Protein AF-0000000087409708 (afdb_homodimer)

pLDDT: mean 91.58, std 18.71, range [18.81, 98.94]

Foldseek 3Di:
DDDDDDDDPPDDPPPPPPPPPPPPPPPPPPPPDPPVRVLQVLLLLLLLLLQPFFQQVLLVQLLVLLVVLLVLLVVCLVPQAPVSLVSNVVSLVRNLLSVLLNQLPCPDPVVVQVLCLQAFNDDQPVVVVVVQLVDPVSLVQCQDPLNQLSCVPPDDSSLAHSNLLLQQQFAQQHGDHGPPRDSSSSSSNSSRSSVNSLSSLLSNCQRVHLVVSCVVPVPSSCCSCPVSNGQRYDVSDDHRPNRQLSQACHPPHPHVGSLSSVLSSLVSLLVLLLCLQCPQLNCLQVVVHVRNHGSRRSLCSLVSSLSNLLSVVQSQQSHHPPRGDCSGVLNVCCVVPVPLSVQLVVLSVQLNVLSVPQDPSCNVCSNPPSSNSNSVSSVSNSVSSVVSSVVSVD/DDDDPDDDPDDPVPPPPPPPPPPPPPPPPPPPDDPVRVLQVLLLLLLLLLQPFFQQVLLVQLLVLLVVLLVLLVVCLVPQAPVSLVSNVVSLVRNLLSVLLNQLPCPDPVVVQVLCLQAFNDDQPVVVVVVQLVDPVSLVQCQDPLNQLSCVPPDDSSLAHSNLLLQQQFAQQHGDHGPPRDSSSSSSNSSRSSVNSLSSLLSNCQRVHLVVSCVVPVPSSCCSCPVSNGQRYDVSDDHRPNRQLSQACHPPHPHVGSLSSVLSSLVSLLVLLLCLQCPQLNCLQVVVHVRNHGSRRSLCSLVSSLSNLLSVVQSQQSHHPPRGDCSGVLNVCCVVPVPLSVQLVVLSVQLNVLSVPADPSCNVCSNPCSSVSNSVSSVSNSVSSVVSSVVSVD

Radius of gyration: 33.14 Å; Cα contacts (8 Å, |Δi|>4): 1296; chains: 2; bounding box: 126×77×104 Å

Structure (mmCIF, N/CA/C/O backbone):
data_AF-0000000087409708-model_v1
#
loop_
_entity.id
_entity.type
_entity.pdbx_description
1 polymer 'Peptidase M75'
#
loop_
_atom_site.group_PDB
_atom_site.id
_atom_site.type_symbol
_atom_site.label_atom_id
_atom_site.label_alt_id
_atom_site.label_comp_id
_atom_site.label_asym_id
_atom_site.label_entity_id
_atom_site.label_seq_id
_atom_site.pdbx_PDB_ins_code
_atom_site.Cartn_x
_atom_site.Cartn_y
_atom_site.Cartn_z
_atom_site.occupancy
_atom_site.B_iso_or_equiv
_atom_site.auth_seq_id
_atom_site.auth_comp_id
_atom_site.auth_asym_id
_atom_site.auth_atom_id
_atom_site.pdbx_PDB_model_num
ATOM 1 N N . MET A 1 1 ? 97.812 -28.469 43.344 1 21.62 1 MET A N 1
ATOM 2 C CA . MET A 1 1 ? 96.75 -29.266 42.719 1 21.62 1 MET A CA 1
ATOM 3 C C . MET A 1 1 ? 95.438 -28.469 42.656 1 21.62 1 MET A C 1
ATOM 5 O O . MET A 1 1 ? 94.375 -29.047 42.562 1 21.62 1 MET A O 1
ATOM 9 N N . LYS A 1 2 ? 95.625 -27.141 42.969 1 21.52 2 LYS A N 1
ATOM 10 C CA . LYS A 1 2 ? 94.938 -25.875 43.25 1 21.52 2 LYS A CA 1
ATOM 11 C C . LYS A 1 2 ? 94 -25.469 42.125 1 21.52 2 LYS A C 1
ATOM 13 O O . LYS A 1 2 ? 92.875 -25.141 42.375 1 21.52 2 LYS A O 1
ATOM 18 N N . LYS A 1 3 ? 94.312 -24.484 41.438 1 23.23 3 LYS A N 1
ATOM 19 C CA . LYS A 1 3 ? 93.625 -23.203 41.188 1 23.23 3 LYS A CA 1
ATOM 20 C C . LYS A 1 3 ? 92.812 -23.266 39.875 1 23.23 3 LYS A C 1
ATOM 22 O O . LYS A 1 3 ? 93.188 -22.641 38.906 1 23.23 3 LYS A O 1
ATOM 27 N N . VAL A 1 4 ? 92.188 -24.359 39.562 1 20.84 4 VAL A N 1
ATOM 28 C CA . VAL A 1 4 ? 91.688 -24.719 38.219 1 20.84 4 VAL A CA 1
ATOM 29 C C . VAL A 1 4 ? 90.562 -23.797 37.844 1 20.84 4 VAL A C 1
ATOM 31 O O . VAL A 1 4 ? 90.5 -23.281 36.719 1 20.84 4 VAL A O 1
ATOM 34 N N . PHE A 1 5 ? 89.438 -23.922 38.625 1 20.48 5 PHE A N 1
ATOM 35 C CA . PHE A 1 5 ? 88.312 -24.375 37.844 1 20.48 5 PHE A CA 1
ATOM 36 C C . PHE A 1 5 ? 87.688 -23.203 37.125 1 20.48 5 PHE A C 1
ATOM 38 O O . PHE A 1 5 ? 87.312 -23.312 35.938 1 20.48 5 PHE A O 1
ATOM 45 N N . ASN A 1 6 ? 87.125 -22.188 37.938 1 22.05 6 ASN A N 1
ATOM 46 C CA . ASN A 1 6 ? 85.688 -21.922 37.844 1 22.05 6 ASN A CA 1
ATOM 47 C C . ASN A 1 6 ? 85.375 -21 36.656 1 22.05 6 ASN A C 1
ATOM 49 O O . ASN A 1 6 ? 85.812 -19.875 36.625 1 22.05 6 ASN A O 1
ATOM 53 N N . TYR A 1 7 ? 85.188 -21.484 35.406 1 21.25 7 TYR A N 1
ATOM 54 C CA . TYR A 1 7 ? 85 -21.031 34.031 1 21.25 7 TYR A CA 1
ATOM 55 C C . TYR A 1 7 ? 83.938 -20 33.906 1 21.25 7 TYR A C 1
ATOM 57 O O . TYR A 1 7 ? 84.062 -18.984 33.25 1 21.25 7 TYR A O 1
ATOM 65 N N . ALA A 1 8 ? 82.562 -20.266 34.188 1 22.33 8 ALA A N 1
ATOM 66 C CA . ALA A 1 8 ? 81.562 -20.25 33.125 1 22.33 8 ALA A CA 1
ATOM 67 C C . ALA A 1 8 ? 80.938 -18.875 33 1 22.33 8 ALA A C 1
ATOM 69 O O . ALA A 1 8 ? 79.875 -18.719 32.344 1 22.33 8 ALA A O 1
ATOM 70 N N . PHE A 1 9 ? 81.312 -17.844 33.656 1 21.89 9 PHE A N 1
ATOM 71 C CA . PHE A 1 9 ? 80.312 -16.797 33.938 1 21.89 9 PHE A CA 1
ATOM 72 C C . PHE A 1 9 ? 79.938 -16.094 32.656 1 21.89 9 PHE A C 1
ATOM 74 O O . PHE A 1 9 ? 80.562 -15.078 32.25 1 21.89 9 PHE A O 1
ATOM 81 N N . LEU A 1 10 ? 79.688 -16.797 31.469 1 22.64 10 LEU A N 1
ATOM 82 C CA . LEU A 1 10 ? 79.562 -16.094 30.188 1 22.64 10 LEU A CA 1
ATOM 83 C C . LEU A 1 10 ? 78.312 -15.25 30.141 1 22.64 10 LEU A C 1
ATOM 85 O O . LEU A 1 10 ? 77.188 -15.789 29.969 1 22.64 10 LEU A O 1
ATOM 89 N N . ALA A 1 11 ? 77.938 -14.586 31.25 1 22.12 11 ALA A N 1
ATOM 90 C CA . ALA A 1 11 ? 76.625 -13.938 31.25 1 22.12 11 ALA A CA 1
ATOM 91 C C . ALA A 1 11 ? 76.438 -13.094 29.984 1 22.12 11 ALA A C 1
ATOM 93 O O . ALA A 1 11 ? 77.375 -12.492 29.484 1 22.12 11 ALA A O 1
ATOM 94 N N . PHE A 1 12 ? 75.188 -13.289 29.312 1 23.3 12 PHE A N 1
ATOM 95 C CA . PHE A 1 12 ? 74.312 -12.992 28.188 1 23.3 12 PHE A CA 1
ATOM 96 C C . PHE A 1 12 ? 74 -11.5 28.141 1 23.3 12 PHE A C 1
ATOM 98 O O . PHE A 1 12 ? 73.375 -10.969 29.078 1 23.3 12 PHE A O 1
ATOM 105 N N . LEU A 1 13 ? 74.938 -10.602 27.812 1 22.52 13 LEU A N 1
ATOM 106 C CA . LEU A 1 13 ? 74.688 -9.172 27.641 1 22.52 13 LEU A CA 1
ATOM 107 C C . LEU A 1 13 ? 73.562 -8.93 26.688 1 22.52 13 LEU A C 1
ATOM 109 O O . LEU A 1 13 ? 73.625 -9.266 25.5 1 22.52 13 LEU A O 1
ATOM 113 N N . ALA A 1 14 ? 72.25 -9.211 27.109 1 24.12 14 ALA A N 1
ATOM 114 C CA . ALA A 1 14 ? 71.062 -8.992 26.312 1 24.12 14 ALA A CA 1
ATOM 115 C C . ALA A 1 14 ? 71 -7.551 25.812 1 24.12 14 ALA A C 1
ATOM 117 O O . ALA A 1 14 ? 71 -6.605 26.609 1 24.12 14 ALA A O 1
ATOM 118 N N . LEU A 1 15 ? 71.688 -7.285 24.688 1 23.84 15 LEU A N 1
ATOM 119 C CA . LEU A 1 15 ? 71.625 -6.02 23.953 1 23.84 15 LEU A CA 1
ATOM 120 C C . LEU A 1 15 ? 70.188 -5.566 23.766 1 23.84 15 LEU A C 1
ATOM 122 O O . LEU A 1 15 ? 69.375 -6.312 23.25 1 23.84 15 LEU A O 1
ATOM 126 N N . SER A 1 16 ? 69.625 -4.809 24.75 1 25.98 16 SER A N 1
ATOM 127 C CA . SER A 1 16 ? 68.375 -4.086 24.734 1 25.98 16 SER A CA 1
ATOM 128 C C . SER A 1 16 ? 68.25 -3.201 23.5 1 25.98 16 SER A C 1
ATOM 130 O O . SER A 1 16 ? 69 -2.215 23.359 1 25.98 16 SER A O 1
ATOM 132 N N . LEU A 1 17 ? 68.375 -3.799 22.281 1 28.41 17 LEU A N 1
ATOM 133 C CA . LEU A 1 17 ? 68.062 -2.932 21.141 1 28.41 17 LEU A CA 1
ATOM 134 C C . LEU A 1 17 ? 66.75 -2.162 21.344 1 28.41 17 LEU A C 1
ATOM 136 O O . LEU A 1 17 ? 65.688 -2.766 21.562 1 28.41 17 LEU A O 1
ATOM 140 N N . SER A 1 18 ? 66.812 -1.066 22.062 1 28.16 18 SER A N 1
ATOM 141 C CA . SER A 1 18 ? 65.75 -0.078 22.141 1 28.16 18 SER A CA 1
ATOM 142 C C . SER A 1 18 ? 65.188 0.273 20.75 1 28.16 18 SER A C 1
ATOM 144 O O . SER A 1 18 ? 65.938 0.851 19.938 1 28.16 18 SER A O 1
ATOM 146 N N . THR A 1 19 ? 64.562 -0.687 20.109 1 31 19 THR A N 1
ATOM 147 C CA . THR A 1 19 ? 63.906 -0.258 18.906 1 31 19 THR A CA 1
ATOM 148 C C . THR A 1 19 ? 63.031 0.967 19.172 1 31 19 THR A C 1
ATOM 150 O O . THR A 1 19 ? 62.219 0.962 20.094 1 31 19 THR A O 1
ATOM 153 N N . THR A 1 20 ? 63.594 2.143 19.094 1 31.06 20 THR A N 1
ATOM 154 C CA . THR A 1 20 ? 62.812 3.359 19 1 31.06 20 THR A CA 1
ATOM 155 C C . THR A 1 20 ? 61.656 3.18 18.016 1 31.06 20 THR A C 1
ATOM 157 O O . THR A 1 20 ? 61.875 2.9 16.844 1 31.06 20 THR A O 1
ATOM 160 N N . PHE A 1 21 ? 60.562 2.578 18.516 1 32.62 21 PHE A N 1
ATOM 161 C CA . PHE A 1 21 ? 59.312 2.701 17.75 1 32.62 21 PHE A CA 1
ATOM 162 C C . PHE A 1 21 ? 59.094 4.145 17.328 1 32.62 21 PHE A C 1
ATOM 164 O O . PHE A 1 21 ? 58.969 5.035 18.172 1 32.62 21 PHE A O 1
ATOM 171 N N . VAL A 1 22 ? 59.781 4.617 16.297 1 34.78 22 VAL A N 1
ATOM 172 C CA . VAL A 1 22 ? 59.188 5.777 15.633 1 34.78 22 VAL A CA 1
ATOM 173 C C . VAL A 1 22 ? 57.656 5.594 15.508 1 34.78 22 VAL A C 1
ATOM 175 O O . VAL A 1 22 ? 57.188 4.672 14.828 1 34.78 22 VAL A O 1
ATOM 178 N N . SER A 1 23 ? 57.031 5.785 16.656 1 34.22 23 SER A N 1
ATOM 179 C CA . SER A 1 23 ? 55.594 5.992 16.531 1 34.22 23 SER A CA 1
ATOM 180 C C . SER A 1 23 ? 55.281 6.918 15.359 1 34.22 23 SER A C 1
ATOM 182 O O . SER A 1 23 ? 55.719 8.07 15.336 1 34.22 23 SER A O 1
ATOM 184 N N . CYS A 1 24 ? 55.375 6.48 14.148 1 36.88 24 CYS A N 1
ATOM 185 C CA . CYS A 1 24 ? 54.594 7.258 13.188 1 36.88 24 CYS A CA 1
ATOM 186 C C . CYS A 1 24 ? 53.281 7.711 13.789 1 36.88 24 CYS A C 1
ATOM 188 O O . CYS A 1 24 ? 52.406 6.895 14.031 1 36.88 24 CYS A O 1
ATOM 190 N N . SER A 1 25 ? 53.375 8.57 14.781 1 34.72 25 SER A N 1
ATOM 191 C CA . SER A 1 25 ? 52.125 9.336 14.977 1 34.72 25 SER A CA 1
ATOM 192 C C . SER A 1 25 ? 51.469 9.656 13.641 1 34.72 25 SER A C 1
ATOM 194 O O . SER A 1 25 ? 51.969 10.469 12.867 1 34.72 25 SER A O 1
ATOM 196 N N . ASP A 1 26 ? 51.125 8.672 12.906 1 36.31 26 ASP A N 1
ATOM 197 C CA . ASP A 1 26 ? 50.094 9.109 11.984 1 36.31 26 ASP A CA 1
ATOM 198 C C . ASP A 1 26 ? 49.125 10.109 12.648 1 36.31 26 ASP A C 1
ATOM 200 O O . ASP A 1 26 ? 48.312 9.734 13.5 1 36.31 26 ASP A O 1
ATOM 204 N N . GLU A 1 27 ? 49.625 11.203 13.164 1 37.53 27 GLU A N 1
ATOM 205 C CA . GLU A 1 27 ? 48.656 12.281 13.336 1 37.53 27 GLU A CA 1
ATOM 206 C C . GLU A 1 27 ? 47.594 12.258 12.234 1 37.53 27 GLU A C 1
ATOM 208 O O . GLU A 1 27 ? 47.906 12.516 11.062 1 37.53 27 GLU A O 1
ATOM 213 N N . ASN A 1 28 ? 46.781 11.297 12.172 1 40.53 28 ASN A N 1
ATOM 214 C CA . ASN A 1 28 ? 45.531 11.617 11.5 1 40.53 28 ASN A CA 1
ATOM 215 C C . ASN A 1 28 ? 45.188 13.094 11.656 1 40.53 28 ASN A C 1
ATOM 217 O O . ASN A 1 28 ? 44.625 13.5 12.68 1 40.53 28 ASN A O 1
ATOM 221 N N . GLU A 1 29 ? 46.031 13.992 11.484 1 42.06 29 GLU A N 1
ATOM 222 C CA . GLU A 1 29 ? 45.625 15.391 11.359 1 42.06 29 GLU A CA 1
ATOM 223 C C . GLU A 1 29 ? 44.219 15.516 10.766 1 42.06 29 GLU A C 1
ATOM 225 O O . GLU A 1 29 ? 43.906 14.844 9.789 1 42.06 29 GLU A O 1
ATOM 230 N N . ASP A 1 30 ? 43.219 15.891 11.578 1 47.09 30 ASP A N 1
ATOM 231 C CA . ASP A 1 30 ? 41.906 16.328 11.141 1 47.09 30 ASP A CA 1
ATOM 232 C C . ASP A 1 30 ? 42 17.125 9.836 1 47.09 30 ASP A C 1
ATOM 234 O O . ASP A 1 30 ? 42.281 18.328 9.852 1 47.09 30 ASP A O 1
ATOM 238 N N . LYS A 1 31 ? 42.594 16.578 8.891 1 59.16 31 LYS A N 1
ATOM 239 C CA . LYS A 1 31 ? 42.469 17.312 7.633 1 59.16 31 LYS A CA 1
ATOM 240 C C . LYS A 1 31 ? 41.125 18.016 7.52 1 59.16 31 LYS A C 1
ATOM 242 O O . LYS A 1 31 ? 40.094 17.406 7.797 1 59.16 31 LYS A O 1
ATOM 247 N N . PRO A 1 32 ? 41.219 19.359 7.434 1 66.38 32 PRO A N 1
ATOM 248 C CA . PRO A 1 32 ? 39.969 20.062 7.242 1 66.38 32 PRO A CA 1
ATOM 249 C C . PRO A 1 32 ? 39.062 19.391 6.199 1 66.38 32 PRO A C 1
ATOM 251 O O . PRO A 1 32 ? 39.562 18.828 5.219 1 66.38 32 PRO A O 1
ATOM 254 N N . LEU A 1 33 ? 37.781 19.172 6.578 1 72.75 33 LEU A N 1
ATOM 255 C CA . LEU A 1 33 ? 36.812 18.578 5.648 1 72.75 33 LEU A CA 1
ATOM 256 C C . LEU A 1 33 ? 36.75 19.391 4.355 1 72.75 33 LEU A C 1
ATOM 258 O O . LEU A 1 33 ? 36.875 20.609 4.375 1 72.75 33 LEU A O 1
ATOM 262 N N . SER A 1 34 ? 36.812 18.672 3.168 1 8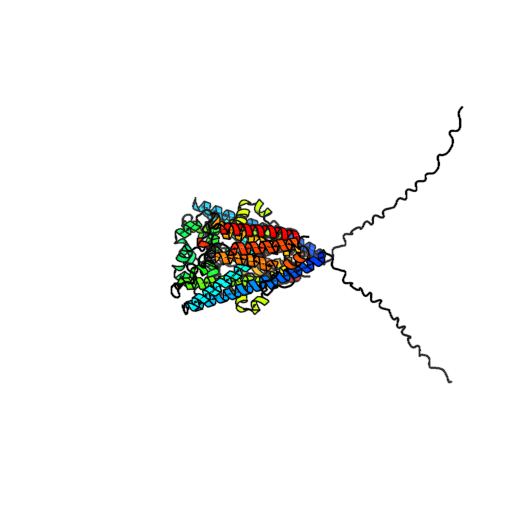3.94 34 SER A N 1
ATOM 263 C CA . SER A 1 34 ? 36.5 19.344 1.904 1 83.94 34 SER A CA 1
ATOM 264 C C . SER A 1 34 ? 35.125 20.016 1.951 1 83.94 34 SER A C 1
ATOM 266 O O . SER A 1 34 ? 34.344 19.781 2.871 1 83.94 34 SER A O 1
ATOM 268 N N . GLN A 1 35 ? 35 20.938 1.134 1 81.69 35 GLN A N 1
ATOM 269 C CA . GLN A 1 35 ? 33.719 21.625 1.049 1 81.69 35 GLN A CA 1
ATOM 270 C C . GLN A 1 35 ? 32.562 20.641 0.932 1 81.69 35 GLN A C 1
ATOM 272 O O . GLN A 1 35 ? 31.5 20.828 1.549 1 81.69 35 GLN A O 1
ATOM 277 N N . SER A 1 36 ? 32.781 19.641 0.156 1 85.12 36 SER A N 1
ATOM 278 C CA . SER A 1 36 ? 31.75 18.625 -0.021 1 85.12 36 SER A CA 1
ATOM 279 C C . SER A 1 36 ? 31.547 17.828 1.259 1 85.12 36 SER A C 1
ATOM 281 O O . SER A 1 36 ? 30.406 17.484 1.597 1 85.12 36 SER A O 1
ATOM 283 N N . GLU A 1 37 ? 32.531 17.609 1.937 1 87.88 37 GLU A N 1
ATOM 284 C CA . GLU A 1 37 ? 32.406 16.875 3.188 1 87.88 37 GLU A CA 1
ATOM 285 C C . GLU A 1 37 ? 31.719 17.688 4.266 1 87.88 37 GLU A C 1
ATOM 287 O O . GLU A 1 37 ? 30.938 17.156 5.059 1 87.88 37 GLU A O 1
ATOM 292 N N . GLU A 1 38 ? 32.031 18.953 4.316 1 90.75 38 GLU A N 1
ATOM 293 C CA . GLU A 1 38 ? 31.375 19.844 5.262 1 90.75 38 GLU A CA 1
ATOM 294 C C . GLU A 1 38 ? 29.891 19.938 4.969 1 90.75 38 GLU A C 1
ATOM 296 O O . GLU A 1 38 ? 29.062 19.938 5.887 1 90.75 38 GLU A O 1
ATOM 301 N N . ARG A 1 39 ? 29.531 20.031 3.756 1 94.25 39 ARG A N 1
ATOM 302 C CA . ARG A 1 39 ? 28.141 20.062 3.336 1 94.25 39 ARG A CA 1
ATOM 303 C C . ARG A 1 39 ? 27.406 18.781 3.746 1 94.25 39 ARG A C 1
ATOM 305 O O . ARG A 1 39 ? 26.312 18.844 4.297 1 94.25 39 ARG A O 1
ATOM 312 N N . ASP A 1 40 ? 28.094 17.688 3.51 1 95.06 40 ASP A N 1
ATOM 313 C CA . ASP A 1 40 ? 27.469 16.406 3.822 1 95.06 40 ASP A CA 1
ATOM 314 C C . ASP A 1 40 ? 27.25 16.25 5.324 1 95.06 40 ASP A C 1
ATOM 316 O O . ASP A 1 40 ? 26.234 15.703 5.75 1 95.06 40 ASP A O 1
ATOM 320 N N . LYS A 1 41 ? 28.188 16.734 6.035 1 95.81 41 LYS A N 1
ATOM 321 C CA . LYS A 1 41 ? 28.016 16.719 7.484 1 95.81 41 LYS A CA 1
ATOM 322 C C . LYS A 1 41 ? 26.812 17.562 7.91 1 95.81 41 LYS A C 1
ATOM 324 O O . LYS A 1 41 ? 26 17.125 8.719 1 95.81 41 LYS A O 1
ATOM 329 N N . ALA A 1 42 ? 26.719 18.719 7.359 1 97.19 42 ALA A N 1
ATOM 330 C CA . ALA A 1 42 ? 25.594 19.609 7.656 1 97.19 42 ALA A CA 1
ATOM 331 C C . ALA A 1 42 ? 24.266 18.984 7.207 1 97.19 42 ALA A C 1
ATOM 333 O O . ALA A 1 42 ? 23.281 19.016 7.938 1 97.19 42 ALA A O 1
ATOM 334 N N . TYR A 1 43 ? 24.281 18.391 6.008 1 98.12 43 TYR A N 1
ATOM 335 C CA . TYR A 1 43 ? 23.078 17.797 5.457 1 98.12 43 TYR A CA 1
ATOM 336 C C . TYR A 1 43 ? 22.641 16.594 6.289 1 98.12 43 TYR A C 1
ATOM 338 O O . TYR A 1 43 ? 21.453 16.359 6.484 1 98.12 43 TYR A O 1
ATOM 346 N N . ASN A 1 44 ? 23.578 15.852 6.797 1 98.25 44 ASN A N 1
ATOM 347 C CA . ASN A 1 44 ? 23.266 14.758 7.711 1 98.25 44 ASN A CA 1
ATOM 348 C C . ASN A 1 44 ? 22.578 15.266 8.977 1 98.25 44 ASN A C 1
ATOM 350 O O . ASN A 1 44 ? 21.594 14.68 9.43 1 98.25 44 ASN A O 1
ATOM 354 N N . GLU A 1 45 ? 23.094 16.312 9.516 1 98.62 45 GLU A N 1
ATOM 355 C CA . GLU A 1 45 ? 22.516 16.891 10.719 1 98.62 45 GLU A CA 1
ATOM 356 C C . GLU A 1 45 ? 21.109 17.438 10.453 1 98.62 45 GLU A C 1
ATOM 358 O O . GLU A 1 45 ? 20.219 17.312 11.305 1 98.62 45 GLU A O 1
ATOM 363 N N . ILE A 1 46 ? 20.891 18.016 9.312 1 98.81 46 ILE A N 1
ATOM 364 C CA . ILE A 1 46 ? 19.594 18.531 8.914 1 98.81 46 ILE A CA 1
ATOM 365 C C . ILE A 1 46 ? 18.609 17.375 8.75 1 98.81 46 ILE A C 1
ATOM 367 O O . ILE A 1 46 ? 17.469 17.453 9.211 1 98.81 46 ILE A O 1
ATOM 371 N N . ALA A 1 47 ? 19.078 16.281 8.109 1 98.81 47 ALA A N 1
ATOM 372 C CA . ALA A 1 47 ? 18.234 15.094 7.957 1 98.81 47 ALA A CA 1
ATOM 373 C C . ALA A 1 47 ? 17.859 14.5 9.312 1 98.81 47 ALA A C 1
ATOM 375 O O . ALA A 1 47 ? 16.734 14.047 9.516 1 98.81 47 ALA A O 1
ATOM 376 N N . ASP A 1 48 ? 18.828 14.484 10.188 1 98.81 48 ASP A N 1
ATOM 377 C CA . ASP A 1 48 ? 18.578 13.992 11.531 1 98.81 48 ASP A CA 1
ATOM 378 C C . ASP A 1 48 ? 17.5 14.82 12.227 1 98.81 48 ASP A C 1
ATOM 380 O O . ASP A 1 48 ? 16.578 14.273 12.836 1 98.81 48 ASP A O 1
ATOM 384 N N . ALA A 1 49 ? 17.562 16.125 12.141 1 98.81 49 ALA A N 1
ATOM 385 C CA . ALA A 1 49 ? 16.547 17.016 12.711 1 98.81 49 ALA A CA 1
ATOM 386 C C . ALA A 1 49 ? 15.195 16.812 12.039 1 98.81 49 ALA A C 1
ATOM 388 O O . ALA A 1 49 ? 14.156 16.828 12.711 1 98.81 49 ALA A O 1
ATOM 389 N N . PHE A 1 50 ? 15.25 16.641 10.695 1 98.88 50 PHE A N 1
ATOM 390 C CA . PHE A 1 50 ? 14.031 16.359 9.945 1 98.88 50 PHE A CA 1
ATOM 391 C C . PHE A 1 50 ? 13.328 15.125 10.508 1 98.88 50 PHE A C 1
ATOM 393 O O . PHE A 1 50 ? 12.125 15.156 10.766 1 98.88 50 PHE A O 1
ATOM 400 N N . VAL A 1 51 ? 14.062 14.055 10.719 1 98.88 51 VAL A N 1
ATOM 401 C CA . VAL A 1 51 ? 13.469 12.805 11.172 1 98.88 51 VAL A CA 1
ATOM 402 C C . VAL A 1 51 ? 13.031 12.938 12.633 1 98.88 51 VAL A C 1
ATOM 404 O O . VAL A 1 51 ? 11.859 12.727 12.961 1 98.88 51 VAL A O 1
ATOM 407 N N . ASN A 1 52 ? 13.891 13.414 13.523 1 98.75 52 ASN A N 1
ATOM 408 C CA . ASN A 1 52 ? 13.719 13.25 14.961 1 98.75 52 ASN A CA 1
ATOM 409 C C . ASN A 1 52 ? 12.977 14.445 15.57 1 98.75 52 ASN A C 1
ATOM 411 O O . ASN A 1 52 ? 12.414 14.336 16.656 1 98.75 52 ASN A O 1
ATOM 415 N N . ASN A 1 53 ? 12.969 15.562 14.883 1 98.88 53 ASN A N 1
ATOM 416 C CA . ASN A 1 53 ? 12.336 16.75 15.453 1 98.88 53 ASN A CA 1
ATOM 417 C C . ASN A 1 53 ? 11.102 17.172 14.664 1 98.88 53 ASN A C 1
ATOM 419 O O . ASN A 1 53 ? 10.305 17.984 15.133 1 98.88 53 ASN A O 1
ATOM 423 N N . THR A 1 54 ? 10.898 16.641 13.453 1 98.88 54 THR A N 1
ATOM 424 C CA . THR A 1 54 ? 9.758 17.031 12.633 1 98.88 54 THR A CA 1
ATOM 425 C C . THR A 1 54 ? 8.844 15.82 12.391 1 98.88 54 THR A C 1
ATOM 427 O O . THR A 1 54 ? 7.719 15.781 12.883 1 98.88 54 THR A O 1
ATOM 430 N N . VAL A 1 55 ? 9.383 14.758 11.734 1 98.94 55 VAL A N 1
ATOM 431 C CA . VAL A 1 55 ? 8.57 13.641 11.258 1 98.94 55 VAL A CA 1
ATOM 432 C C . VAL A 1 55 ? 8.062 12.828 12.445 1 98.94 55 VAL A C 1
ATOM 434 O O . VAL A 1 55 ? 6.852 12.648 12.617 1 98.94 55 VAL A O 1
ATOM 437 N N . VAL A 1 56 ? 8.984 12.383 13.336 1 98.88 56 VAL A N 1
ATOM 438 C CA . VAL A 1 56 ? 8.633 11.461 14.406 1 98.88 56 VAL A CA 1
ATOM 439 C C . VAL A 1 56 ? 7.699 12.148 15.398 1 98.88 56 VAL A C 1
ATOM 441 O O . VAL A 1 56 ? 6.641 11.609 15.734 1 98.88 56 VAL A O 1
ATOM 444 N N . PRO A 1 57 ? 7.973 13.383 15.836 1 98.94 57 PRO A N 1
ATOM 445 C CA . PRO A 1 57 ? 7.027 14 16.766 1 98.94 57 PRO A CA 1
ATOM 446 C C . PRO A 1 57 ? 5.66 14.25 16.141 1 98.94 57 PRO A C 1
ATOM 448 O O . PRO A 1 57 ? 4.637 14.188 16.828 1 98.94 57 PRO A O 1
ATOM 451 N N . THR A 1 58 ? 5.602 14.578 14.867 1 98.94 58 THR A N 1
ATOM 452 C CA . THR A 1 58 ? 4.336 14.789 14.172 1 98.94 58 THR A CA 1
ATOM 453 C C . THR A 1 58 ? 3.516 13.5 14.148 1 98.94 58 THR A C 1
ATOM 455 O O . THR A 1 58 ? 2.354 13.492 14.555 1 98.94 58 THR A O 1
ATOM 458 N N . TYR A 1 59 ? 4.148 12.391 13.695 1 98.88 59 TYR A N 1
ATOM 459 C CA . TYR A 1 59 ? 3.428 11.125 13.594 1 98.88 59 TYR A CA 1
ATOM 460 C C . TYR A 1 59 ? 3.088 10.578 14.977 1 98.88 59 TYR A C 1
ATOM 462 O O . TYR A 1 59 ? 2.064 9.914 15.148 1 98.88 59 TYR A O 1
ATOM 470 N N . GLU A 1 60 ? 3.963 10.875 15.977 1 98.88 60 GLU A N 1
ATOM 471 C CA . GLU A 1 60 ? 3.65 10.453 17.344 1 98.88 60 GLU A CA 1
ATOM 472 C C . GLU A 1 60 ? 2.359 11.094 17.828 1 98.88 60 GLU A C 1
ATOM 474 O O . GLU A 1 60 ? 1.463 10.398 18.328 1 98.88 60 GLU A O 1
ATOM 479 N N . GLN A 1 61 ? 2.275 12.398 17.672 1 98.88 61 GLN A N 1
ATOM 480 C CA . GLN A 1 61 ? 1.071 13.086 18.109 1 98.88 61 GLN A CA 1
ATOM 481 C C . GLN A 1 61 ? -0.151 12.625 17.328 1 98.88 61 GLN A C 1
ATOM 483 O O . GLN A 1 61 ? -1.222 12.414 17.891 1 98.88 61 GLN A O 1
ATOM 488 N N . MET A 1 62 ? 0.005 12.461 16.047 1 98.88 62 MET A N 1
ATOM 489 C CA . MET A 1 62 ? -1.077 11.984 15.195 1 98.88 62 MET A CA 1
ATOM 490 C C . MET A 1 62 ? -1.593 10.633 15.672 1 98.88 62 MET A C 1
ATOM 492 O O . MET A 1 62 ? -2.799 10.445 15.836 1 98.88 62 MET A O 1
ATOM 496 N N . ALA A 1 63 ? -0.67 9.688 15.898 1 98.88 63 ALA A N 1
ATOM 497 C CA . ALA A 1 63 ? -0.999 8.32 16.297 1 98.88 63 ALA A CA 1
ATOM 498 C C . ALA A 1 63 ? -1.688 8.297 17.656 1 98.88 63 ALA A C 1
ATOM 500 O O . ALA A 1 63 ? -2.707 7.629 17.828 1 98.88 63 ALA A O 1
ATOM 501 N N . LEU A 1 64 ? -1.177 9.055 18.594 1 98.94 64 LEU A N 1
ATOM 502 C CA . LEU A 1 64 ? -1.743 9.086 19.938 1 98.94 64 LEU A CA 1
ATOM 503 C C . LEU A 1 64 ? -3.15 9.672 19.922 1 98.94 64 LEU A C 1
ATOM 505 O O . LEU A 1 64 ? -4.047 9.164 20.594 1 98.94 64 LEU A O 1
ATOM 509 N N . LYS A 1 65 ? -3.346 10.672 19.141 1 98.94 65 LYS A N 1
ATOM 510 C CA . LYS A 1 65 ? -4.668 11.289 19.078 1 98.94 65 LYS A CA 1
ATOM 511 C C . LYS A 1 65 ? -5.66 10.398 18.344 1 98.94 65 LYS A C 1
ATOM 513 O O . LYS A 1 65 ? -6.848 10.367 18.672 1 98.94 65 LYS A O 1
ATOM 518 N N . ALA A 1 66 ? -5.191 9.656 17.344 1 98.94 66 ALA A N 1
ATOM 519 C CA . ALA A 1 66 ? -6.062 8.688 16.688 1 98.94 66 ALA A CA 1
ATOM 520 C C . ALA A 1 66 ? -6.504 7.598 17.656 1 98.94 66 ALA A C 1
ATOM 522 O O . ALA A 1 66 ? -7.664 7.176 17.641 1 98.94 66 ALA A O 1
ATOM 523 N N . SER A 1 67 ? -5.574 7.141 18.5 1 98.94 67 SER A N 1
ATOM 524 C CA . SER A 1 67 ? -5.926 6.172 19.531 1 98.94 67 SER A CA 1
ATOM 525 C C . SER A 1 67 ? -6.941 6.754 20.516 1 98.94 67 SER A C 1
ATOM 527 O O . SER A 1 67 ? -7.914 6.09 20.875 1 98.94 67 SER A O 1
ATOM 529 N N . ALA A 1 68 ? -6.707 7.996 20.922 1 98.94 68 ALA A N 1
ATOM 530 C CA . ALA A 1 68 ? -7.633 8.664 21.828 1 98.94 68 ALA A CA 1
ATOM 531 C C . ALA A 1 68 ? -9.023 8.789 21.219 1 98.94 68 ALA A C 1
ATOM 533 O O . ALA A 1 68 ? -10.031 8.609 21.906 1 98.94 68 ALA A O 1
ATOM 534 N N . LEU A 1 69 ? -9.086 9.078 19.922 1 98.94 69 LEU A N 1
ATOM 535 C CA . LEU A 1 69 ? -10.352 9.227 19.219 1 98.94 69 LEU A CA 1
ATOM 536 C C . LEU A 1 69 ? -11.18 7.945 19.312 1 98.94 69 LEU A C 1
ATOM 538 O O . LEU A 1 69 ? -12.383 8 19.547 1 98.94 69 LEU A O 1
ATOM 542 N N . VAL A 1 70 ? -10.516 6.793 19.078 1 98.94 70 VAL A N 1
ATOM 543 C CA . VAL A 1 70 ? -11.219 5.516 19.172 1 98.94 70 VAL A CA 1
ATOM 544 C C . VAL A 1 70 ? -11.844 5.352 20.547 1 98.94 70 VAL A C 1
ATOM 546 O O . VAL A 1 70 ? -13.023 5.023 20.672 1 98.94 70 VAL A O 1
ATOM 549 N N . GLU A 1 71 ? -11.094 5.637 21.594 1 98.88 71 GLU A N 1
ATOM 550 C CA . GLU A 1 71 ? -11.57 5.473 22.969 1 98.88 71 GLU A CA 1
ATOM 551 C C . GLU A 1 71 ? -12.664 6.492 23.297 1 98.88 71 GLU A C 1
ATOM 553 O O . GLU A 1 71 ? -13.625 6.172 24 1 98.88 71 GLU A O 1
ATOM 558 N N . ASP A 1 72 ? -12.484 7.723 22.797 1 98.94 72 ASP A N 1
ATOM 559 C CA . ASP A 1 72 ? -13.484 8.758 23.016 1 98.94 72 ASP A CA 1
ATOM 560 C C . ASP A 1 72 ? -14.828 8.367 22.391 1 98.94 72 ASP A C 1
ATOM 562 O O . ASP A 1 72 ? -15.883 8.562 23 1 98.94 72 ASP A O 1
ATOM 566 N N . LEU A 1 73 ? -14.781 7.809 21.172 1 98.94 73 LEU A N 1
ATOM 567 C CA . LEU A 1 73 ? -16 7.387 20.5 1 98.94 73 LEU A CA 1
ATOM 568 C C . LEU A 1 73 ? -16.688 6.25 21.25 1 98.94 73 LEU A C 1
ATOM 570 O O . LEU A 1 73 ? -17.906 6.242 21.406 1 98.94 73 LEU A O 1
ATOM 574 N N . LYS A 1 74 ? -15.898 5.332 21.75 1 98.88 74 LYS A N 1
ATOM 575 C CA . LYS A 1 74 ? -16.438 4.25 22.562 1 98.88 74 LYS A CA 1
ATOM 576 C C . LYS A 1 74 ? -17.094 4.789 23.844 1 98.88 74 LYS A C 1
ATOM 578 O O . LYS A 1 74 ? -18.188 4.359 24.219 1 98.88 74 LYS A O 1
ATOM 583 N N . THR A 1 75 ? -16.406 5.707 24.469 1 98.88 75 THR A N 1
ATOM 584 C CA . THR A 1 75 ? -16.922 6.324 25.688 1 98.88 75 THR A CA 1
ATOM 585 C C . THR A 1 75 ? -18.234 7.066 25.406 1 98.88 75 THR A C 1
ATOM 587 O O . THR A 1 75 ? -19.203 6.941 26.156 1 98.88 75 THR A O 1
ATOM 590 N N . TYR A 1 76 ? -18.281 7.809 24.328 1 98.81 76 TYR A N 1
ATOM 591 C CA . TYR A 1 76 ? -19.5 8.539 23.969 1 98.81 76 TYR A CA 1
ATOM 592 C C . TYR A 1 76 ? -20.656 7.586 23.703 1 98.81 76 TYR A C 1
ATOM 594 O O . TYR A 1 76 ? -21.781 7.828 24.141 1 98.81 76 TYR A O 1
ATOM 602 N N . ARG A 1 77 ? -20.344 6.531 22.953 1 98.75 77 ARG A N 1
ATOM 603 C CA . ARG A 1 77 ? -21.406 5.57 22.656 1 98.75 77 ARG A CA 1
ATOM 604 C C . ARG A 1 77 ? -21.984 4.992 23.938 1 98.75 77 ARG A C 1
ATOM 606 O O . ARG A 1 77 ? -23.203 4.816 24.047 1 98.75 77 ARG A O 1
ATOM 613 N N . LYS A 1 78 ? -21.156 4.746 24.969 1 98.44 78 LYS A N 1
ATOM 614 C CA . LYS A 1 78 ? -21.578 4.188 26.25 1 98.44 78 LYS A CA 1
ATOM 615 C C . LYS A 1 78 ? -22.312 5.234 27.078 1 98.44 78 LYS A C 1
ATOM 617 O O . LYS A 1 78 ? -23.25 4.906 27.812 1 98.44 78 LYS A O 1
ATOM 622 N N . ASN A 1 79 ? -21.859 6.48 27.031 1 98.44 79 ASN A N 1
ATOM 623 C CA . ASN A 1 79 ? -22.406 7.613 27.766 1 98.44 79 ASN A CA 1
ATOM 624 C C . ASN A 1 79 ? -22.531 8.852 26.891 1 98.44 79 ASN A C 1
ATOM 626 O O . ASN A 1 79 ? -21.703 9.766 26.969 1 98.44 79 ASN A O 1
ATOM 630 N N . PRO A 1 80 ? -23.656 9.023 26.234 1 98.31 80 PRO A N 1
ATOM 631 C CA . PRO A 1 80 ? -23.797 10.039 25.188 1 98.31 80 PRO A CA 1
ATOM 632 C C . PRO A 1 80 ? -24.078 11.43 25.75 1 98.31 80 PRO A C 1
ATOM 634 O O . PRO A 1 80 ? -25.141 12.008 25.484 1 98.31 80 PRO A O 1
ATOM 637 N N . THR A 1 81 ? -23.078 12 26.406 1 98.69 81 THR A N 1
ATOM 638 C CA . THR A 1 81 ? -23.156 13.375 26.875 1 98.69 81 THR A CA 1
ATOM 639 C C . THR A 1 81 ? -22.469 14.32 25.906 1 98.69 81 THR A C 1
ATOM 641 O O . THR A 1 81 ? -21.641 13.898 25.109 1 98.69 81 THR A O 1
ATOM 644 N N . GLN A 1 82 ? -22.891 15.531 26 1 98.69 82 GLN A N 1
ATOM 645 C CA . GLN A 1 82 ? -22.266 16.516 25.125 1 98.69 82 GLN A CA 1
ATOM 646 C C . GLN A 1 82 ? -20.766 16.641 25.406 1 98.69 82 GLN A C 1
ATOM 648 O O . GLN A 1 82 ? -19.984 16.859 24.484 1 98.69 82 GLN A O 1
ATOM 653 N N . ASP A 1 83 ? -20.406 16.531 26.688 1 98.81 83 ASP A N 1
ATOM 654 C CA . ASP A 1 83 ? -19 16.609 27.047 1 98.81 83 ASP A CA 1
ATOM 655 C C . ASP A 1 83 ? -18.203 15.492 26.375 1 98.81 83 ASP A C 1
ATOM 657 O O . ASP A 1 83 ? -17.109 15.742 25.844 1 98.81 83 ASP A O 1
ATOM 661 N N . ASN A 1 84 ? -18.75 14.25 26.375 1 98.88 84 ASN A N 1
ATOM 662 C CA . ASN A 1 84 ? -18.062 13.125 25.734 1 98.88 84 ASN A CA 1
ATOM 663 C C . ASN A 1 84 ? -17.984 13.297 24.234 1 98.88 84 ASN A C 1
ATOM 665 O O . ASN A 1 84 ? -16.969 12.953 23.609 1 98.88 84 ASN A O 1
ATOM 669 N N . LEU A 1 85 ? -19 13.836 23.609 1 98.88 85 LEU A N 1
ATOM 670 C CA . LEU A 1 85 ? -18.984 14.109 22.172 1 98.88 85 LEU A CA 1
ATOM 671 C C . LEU A 1 85 ? -17.953 15.188 21.828 1 98.88 85 LEU A C 1
ATOM 673 O O . LEU A 1 85 ? -17.219 15.062 20.859 1 98.88 85 LEU A O 1
ATOM 677 N N . ASN A 1 86 ? -17.938 16.25 22.641 1 98.88 86 ASN A N 1
ATOM 678 C CA . ASN A 1 86 ? -16.969 17.328 22.438 1 98.88 86 ASN A CA 1
ATOM 679 C C . ASN A 1 86 ? -15.539 16.797 22.5 1 98.88 86 ASN A C 1
ATOM 681 O O . ASN A 1 86 ? -14.68 17.234 21.719 1 98.88 86 ASN A O 1
ATOM 685 N N . LYS A 1 87 ? -15.312 15.875 23.406 1 98.88 87 LYS A N 1
ATOM 686 C CA . LYS A 1 87 ? -13.977 15.305 23.562 1 98.88 87 LYS A CA 1
ATOM 687 C C . LYS A 1 87 ? -13.578 14.508 22.328 1 98.88 87 LYS A C 1
ATOM 689 O O . LYS A 1 87 ? -12.438 14.594 21.859 1 98.88 87 LYS A O 1
ATOM 694 N N . ALA A 1 88 ? -14.5 13.711 21.797 1 98.94 88 ALA A N 1
ATOM 695 C CA . ALA A 1 88 ? -14.25 12.984 20.547 1 98.94 88 ALA A CA 1
ATOM 696 C C . ALA A 1 88 ? -13.953 13.945 19.406 1 98.94 88 ALA A C 1
ATOM 698 O O . ALA A 1 88 ? -13.016 13.727 18.625 1 98.94 88 ALA A O 1
ATOM 699 N N . CYS A 1 89 ? -14.75 15.008 19.312 1 98.94 89 CYS A N 1
ATOM 700 C CA . CYS A 1 89 ? -14.547 16.016 18.281 1 98.94 89 CYS A CA 1
ATOM 701 C C . CYS A 1 89 ? -13.18 16.672 18.422 1 98.94 89 CYS A C 1
ATOM 703 O O . CYS A 1 89 ? -12.484 16.906 17.422 1 98.94 89 CYS A O 1
ATOM 705 N N . GLU A 1 90 ? -12.789 16.953 19.625 1 98.88 90 GLU A N 1
ATOM 706 C CA . GLU A 1 90 ? -11.5 17.578 19.906 1 98.88 90 GLU A CA 1
ATOM 707 C C . GLU A 1 90 ? -10.352 16.688 19.438 1 98.88 90 GLU A C 1
ATOM 709 O O . GLU A 1 90 ? -9.445 17.156 18.734 1 98.88 90 GLU A O 1
ATOM 714 N N . ASP A 1 91 ? -10.398 15.398 19.797 1 98.88 91 ASP A N 1
ATOM 715 C CA . ASP A 1 91 ? -9.297 14.5 19.453 1 98.88 91 ASP A CA 1
ATOM 716 C C . ASP A 1 91 ? -9.312 14.172 17.953 1 98.88 91 ASP A C 1
ATOM 718 O O . ASP A 1 91 ? -8.258 13.984 17.344 1 98.88 91 ASP A O 1
ATOM 722 N N . PHE A 1 92 ? -10.531 14.164 17.344 1 98.88 92 PHE A N 1
ATOM 723 C CA . PHE A 1 92 ? -10.609 14.07 15.898 1 98.88 92 PHE A CA 1
ATOM 724 C C . PHE A 1 92 ? -9.875 15.227 15.234 1 98.88 92 PHE A C 1
ATOM 726 O O . PHE A 1 92 ? -9.031 15.008 14.359 1 98.88 92 PHE A O 1
ATOM 733 N N . LEU A 1 93 ? -10.141 16.438 15.68 1 98.88 93 LEU A N 1
ATOM 734 C CA . LEU A 1 93 ? -9.555 17.625 15.07 1 98.88 93 LEU A CA 1
ATOM 735 C C . LEU A 1 93 ? -8.047 17.656 15.281 1 98.88 93 LEU A C 1
ATOM 737 O O . LEU A 1 93 ? -7.297 18.047 14.383 1 98.88 93 LEU A O 1
ATOM 741 N N . LEU A 1 94 ? -7.609 17.219 16.406 1 98.88 94 LEU A N 1
ATOM 742 C CA . LEU A 1 94 ? -6.176 17.219 16.672 1 98.88 94 LEU A CA 1
ATOM 743 C C . LEU A 1 94 ? -5.461 16.156 15.859 1 98.88 94 LEU A C 1
ATOM 745 O O . LEU A 1 94 ? -4.363 16.391 15.344 1 98.88 94 LEU A O 1
ATOM 749 N N . SER A 1 95 ? -6.082 14.977 15.781 1 98.75 95 SER A N 1
ATOM 750 C CA . SER A 1 95 ? -5.5 13.945 14.922 1 98.75 95 SER A CA 1
ATOM 751 C C . SER A 1 95 ? -5.391 14.422 13.477 1 98.75 95 SER A C 1
ATOM 753 O O . SER A 1 95 ? -4.352 14.25 12.844 1 98.75 95 SER A O 1
ATOM 755 N N . ARG A 1 96 ? -6.449 15.023 12.961 1 98.69 96 ARG A N 1
ATOM 756 C CA . ARG A 1 96 ? -6.453 15.531 11.594 1 98.69 96 ARG A CA 1
ATOM 757 C C . ARG A 1 96 ? -5.449 16.672 11.43 1 98.69 96 ARG A C 1
ATOM 759 O O . ARG A 1 96 ? -4.785 16.766 10.391 1 98.69 96 ARG A O 1
ATOM 766 N N . GLN A 1 97 ? -5.352 17.547 12.438 1 98.81 97 GLN A N 1
ATOM 767 C CA . GLN A 1 97 ? -4.355 18.609 12.398 1 98.81 97 GLN A CA 1
ATOM 768 C C . GLN A 1 97 ? -2.953 18.047 12.188 1 98.81 97 GLN A C 1
ATOM 770 O O . GLN A 1 97 ? -2.193 18.547 11.359 1 98.81 97 GLN A O 1
ATOM 775 N N . TRP A 1 98 ? -2.617 17.031 12.875 1 98.88 98 TRP A N 1
ATOM 776 C CA . TRP A 1 98 ? -1.279 16.453 12.773 1 98.88 98 TRP A CA 1
ATOM 777 C C . TRP A 1 98 ? -1.104 15.719 11.445 1 98.88 98 TRP A C 1
ATOM 779 O O . TRP A 1 98 ? -0.009 15.703 10.883 1 98.88 98 TRP A O 1
ATOM 789 N N . TRP A 1 99 ? -2.195 15.078 10.914 1 98.81 99 TRP A N 1
ATOM 790 C CA . TRP A 1 99 ? -2.139 14.539 9.562 1 98.81 99 TRP A CA 1
ATOM 791 C C . TRP A 1 99 ? -1.804 15.633 8.555 1 98.81 99 TRP A C 1
ATOM 793 O O . TRP A 1 99 ? -0.895 15.477 7.734 1 98.81 99 TRP A O 1
ATOM 803 N N . GLU A 1 100 ? -2.49 16.781 8.688 1 98.81 100 GLU A N 1
ATOM 804 C CA . GLU A 1 100 ? -2.252 17.891 7.77 1 98.81 100 GLU A CA 1
ATOM 805 C C . GLU A 1 100 ? -0.838 18.438 7.93 1 98.81 100 GLU A C 1
ATOM 807 O O . GLU A 1 100 ? -0.221 18.875 6.949 1 98.81 100 GLU A O 1
ATOM 812 N N . ARG A 1 101 ? -0.29 18.359 9.086 1 98.88 101 ARG A N 1
ATOM 813 C CA . ARG A 1 101 ? 1.061 18.844 9.359 1 98.88 101 ARG A CA 1
ATOM 814 C C . ARG A 1 101 ? 2.102 17.797 8.977 1 98.88 101 ARG A C 1
ATOM 816 O O . ARG A 1 101 ? 3.303 18.016 9.133 1 98.88 101 ARG A O 1
ATOM 823 N N . SER A 1 102 ? 1.635 16.703 8.461 1 98.88 102 SER A N 1
ATOM 824 C CA . SER A 1 102 ? 2.566 15.672 7.992 1 98.88 102 SER A CA 1
ATOM 825 C C . SER A 1 102 ? 2.68 15.688 6.473 1 98.88 102 SER A C 1
ATOM 827 O O . SER A 1 102 ? 3.57 15.047 5.906 1 98.88 102 SER A O 1
ATOM 829 N N . GLU A 1 103 ? 1.897 16.422 5.75 1 98.38 103 GLU A N 1
ATOM 830 C CA . GLU A 1 103 ? 1.691 16.172 4.328 1 98.38 103 GLU A CA 1
ATOM 831 C C . GLU A 1 103 ? 2.836 16.75 3.496 1 98.38 103 GLU A C 1
ATOM 833 O O . GLU A 1 103 ? 2.939 16.469 2.299 1 98.38 103 GLU A O 1
ATOM 838 N N . ALA A 1 104 ? 3.826 17.484 4.129 1 98.81 104 ALA A N 1
ATOM 839 C CA . ALA A 1 104 ? 5.035 17.891 3.418 1 98.81 104 ALA A CA 1
ATOM 840 C C . ALA A 1 104 ? 6.008 16.719 3.277 1 98.81 104 ALA A C 1
ATOM 842 O O . ALA A 1 104 ? 7.004 16.812 2.559 1 98.81 104 ALA A O 1
ATOM 843 N N . PHE A 1 105 ? 5.715 15.625 3.955 1 98.31 105 PHE A N 1
ATOM 844 C CA . PHE A 1 105 ? 6.633 14.492 3.867 1 98.31 105 PHE A CA 1
ATOM 845 C C . PHE A 1 105 ? 5.863 13.18 3.729 1 98.31 105 PHE A C 1
ATOM 847 O O . PHE A 1 105 ? 6.125 12.219 4.457 1 98.31 105 PHE A O 1
ATOM 854 N N . LEU A 1 106 ? 4.98 13.141 2.766 1 96.69 106 LEU A N 1
ATOM 855 C CA . LEU A 1 106 ? 4.219 11.938 2.459 1 96.69 106 LEU A CA 1
ATOM 856 C C . LEU A 1 106 ? 5.043 10.977 1.611 1 96.69 106 LEU A C 1
ATOM 858 O O . LEU A 1 106 ? 4.637 9.828 1.392 1 96.69 106 LEU A O 1
ATOM 862 N N . PHE A 1 107 ? 6.238 11.43 1.131 1 94.69 107 PHE A N 1
ATOM 863 C CA . PHE A 1 107 ? 7.137 10.469 0.495 1 94.69 107 PHE A CA 1
ATOM 864 C C . PHE A 1 107 ? 7.535 9.375 1.473 1 94.69 107 PHE A C 1
ATOM 866 O O . PHE A 1 107 ? 7.441 9.555 2.689 1 94.69 107 PHE A O 1
ATOM 873 N N . GLY A 1 108 ? 7.973 8.289 1.006 1 93 108 GLY A N 1
ATOM 874 C CA . GLY A 1 108 ? 8.273 7.156 1.867 1 93 108 GLY A CA 1
ATOM 875 C C . GLY A 1 108 ? 7.043 6.359 2.26 1 93 108 GLY A C 1
ATOM 876 O O . GLY A 1 108 ? 6.246 5.977 1.401 1 93 108 GLY A O 1
ATOM 877 N N . ALA A 1 109 ? 6.836 6.148 3.516 1 95.62 109 ALA A N 1
ATOM 878 C CA . ALA A 1 109 ? 5.879 5.172 4.035 1 95.62 109 ALA A CA 1
ATOM 879 C C . ALA A 1 109 ? 4.465 5.484 3.557 1 95.62 109 ALA A C 1
ATOM 881 O O . ALA A 1 109 ? 3.738 4.586 3.123 1 95.62 109 ALA A O 1
ATOM 882 N N . ALA A 1 110 ? 4.039 6.766 3.654 1 96.44 110 ALA A N 1
ATOM 883 C CA . ALA A 1 110 ? 2.674 7.117 3.271 1 96.44 110 ALA A CA 1
ATOM 884 C C . ALA A 1 110 ? 2.402 6.762 1.812 1 96.44 110 ALA A C 1
ATOM 886 O O . ALA A 1 110 ? 1.354 6.195 1.489 1 96.44 110 ALA A O 1
ATOM 887 N N . SER A 1 111 ? 3.355 7.094 0.98 1 92.44 111 SER A N 1
ATOM 888 C CA . SER A 1 111 ? 3.227 6.82 -0.447 1 92.44 111 SER A CA 1
ATOM 889 C C . SER A 1 111 ? 3.367 5.328 -0.739 1 92.44 111 SER A C 1
ATOM 891 O O . SER A 1 111 ? 2.551 4.75 -1.459 1 92.44 111 SER A O 1
ATOM 893 N N . ASP A 1 112 ? 4.391 4.715 -0.144 1 91 112 ASP A N 1
ATOM 894 C CA . ASP A 1 112 ? 4.703 3.318 -0.433 1 91 112 ASP A CA 1
ATOM 895 C C . ASP A 1 112 ? 3.549 2.402 -0.033 1 91 112 ASP A C 1
ATOM 897 O O . ASP A 1 112 ? 3.232 1.447 -0.744 1 91 112 ASP A O 1
ATOM 901 N N . PHE A 1 113 ? 2.9 2.742 1.086 1 93.25 113 PHE A N 1
ATOM 902 C CA . PHE A 1 113 ? 1.894 1.833 1.62 1 93.25 113 PHE A CA 1
ATOM 903 C C . PHE A 1 113 ? 0.49 2.32 1.282 1 93.25 113 PHE A C 1
ATOM 905 O O . PHE A 1 113 ? -0.499 1.767 1.767 1 93.25 113 PHE A O 1
ATOM 912 N N . GLY A 1 114 ? 0.345 3.398 0.441 1 92 114 GLY A N 1
ATOM 913 C CA . GLY A 1 114 ? -0.956 3.895 0.022 1 92 114 GLY A CA 1
ATOM 914 C C . GLY A 1 114 ? -1.791 4.422 1.173 1 92 114 GLY A C 1
ATOM 915 O O . GLY A 1 114 ? -3.012 4.25 1.191 1 92 114 GLY A O 1
ATOM 916 N N . ILE A 1 115 ? -1.174 5.062 2.145 1 96.19 115 ILE A N 1
ATOM 917 C CA . ILE A 1 115 ? -1.88 5.445 3.361 1 96.19 115 ILE A CA 1
ATOM 918 C C . ILE A 1 115 ? -2.723 6.691 3.098 1 96.19 115 ILE A C 1
ATOM 920 O O . ILE A 1 115 ? -3.844 6.809 3.6 1 96.19 115 ILE A O 1
ATOM 924 N N . ASP A 1 116 ? -2.236 7.578 2.295 1 94.62 116 ASP A N 1
ATOM 925 C CA . ASP A 1 116 ? -2.936 8.828 2.021 1 94.62 116 ASP A CA 1
ATOM 926 C C . ASP A 1 116 ? -4.309 8.57 1.41 1 94.62 116 ASP A C 1
ATOM 928 O O . ASP A 1 116 ? -5.336 8.93 1.993 1 94.62 116 ASP A O 1
ATOM 932 N N . PRO A 1 117 ? -4.441 7.809 0.3 1 92.5 117 PRO A N 1
ATOM 933 C CA . PRO A 1 117 ? -5.785 7.559 -0.224 1 92.5 117 PRO A CA 1
ATOM 934 C C . PRO A 1 117 ? -6.633 6.703 0.714 1 92.5 117 PRO A C 1
ATOM 936 O O . PRO A 1 117 ? -7.863 6.781 0.687 1 92.5 117 PRO A O 1
ATOM 939 N N . HIS A 1 118 ? -5.957 5.984 1.571 1 95.62 118 HIS A N 1
ATOM 940 C CA . HIS A 1 118 ? -6.684 5.094 2.473 1 95.62 118 HIS A CA 1
ATOM 941 C C . HIS A 1 118 ? -7.352 5.879 3.6 1 95.62 118 HIS A C 1
ATOM 943 O O . HIS A 1 118 ? -8.461 5.547 4.016 1 95.62 118 HIS A O 1
ATOM 949 N N . ILE A 1 119 ? -6.723 6.961 4.074 1 97.94 119 ILE A N 1
ATOM 950 C CA . ILE A 1 119 ? -7.254 7.578 5.285 1 97.94 119 ILE A CA 1
ATOM 951 C C . ILE A 1 119 ? -7.809 8.961 4.953 1 97.94 119 ILE A C 1
ATOM 953 O O . ILE A 1 119 ? -8.469 9.586 5.789 1 97.94 119 ILE A O 1
ATOM 957 N N . ASP A 1 120 ? -7.582 9.406 3.719 1 95.5 120 ASP A N 1
ATOM 958 C CA . ASP A 1 120 ? -7.891 10.805 3.461 1 95.5 120 ASP A CA 1
ATOM 959 C C . ASP A 1 120 ? -8.508 10.984 2.078 1 95.5 120 ASP A C 1
ATOM 961 O O . ASP A 1 120 ? -8.438 12.07 1.494 1 95.5 120 ASP A O 1
ATOM 965 N N . SER A 1 121 ? -9.141 9.969 1.544 1 88.94 121 SER A N 1
ATOM 966 C CA . SER A 1 121 ? -9.797 10.078 0.242 1 88.94 121 SER A CA 1
ATOM 967 C C . SER A 1 121 ? -11.078 10.891 0.331 1 88.94 121 SER A C 1
ATOM 969 O O . SER A 1 121 ? -11.875 10.703 1.254 1 88.94 121 SER A O 1
ATOM 971 N N . TRP A 1 122 ? -11.211 11.828 -0.568 1 90.56 122 TRP A N 1
ATOM 972 C CA . TRP A 1 122 ? -12.43 12.617 -0.743 1 90.56 122 TRP A CA 1
ATOM 973 C C . TRP A 1 122 ? -13.086 12.32 -2.084 1 90.56 122 TRP A C 1
ATOM 975 O O . TRP A 1 122 ? -12.398 12.125 -3.092 1 90.56 122 TRP A O 1
ATOM 985 N N . PRO A 1 123 ? -14.453 12.305 -2.189 1 91.94 123 PRO A N 1
ATOM 986 C CA . PRO A 1 123 ? -15.438 12.555 -1.138 1 91.94 123 PRO A CA 1
ATOM 987 C C . PRO A 1 123 ? -15.836 11.281 -0.388 1 91.94 123 PRO A C 1
ATOM 989 O O . PRO A 1 123 ? -15.586 10.172 -0.869 1 91.94 123 PRO A O 1
ATOM 992 N N . LEU A 1 124 ? -16.406 11.5 0.773 1 95.31 124 LEU A N 1
ATOM 993 C CA . LEU A 1 124 ? -17.203 10.43 1.371 1 95.31 124 LEU A CA 1
ATOM 994 C C . LEU A 1 124 ? -18.359 10.031 0.461 1 95.31 124 LEU A C 1
ATOM 996 O O . LEU A 1 124 ? -19.094 10.891 -0.017 1 95.31 124 LEU A O 1
ATOM 1000 N N . ASP A 1 125 ? -18.516 8.781 0.215 1 94.69 125 ASP A N 1
ATOM 1001 C CA . ASP A 1 125 ? -19.688 8.281 -0.499 1 94.69 125 ASP A CA 1
ATOM 1002 C C . ASP A 1 125 ? -20.875 8.102 0.447 1 94.69 125 ASP A C 1
ATOM 1004 O O . ASP A 1 125 ? -21.172 6.988 0.886 1 94.69 125 ASP A O 1
ATOM 1008 N N . LEU A 1 126 ? -21.625 9.188 0.645 1 94.81 126 LEU A N 1
ATOM 1009 C CA . LEU A 1 126 ? -22.672 9.219 1.653 1 94.81 126 LEU A CA 1
ATOM 1010 C C . LEU A 1 126 ? -23.812 8.273 1.28 1 94.81 126 LEU A C 1
ATOM 1012 O O . LEU A 1 126 ? -24.297 7.523 2.129 1 94.81 126 LEU A O 1
ATOM 1016 N N . PRO A 1 127 ? -24.25 8.219 0.001 1 92.81 127 PRO A N 1
ATOM 1017 C CA . PRO A 1 127 ? -25.281 7.254 -0.352 1 92.81 127 PRO A CA 1
ATOM 1018 C C . PRO A 1 127 ? -24.859 5.809 -0.081 1 92.81 127 PRO A C 1
ATOM 1020 O O . PRO A 1 127 ? -25.656 5.016 0.434 1 92.81 127 PRO A O 1
ATOM 1023 N N . ALA A 1 128 ? -23.625 5.527 -0.37 1 93 128 ALA A N 1
ATOM 1024 C CA . ALA A 1 128 ? -23.125 4.176 -0.121 1 93 128 ALA A CA 1
ATOM 1025 C C . ALA A 1 128 ? -23.078 3.879 1.375 1 93 128 ALA A C 1
ATOM 1027 O O . ALA A 1 128 ? -23.359 2.76 1.801 1 93 128 ALA A O 1
ATOM 1028 N N . LEU A 1 129 ? -22.672 4.844 2.145 1 95.94 129 LEU A N 1
ATOM 1029 C CA . LEU A 1 129 ? -22.625 4.672 3.592 1 95.94 129 LEU A CA 1
ATOM 1030 C C . LEU A 1 129 ? -24.016 4.383 4.148 1 95.94 129 LEU A C 1
ATOM 1032 O O . LEU A 1 129 ? -24.188 3.453 4.938 1 95.94 129 LEU A O 1
ATOM 1036 N N . GLN A 1 130 ? -24.984 5.141 3.732 1 94.94 130 GLN A N 1
ATOM 1037 C CA . GLN A 1 130 ? -26.359 4.973 4.203 1 94.94 130 GLN A CA 1
ATOM 1038 C C . GLN A 1 130 ? -26.906 3.598 3.826 1 94.94 130 GLN A C 1
ATOM 1040 O O . GLN A 1 130 ? -27.547 2.932 4.645 1 94.94 130 GLN A O 1
ATOM 1045 N N . LYS A 1 131 ? -26.594 3.193 2.615 1 92.06 131 LYS A N 1
ATOM 1046 C CA . LYS A 1 131 ? -27.016 1.868 2.17 1 92.06 131 LYS A CA 1
ATOM 1047 C C . LYS A 1 131 ? -26.328 0.773 2.988 1 92.06 131 LYS A C 1
ATOM 1049 O O . LYS A 1 131 ? -26.969 -0.207 3.375 1 92.06 131 LYS A O 1
ATOM 1054 N N . TYR A 1 132 ? -25.078 0.965 3.242 1 94 132 TYR A N 1
ATOM 1055 C CA . TYR A 1 132 ? -24.312 -0.014 4.008 1 94 132 TYR A CA 1
ATOM 1056 C C . TYR A 1 132 ? -24.859 -0.164 5.418 1 94 132 TYR A C 1
ATOM 1058 O O . TYR A 1 132 ? -25.062 -1.283 5.898 1 94 132 TYR A O 1
ATOM 1066 N N . LEU A 1 133 ? -25.266 0.883 6.027 1 95.69 133 LEU A N 1
ATOM 1067 C CA . LEU A 1 133 ? -25.688 0.893 7.422 1 95.69 133 LEU A CA 1
ATOM 1068 C C . LEU A 1 133 ? -27.172 0.555 7.547 1 95.69 133 LEU A C 1
ATOM 1070 O O . LEU A 1 133 ? -27.688 0.411 8.656 1 95.69 133 LEU A O 1
ATOM 1074 N N . ALA A 1 134 ? -27.844 0.425 6.449 1 93.38 134 ALA A N 1
ATOM 1075 C CA . ALA A 1 134 ? -29.234 -0.02 6.473 1 93.38 134 ALA A CA 1
ATOM 1076 C C . ALA A 1 134 ? -29.312 -1.532 6.66 1 93.38 134 ALA A C 1
ATOM 1078 O O . ALA A 1 134 ? -30.391 -2.066 6.945 1 93.38 134 ALA A O 1
ATOM 1079 N N . THR A 1 135 ? -28.203 -2.209 6.566 1 91.12 135 THR A N 1
ATOM 1080 C CA . THR A 1 135 ? -28.156 -3.662 6.672 1 91.12 135 THR A CA 1
ATOM 1081 C C . THR A 1 135 ? -27.656 -4.09 8.047 1 91.12 135 THR A C 1
ATOM 1083 O O . THR A 1 135 ? -26.484 -3.873 8.383 1 91.12 135 THR A O 1
ATOM 1086 N N . ALA A 1 136 ? -28.438 -4.875 8.734 1 92.19 136 ALA A N 1
ATOM 1087 C CA . ALA A 1 136 ? -28.156 -5.227 10.125 1 92.19 136 ALA A CA 1
ATOM 1088 C C . ALA A 1 136 ? -26.891 -6.055 10.242 1 92.19 136 ALA A C 1
ATOM 1090 O O . ALA A 1 136 ? -26.094 -5.855 11.164 1 92.19 136 ALA A O 1
ATOM 1091 N N . THR A 1 137 ? -26.625 -6.902 9.344 1 92.62 137 THR A N 1
ATOM 1092 C CA . THR A 1 137 ? -25.453 -7.781 9.43 1 92.62 137 THR A CA 1
ATOM 1093 C C . THR A 1 137 ? -24.172 -6.992 9.227 1 92.62 137 THR A C 1
ATOM 1095 O O . THR A 1 137 ? -23.125 -7.344 9.789 1 92.62 137 THR A O 1
ATOM 1098 N N . ASN A 1 138 ? -24.25 -5.926 8.391 1 93.94 138 ASN A N 1
ATOM 1099 C CA . ASN A 1 138 ? -23.078 -5.059 8.227 1 93.94 138 ASN A CA 1
ATOM 1100 C C . ASN A 1 138 ? -22.719 -4.348 9.531 1 93.94 138 ASN A C 1
ATOM 1102 O O . ASN A 1 138 ? -21.547 -4.227 9.875 1 93.94 138 ASN A O 1
ATOM 1106 N N . ILE A 1 139 ? -23.75 -3.951 10.242 1 95.94 139 ILE A N 1
ATOM 1107 C CA . ILE A 1 139 ? -23.531 -3.289 11.523 1 95.94 139 ILE A CA 1
ATOM 1108 C C . ILE A 1 139 ? -22.906 -4.27 12.508 1 95.94 139 ILE A C 1
ATOM 1110 O O . ILE A 1 139 ? -21.984 -3.918 13.234 1 95.94 139 ILE A O 1
ATOM 1114 N N . GLU A 1 140 ? -23.406 -5.469 12.539 1 96.19 140 GLU A N 1
ATOM 1115 C CA . GLU A 1 140 ? -22.891 -6.504 13.422 1 96.19 140 GLU A CA 1
ATOM 1116 C C . GLU A 1 140 ? -21.422 -6.789 13.133 1 96.19 140 GLU A C 1
ATOM 1118 O O . GLU A 1 140 ? -20.625 -6.98 14.055 1 96.19 140 GLU A O 1
ATOM 1123 N N . ASP A 1 141 ? -21.078 -6.793 11.867 1 94.25 141 ASP A N 1
ATOM 1124 C CA . ASP A 1 141 ? -19.703 -7.035 11.445 1 94.25 141 ASP A CA 1
ATOM 1125 C C . ASP A 1 141 ? -18.766 -5.965 12 1 94.25 141 ASP A C 1
ATOM 1127 O O . ASP A 1 141 ? -17.656 -6.273 12.445 1 94.25 141 ASP A O 1
ATOM 1131 N N . LEU A 1 142 ? -19.172 -4.742 11.992 1 97.69 142 LEU A N 1
ATOM 1132 C CA . LEU A 1 142 ? -18.359 -3.613 12.398 1 97.69 142 LEU A CA 1
ATOM 1133 C C . LEU A 1 142 ? -18.328 -3.482 13.922 1 97.69 142 LEU A C 1
ATOM 1135 O O . LEU A 1 142 ? -17.5 -2.764 14.477 1 97.69 142 LEU A O 1
ATOM 1139 N N . ASN A 1 143 ? -19.234 -4.148 14.609 1 97.62 143 ASN A N 1
ATOM 1140 C CA . ASN A 1 143 ? -19.422 -3.959 16.047 1 97.62 143 ASN A CA 1
ATOM 1141 C C . ASN A 1 143 ? -18.719 -5.051 16.844 1 97.62 143 ASN A C 1
ATOM 1143 O O . ASN A 1 143 ? -18.953 -5.191 18.047 1 97.62 143 ASN A O 1
ATOM 1147 N N . GLY A 1 144 ? -17.891 -5.793 16.281 1 96.12 144 GLY A N 1
ATOM 1148 C CA . GLY A 1 144 ? -17.203 -6.879 16.953 1 96.12 144 GLY A CA 1
ATOM 1149 C C . GLY A 1 144 ? -15.875 -6.457 17.562 1 96.12 144 GLY A C 1
ATOM 1150 O O . GLY A 1 144 ? -15.523 -5.277 17.531 1 96.12 144 GLY A O 1
ATOM 1151 N N . GLU A 1 145 ? -15.109 -7.457 18.062 1 95.06 145 GLU A N 1
ATOM 1152 C CA . GLU A 1 145 ? -13.812 -7.223 18.703 1 95.06 145 GLU A CA 1
ATOM 1153 C C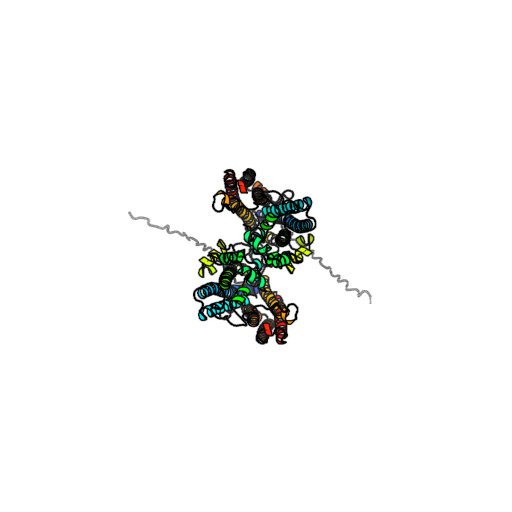 . GLU A 1 145 ? -12.773 -6.793 17.672 1 95.06 145 GLU A C 1
ATOM 1155 O O . GLU A 1 145 ? -11.859 -6.027 17.984 1 95.06 145 GLU A O 1
ATOM 1160 N N . ASP A 1 146 ? -12.953 -7.219 16.453 1 97.06 146 ASP A N 1
ATOM 1161 C CA . ASP A 1 146 ? -12.023 -6.898 15.367 1 97.06 146 ASP A CA 1
ATOM 1162 C C . ASP A 1 146 ? -12.578 -5.789 14.484 1 97.06 146 ASP A C 1
ATOM 1164 O O . ASP A 1 146 ? -12.461 -5.852 13.258 1 97.06 146 ASP A O 1
ATOM 1168 N N . PHE A 1 147 ? -13.172 -4.797 15.141 1 98.38 147 PHE A N 1
ATOM 1169 C CA . PHE A 1 147 ? -13.875 -3.717 14.461 1 98.38 147 PHE A CA 1
ATOM 1170 C C . PHE A 1 147 ? -12.945 -2.986 13.5 1 98.38 147 PHE A C 1
ATOM 1172 O O . PHE A 1 147 ? -13.359 -2.592 12.406 1 98.38 147 PHE A O 1
ATOM 1179 N N . ASP A 1 148 ? -11.695 -2.838 13.883 1 98.5 148 ASP A N 1
ATOM 1180 C CA . ASP A 1 148 ? -10.734 -2.096 13.07 1 98.5 148 ASP A CA 1
ATOM 1181 C C . ASP A 1 148 ? -10.336 -2.885 11.828 1 98.5 148 ASP A C 1
ATOM 1183 O O . ASP A 1 148 ? -10.234 -2.32 10.734 1 98.5 148 ASP A O 1
ATOM 1187 N N . ILE A 1 149 ? -10.211 -4.199 11.914 1 97.44 149 ILE A N 1
ATOM 1188 C CA . ILE A 1 149 ? -9.906 -5.078 10.789 1 97.44 149 ILE A CA 1
ATOM 1189 C C . ILE A 1 149 ? -11.133 -5.215 9.891 1 97.44 149 ILE A C 1
ATOM 1191 O O . ILE A 1 149 ? -11.016 -5.203 8.664 1 97.44 149 ILE A O 1
ATOM 1195 N N . ALA A 1 150 ? -12.312 -5.285 10.531 1 97.19 150 ALA A N 1
ATOM 1196 C CA . ALA A 1 150 ? -13.555 -5.379 9.766 1 97.19 150 ALA A CA 1
ATOM 1197 C C . ALA A 1 150 ? -13.734 -4.156 8.867 1 97.19 150 ALA A C 1
ATOM 1199 O O . ALA A 1 150 ? -14.094 -4.289 7.695 1 97.19 150 ALA A O 1
ATOM 1200 N N . ALA A 1 151 ? -13.477 -2.982 9.453 1 98.06 151 ALA A N 1
ATOM 1201 C CA . ALA A 1 151 ? -13.586 -1.778 8.633 1 98.06 151 ALA A CA 1
ATOM 1202 C C . ALA A 1 151 ? -12.641 -1.841 7.438 1 98.06 151 ALA A C 1
ATOM 1204 O O . ALA A 1 151 ? -13.039 -1.585 6.301 1 98.06 151 ALA A O 1
ATOM 1205 N N . ARG A 1 152 ? -11.43 -2.248 7.66 1 95.94 152 ARG A N 1
ATOM 1206 C CA . ARG A 1 152 ? -10.375 -2.248 6.656 1 95.94 152 ARG A CA 1
ATOM 1207 C C . ARG A 1 152 ? -10.695 -3.219 5.523 1 95.94 152 ARG A C 1
ATOM 1209 O O . ARG A 1 152 ? -10.414 -2.936 4.355 1 95.94 152 ARG A O 1
ATOM 1216 N N . THR A 1 153 ? -11.25 -4.332 5.832 1 93.75 153 THR A N 1
ATOM 1217 C CA . THR A 1 153 ? -11.359 -5.402 4.844 1 93.75 153 THR A CA 1
ATOM 1218 C C . THR A 1 153 ? -12.734 -5.379 4.176 1 93.75 153 THR A C 1
ATOM 1220 O O . THR A 1 153 ? -12.883 -5.832 3.039 1 93.75 153 THR A O 1
ATOM 1223 N N . LYS A 1 154 ? -13.75 -4.77 4.832 1 94.56 154 LYS A N 1
ATOM 1224 C CA . LYS A 1 154 ? -15.117 -4.887 4.324 1 94.56 154 LYS A CA 1
ATOM 1225 C C . LYS A 1 154 ? -15.57 -3.588 3.668 1 94.56 154 LYS A C 1
ATOM 1227 O O . LYS A 1 154 ? -16.469 -3.592 2.826 1 94.56 154 LYS A O 1
ATOM 1232 N N . LEU A 1 155 ? -14.953 -2.465 4.074 1 95.88 155 LEU A N 1
ATOM 1233 C CA . LEU A 1 155 ? -15.375 -1.181 3.527 1 95.88 155 LEU A CA 1
ATOM 1234 C C . LEU A 1 155 ? -14.477 -0.761 2.371 1 95.88 155 LEU A C 1
ATOM 1236 O O . LEU A 1 155 ? -13.266 -0.974 2.414 1 95.88 155 LEU A O 1
ATOM 1240 N N . GLY A 1 156 ? -15.109 -0.165 1.295 1 93.44 156 GLY A N 1
ATOM 1241 C CA . GLY A 1 156 ? -14.328 0.482 0.252 1 93.44 156 GLY A CA 1
ATOM 1242 C C . GLY A 1 156 ? -13.641 1.747 0.723 1 93.44 156 GLY A C 1
ATOM 1243 O O . GLY A 1 156 ? -14.031 2.336 1.732 1 93.44 156 GLY A O 1
ATOM 1244 N N . GLN A 1 157 ? -12.734 2.205 -0.006 1 93 157 GLN A N 1
ATOM 1245 C CA . GLN A 1 157 ? -11.883 3.334 0.348 1 93 157 GLN A CA 1
ATOM 1246 C C . GLN A 1 157 ? -12.711 4.594 0.583 1 93 157 GLN A C 1
ATOM 1248 O O . GLN A 1 157 ? -12.367 5.414 1.438 1 93 157 GLN A O 1
ATOM 1253 N N . GLU A 1 158 ? -13.805 4.738 -0.128 1 94.12 158 GLU A N 1
ATOM 1254 C CA . GLU A 1 158 ? -14.609 5.953 -0.058 1 94.12 158 GLU A CA 1
ATOM 1255 C C . GLU A 1 158 ? -15.438 5.996 1.225 1 94.12 158 GLU A C 1
ATOM 1257 O O . GLU A 1 158 ? -16.094 7 1.515 1 94.12 158 GLU A O 1
ATOM 1262 N N . LEU A 1 159 ? -15.336 4.902 2.025 1 97.38 159 LEU A N 1
ATOM 1263 C CA . LEU A 1 159 ? -16.047 4.844 3.295 1 97.38 159 LEU A CA 1
ATOM 1264 C C . LEU A 1 159 ? -15.078 4.84 4.469 1 97.38 159 LEU A C 1
ATOM 1266 O O . LEU A 1 159 ? -15.492 4.734 5.625 1 97.38 159 LEU A O 1
ATOM 1270 N N . LEU A 1 160 ? -13.781 4.98 4.172 1 98 160 LEU A N 1
ATOM 1271 C CA . LEU A 1 160 ? -12.758 4.906 5.207 1 98 160 LEU A CA 1
ATOM 1272 C C . LEU A 1 160 ? -12.148 6.277 5.469 1 98 160 LEU A C 1
ATOM 1274 O O . LEU A 1 160 ? -12.375 7.219 4.703 1 98 160 LEU A O 1
ATOM 1278 N N . GLY A 1 161 ? -11.484 6.375 6.652 1 98.25 161 GLY A N 1
ATOM 1279 C CA . GLY A 1 161 ? -10.617 7.52 6.906 1 98.25 161 GLY A CA 1
ATOM 1280 C C . GLY A 1 161 ? -11.32 8.648 7.633 1 98.25 161 GLY A C 1
ATOM 1281 O O . GLY A 1 161 ? -12.305 8.422 8.344 1 98.25 161 GLY A O 1
ATOM 1282 N N . TYR A 1 162 ? -10.773 9.797 7.516 1 98.69 162 TYR A N 1
ATOM 1283 C CA . TYR A 1 162 ? -11.148 10.961 8.32 1 98.69 162 TYR A CA 1
ATOM 1284 C C . TYR A 1 162 ? -12.539 11.453 7.945 1 98.69 162 TYR A C 1
ATOM 1286 O O . TYR A 1 162 ? -13.328 11.82 8.82 1 98.69 162 TYR A O 1
ATOM 1294 N N . HIS A 1 163 ? -12.906 11.438 6.742 1 97.69 163 HIS A N 1
ATOM 1295 C CA . HIS A 1 163 ? -14.07 12.188 6.293 1 97.69 163 HIS A CA 1
ATOM 1296 C C . HIS A 1 163 ? -15.359 11.539 6.77 1 97.69 163 HIS A C 1
ATOM 1298 O O . HIS A 1 163 ? -16.328 12.234 7.102 1 97.69 163 HIS A O 1
ATOM 1304 N N . GLY A 1 164 ? -15.398 10.234 6.781 1 98 164 GLY A N 1
ATOM 1305 C CA . GLY A 1 164 ? -16.578 9.578 7.328 1 98 164 GLY A CA 1
ATOM 1306 C C . GLY A 1 164 ? -16.781 9.859 8.805 1 98 164 GLY A C 1
ATOM 1307 O O . GLY A 1 164 ? -17.922 10.117 9.234 1 98 164 GLY A O 1
ATOM 1308 N N . VAL A 1 165 ? -15.703 9.844 9.562 1 98.88 165 VAL A N 1
ATOM 1309 C CA . VAL A 1 165 ? -15.781 10.133 10.992 1 98.88 165 VAL A CA 1
ATOM 1310 C C . VAL A 1 165 ? -16.172 11.594 11.203 1 98.88 165 VAL A C 1
ATOM 1312 O O . VAL A 1 165 ? -16.984 11.906 12.07 1 98.88 165 VAL A O 1
ATOM 1315 N N . GLU A 1 166 ? -15.625 12.477 10.414 1 98.81 166 GLU A N 1
ATOM 1316 C CA . GLU A 1 166 ? -15.977 13.891 10.453 1 98.81 166 GLU A CA 1
ATOM 1317 C C . GLU A 1 166 ? -17.469 14.094 10.258 1 98.81 166 GLU A C 1
ATOM 1319 O O . GLU A 1 166 ? -18.109 14.844 11 1 98.81 166 GLU A O 1
ATOM 1324 N N . TYR A 1 167 ? -18.016 13.391 9.266 1 98.5 167 TYR A N 1
ATOM 1325 C CA . TYR A 1 167 ? -19.438 13.484 8.945 1 98.5 167 TYR A CA 1
ATOM 1326 C C . TYR A 1 167 ? -20.297 13.109 10.148 1 98.5 167 TYR A C 1
ATOM 1328 O O . TYR A 1 167 ? -21.328 13.742 10.406 1 98.5 167 TYR A O 1
ATOM 1336 N N . ILE A 1 168 ? -19.875 12.141 10.859 1 98.69 168 ILE A N 1
ATOM 1337 C CA . ILE A 1 168 ? -20.656 11.641 11.977 1 98.69 168 ILE A CA 1
ATOM 1338 C C . ILE A 1 168 ? -20.578 12.617 13.148 1 98.69 168 ILE A C 1
ATOM 1340 O O . ILE A 1 168 ? -21.547 12.805 13.875 1 98.69 168 ILE A O 1
ATOM 1344 N N . LEU A 1 169 ? -19.438 13.289 13.305 1 98.81 169 LEU A N 1
ATOM 1345 C CA . LEU A 1 169 ? -19.172 14.055 14.516 1 98.81 169 LEU A CA 1
ATOM 1346 C C . LEU A 1 169 ? -19.656 15.492 14.375 1 98.81 169 LEU A C 1
ATOM 1348 O O . LEU A 1 169 ? -20.016 16.125 15.367 1 98.81 169 LEU A O 1
ATOM 1352 N N . PHE A 1 170 ? -19.672 15.969 13.195 1 98.75 170 PHE A N 1
ATOM 1353 C CA . PHE A 1 170 ? -19.859 17.406 13.031 1 98.75 170 PHE A CA 1
ATOM 1354 C C . PHE A 1 170 ? -21.047 17.703 12.125 1 98.75 170 PHE A C 1
ATOM 1356 O O . PHE A 1 170 ? -21.359 16.922 11.227 1 98.75 170 PHE A O 1
ATOM 1363 N N . ASP A 1 171 ? -21.703 18.828 12.375 1 97.44 171 ASP A N 1
ATOM 1364 C CA . ASP A 1 171 ? -22.734 19.422 11.523 1 97.44 171 ASP A CA 1
ATOM 1365 C C . ASP A 1 171 ? -22.562 20.938 11.438 1 97.44 171 ASP A C 1
ATOM 1367 O O . ASP A 1 171 ? -22.609 21.625 12.461 1 97.44 171 ASP A O 1
ATOM 1371 N N . GLU A 1 172 ? -22.297 21.438 10.266 1 96.56 172 GLU A N 1
ATOM 1372 C CA . GLU A 1 172 ? -22.156 22.859 9.984 1 96.56 172 GLU A CA 1
ATOM 1373 C C . GLU A 1 172 ? -21.109 23.5 10.891 1 96.56 172 GLU A C 1
ATOM 1375 O O . GLU A 1 172 ? -21.359 24.562 11.484 1 96.56 172 GLU A O 1
ATOM 1380 N N . GLY A 1 173 ? -20.047 22.781 11.117 1 98 173 GLY A N 1
ATOM 1381 C CA . GLY A 1 173 ? -18.891 23.359 11.773 1 98 173 GLY A CA 1
ATOM 1382 C C . GLY A 1 173 ? -18.906 23.188 13.281 1 98 173 GLY A C 1
ATOM 1383 O O . GLY A 1 173 ? -17.984 23.609 13.977 1 98 173 GLY A O 1
ATOM 1384 N N . LYS A 1 174 ? -19.953 22.531 13.75 1 98.19 174 LYS A N 1
ATOM 1385 C CA . LYS A 1 174 ? -20.078 22.328 15.188 1 98.19 174 LYS A CA 1
ATOM 1386 C C . LYS A 1 174 ? -20.266 20.844 15.523 1 98.19 174 LYS A C 1
ATOM 1388 O O . LYS A 1 174 ? -20.781 20.078 14.711 1 98.19 174 LYS A O 1
ATOM 1393 N N . PRO A 1 175 ? -19.734 20.469 16.719 1 98.69 175 PRO A N 1
ATOM 1394 C CA . PRO A 1 175 ? -20.125 19.125 17.141 1 98.69 175 PRO A CA 1
ATOM 1395 C C . PRO A 1 175 ? -21.641 18.906 17.109 1 98.69 175 PRO A C 1
ATOM 1397 O O . PRO A 1 175 ? -22.406 19.812 17.438 1 98.69 175 PRO A O 1
ATOM 1400 N N . ARG A 1 176 ? -22.031 17.766 16.672 1 98.69 176 ARG A N 1
ATOM 1401 C CA . ARG A 1 176 ? -23.453 17.438 16.719 1 98.69 176 ARG A CA 1
ATOM 1402 C C . ARG A 1 176 ? -23.984 17.453 18.141 1 98.69 176 ARG A C 1
ATOM 1404 O O . ARG A 1 176 ? -23.219 17.656 19.094 1 98.69 176 ARG A O 1
ATOM 1411 N N . ILE A 1 177 ? -25.344 17.328 18.281 1 98.25 177 ILE A N 1
ATOM 1412 C CA . ILE A 1 177 ? -25.969 17.312 19.594 1 98.25 177 ILE A CA 1
ATOM 1413 C C . ILE A 1 177 ? -25.938 15.898 20.156 1 98.25 177 ILE A C 1
ATOM 1415 O O . ILE A 1 177 ? -26.312 14.938 19.484 1 98.25 177 ILE A O 1
ATOM 1419 N N . ALA A 1 178 ? -25.422 15.875 21.422 1 97.81 178 ALA A N 1
ATOM 1420 C CA . ALA A 1 178 ? -25.375 14.555 22.047 1 97.81 178 ALA A CA 1
ATOM 1421 C C . ALA A 1 178 ? -26.734 13.867 22 1 97.81 178 ALA A C 1
ATOM 1423 O O . ALA A 1 178 ? -27.766 14.5 22.203 1 97.81 178 ALA A O 1
ATOM 1424 N N . GLY A 1 179 ? -26.703 12.617 21.688 1 96.81 179 GLY A N 1
ATOM 1425 C CA . GLY A 1 179 ? -27.922 11.828 21.625 1 96.81 179 GLY A CA 1
ATOM 1426 C C . GLY A 1 179 ? -28.594 11.852 20.266 1 96.81 179 GLY A C 1
ATOM 1427 O O . GLY A 1 179 ? -29.469 11.039 19.984 1 96.81 179 GLY A O 1
ATOM 1428 N N . SER A 1 180 ? -28.109 12.688 19.359 1 97.44 180 SER A N 1
ATOM 1429 C CA . SER A 1 180 ? -28.75 12.828 18.047 1 97.44 180 SER A CA 1
ATOM 1430 C C . SER A 1 180 ? -28.156 11.852 17.047 1 97.44 180 SER A C 1
ATOM 1432 O O . SER A 1 180 ? -28.703 11.664 15.953 1 97.44 180 SER A O 1
ATOM 1434 N N . ILE A 1 181 ? -27.047 11.203 17.312 1 98.25 181 ILE A N 1
ATOM 1435 C CA . ILE A 1 181 ? -26.375 10.273 16.406 1 98.25 181 ILE A CA 1
ATOM 1436 C C . ILE A 1 181 ? -26.891 8.859 16.625 1 98.25 181 ILE A C 1
ATOM 1438 O O . ILE A 1 181 ? -26.797 8.32 17.734 1 98.25 181 ILE A O 1
ATOM 1442 N N . GLU A 1 182 ? -27.453 8.297 15.586 1 97.69 182 GLU A N 1
ATOM 1443 C CA . GLU A 1 182 ? -27.969 6.934 15.695 1 97.69 182 GLU A CA 1
ATOM 1444 C C . GLU A 1 182 ? -26.844 5.949 16 1 97.69 182 GLU A C 1
ATOM 1446 O O . GLU A 1 182 ? -25.703 6.129 15.547 1 97.69 182 GLU A O 1
ATOM 1451 N N . ASP A 1 183 ? -27.125 4.879 16.688 1 98.12 183 ASP A N 1
ATOM 1452 C CA . ASP A 1 183 ? -26.141 3.914 17.172 1 98.12 183 ASP A CA 1
ATOM 1453 C C . ASP A 1 183 ? -25.344 3.314 16.016 1 98.12 183 ASP A C 1
ATOM 1455 O O . ASP A 1 183 ? -24.141 3.102 16.109 1 98.12 183 ASP A O 1
ATOM 1459 N N . LYS A 1 184 ? -25.984 3.027 14.852 1 98.06 184 LYS A N 1
ATOM 1460 C CA . LYS A 1 184 ? -25.312 2.4 13.719 1 98.06 184 LYS A CA 1
ATOM 1461 C C . LYS A 1 184 ? -24.203 3.293 13.18 1 98.06 184 LYS A C 1
ATOM 1463 O O . LYS A 1 184 ? -23.156 2.799 12.742 1 98.06 184 LYS A O 1
ATOM 1468 N N . TYR A 1 185 ? -24.391 4.598 13.273 1 98.5 185 TYR A N 1
ATOM 1469 C CA . TYR A 1 185 ? -23.359 5.535 12.828 1 98.5 185 TYR A CA 1
ATOM 1470 C C . TYR A 1 185 ? -22.203 5.578 13.805 1 98.5 185 TYR A C 1
ATOM 1472 O O . TYR A 1 185 ? -21.047 5.773 13.398 1 98.5 185 TYR A O 1
ATOM 1480 N N . LEU A 1 186 ? -22.5 5.387 15.094 1 98.81 186 LEU A N 1
ATOM 1481 C CA . LEU A 1 186 ? -21.438 5.332 16.078 1 98.81 186 LEU A CA 1
ATOM 1482 C C . LEU A 1 186 ? -20.609 4.055 15.93 1 98.81 186 LEU A C 1
ATOM 1484 O O . LEU A 1 186 ? -19.391 4.07 16.078 1 98.81 186 LEU A O 1
ATOM 1488 N N . VAL A 1 187 ? -21.266 2.922 15.656 1 98.81 187 VAL A N 1
ATOM 1489 C CA . VAL A 1 187 ? -20.578 1.667 15.375 1 98.81 187 VAL A CA 1
ATOM 1490 C C . VAL A 1 187 ? -19.625 1.851 14.195 1 98.81 187 VAL A C 1
ATOM 1492 O O . VAL A 1 187 ? -18.469 1.464 14.266 1 98.81 187 VAL A O 1
ATOM 1495 N N . TYR A 1 188 ? -20.125 2.465 13.117 1 98.69 188 TYR A N 1
ATOM 1496 C CA . TYR A 1 188 ? -19.312 2.775 11.945 1 98.69 188 TYR A CA 1
ATOM 1497 C C . TYR A 1 188 ? -18.141 3.672 12.312 1 98.69 188 TYR A C 1
ATOM 1499 O O . TYR A 1 188 ? -17 3.391 11.945 1 98.69 188 TYR A O 1
ATOM 1507 N N . ALA A 1 189 ? -18.359 4.727 13.031 1 98.94 189 ALA A N 1
ATOM 1508 C CA . ALA A 1 189 ? -17.328 5.691 13.375 1 98.94 189 ALA A CA 1
ATOM 1509 C C . ALA A 1 189 ? -16.219 5.039 14.203 1 98.94 189 ALA A C 1
ATOM 1511 O O . ALA A 1 189 ? -15.039 5.312 13.992 1 98.94 189 ALA A O 1
ATOM 1512 N N . ILE A 1 190 ? -16.625 4.18 15.148 1 98.94 190 ILE A N 1
ATOM 1513 C CA . ILE A 1 190 ? -15.656 3.49 15.984 1 98.94 190 ILE A CA 1
ATOM 1514 C C . ILE A 1 190 ? -14.797 2.562 15.125 1 98.94 190 ILE A C 1
ATOM 1516 O O . ILE A 1 190 ? -13.57 2.549 15.25 1 98.94 190 ILE A O 1
ATOM 1520 N N . ALA A 1 191 ? -15.414 1.817 14.211 1 98.88 191 ALA A N 1
ATOM 1521 C CA . ALA A 1 191 ? -14.695 0.877 13.352 1 98.88 191 ALA A CA 1
ATOM 1522 C C . ALA A 1 191 ? -13.727 1.609 12.43 1 98.88 191 ALA A C 1
ATOM 1524 O O . ALA A 1 191 ? -12.555 1.236 12.32 1 98.88 191 ALA A O 1
ATOM 1525 N N . VAL A 1 192 ? -14.188 2.66 11.789 1 98.88 192 VAL A N 1
ATOM 1526 C CA . VAL A 1 192 ? -13.391 3.412 10.828 1 98.88 192 VAL A CA 1
ATOM 1527 C C . VAL A 1 192 ? -12.289 4.184 11.555 1 98.88 192 VAL A C 1
ATOM 1529 O O . VAL A 1 192 ? -11.164 4.273 11.07 1 98.88 192 VAL A O 1
ATOM 1532 N N . ALA A 1 193 ? -12.609 4.695 12.727 1 98.94 193 ALA A N 1
ATOM 1533 C CA . ALA A 1 193 ? -11.562 5.32 13.539 1 98.94 193 ALA A CA 1
ATOM 1534 C C . ALA A 1 193 ? -10.5 4.305 13.945 1 98.94 193 ALA A C 1
ATOM 1536 O O . ALA A 1 193 ? -9.32 4.641 14.047 1 98.94 193 ALA A O 1
ATOM 1537 N N . GLY A 1 194 ? -10.906 3.098 14.281 1 98.94 194 GLY A N 1
ATOM 1538 C CA . GLY A 1 194 ? -9.953 2.041 14.562 1 98.94 194 GLY A CA 1
ATOM 1539 C C . GLY A 1 194 ? -9.008 1.761 13.414 1 98.94 194 GLY A C 1
ATOM 1540 O O . GLY A 1 194 ? -7.797 1.63 13.609 1 98.94 194 GLY A O 1
ATOM 1541 N N . ASP A 1 195 ? -9.562 1.625 12.211 1 98.81 195 ASP A N 1
ATOM 1542 C CA . ASP A 1 195 ? -8.734 1.449 11.023 1 98.81 195 ASP A CA 1
ATOM 1543 C C . ASP A 1 195 ? -7.824 2.656 10.805 1 98.81 195 ASP A C 1
ATOM 1545 O O . ASP A 1 195 ? -6.648 2.5 10.469 1 98.81 195 ASP A O 1
ATOM 1549 N N . LEU A 1 196 ? -8.344 3.871 10.961 1 98.88 196 LEU A N 1
ATOM 1550 C CA . LEU A 1 196 ? -7.574 5.105 10.875 1 98.88 196 LEU A CA 1
ATOM 1551 C C . LEU A 1 196 ? -6.406 5.082 11.859 1 98.88 196 LEU A C 1
ATOM 1553 O O . LEU A 1 196 ? -5.273 5.395 11.484 1 98.88 196 LEU A O 1
ATOM 1557 N N . ARG A 1 197 ? -6.676 4.672 13.062 1 98.94 197 ARG A N 1
ATOM 1558 C CA . ARG A 1 197 ? -5.645 4.52 14.086 1 98.94 197 ARG A CA 1
ATOM 1559 C C . ARG A 1 197 ? -4.531 3.596 13.602 1 98.94 197 ARG A C 1
ATOM 1561 O O . ARG A 1 197 ? -3.348 3.92 13.727 1 98.94 197 ARG A O 1
ATOM 1568 N N . ASN A 1 198 ? -4.906 2.508 13.094 1 98.88 198 ASN A N 1
ATOM 1569 C CA . ASN A 1 198 ? -3.914 1.546 12.633 1 98.88 198 ASN A CA 1
ATOM 1570 C C . ASN A 1 198 ? -2.979 2.162 11.594 1 98.88 198 ASN A C 1
ATOM 1572 O O . ASN A 1 198 ? -1.763 1.972 11.656 1 98.88 198 ASN A O 1
ATOM 1576 N N . SER A 1 199 ? -3.5 2.932 10.68 1 98.75 199 SER A N 1
ATOM 1577 C CA . SER A 1 199 ? -2.699 3.57 9.641 1 98.75 199 SER A CA 1
ATOM 1578 C C . SER A 1 199 ? -1.808 4.664 10.227 1 98.75 199 SER A C 1
ATOM 1580 O O . SER A 1 199 ? -0.67 4.844 9.789 1 98.75 199 SER A O 1
ATOM 1582 N N . CYS A 1 200 ? -2.307 5.398 11.188 1 98.88 200 CYS A N 1
ATOM 1583 C CA . CYS A 1 200 ? -1.505 6.422 11.852 1 98.88 200 CYS A CA 1
ATOM 1584 C C . CYS A 1 200 ? -0.33 5.797 12.594 1 98.88 200 CYS A C 1
ATOM 1586 O O . CYS A 1 200 ? 0.792 6.301 12.531 1 98.88 200 CYS A O 1
ATOM 1588 N N . TRP A 1 201 ? -0.583 4.711 13.242 1 98.94 201 TRP A N 1
ATOM 1589 C CA . TRP A 1 201 ? 0.473 4.012 13.969 1 98.94 201 TRP A CA 1
ATOM 1590 C C . TRP A 1 201 ? 1.444 3.342 13 1 98.94 201 TRP A C 1
ATOM 1592 O O . TRP A 1 201 ? 2.635 3.215 13.297 1 98.94 201 TRP A O 1
ATOM 1602 N N . GLN A 1 202 ? 0.92 2.891 11.852 1 98.69 202 GLN A N 1
ATOM 1603 C CA . GLN A 1 202 ? 1.803 2.4 10.797 1 98.69 202 GLN A CA 1
ATOM 1604 C C . GLN A 1 202 ? 2.822 3.463 10.391 1 98.69 202 GLN A C 1
ATOM 1606 O O . GLN A 1 202 ? 4.012 3.172 10.266 1 98.69 202 GLN A O 1
ATOM 1611 N N . LEU A 1 203 ? 2.4 4.711 10.25 1 98.88 203 LEU A N 1
ATOM 1612 C CA . LEU A 1 203 ? 3.285 5.809 9.875 1 98.88 203 LEU A CA 1
ATOM 1613 C C . LEU A 1 203 ? 4.328 6.062 10.961 1 98.88 203 LEU A C 1
ATOM 1615 O O . LEU A 1 203 ? 5.516 6.207 10.664 1 98.88 203 LEU A O 1
ATOM 1619 N N . LEU A 1 204 ? 3.881 6.102 12.211 1 98.94 204 LEU A N 1
ATOM 1620 C CA . LEU A 1 204 ? 4.816 6.289 13.312 1 98.94 204 LEU A CA 1
ATOM 1621 C C . LEU A 1 204 ? 5.859 5.176 13.344 1 98.94 204 LEU A C 1
ATOM 1623 O O . LEU A 1 204 ? 7.059 5.445 13.391 1 98.94 204 LEU A O 1
ATOM 1627 N N . THR A 1 205 ? 5.398 3.961 13.242 1 98.88 205 THR A N 1
ATOM 1628 C CA . THR A 1 205 ? 6.277 2.803 13.328 1 98.88 205 THR A CA 1
ATOM 1629 C C . THR A 1 205 ? 7.25 2.773 12.148 1 98.88 205 THR A C 1
ATOM 1631 O O . THR A 1 205 ? 8.422 2.441 12.312 1 98.88 205 THR A O 1
ATOM 1634 N N . SER A 1 206 ? 6.766 3.148 11 1 98.44 206 SER A N 1
ATOM 1635 C CA . SER A 1 206 ? 7.566 3.105 9.781 1 98.44 206 SER A CA 1
ATOM 1636 C C . SER A 1 206 ? 8.703 4.117 9.836 1 98.44 206 SER A C 1
ATOM 1638 O O . SER A 1 206 ? 9.789 3.861 9.312 1 98.44 206 SER A O 1
ATOM 1640 N N . TRP A 1 207 ? 8.461 5.254 10.469 1 98.81 207 TRP A N 1
ATOM 1641 C CA . TRP A 1 207 ? 9.477 6.305 10.453 1 98.81 207 TRP A CA 1
ATOM 1642 C C . TRP A 1 207 ? 10.344 6.246 11.703 1 98.81 207 TRP A C 1
ATOM 1644 O O . TRP A 1 207 ? 11.57 6.352 11.625 1 98.81 207 TRP A O 1
ATOM 1654 N N . ALA A 1 208 ? 9.758 6.02 12.828 1 98.81 208 ALA A N 1
ATOM 1655 C CA . ALA A 1 208 ? 10.469 6.082 14.102 1 98.81 208 ALA A CA 1
ATOM 1656 C C . ALA A 1 208 ? 11.117 4.738 14.438 1 98.81 208 ALA A C 1
ATOM 1658 O O . ALA A 1 208 ? 12.016 4.668 15.273 1 98.81 208 ALA A O 1
ATOM 1659 N N . GLY A 1 209 ? 10.562 3.682 13.867 1 98.5 209 GLY A N 1
ATOM 1660 C CA . GLY A 1 209 ? 11.016 2.334 14.18 1 98.5 209 GLY A CA 1
ATOM 1661 C C . GLY A 1 209 ? 10.125 1.625 15.18 1 98.5 209 GLY A C 1
ATOM 1662 O O . GLY A 1 209 ? 9.492 2.268 16.031 1 98.5 209 GLY A O 1
ATOM 1663 N N . LYS A 1 210 ? 10.133 0.354 15.07 1 97.94 210 LYS A N 1
ATOM 1664 C CA . LYS A 1 210 ? 9.281 -0.499 15.898 1 97.94 210 LYS A CA 1
ATOM 1665 C C . LYS A 1 210 ? 9.594 -0.313 17.375 1 97.94 210 LYS A C 1
ATOM 1667 O O . LYS A 1 210 ? 8.68 -0.283 18.203 1 97.94 210 LYS A O 1
ATOM 1672 N N . GLU A 1 211 ? 10.836 -0.207 17.719 1 98 211 GLU A N 1
ATOM 1673 C CA . GLU A 1 211 ? 11.227 -0.069 19.125 1 98 211 GLU A CA 1
ATOM 1674 C C . GLU A 1 211 ? 10.656 1.208 19.734 1 98 211 GLU A C 1
ATOM 1676 O O . GLU A 1 211 ? 10.078 1.178 20.812 1 98 211 GLU A O 1
ATOM 1681 N N . TYR A 1 212 ? 10.781 2.264 19 1 98.62 212 TYR A N 1
ATOM 1682 C CA . TYR A 1 212 ? 10.266 3.537 19.484 1 98.62 212 TYR A CA 1
ATOM 1683 C C . TYR A 1 212 ? 8.758 3.471 19.688 1 98.62 212 TYR A C 1
ATOM 1685 O O . TYR A 1 212 ? 8.242 3.82 20.75 1 98.62 212 TYR A O 1
ATOM 1693 N N . ALA A 1 213 ? 8.047 3.047 18.656 1 98.81 213 ALA A N 1
ATOM 1694 C CA . ALA A 1 213 ? 6.59 2.998 18.703 1 98.81 213 ALA A CA 1
ATOM 1695 C C . ALA A 1 213 ? 6.102 2.057 19.797 1 98.81 213 ALA A C 1
ATOM 1697 O O . ALA A 1 213 ? 5.105 2.336 20.469 1 98.81 213 ALA A O 1
ATOM 1698 N N . SER A 1 214 ? 6.859 0.979 20.016 1 98.69 214 SER A N 1
ATOM 1699 C CA . SER A 1 214 ? 6.461 -0.016 21 1 98.69 214 SER A CA 1
ATOM 1700 C C . SER A 1 214 ? 6.59 0.532 22.422 1 98.69 214 SER A C 1
ATOM 1702 O O . SER A 1 214 ? 5.879 0.096 23.328 1 98.69 214 SER A O 1
ATOM 1704 N N . LYS A 1 215 ? 7.488 1.447 22.656 1 98.69 215 LYS A N 1
ATOM 1705 C CA . LYS A 1 215 ? 7.598 2.086 23.969 1 98.69 215 LYS A CA 1
ATOM 1706 C C . LYS A 1 215 ? 6.324 2.85 24.312 1 98.69 215 LYS A C 1
ATOM 1708 O O . LYS A 1 215 ? 5.977 2.99 25.484 1 98.69 215 LYS A O 1
ATOM 1713 N N . LEU A 1 216 ? 5.66 3.256 23.297 1 98.75 216 LEU A N 1
ATOM 1714 C CA . LEU A 1 216 ? 4.426 4.008 23.516 1 98.75 216 LEU A CA 1
ATOM 1715 C C . LEU A 1 216 ? 3.236 3.068 23.672 1 98.75 216 LEU A C 1
ATOM 1717 O O . LEU A 1 216 ? 2.381 3.283 24.531 1 98.75 216 LEU A O 1
ATOM 1721 N N . ASP A 1 217 ? 3.17 2.051 22.875 1 98.75 217 ASP A N 1
ATOM 1722 C CA . ASP A 1 217 ? 2.1 1.061 22.922 1 98.75 217 ASP A CA 1
ATOM 1723 C C . ASP A 1 217 ? 2.508 -0.233 22.234 1 98.75 217 ASP A C 1
ATOM 1725 O O . ASP A 1 217 ? 2.291 -0.389 21.016 1 98.75 217 ASP A O 1
ATOM 1729 N N . ALA A 1 218 ? 3.057 -1.139 22.938 1 98.62 218 ALA A N 1
ATOM 1730 C CA . ALA A 1 218 ? 3.611 -2.373 22.391 1 98.62 218 ALA A CA 1
ATOM 1731 C C . ALA A 1 218 ? 2.512 -3.258 21.797 1 98.62 218 ALA A C 1
ATOM 1733 O O . ALA A 1 218 ? 2.699 -3.887 20.766 1 98.62 218 ALA A O 1
ATOM 1734 N N . ASP A 1 219 ? 1.412 -3.303 22.5 1 98.62 219 ASP A N 1
ATOM 1735 C CA . ASP A 1 219 ? 0.313 -4.16 22.062 1 98.6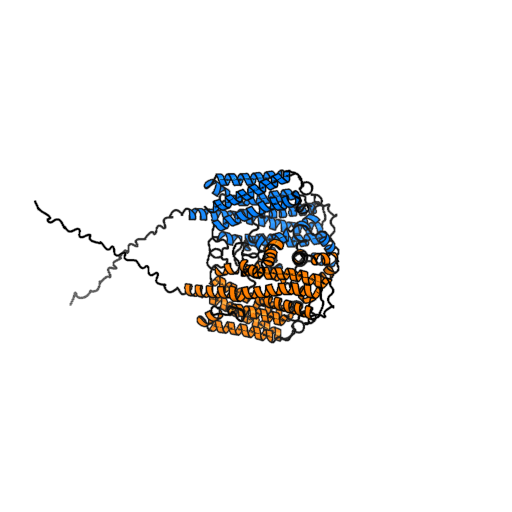2 219 ASP A CA 1
ATOM 1736 C C . ASP A 1 219 ? -0.255 -3.684 20.734 1 98.62 219 ASP A C 1
ATOM 1738 O O . ASP A 1 219 ? -0.545 -4.496 19.844 1 98.62 219 ASP A O 1
ATOM 1742 N N . LEU A 1 220 ? -0.387 -2.398 20.594 1 98.69 220 LEU A N 1
ATOM 1743 C CA . LEU A 1 220 ? -0.938 -1.862 19.359 1 98.69 220 LEU A CA 1
ATOM 1744 C C . LEU A 1 220 ? 0.037 -2.057 18.203 1 98.69 220 LEU A C 1
ATOM 1746 O O . LEU A 1 220 ? -0.375 -2.369 17.078 1 98.69 220 LEU A O 1
ATOM 1750 N N . VAL A 1 221 ? 1.322 -1.877 18.438 1 98.75 221 VAL A N 1
ATOM 1751 C CA . VAL A 1 221 ? 2.332 -2.098 17.406 1 98.75 221 VAL A CA 1
ATOM 1752 C C . VAL A 1 221 ? 2.311 -3.559 16.969 1 98.75 221 VAL A C 1
ATOM 1754 O O . VAL A 1 221 ? 2.359 -3.854 15.766 1 98.75 221 VAL A O 1
ATOM 1757 N N . ARG A 1 222 ? 2.211 -4.477 17.906 1 98.38 222 ARG A N 1
ATOM 1758 C CA . ARG A 1 222 ? 2.082 -5.891 17.578 1 98.38 222 ARG A CA 1
ATOM 1759 C C . ARG A 1 222 ? 0.825 -6.145 16.75 1 98.38 222 ARG A C 1
ATOM 1761 O O . ARG A 1 222 ? 0.862 -6.879 15.758 1 98.38 222 ARG A O 1
ATOM 1768 N N . HIS A 1 223 ? -0.288 -5.52 17.156 1 98.31 223 HIS A N 1
ATOM 1769 C CA . HIS A 1 223 ? -1.569 -5.699 16.484 1 98.31 223 HIS A CA 1
ATOM 1770 C C . HIS A 1 223 ? -1.495 -5.254 15.031 1 98.31 223 HIS A C 1
ATOM 1772 O O . HIS A 1 223 ? -1.913 -5.988 14.133 1 98.31 223 HIS A O 1
ATOM 1778 N N . ILE A 1 224 ? -0.872 -4.07 14.719 1 97.88 224 ILE A N 1
ATOM 1779 C CA . ILE A 1 224 ? -0.902 -3.568 13.352 1 97.88 224 ILE A CA 1
ATOM 1780 C C . ILE A 1 224 ? 0.031 -4.402 12.477 1 97.88 224 ILE A C 1
ATOM 1782 O O . ILE A 1 224 ? -0.214 -4.566 11.281 1 97.88 224 ILE A O 1
ATOM 1786 N N . ILE A 1 225 ? 1.041 -5.008 13.07 1 94.81 225 ILE A N 1
ATOM 1787 C CA . ILE A 1 225 ? 2.016 -5.762 12.297 1 94.81 225 ILE A CA 1
ATOM 1788 C C . ILE A 1 225 ? 1.551 -7.211 12.148 1 94.81 225 ILE A C 1
ATOM 1790 O O . ILE A 1 225 ? 1.59 -7.773 11.055 1 94.81 225 ILE A O 1
ATOM 1794 N N . GLU A 1 226 ? 1.051 -7.805 13.211 1 91.88 226 GLU A N 1
ATOM 1795 C CA . GLU A 1 226 ? 0.815 -9.242 13.227 1 91.88 226 GLU A CA 1
ATOM 1796 C C . GLU A 1 226 ? -0.632 -9.57 12.867 1 91.88 226 GLU A C 1
ATOM 1798 O O . GLU A 1 226 ? -0.897 -10.531 12.148 1 91.88 226 GLU A O 1
ATOM 1803 N N . ASP A 1 227 ? -1.56 -8.766 13.438 1 93.19 227 ASP A N 1
ATOM 1804 C CA . ASP A 1 227 ? -2.975 -9.07 13.234 1 93.19 227 ASP A CA 1
ATOM 1805 C C . ASP A 1 227 ? -3.492 -8.414 11.953 1 93.19 227 ASP A C 1
ATOM 1807 O O . ASP A 1 227 ? -4.129 -9.07 11.133 1 93.19 227 ASP A O 1
ATOM 1811 N N . VAL A 1 228 ? -3.172 -7.113 11.836 1 94.5 228 VAL A N 1
ATOM 1812 C CA . VAL A 1 228 ? -3.648 -6.383 10.664 1 94.5 228 VAL A CA 1
ATOM 1813 C C . VAL A 1 228 ? -2.734 -6.66 9.469 1 94.5 228 VAL A C 1
ATOM 1815 O O . VAL A 1 228 ? -3.141 -6.5 8.32 1 94.5 228 VAL A O 1
ATOM 1818 N N . GLU A 1 229 ? -1.405 -7.008 9.734 1 89.88 229 GLU A N 1
ATOM 1819 C CA . GLU A 1 229 ? -0.397 -7.426 8.766 1 89.88 229 GLU A CA 1
ATOM 1820 C C . GLU A 1 229 ? 0.025 -6.262 7.871 1 89.88 229 GLU A C 1
ATOM 1822 O O . GLU A 1 229 ? 0.091 -6.402 6.648 1 89.88 229 GLU A O 1
ATOM 1827 N N . LEU A 1 230 ? 0.313 -5.086 8.516 1 93.94 230 LEU A N 1
ATOM 1828 C CA . LEU A 1 230 ? 0.792 -3.906 7.805 1 93.94 230 LEU A CA 1
ATOM 1829 C C . LEU A 1 230 ? 2.314 -3.906 7.711 1 93.94 230 LEU A C 1
ATOM 1831 O O . LEU A 1 230 ? 2.998 -4.262 8.672 1 93.94 230 LEU A O 1
ATOM 1835 N N . SER A 1 231 ? 2.818 -3.535 6.535 1 92.38 231 SER A N 1
ATOM 1836 C CA . SER A 1 231 ? 4.254 -3.326 6.363 1 92.38 231 SER A CA 1
ATOM 1837 C C . SER A 1 231 ? 4.699 -2.006 6.984 1 92.38 231 SER A C 1
ATOM 1839 O O . SER A 1 231 ? 3.986 -1.003 6.895 1 92.38 231 SER A O 1
ATOM 1841 N N . VAL A 1 232 ? 5.93 -2.041 7.586 1 96 232 VAL A N 1
ATOM 1842 C CA . VAL A 1 232 ? 6.297 -0.835 8.32 1 96 232 VAL A CA 1
ATOM 1843 C C . VAL A 1 232 ? 7.742 -0.458 8 1 96 232 VAL A C 1
ATOM 1845 O O . VAL A 1 232 ? 8.266 0.523 8.539 1 96 232 VAL A O 1
ATOM 1848 N N . THR A 1 233 ? 8.477 -1.229 7.07 1 94.38 233 THR A N 1
ATOM 1849 C CA . THR A 1 233 ? 9.883 -0.945 6.793 1 94.38 233 THR A CA 1
ATOM 1850 C C . THR A 1 233 ? 10.102 -0.732 5.297 1 94.38 233 THR A C 1
ATOM 1852 O O . THR A 1 233 ? 9.242 -1.079 4.48 1 94.38 233 THR A O 1
ATOM 1855 N N . VAL A 1 234 ? 11.258 -0.171 4.973 1 91.38 234 VAL A N 1
ATOM 1856 C CA . VAL A 1 234 ? 11.625 0.084 3.582 1 91.38 234 VAL A CA 1
ATOM 1857 C C . VAL A 1 234 ? 11.82 -1.241 2.848 1 91.38 234 VAL A C 1
ATOM 1859 O O . VAL A 1 234 ? 12.727 -2.014 3.176 1 91.38 234 VAL A O 1
ATOM 1862 N N . GLY A 1 235 ? 10.984 -1.497 1.902 1 85.25 235 GLY A N 1
ATOM 1863 C CA . GLY A 1 235 ? 11.117 -2.689 1.081 1 85.25 235 GLY A CA 1
ATOM 1864 C C . GLY A 1 235 ? 10.961 -3.977 1.866 1 85.25 235 GLY A C 1
ATOM 1865 O O . GLY A 1 235 ? 11.516 -5.012 1.495 1 85.25 235 GLY A O 1
ATOM 1866 N N . GLY A 1 236 ? 10.297 -3.883 3.025 1 84.06 236 GLY A N 1
ATOM 1867 C CA . GLY A 1 236 ? 10.109 -5.062 3.852 1 84.06 236 GLY A CA 1
ATOM 1868 C C . GLY A 1 236 ? 11.391 -5.539 4.512 1 84.06 236 GLY A C 1
ATOM 1869 O O . GLY A 1 236 ? 11.484 -6.684 4.957 1 84.06 236 GLY A O 1
ATOM 1870 N N . LYS A 1 237 ? 12.352 -4.723 4.477 1 82.5 237 LYS A N 1
ATOM 1871 C CA . LYS A 1 237 ? 13.656 -5.09 5.02 1 82.5 237 LYS A CA 1
ATOM 1872 C C . LYS A 1 237 ? 13.805 -4.605 6.461 1 82.5 237 LYS A C 1
ATOM 1874 O O . LYS A 1 237 ? 12.836 -4.609 7.223 1 82.5 237 LYS A O 1
ATOM 1879 N N . ASP A 1 238 ? 15.078 -4.246 6.852 1 86.75 238 ASP A N 1
ATOM 1880 C CA . ASP A 1 238 ? 15.352 -4.105 8.281 1 86.75 238 ASP A CA 1
ATOM 1881 C C . ASP A 1 238 ? 15.336 -2.637 8.703 1 86.75 238 ASP A C 1
ATOM 1883 O O . ASP A 1 238 ? 15.422 -2.324 9.891 1 86.75 238 ASP A O 1
ATOM 1887 N N . LEU A 1 239 ? 15.211 -1.745 7.762 1 94.12 239 LEU A N 1
ATOM 1888 C CA . LEU A 1 239 ? 15.352 -0.342 8.141 1 94.12 239 LEU A CA 1
ATOM 1889 C C . LEU A 1 239 ? 14 0.363 8.117 1 94.12 239 LEU A C 1
ATOM 1891 O O . LEU A 1 239 ? 13.219 0.194 7.176 1 94.12 239 LEU A O 1
ATOM 1895 N N . SER A 1 240 ? 13.75 1.136 9.195 1 97.56 240 SER A N 1
ATOM 1896 C CA . SER A 1 240 ? 12.68 2.121 9.141 1 97.56 240 SER A CA 1
ATOM 1897 C C . SER A 1 240 ? 12.984 3.209 8.117 1 97.56 240 SER A C 1
ATOM 1899 O O . SER A 1 240 ? 14.102 3.297 7.605 1 97.56 240 SER A O 1
ATOM 1901 N N . TYR A 1 241 ? 12.008 3.975 7.777 1 97.62 241 TYR A N 1
ATOM 1902 C CA . TYR A 1 241 ? 12.219 5.07 6.84 1 97.62 241 TYR A CA 1
ATOM 1903 C C . TYR A 1 241 ? 13.133 6.133 7.438 1 97.62 241 TYR A C 1
ATOM 1905 O O . TYR A 1 241 ? 13.922 6.762 6.723 1 97.62 241 TYR A O 1
ATOM 1913 N N . GLY A 1 242 ? 13.039 6.367 8.773 1 98.62 242 GLY A N 1
ATOM 1914 C CA . GLY A 1 242 ? 13.961 7.27 9.445 1 98.62 242 GLY A CA 1
ATOM 1915 C C . GLY A 1 242 ? 15.406 6.789 9.398 1 98.62 242 GLY A C 1
ATOM 1916 O O . GLY A 1 242 ? 16.312 7.551 9.039 1 98.62 242 GLY A O 1
ATOM 1917 N N . GLU A 1 243 ? 15.609 5.492 9.711 1 98.19 243 GLU A N 1
ATOM 1918 C CA . GLU A 1 243 ? 16.953 4.918 9.648 1 98.19 243 GLU A CA 1
ATOM 1919 C C . GLU A 1 243 ? 17.5 4.969 8.227 1 98.19 243 GLU A C 1
ATOM 1921 O O . GLU A 1 243 ? 18.688 5.238 8.016 1 98.19 243 GLU A O 1
ATOM 1926 N N . ASN A 1 244 ? 16.656 4.723 7.281 1 97.38 244 ASN A N 1
ATOM 1927 C CA . ASN A 1 244 ? 17.078 4.633 5.887 1 97.38 244 ASN A CA 1
ATOM 1928 C C . ASN A 1 244 ? 17.578 5.973 5.363 1 97.38 244 ASN A C 1
ATOM 1930 O O . ASN A 1 244 ? 18.641 6.039 4.734 1 97.38 244 ASN A O 1
ATOM 1934 N N . ILE A 1 245 ? 16.875 7.066 5.637 1 97.88 245 ILE A N 1
ATOM 1935 C CA . ILE A 1 245 ? 17.281 8.367 5.113 1 97.88 245 ILE A CA 1
ATOM 1936 C C . ILE A 1 245 ? 18.562 8.828 5.82 1 97.88 245 ILE A C 1
ATOM 1938 O O . ILE A 1 245 ? 19.406 9.5 5.219 1 97.88 245 ILE A O 1
ATOM 1942 N N . LEU A 1 246 ? 18.812 8.398 7.047 1 98.44 246 LEU A N 1
ATOM 1943 C CA . LEU A 1 246 ? 19.984 8.805 7.809 1 98.44 246 LEU A CA 1
ATOM 1944 C C . LEU A 1 246 ? 21.203 7.996 7.383 1 98.44 246 LEU A C 1
ATOM 1946 O O . LEU A 1 246 ? 22.312 8.242 7.867 1 98.44 246 LEU A O 1
ATOM 1950 N N . MET A 1 247 ? 20.969 7.09 6.426 1 97.12 247 MET A N 1
ATOM 1951 C CA . MET A 1 247 ? 22.062 6.316 5.836 1 97.12 247 MET A CA 1
ATOM 1952 C C . MET A 1 247 ? 22.328 6.766 4.402 1 97.12 247 MET A C 1
ATOM 1954 O O . MET A 1 247 ? 22.984 6.055 3.639 1 97.12 247 MET A O 1
ATOM 1958 N N . ALA A 1 248 ? 21.891 7.957 4.062 1 97.12 248 ALA A N 1
ATOM 1959 C CA . ALA A 1 248 ? 22.078 8.445 2.695 1 97.12 248 ALA A CA 1
ATOM 1960 C C . ALA A 1 248 ? 23.531 8.32 2.252 1 97.12 248 ALA A C 1
ATOM 1962 O O . ALA A 1 248 ? 24.453 8.609 3.02 1 97.12 248 ALA A O 1
ATOM 1963 N N . GLY A 1 249 ? 23.688 7.895 0.998 1 96.56 249 GLY A N 1
ATOM 1964 C CA . GLY A 1 249 ? 25.031 7.766 0.423 1 96.56 249 GLY A CA 1
ATOM 1965 C C . GLY A 1 249 ? 25.688 6.434 0.734 1 96.56 249 GLY A C 1
ATOM 1966 O O . GLY A 1 249 ? 26.781 6.156 0.263 1 96.56 249 GLY A O 1
ATOM 1967 N N . LYS A 1 250 ? 25.031 5.609 1.542 1 96.06 250 LYS A N 1
ATOM 1968 C CA . LYS A 1 250 ? 25.547 4.293 1.886 1 96.06 250 LYS A CA 1
ATOM 1969 C C . LYS A 1 250 ? 24.672 3.186 1.3 1 96.06 250 LYS A C 1
ATOM 1971 O O . LYS A 1 250 ? 23.484 3.377 1.097 1 96.06 250 LYS A O 1
ATOM 1976 N N . PRO A 1 251 ? 25.281 2.021 1.011 1 94.44 251 PRO A N 1
ATOM 1977 C CA . PRO A 1 251 ? 24.453 0.889 0.583 1 94.44 251 PRO A CA 1
ATOM 1978 C C . PRO A 1 251 ? 23.344 0.564 1.575 1 94.44 251 PRO A C 1
ATOM 1980 O O . PRO A 1 251 ? 23.547 0.608 2.789 1 94.44 251 PRO A O 1
ATOM 1983 N N . GLY A 1 252 ? 22.156 0.249 1.043 1 93.5 252 GLY A N 1
ATOM 1984 C CA . GLY A 1 252 ? 21.016 -0.03 1.894 1 93.5 252 GLY A CA 1
ATOM 1985 C C . GLY A 1 252 ? 20.031 1.131 1.984 1 93.5 252 GLY A C 1
ATOM 1986 O O . GLY A 1 252 ? 18.875 0.948 2.355 1 93.5 252 GLY A O 1
ATOM 1987 N N . SER A 1 253 ? 20.578 2.322 1.642 1 95.19 253 SER A N 1
ATOM 1988 C CA . SER A 1 253 ? 19.719 3.502 1.613 1 95.19 253 SER A CA 1
ATOM 1989 C C . SER A 1 253 ? 19.188 3.771 0.207 1 95.19 253 SER A C 1
ATOM 1991 O O . SER A 1 253 ? 19.938 3.65 -0.771 1 95.19 253 SER A O 1
ATOM 1993 N N . ILE A 1 254 ? 17.969 4.195 0.143 1 94.31 254 ILE A N 1
ATOM 1994 C CA . ILE A 1 254 ? 17.391 4.488 -1.164 1 94.31 254 ILE A CA 1
ATOM 1995 C C . ILE A 1 254 ? 17.812 5.883 -1.615 1 94.31 254 ILE A C 1
ATOM 1997 O O . ILE A 1 254 ? 17.516 6.293 -2.742 1 94.31 254 ILE A O 1
ATOM 2001 N N . TYR A 1 255 ? 18.547 6.59 -0.773 1 96.25 255 TYR A N 1
ATOM 2002 C CA . TYR A 1 255 ? 19.062 7.914 -1.098 1 96.25 255 TYR A CA 1
ATOM 2003 C C . TYR A 1 255 ? 20.531 7.836 -1.504 1 96.25 255 TYR A C 1
ATOM 2005 O O . TYR A 1 255 ? 21.406 7.551 -0.673 1 96.25 255 TYR A O 1
ATOM 2013 N N . ARG A 1 256 ? 20.828 8.188 -2.74 1 94.62 256 ARG A N 1
ATOM 2014 C CA . ARG A 1 256 ? 22.141 7.98 -3.342 1 94.62 256 ARG A CA 1
ATOM 2015 C C . ARG A 1 256 ? 23.188 8.898 -2.713 1 94.62 256 ARG A C 1
ATOM 2017 O O . ARG A 1 256 ? 24.375 8.648 -2.824 1 94.62 256 ARG A O 1
ATOM 2024 N N . SER A 1 257 ? 22.766 10.07 -2.162 1 95.56 257 SER A N 1
ATOM 2025 C CA . SER A 1 257 ? 23.625 11.07 -1.536 1 95.56 257 SER A CA 1
ATOM 2026 C C . SER A 1 257 ? 22.844 11.938 -0.558 1 95.56 257 SER A C 1
ATOM 2028 O O . SER A 1 257 ? 21.609 11.883 -0.521 1 95.56 257 SER A O 1
ATOM 2030 N N . TRP A 1 258 ? 23.562 12.625 0.239 1 97.25 258 TRP A N 1
ATOM 2031 C CA . TRP A 1 258 ? 22.906 13.562 1.146 1 97.25 258 TRP A CA 1
ATOM 2032 C C . TRP A 1 258 ? 22.156 14.641 0.367 1 97.25 258 TRP A C 1
ATOM 2034 O O . TRP A 1 258 ? 21.094 15.094 0.788 1 97.25 258 TRP A O 1
ATOM 2044 N N . VAL A 1 259 ? 22.703 15.086 -0.817 1 96.88 259 VAL A N 1
ATOM 2045 C CA . VAL A 1 259 ? 22.016 16.047 -1.683 1 96.88 259 VAL A CA 1
ATOM 2046 C C . VAL A 1 259 ? 20.688 15.461 -2.139 1 96.88 259 VAL A C 1
ATOM 2048 O O . VAL A 1 259 ? 19.641 16.125 -2.059 1 96.88 259 VAL A O 1
ATOM 2051 N N . ASN A 1 260 ? 20.734 14.195 -2.553 1 95.94 260 ASN A N 1
ATOM 2052 C CA . ASN A 1 260 ? 19.531 13.516 -2.998 1 95.94 260 ASN A CA 1
ATOM 2053 C C . ASN A 1 260 ? 18.5 13.422 -1.879 1 95.94 260 ASN A C 1
ATOM 2055 O O . ASN A 1 260 ? 17.297 13.602 -2.115 1 95.94 260 ASN A O 1
ATOM 2059 N N . ALA A 1 261 ? 18.938 13.172 -0.688 1 97.25 261 ALA A N 1
ATOM 2060 C CA . ALA A 1 261 ? 18.047 13.078 0.47 1 97.25 261 ALA A CA 1
ATOM 2061 C C . ALA A 1 261 ? 17.359 14.414 0.739 1 97.25 261 ALA A C 1
ATOM 2063 O O . ALA A 1 261 ? 16.125 14.461 0.875 1 97.25 261 ALA A O 1
ATOM 2064 N N . LEU A 1 262 ? 18.094 15.492 0.78 1 98.31 262 LEU A N 1
ATOM 2065 C CA . LEU A 1 262 ? 17.516 16.797 1.081 1 98.31 262 LEU A CA 1
ATOM 2066 C C . LEU A 1 262 ? 16.609 17.266 -0.053 1 98.31 262 LEU A C 1
ATOM 2068 O O . LEU A 1 262 ? 15.57 17.891 0.189 1 98.31 262 LEU A O 1
ATOM 2072 N N . GLN A 1 263 ? 17.016 16.953 -1.273 1 96.81 263 GLN A N 1
ATOM 2073 C CA . GLN A 1 263 ? 16.141 17.312 -2.398 1 96.81 263 GLN A CA 1
ATOM 2074 C C . GLN A 1 263 ? 14.82 16.562 -2.324 1 96.81 263 GLN A C 1
ATOM 2076 O O . GLN A 1 263 ? 13.773 17.125 -2.674 1 96.81 263 GLN A O 1
ATOM 2081 N N . SER A 1 264 ? 14.836 15.32 -1.873 1 96.5 264 SER A N 1
ATOM 2082 C CA . SER A 1 264 ? 13.609 14.547 -1.693 1 96.5 264 SER A CA 1
ATOM 2083 C C . SER A 1 264 ? 12.711 15.18 -0.63 1 96.5 264 SER A C 1
ATOM 2085 O O . SER A 1 264 ? 11.492 15.234 -0.79 1 96.5 264 SER A O 1
ATOM 2087 N N . ILE A 1 265 ? 13.32 15.633 0.418 1 98.5 265 ILE A N 1
ATOM 2088 C CA . ILE A 1 265 ? 12.578 16.297 1.481 1 98.5 265 ILE A CA 1
ATOM 2089 C C . ILE A 1 265 ? 11.906 17.547 0.927 1 98.5 265 ILE A C 1
ATOM 2091 O O . ILE A 1 265 ? 10.711 17.766 1.143 1 98.5 265 ILE A O 1
ATOM 2095 N N . VAL A 1 266 ? 12.625 18.328 0.143 1 98.75 266 VAL A N 1
ATOM 2096 C CA . VAL A 1 266 ? 12.086 19.562 -0.416 1 98.75 266 VAL A CA 1
ATOM 2097 C C . VAL A 1 266 ? 11 19.234 -1.441 1 98.75 266 VAL A C 1
ATOM 2099 O O . VAL A 1 266 ? 10 19.953 -1.548 1 98.75 266 VAL A O 1
ATOM 2102 N N . SER A 1 267 ? 11.172 18.172 -2.182 1 97.5 267 SER A N 1
ATOM 2103 C CA . SER A 1 267 ? 10.156 17.75 -3.146 1 97.5 267 SER A CA 1
ATOM 2104 C C . SER A 1 267 ? 8.828 17.453 -2.461 1 97.5 267 SER A C 1
ATOM 2106 O O . SER A 1 267 ? 7.766 17.734 -3.014 1 97.5 267 SER A O 1
ATOM 2108 N N . GLY A 1 268 ? 8.891 16.828 -1.276 1 98 268 GLY A N 1
ATOM 2109 C CA . GLY A 1 268 ? 7.668 16.641 -0.504 1 98 268 GLY A CA 1
ATOM 2110 C C . GLY A 1 268 ? 6.957 17.938 -0.184 1 98 268 GLY A C 1
ATOM 2111 O O . GLY A 1 268 ? 5.73 18.016 -0.262 1 98 268 GLY A O 1
ATOM 2112 N N . CYS A 1 269 ? 7.742 18.938 0.149 1 98.88 269 CYS A N 1
ATOM 2113 C CA . CYS A 1 269 ? 7.195 20.266 0.401 1 98.88 269 CYS A CA 1
ATOM 2114 C C . CYS A 1 269 ? 6.582 20.859 -0.864 1 98.88 269 CYS A C 1
ATOM 2116 O O . CYS A 1 269 ? 5.496 21.453 -0.82 1 98.88 269 CYS A O 1
ATOM 2118 N N . ASN A 1 270 ? 7.301 20.688 -2.043 1 98.69 270 ASN A N 1
ATOM 2119 C CA . ASN A 1 270 ? 6.758 21.141 -3.324 1 98.69 270 ASN A CA 1
ATOM 2120 C C . ASN A 1 270 ? 5.387 20.531 -3.596 1 98.69 270 ASN A C 1
ATOM 2122 O O . ASN A 1 270 ? 4.449 21.234 -3.967 1 98.69 270 ASN A O 1
ATOM 2126 N N . ASP A 1 271 ? 5.293 19.266 -3.34 1 97.38 271 ASP A N 1
ATOM 2127 C CA . ASP A 1 271 ? 4.082 18.516 -3.666 1 97.38 271 ASP A CA 1
ATOM 2128 C C . ASP A 1 271 ? 2.873 19.078 -2.916 1 97.38 271 ASP A C 1
ATOM 2130 O O . ASP A 1 271 ? 1.813 19.297 -3.508 1 97.38 271 ASP A O 1
ATOM 2134 N N . ILE A 1 272 ? 3.037 19.344 -1.615 1 98.62 272 ILE A N 1
ATOM 2135 C CA . ILE A 1 272 ? 1.875 19.75 -0.833 1 98.62 272 ILE A CA 1
ATOM 2136 C C . ILE A 1 272 ? 1.527 21.203 -1.146 1 98.62 272 ILE A C 1
ATOM 2138 O O . ILE A 1 272 ? 0.352 21.594 -1.152 1 98.62 272 ILE A O 1
ATOM 2142 N N . CYS A 1 273 ? 2.539 22.047 -1.45 1 98.88 273 CYS A N 1
ATOM 2143 C CA . CYS A 1 273 ? 2.248 23.422 -1.854 1 98.88 273 CYS A CA 1
ATOM 2144 C C . CYS A 1 273 ? 1.424 23.453 -3.135 1 98.88 273 CYS A C 1
ATOM 2146 O O . CYS A 1 273 ? 0.441 24.188 -3.23 1 98.88 273 CYS A O 1
ATOM 2148 N N . ASP A 1 274 ? 1.86 22.688 -4.062 1 98.5 274 ASP A N 1
ATOM 2149 C CA . ASP A 1 274 ? 1.123 22.578 -5.316 1 98.5 274 ASP A CA 1
ATOM 2150 C C . ASP A 1 274 ? -0.291 22.047 -5.078 1 98.5 274 ASP A C 1
ATOM 2152 O O . ASP A 1 274 ? -1.259 22.594 -5.617 1 98.5 274 ASP A O 1
ATOM 2156 N N . GLU A 1 275 ? -0.429 21.047 -4.25 1 97.62 275 GLU A N 1
ATOM 2157 C CA . GLU A 1 275 ? -1.727 20.422 -3.998 1 97.62 275 GLU A CA 1
ATOM 2158 C C . GLU A 1 275 ? -2.682 21.391 -3.314 1 97.62 275 GLU A C 1
ATOM 2160 O O . GLU A 1 275 ? -3.854 21.484 -3.684 1 97.62 275 GLU A O 1
ATOM 2165 N N . VAL A 1 276 ? -2.184 22.109 -2.289 1 98.69 276 VAL A N 1
ATOM 2166 C CA . VAL A 1 276 ? -3.035 23.062 -1.594 1 98.69 276 VAL A CA 1
ATOM 2167 C C . VAL A 1 276 ? -3.549 24.109 -2.58 1 98.69 276 VAL A C 1
ATOM 2169 O O . VAL A 1 276 ? -4.75 24.391 -2.625 1 98.69 276 VAL A O 1
ATOM 2172 N N . GLY A 1 277 ? -2.701 24.625 -3.41 1 98.5 277 GLY A N 1
ATOM 2173 C CA . GLY A 1 277 ? -3.068 25.688 -4.344 1 98.5 277 GLY A CA 1
ATOM 2174 C C . GLY A 1 277 ? -3.975 25.203 -5.461 1 98.5 277 GLY A C 1
ATOM 2175 O O . GLY A 1 277 ? -5.039 25.781 -5.691 1 98.5 277 GLY A O 1
ATOM 2176 N N . THR A 1 278 ? -3.619 24.109 -6.109 1 97.56 278 THR A N 1
ATOM 2177 C CA . THR A 1 278 ? -4.25 23.75 -7.375 1 97.56 278 THR A CA 1
ATOM 2178 C C . THR A 1 278 ? -5.426 22.797 -7.145 1 97.56 278 THR A C 1
ATOM 2180 O O . THR A 1 278 ? -6.387 22.797 -7.91 1 97.56 278 THR A O 1
ATOM 2183 N N . SER A 1 279 ? -5.316 22.016 -6.07 1 96 279 SER A N 1
ATOM 2184 C CA . SER A 1 279 ? -6.34 21 -5.879 1 96 279 SER A CA 1
ATOM 2185 C C . SER A 1 279 ? -7.242 21.328 -4.695 1 96 279 SER A C 1
ATOM 2187 O O . SER A 1 279 ? -8.453 21.516 -4.859 1 96 279 SER A O 1
ATOM 2189 N N . LYS A 1 280 ? -6.68 21.516 -3.518 1 97.75 280 LYS A N 1
ATOM 2190 C CA . LYS A 1 280 ? -7.484 21.656 -2.307 1 97.75 280 LYS A CA 1
ATOM 2191 C C . LYS A 1 280 ? -8.281 22.969 -2.33 1 97.75 280 LYS A C 1
ATOM 2193 O O . LYS A 1 280 ? -9.461 22.984 -1.982 1 97.75 280 LYS A O 1
ATOM 2198 N N . ILE A 1 281 ? -7.648 24.047 -2.752 1 98.5 281 ILE A N 1
ATOM 2199 C CA . ILE A 1 281 ? -8.352 25.312 -2.916 1 98.5 281 ILE A CA 1
ATOM 2200 C C . ILE A 1 281 ? -8.859 25.438 -4.352 1 98.5 281 ILE A C 1
ATOM 2202 O O . ILE A 1 281 ? -10.031 25.766 -4.574 1 98.5 281 ILE A O 1
ATOM 2206 N N . GLY A 1 282 ? -8.031 25.125 -5.285 1 98.06 282 GLY A N 1
ATOM 2207 C CA . GLY A 1 282 ? -8.219 25.469 -6.688 1 98.06 282 GLY A CA 1
ATOM 2208 C C . GLY A 1 282 ? -9.367 24.734 -7.34 1 98.06 282 GLY A C 1
ATOM 2209 O O . GLY A 1 282 ? -10.109 25.312 -8.141 1 98.06 282 GLY A O 1
ATOM 2210 N N . SER A 1 283 ? -9.531 23.453 -7.008 1 96.69 283 SER A N 1
ATOM 2211 C CA . SER A 1 283 ? -10.562 22.672 -7.684 1 96.69 283 SER A CA 1
ATOM 2212 C C . SER A 1 283 ? -11.945 23.297 -7.477 1 96.69 283 SER A C 1
ATOM 2214 O O . SER A 1 283 ? -12.711 23.453 -8.43 1 96.69 283 SER A O 1
ATOM 2216 N N . ALA A 1 284 ? -12.234 23.688 -6.234 1 96.69 284 ALA A N 1
ATOM 2217 C CA . ALA A 1 284 ? -13.539 24.281 -5.945 1 96.69 284 ALA A CA 1
ATOM 2218 C C . ALA A 1 284 ? -13.594 25.734 -6.449 1 96.69 284 ALA A C 1
ATOM 2220 O O . ALA A 1 284 ? -14.578 26.141 -7.07 1 96.69 284 ALA A O 1
ATOM 2221 N N . HIS A 1 285 ? -12.578 26.422 -6.273 1 98.06 285 HIS A N 1
ATOM 2222 C CA . HIS A 1 285 ? -12.57 27.859 -6.57 1 98.06 285 HIS A CA 1
ATOM 2223 C C . HIS A 1 285 ? -12.688 28.109 -8.07 1 98.06 285 HIS A C 1
ATOM 2225 O O . HIS A 1 285 ? -13.391 29.031 -8.492 1 98.06 285 HIS A O 1
ATOM 2231 N N . THR A 1 286 ? -12 27.344 -8.898 1 97.19 286 THR A N 1
ATOM 2232 C CA . THR A 1 286 ? -11.984 27.562 -10.344 1 97.19 286 THR A CA 1
ATOM 2233 C C . THR A 1 286 ? -13.234 26.969 -10.992 1 97.19 286 THR A C 1
ATOM 2235 O O . THR A 1 286 ? -13.531 27.266 -12.148 1 97.19 286 THR A O 1
ATOM 2238 N N . GLY A 1 287 ? -13.898 26.125 -10.266 1 95.19 287 GLY A N 1
ATOM 2239 C CA . GLY A 1 287 ? -15.102 25.5 -10.797 1 95.19 287 GLY A CA 1
ATOM 2240 C C . GLY A 1 287 ? -14.836 24.156 -11.453 1 95.19 287 GLY A C 1
ATOM 2241 O O . GLY A 1 287 ? -15.758 23.516 -11.945 1 95.19 287 GLY A O 1
ATOM 2242 N N . GLN A 1 288 ? -13.609 23.75 -11.492 1 93.56 288 GLN A N 1
ATOM 2243 C CA . GLN A 1 288 ? -13.281 22.453 -12.055 1 93.56 288 GLN A CA 1
ATOM 2244 C C . GLN A 1 288 ? -14.055 21.344 -11.352 1 93.56 288 GLN A C 1
ATOM 2246 O O . GLN A 1 288 ? -14.586 20.438 -12.008 1 93.56 288 GLN A O 1
ATOM 2251 N N . ASP A 1 289 ? -14.078 21.344 -10.016 1 94.44 289 ASP A N 1
ATOM 2252 C CA . ASP A 1 289 ? -14.883 20.453 -9.18 1 94.44 289 ASP A CA 1
ATOM 2253 C C . ASP A 1 289 ? -15.32 21.156 -7.895 1 94.44 289 ASP A C 1
ATOM 2255 O O . ASP A 1 289 ? -14.625 21.109 -6.879 1 94.44 289 ASP A O 1
ATOM 2259 N N . ILE A 1 290 ? -16.438 21.688 -7.875 1 94.12 290 ILE A N 1
ATOM 2260 C CA . ILE A 1 290 ? -16.922 22.531 -6.785 1 94.12 290 ILE A CA 1
ATOM 2261 C C . ILE A 1 290 ? -17.219 21.672 -5.562 1 94.12 290 ILE A C 1
ATOM 2263 O O . ILE A 1 290 ? -17.406 22.188 -4.457 1 94.12 290 ILE A O 1
ATOM 2267 N N . SER A 1 291 ? -17.266 20.328 -5.781 1 92.12 291 SER A N 1
ATOM 2268 C CA . SER A 1 291 ? -17.547 19.422 -4.676 1 92.12 291 SER A CA 1
ATOM 2269 C C . SER A 1 291 ? -16.281 19.016 -3.945 1 92.12 291 SER A C 1
ATOM 2271 O O . SER A 1 291 ? -16.344 18.438 -2.854 1 92.12 291 SER A O 1
ATOM 2273 N N . TYR A 1 292 ? -15.141 19.297 -4.543 1 93.56 292 TYR A N 1
ATOM 2274 C CA . TYR A 1 292 ? -13.875 18.906 -3.932 1 93.56 292 TYR A CA 1
ATOM 2275 C C . TYR A 1 292 ? -13.516 19.844 -2.787 1 93.56 292 TYR A C 1
ATOM 2277 O O . TYR A 1 292 ? -12.641 20.703 -2.93 1 93.56 292 TYR A O 1
ATOM 2285 N N . ILE A 1 293 ? -14.156 19.672 -1.655 1 95.62 293 ILE A N 1
ATOM 2286 C CA . ILE A 1 293 ? -13.922 20.438 -0.438 1 95.62 293 ILE A CA 1
ATOM 2287 C C . ILE A 1 293 ? -13.68 19.5 0.734 1 95.62 293 ILE A C 1
ATOM 2289 O O . ILE A 1 293 ? -14.617 18.859 1.225 1 95.62 293 ILE A O 1
ATOM 2293 N N . GLU A 1 294 ? -12.453 19.422 1.128 1 93.12 294 GLU A N 1
ATOM 2294 C CA . GLU A 1 294 ? -12.117 18.578 2.271 1 93.12 294 GLU A CA 1
ATOM 2295 C C . GLU A 1 294 ? -12.477 19.266 3.586 1 93.12 294 GLU A C 1
ATOM 2297 O O . GLU A 1 294 ? -12.352 20.484 3.711 1 93.12 294 GLU A O 1
ATOM 2302 N N . SER A 1 295 ? -12.914 18.516 4.543 1 96.56 295 SER A N 1
ATOM 2303 C CA . SER A 1 295 ? -13.312 18.922 5.883 1 96.56 295 SER A CA 1
ATOM 2304 C C . SER A 1 295 ? -14.453 19.922 5.84 1 96.56 295 SER A C 1
ATOM 2306 O O . SER A 1 295 ? -14.406 20.953 6.512 1 96.56 295 SER A O 1
ATOM 2308 N N . PRO A 1 296 ? -15.477 19.641 5.07 1 96.25 296 PRO A N 1
ATOM 2309 C CA . PRO A 1 296 ? -16.609 20.578 5 1 96.25 296 PRO A CA 1
ATOM 2310 C C . PRO A 1 296 ? -17.516 20.5 6.223 1 96.25 296 PRO A C 1
ATOM 2312 O O . PRO A 1 296 ? -18.141 21.5 6.59 1 96.25 296 PRO A O 1
ATOM 2315 N N . TYR A 1 297 ? -17.578 19.344 6.859 1 97.38 297 TYR A N 1
ATOM 2316 C CA . TYR A 1 297 ? -18.531 19.141 7.938 1 97.38 297 TYR A CA 1
ATOM 2317 C C . TYR A 1 297 ? -18.094 19.859 9.211 1 97.38 297 TYR A C 1
ATOM 2319 O O . TYR A 1 297 ? -18.906 20.422 9.93 1 97.38 297 TYR A O 1
ATOM 2327 N N . SER A 1 298 ? -16.812 19.812 9.477 1 98.31 298 SER A N 1
ATOM 2328 C CA . SER A 1 298 ? -16.25 20.547 10.609 1 98.31 298 SER A CA 1
ATOM 2329 C C . SER A 1 298 ? -15.938 21.984 10.234 1 98.31 298 SER A C 1
ATOM 2331 O O . SER A 1 298 ? -15.672 22.812 11.109 1 98.31 298 SER A O 1
ATOM 2333 N N . ARG A 1 299 ? -15.969 22.281 8.914 1 98.12 299 ARG A N 1
ATOM 2334 C CA . ARG A 1 299 ? -15.648 23.578 8.344 1 98.12 299 ARG A CA 1
ATOM 2335 C C . ARG A 1 299 ? -14.227 24 8.68 1 98.12 299 ARG A C 1
ATOM 2337 O O . ARG A 1 299 ? -13.969 25.156 8.977 1 98.12 299 ARG A O 1
ATOM 2344 N N . MET A 1 300 ? -13.336 22.984 8.633 1 98.25 300 MET A N 1
ATOM 2345 C CA . MET A 1 300 ? -11.953 23.219 9.039 1 98.25 300 MET A CA 1
ATOM 2346 C C . MET A 1 300 ? -11.031 23.266 7.82 1 98.25 300 MET A C 1
ATOM 2348 O O . MET A 1 300 ? -9.812 23.172 7.957 1 98.25 300 MET A O 1
ATOM 2352 N N . SER A 1 301 ? -11.57 23.438 6.641 1 98.5 301 SER A N 1
ATOM 2353 C CA . SER A 1 301 ? -10.789 23.391 5.41 1 98.5 301 SER A CA 1
ATOM 2354 C C . SER A 1 301 ? -9.625 24.375 5.449 1 98.5 301 SER A C 1
ATOM 2356 O O . SER A 1 301 ? -8.477 24 5.164 1 98.5 301 SER A O 1
ATOM 2358 N N . ILE A 1 302 ? -9.875 25.609 5.82 1 98.75 302 ILE A N 1
ATOM 2359 C CA . ILE A 1 302 ? -8.852 26.641 5.805 1 98.75 302 ILE A CA 1
ATOM 2360 C C . ILE A 1 302 ? -7.773 26.312 6.84 1 98.75 302 ILE A C 1
ATOM 2362 O O . ILE A 1 302 ? -6.582 26.516 6.586 1 98.75 302 ILE A O 1
ATOM 2366 N N . GLU A 1 303 ? -8.195 25.797 8 1 98.56 303 GLU A N 1
ATOM 2367 C CA . GLU A 1 303 ? -7.227 25.344 8.992 1 98.56 303 GLU A CA 1
ATOM 2368 C C . GLU A 1 303 ? -6.363 24.219 8.453 1 98.56 303 GLU A C 1
ATOM 2370 O O . GLU A 1 303 ? -5.16 24.172 8.711 1 98.56 303 GLU A O 1
ATOM 2375 N N . ASP A 1 304 ? -6.98 23.25 7.711 1 98.69 304 ASP A N 1
ATOM 2376 C CA . ASP A 1 304 ? -6.23 22.172 7.082 1 98.69 304 ASP A CA 1
ATOM 2377 C C . ASP A 1 304 ? -5.172 22.719 6.125 1 98.69 304 ASP A C 1
ATOM 2379 O O . ASP A 1 304 ? -4.016 22.297 6.164 1 98.69 304 ASP A O 1
ATOM 2383 N N . PHE A 1 305 ? -5.594 23.75 5.273 1 98.88 305 PHE A N 1
ATOM 2384 C CA . PHE A 1 305 ? -4.66 24.359 4.336 1 98.88 305 PHE A CA 1
ATOM 2385 C C . PHE A 1 305 ? -3.498 25.016 5.074 1 98.88 305 PHE A C 1
ATOM 2387 O O . PHE A 1 305 ? -2.34 24.859 4.68 1 98.88 305 PHE A O 1
ATOM 2394 N N . HIS A 1 306 ? -3.852 25.734 6.094 1 98.88 306 HIS A N 1
ATOM 2395 C CA . HIS A 1 306 ? -2.838 26.422 6.891 1 98.88 306 HIS A CA 1
ATOM 2396 C C . HIS A 1 306 ? -1.865 25.422 7.516 1 98.88 306 HIS A C 1
ATOM 2398 O O . HIS A 1 306 ? -0.653 25.656 7.516 1 98.88 306 HIS A O 1
ATOM 2404 N N . ASN A 1 307 ? -2.375 24.312 8.055 1 98.88 307 ASN A N 1
ATOM 2405 C CA . ASN A 1 307 ? -1.543 23.297 8.664 1 98.88 307 ASN A CA 1
ATOM 2406 C C . ASN A 1 307 ? -0.633 22.625 7.641 1 98.88 307 ASN A C 1
ATOM 2408 O O . ASN A 1 307 ? 0.488 22.219 7.961 1 98.88 307 ASN A O 1
ATOM 2412 N N . ASN A 1 308 ? -1.085 22.516 6.363 1 98.88 308 ASN A N 1
ATOM 2413 C CA . ASN A 1 308 ? -0.209 22.016 5.305 1 98.88 308 ASN A CA 1
ATOM 2414 C C . ASN A 1 308 ? 1.032 22.891 5.152 1 98.88 308 ASN A C 1
ATOM 2416 O O . ASN A 1 308 ? 2.145 22.375 5.02 1 98.88 308 ASN A O 1
ATOM 2420 N N . ILE A 1 309 ? 0.847 24.203 5.23 1 98.94 309 ILE A N 1
ATOM 2421 C CA . ILE A 1 309 ? 1.981 25.109 5.082 1 98.94 309 ILE A CA 1
ATOM 2422 C C . ILE A 1 309 ? 2.816 25.109 6.359 1 98.94 309 ILE A C 1
ATOM 2424 O O . ILE A 1 309 ? 4.043 25.234 6.309 1 98.94 309 ILE A O 1
ATOM 2428 N N . ILE A 1 310 ? 2.207 24.891 7.52 1 98.94 310 ILE A N 1
ATOM 2429 C CA . ILE A 1 310 ? 2.963 24.719 8.758 1 98.94 310 ILE A CA 1
ATOM 2430 C C . ILE A 1 310 ? 3.867 23.484 8.633 1 98.94 310 ILE A C 1
ATOM 2432 O O . ILE A 1 310 ? 4.992 23.484 9.141 1 98.94 310 ILE A O 1
ATOM 2436 N N . SER A 1 311 ? 3.387 22.438 7.969 1 98.94 311 SER A N 1
ATOM 2437 C CA . SER A 1 311 ? 4.23 21.266 7.703 1 98.94 311 SER A CA 1
ATOM 2438 C C . SER A 1 311 ? 5.496 21.672 6.949 1 98.94 311 SER A C 1
ATOM 2440 O O . SER A 1 311 ? 6.598 21.234 7.305 1 98.94 311 SER A O 1
ATOM 2442 N N . VAL A 1 312 ? 5.355 22.5 5.918 1 98.94 312 VAL A N 1
ATOM 2443 C CA . VAL A 1 312 ? 6.477 23 5.129 1 98.94 312 VAL A CA 1
ATOM 2444 C C . VAL A 1 312 ? 7.41 23.812 6.016 1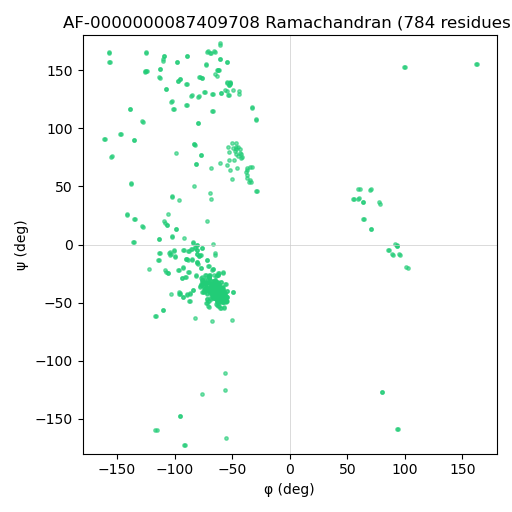 98.94 312 VAL A C 1
ATOM 2446 O O . VAL A 1 312 ? 8.633 23.641 5.961 1 98.94 312 VAL A O 1
ATOM 2449 N N . GLU A 1 313 ? 6.816 24.656 6.836 1 98.94 313 GLU A N 1
ATOM 2450 C CA . GLU A 1 313 ? 7.582 25.484 7.766 1 98.94 313 GLU A CA 1
ATOM 2451 C C . GLU A 1 313 ? 8.406 24.625 8.719 1 98.94 313 GLU A C 1
ATOM 2453 O O . GLU A 1 313 ? 9.594 24.875 8.93 1 98.94 313 GLU A O 1
ATOM 2458 N N . ASN A 1 314 ? 7.762 23.609 9.312 1 98.94 314 ASN A N 1
ATOM 2459 C CA . ASN A 1 314 ? 8.445 22.719 10.242 1 98.94 314 ASN A CA 1
ATOM 2460 C C . ASN A 1 314 ? 9.609 22 9.578 1 98.94 314 ASN A C 1
ATOM 2462 O O . ASN A 1 314 ? 10.664 21.828 10.188 1 98.9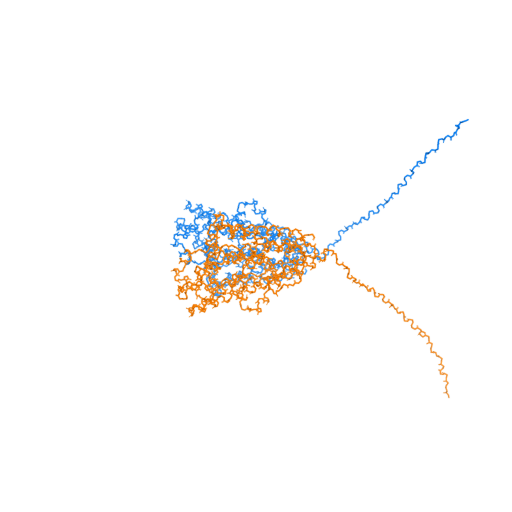4 314 ASN A O 1
ATOM 2466 N N . VAL A 1 315 ? 9.422 21.594 8.297 1 98.94 315 VAL A N 1
ATOM 2467 C CA . VAL A 1 315 ? 10.492 20.938 7.559 1 98.94 315 VAL A CA 1
ATOM 2468 C C . VAL A 1 315 ? 11.648 21.922 7.359 1 98.94 315 VAL A C 1
ATOM 2470 O O . VAL A 1 315 ? 12.805 21.578 7.621 1 98.94 315 VAL A O 1
ATOM 2473 N N . TYR A 1 316 ? 11.367 23.141 6.949 1 98.94 316 TYR A N 1
ATOM 2474 C CA . TYR A 1 316 ? 12.406 24.125 6.617 1 98.94 316 TYR A CA 1
ATOM 2475 C C . TYR A 1 316 ? 13.188 24.531 7.863 1 98.94 316 TYR A C 1
ATOM 2477 O O . TYR A 1 316 ? 14.406 24.688 7.809 1 98.94 316 TYR A O 1
ATOM 2485 N N . TYR A 1 317 ? 12.492 24.594 8.977 1 98.81 317 TYR A N 1
ATOM 2486 C CA . TYR A 1 317 ? 13.125 25.078 10.203 1 98.81 317 TYR A CA 1
ATOM 2487 C C . TYR A 1 317 ? 13.688 23.906 11.008 1 98.81 317 TYR A C 1
ATOM 2489 O O . TYR A 1 317 ? 14.312 24.109 12.047 1 98.81 317 TYR A O 1
ATOM 2497 N N . GLY A 1 318 ? 13.461 22.688 10.562 1 98.62 318 GLY A N 1
ATOM 2498 C CA . GLY A 1 318 ? 14.086 21.516 11.141 1 98.62 318 GLY A CA 1
ATOM 2499 C C . GLY A 1 318 ? 13.453 21.078 12.445 1 98.62 318 GLY A C 1
ATOM 2500 O O . GLY A 1 318 ? 14.148 20.672 13.383 1 98.62 318 GLY A O 1
ATOM 2501 N N . GLY A 1 319 ? 12.102 21.203 12.562 1 98.69 319 GLY A N 1
ATOM 2502 C CA . GLY A 1 319 ? 11.398 20.781 13.758 1 98.69 319 GLY A CA 1
ATOM 2503 C C . GLY A 1 319 ? 10.016 21.391 13.883 1 98.69 319 GLY A C 1
ATOM 2504 O O . GLY A 1 319 ? 9.75 22.469 13.328 1 98.69 319 GLY A O 1
ATOM 2505 N N . ILE A 1 320 ? 9.195 20.703 14.609 1 98.75 320 ILE A N 1
ATOM 2506 C CA . ILE A 1 320 ? 7.938 21.328 15 1 98.75 320 ILE A CA 1
ATOM 2507 C C . ILE A 1 320 ? 8.203 22.406 16.047 1 98.75 320 ILE A C 1
ATOM 2509 O O . ILE A 1 320 ? 9.312 22.516 16.578 1 98.75 320 ILE A O 1
ATOM 2513 N N . GLU A 1 321 ? 7.211 23.281 16.297 1 97 321 GLU A N 1
ATOM 2514 C CA . GLU A 1 321 ? 7.383 24.312 17.312 1 97 321 GLU A CA 1
ATOM 2515 C C . GLU A 1 321 ? 7.816 23.719 18.641 1 97 321 GLU A C 1
ATOM 2517 O O . GLU A 1 321 ? 7.258 22.719 19.094 1 97 321 GLU A O 1
ATOM 2522 N N . GLY A 1 322 ? 8.875 24.25 19.234 1 97.44 322 GLY A N 1
ATOM 2523 C CA . GLY A 1 322 ? 9.391 23.781 20.5 1 97.44 322 GLY A CA 1
ATOM 2524 C C . GLY A 1 322 ? 10.508 22.766 20.359 1 97.44 322 GLY A C 1
ATOM 2525 O O . GLY A 1 322 ? 11.203 22.453 21.344 1 97.44 322 GLY A O 1
ATOM 2526 N N . LYS A 1 323 ? 10.758 22.297 19.109 1 97.69 323 LYS A N 1
ATOM 2527 C CA . LYS A 1 323 ? 11.789 21.281 18.938 1 97.69 323 LYS A CA 1
ATOM 2528 C C . LYS A 1 323 ? 12.797 21.688 17.859 1 97.69 323 LYS A C 1
ATOM 2530 O O . LYS A 1 323 ? 13.555 20.859 17.359 1 97.69 323 LYS A O 1
ATOM 2535 N N . ARG A 1 324 ? 12.758 22.953 17.531 1 97.94 324 ARG A N 1
ATOM 2536 C CA . ARG A 1 324 ? 13.672 23.469 16.516 1 97.94 324 ARG A CA 1
ATOM 2537 C C . ARG A 1 324 ? 15.062 23.688 17.094 1 97.94 324 ARG A C 1
ATOM 2539 O O . ARG A 1 324 ? 15.211 24.219 18.188 1 97.94 324 ARG A O 1
ATOM 2546 N N . GLY A 1 325 ? 16.062 23.172 16.484 1 94.69 325 GLY A N 1
ATOM 2547 C CA . GLY A 1 325 ? 17.438 23.344 16.906 1 94.69 325 GLY A CA 1
ATOM 2548 C C . GLY A 1 325 ? 18.281 24.078 15.867 1 94.69 325 GLY A C 1
ATOM 2549 O O . GLY A 1 325 ? 17.75 24.797 15.023 1 94.69 325 GLY A O 1
ATOM 2550 N N . LYS A 1 326 ? 19.594 23.906 15.977 1 96.19 326 LYS A N 1
ATOM 2551 C CA . LYS A 1 326 ? 20.531 24.609 15.109 1 96.19 326 LYS A CA 1
ATOM 2552 C C . LYS A 1 326 ? 20.578 23.984 13.719 1 96.19 326 LYS A C 1
ATOM 2554 O O . LYS A 1 326 ? 20.766 24.672 12.719 1 96.19 326 LYS A O 1
ATOM 2559 N N . ALA A 1 327 ? 20.422 22.688 13.672 1 98.06 327 ALA A N 1
ATOM 2560 C CA . ALA A 1 327 ? 20.484 22 12.383 1 98.06 327 ALA A CA 1
ATOM 2561 C C . ALA A 1 327 ? 19.172 22.125 11.617 1 98.06 327 ALA A C 1
ATOM 2563 O O . ALA A 1 327 ? 18.188 21.484 11.961 1 98.06 327 ALA A O 1
ATOM 2564 N N . SER A 1 328 ? 19.188 22.984 10.594 1 98.62 328 SER A N 1
ATOM 2565 C CA . SER A 1 328 ? 18.031 23.203 9.75 1 98.62 328 SER A CA 1
ATOM 2566 C C . SER A 1 328 ? 18.422 23.75 8.383 1 98.62 328 SER A C 1
ATOM 2568 O O . SER A 1 328 ? 19.516 24.312 8.227 1 98.62 328 SER A O 1
ATOM 2570 N N . MET A 1 329 ? 17.516 23.531 7.383 1 98.69 329 MET A N 1
ATOM 2571 C CA . MET A 1 329 ? 17.766 24.141 6.082 1 98.69 329 MET A CA 1
ATOM 2572 C C . MET A 1 329 ? 17.766 25.672 6.191 1 98.69 329 MET A C 1
ATOM 2574 O O . MET A 1 329 ? 18.547 26.344 5.516 1 98.69 329 MET A O 1
ATOM 2578 N N . HIS A 1 330 ? 16.953 26.219 7.074 1 98.62 330 HIS A N 1
ATOM 2579 C CA . HIS A 1 330 ? 16.922 27.641 7.348 1 98.62 330 HIS A CA 1
ATOM 2580 C C . HIS A 1 330 ? 18.281 28.156 7.777 1 98.62 330 HIS A C 1
ATOM 2582 O O . HIS A 1 330 ? 18.828 29.078 7.16 1 98.62 330 HIS A O 1
ATOM 2588 N N . ASN A 1 331 ? 18.859 27.531 8.805 1 98.56 331 ASN A N 1
ATOM 2589 C CA . ASN A 1 331 ? 20.141 28 9.32 1 98.56 331 ASN A CA 1
ATOM 2590 C C . ASN A 1 331 ? 21.266 27.766 8.328 1 98.56 331 ASN A C 1
ATOM 2592 O O . ASN A 1 331 ? 22.188 28.562 8.219 1 98.56 331 ASN A O 1
ATOM 2596 N N . TYR A 1 332 ? 21.219 26.641 7.613 1 98.12 332 TYR A N 1
ATOM 2597 C CA . TYR A 1 332 ? 22.219 26.359 6.602 1 98.12 332 TYR A CA 1
ATOM 2598 C C . TYR A 1 332 ? 22.203 27.406 5.496 1 98.12 332 TYR A C 1
ATOM 2600 O O . TYR A 1 332 ? 23.25 27.906 5.098 1 98.12 332 TYR A O 1
ATOM 2608 N N . MET A 1 333 ? 21 27.75 4.992 1 98 333 MET A N 1
ATOM 2609 C CA . MET A 1 333 ? 20.891 28.734 3.924 1 98 333 MET A CA 1
ATOM 2610 C C . MET A 1 333 ? 21.188 30.141 4.441 1 98 333 MET A C 1
ATOM 2612 O O . MET A 1 333 ? 21.781 30.953 3.73 1 98 333 MET A O 1
ATOM 2616 N N . ALA A 1 334 ? 20.766 30.438 5.684 1 97.94 334 ALA A N 1
ATOM 2617 C CA . ALA A 1 334 ? 21.094 31.734 6.266 1 97.94 334 ALA A CA 1
ATOM 2618 C C . ALA A 1 334 ? 22.594 31.969 6.273 1 97.94 334 ALA A C 1
ATOM 2620 O O . ALA A 1 334 ? 23.062 33.094 6.086 1 97.94 334 ALA A O 1
ATOM 2621 N N . LYS A 1 335 ? 23.359 30.891 6.457 1 96.69 335 LYS A N 1
ATOM 2622 C CA . LYS A 1 335 ? 24.812 30.969 6.531 1 96.69 335 LYS A CA 1
ATOM 2623 C C . LYS A 1 335 ? 25.438 30.953 5.137 1 96.69 335 LYS A C 1
ATOM 2625 O O . LYS A 1 335 ? 26.406 31.656 4.871 1 96.69 335 LYS A O 1
ATOM 2630 N N . ASN A 1 336 ? 24.938 30.188 4.23 1 95.88 336 ASN A N 1
ATOM 2631 C CA . ASN A 1 336 ? 25.641 29.875 2.982 1 95.88 336 ASN A CA 1
ATOM 2632 C C . ASN A 1 336 ? 24.984 30.578 1.793 1 95.88 336 ASN A C 1
ATOM 2634 O O . ASN A 1 336 ? 25.609 30.734 0.743 1 95.88 336 ASN A O 1
ATOM 2638 N N . ASN A 1 337 ? 23.734 30.953 1.912 1 97.12 337 ASN A N 1
ATOM 2639 C CA . ASN A 1 337 ? 22.938 31.625 0.885 1 97.12 337 ASN A CA 1
ATOM 2640 C C . ASN A 1 337 ? 21.812 32.438 1.495 1 97.12 337 ASN A C 1
ATOM 2642 O O . ASN A 1 337 ? 20.641 32.125 1.316 1 97.12 337 ASN A O 1
ATOM 2646 N N . LYS A 1 338 ? 22.125 33.562 2.057 1 97.94 338 LYS A N 1
ATOM 2647 C CA . LYS A 1 338 ? 21.219 34.375 2.846 1 97.94 338 LYS A CA 1
ATOM 2648 C C . LYS A 1 338 ? 20.016 34.812 2.012 1 97.94 338 LYS A C 1
ATOM 2650 O O . LYS A 1 338 ? 18.891 34.875 2.512 1 97.94 338 LYS A O 1
ATOM 2655 N N . ALA A 1 339 ? 20.219 35.125 0.771 1 98.25 339 ALA A N 1
ATOM 2656 C CA . ALA A 1 339 ? 19.141 35.562 -0.106 1 98.25 339 ALA A CA 1
ATOM 2657 C C . ALA A 1 339 ? 18.094 34.469 -0.282 1 98.25 339 ALA A C 1
ATOM 2659 O O . ALA A 1 339 ? 16.891 34.719 -0.233 1 98.25 339 ALA A O 1
ATOM 2660 N N . MET A 1 340 ? 18.609 33.219 -0.492 1 98.31 340 MET A N 1
ATOM 2661 C CA . MET A 1 340 ? 17.719 32.062 -0.622 1 98.31 340 MET A CA 1
ATOM 2662 C C . MET A 1 340 ? 16.922 31.859 0.66 1 98.31 340 MET A C 1
ATOM 2664 O O . MET A 1 340 ? 15.711 31.594 0.609 1 98.31 340 MET A O 1
ATOM 2668 N N . ASP A 1 341 ? 17.547 31.984 1.796 1 98.56 341 ASP A N 1
ATOM 2669 C CA . ASP A 1 341 ? 16.875 31.828 3.078 1 98.56 341 ASP A CA 1
ATOM 2670 C C . ASP A 1 341 ? 15.734 32.844 3.213 1 98.56 341 ASP A C 1
ATOM 2672 O O . ASP A 1 341 ? 14.609 32.469 3.572 1 98.56 341 ASP A O 1
ATOM 2676 N N . MET A 1 342 ? 16.047 34.062 2.904 1 98.69 342 MET A N 1
ATOM 2677 C CA . MET A 1 342 ? 15.062 35.156 3.039 1 98.69 342 MET A CA 1
ATOM 2678 C C . MET A 1 342 ? 13.875 34.906 2.104 1 98.69 342 MET A C 1
ATOM 2680 O O . MET A 1 342 ? 12.727 35.125 2.486 1 98.69 342 MET A O 1
ATOM 2684 N N . GLU A 1 343 ? 14.188 34.469 0.913 1 98.81 343 GLU A N 1
ATOM 2685 C CA . GLU A 1 343 ? 13.125 34.188 -0.057 1 98.81 343 GLU A CA 1
ATOM 2686 C C . GLU A 1 343 ? 12.188 33.094 0.434 1 98.81 343 GLU A C 1
ATOM 2688 O O . GLU A 1 343 ? 10.969 33.219 0.337 1 98.81 343 GLU A O 1
ATOM 2693 N N . VAL A 1 344 ? 12.742 32.031 0.999 1 98.94 344 VAL A N 1
ATOM 2694 C CA . VAL A 1 344 ? 11.938 30.906 1.468 1 98.94 344 VAL A CA 1
ATOM 2695 C C . VAL A 1 344 ? 11.117 31.328 2.68 1 98.94 344 VAL A C 1
ATOM 2697 O O . VAL A 1 344 ? 9.914 31.062 2.742 1 98.94 344 VAL A O 1
ATOM 2700 N N . VAL A 1 345 ? 11.727 32 3.619 1 98.88 345 VAL A N 1
ATOM 2701 C CA . VAL A 1 345 ? 11.055 32.438 4.836 1 98.88 345 VAL A CA 1
ATOM 2702 C C . VAL A 1 345 ? 9.875 33.344 4.473 1 98.88 345 VAL A C 1
ATOM 2704 O O . VAL A 1 345 ? 8.773 33.188 5.004 1 98.88 345 VAL A O 1
ATOM 2707 N N . ASN A 1 346 ? 10.133 34.25 3.572 1 98.88 346 ASN A N 1
ATOM 2708 C CA . ASN A 1 346 ? 9.086 35.188 3.164 1 98.88 346 ASN A CA 1
ATOM 2709 C C . ASN A 1 346 ? 7.945 34.469 2.443 1 98.88 346 ASN A C 1
ATOM 2711 O O . ASN A 1 346 ? 6.773 34.75 2.672 1 98.88 346 ASN A O 1
ATOM 2715 N N . ALA A 1 347 ? 8.305 33.531 1.553 1 98.94 347 ALA A N 1
ATOM 2716 C CA . ALA A 1 347 ? 7.285 32.812 0.808 1 98.94 347 ALA A CA 1
ATOM 2717 C C . ALA A 1 347 ? 6.41 31.969 1.745 1 98.94 347 ALA A C 1
ATOM 2719 O O . ALA A 1 347 ? 5.191 31.891 1.559 1 98.94 347 ALA A O 1
ATOM 2720 N N . ILE A 1 348 ? 7.016 31.328 2.783 1 98.94 348 ILE A N 1
ATOM 2721 C CA . ILE A 1 348 ? 6.27 30.562 3.771 1 98.94 348 ILE A CA 1
ATOM 2722 C C . ILE A 1 348 ? 5.305 31.484 4.52 1 98.94 348 ILE A C 1
ATOM 2724 O O . ILE A 1 348 ? 4.117 31.172 4.656 1 98.94 348 ILE A O 1
ATOM 2728 N N . LYS A 1 349 ? 5.82 32.625 4.973 1 98.88 349 LYS A N 1
ATOM 2729 C CA . LYS A 1 349 ? 5.004 33.562 5.703 1 98.88 349 LYS A CA 1
ATOM 2730 C C . LYS A 1 349 ? 3.838 34.062 4.852 1 98.88 349 LYS A C 1
ATOM 2732 O O . LYS A 1 349 ? 2.705 34.156 5.328 1 98.88 349 LYS A O 1
ATOM 2737 N N . GLU A 1 350 ? 4.082 34.406 3.633 1 98.88 350 GLU A N 1
ATOM 2738 C CA . GLU A 1 350 ? 3.059 34.938 2.738 1 98.88 350 GLU A CA 1
ATOM 2739 C C . GLU A 1 350 ? 1.97 33.875 2.473 1 98.88 350 GLU A C 1
ATOM 2741 O O . GLU A 1 350 ? 0.784 34.219 2.428 1 98.88 350 GLU A O 1
ATOM 2746 N N . ALA A 1 351 ? 2.363 32.625 2.258 1 98.94 351 ALA A N 1
ATOM 2747 C CA . ALA A 1 351 ? 1.384 31.562 2.033 1 98.94 351 ALA A CA 1
ATOM 2748 C C . ALA A 1 351 ? 0.503 31.359 3.262 1 98.94 351 ALA A C 1
ATOM 2750 O O . ALA A 1 351 ? -0.722 31.281 3.15 1 98.94 351 ALA A O 1
ATOM 2751 N N . LYS A 1 352 ? 1.129 31.312 4.441 1 98.88 352 LYS A N 1
ATOM 2752 C CA . LYS A 1 352 ? 0.366 31.156 5.68 1 98.88 352 LYS A CA 1
ATOM 2753 C C . LYS A 1 352 ? -0.61 32.312 5.871 1 98.88 352 LYS A C 1
ATOM 2755 O O . LYS A 1 352 ? -1.777 32.094 6.203 1 98.88 352 LYS A O 1
ATOM 2760 N N . ASP A 1 353 ? -0.135 33.562 5.652 1 98.81 353 ASP A N 1
ATOM 2761 C CA . ASP A 1 353 ? -0.955 34.75 5.844 1 98.81 353 ASP A CA 1
ATOM 2762 C C . ASP A 1 353 ? -2.117 34.781 4.855 1 98.81 353 ASP A C 1
ATOM 2764 O O . ASP A 1 353 ? -3.244 35.125 5.223 1 98.81 353 ASP A O 1
ATOM 2768 N N . ALA A 1 354 ? -1.828 34.438 3.607 1 98.88 354 ALA A N 1
ATOM 2769 C CA . ALA A 1 354 ? -2.873 34.438 2.586 1 98.88 354 ALA A CA 1
ATOM 2770 C C . ALA A 1 354 ? -3.963 33.438 2.914 1 98.88 354 ALA A C 1
ATOM 2772 O O . ALA A 1 354 ? -5.152 33.719 2.775 1 98.88 354 ALA A O 1
ATOM 2773 N N . ILE A 1 355 ? -3.572 32.25 3.348 1 98.88 355 ILE A N 1
ATOM 2774 C CA . ILE A 1 355 ? -4.531 31.203 3.676 1 98.88 355 ILE A CA 1
ATOM 2775 C C . ILE A 1 355 ? -5.359 31.625 4.891 1 98.88 355 ILE A C 1
ATOM 2777 O O . ILE A 1 355 ? -6.586 31.5 4.887 1 98.88 355 ILE A O 1
ATOM 2781 N N . LYS A 1 356 ? -4.699 32.188 5.895 1 98.25 356 LYS A N 1
ATOM 2782 C CA . LYS A 1 356 ? -5.406 32.656 7.086 1 98.25 356 LYS A CA 1
ATOM 2783 C C . LYS A 1 356 ? -6.367 33.781 6.746 1 98.25 356 LYS A C 1
ATOM 2785 O O . LYS A 1 356 ? -7.371 33.969 7.434 1 98.25 356 LYS A O 1
ATOM 2790 N N . GLY A 1 357 ? -6.117 34.5 5.754 1 98.38 357 GLY A N 1
ATOM 2791 C CA . GLY A 1 357 ? -6.914 35.656 5.348 1 98.38 357 GLY A CA 1
ATOM 2792 C C . GLY A 1 357 ? -8.102 35.281 4.477 1 98.38 357 GLY A C 1
ATOM 2793 O O . GLY A 1 357 ? -8.914 36.125 4.133 1 98.38 357 GLY A O 1
ATOM 2794 N N . MET A 1 358 ? -8.242 34.031 4.133 1 98.75 358 MET A N 1
ATOM 2795 C CA . MET A 1 358 ? -9.367 33.562 3.316 1 98.75 358 MET A CA 1
ATOM 2796 C C . MET A 1 358 ? -10.688 33.781 4.051 1 98.75 358 MET A C 1
ATOM 2798 O O . MET A 1 358 ? -10.758 33.625 5.27 1 98.75 358 MET A O 1
ATOM 2802 N N . LYS A 1 359 ? -11.711 34.094 3.297 1 98.56 359 LYS A N 1
ATOM 2803 C CA . LYS A 1 359 ? -13.047 34.188 3.881 1 98.56 359 LYS A CA 1
ATOM 2804 C C . LYS A 1 359 ? -13.531 32.812 4.352 1 98.56 359 LYS A C 1
ATOM 2806 O O . LYS A 1 359 ? -13.484 31.828 3.602 1 98.56 359 LYS A O 1
ATOM 2811 N N . ALA A 1 360 ? -13.969 32.719 5.504 1 97.62 360 ALA A N 1
ATOM 2812 C CA . ALA A 1 360 ? -14.359 31.469 6.125 1 97.62 360 ALA A CA 1
ATOM 2813 C C . ALA A 1 360 ? -15.875 31.391 6.305 1 97.62 360 ALA A C 1
ATOM 2815 O O . ALA A 1 360 ? -16.547 32.406 6.418 1 97.62 360 ALA A O 1
ATOM 2816 N N . PRO A 1 361 ? -16.438 30.234 6.434 1 98.06 361 PRO A N 1
ATOM 2817 C CA . PRO A 1 361 ? -15.789 28.938 6.137 1 98.06 361 PRO A CA 1
ATOM 2818 C C . PRO A 1 361 ? -15.633 28.703 4.637 1 98.06 361 PRO A C 1
ATOM 2820 O O . PRO A 1 361 ? -16.438 29.203 3.838 1 98.06 361 PRO A O 1
ATOM 2823 N N . PHE A 1 362 ? -14.688 27.922 4.211 1 98.31 362 PHE A N 1
ATOM 2824 C CA . PHE A 1 362 ? -14.344 27.703 2.811 1 98.31 362 PHE A CA 1
ATOM 2825 C C . PHE A 1 362 ? -15.539 27.141 2.045 1 98.31 362 PHE A C 1
ATOM 2827 O O . PHE A 1 362 ? -15.812 27.562 0.92 1 98.31 362 PHE A O 1
ATOM 2834 N N . VAL A 1 363 ? -16.234 26.188 2.666 1 97.44 363 VAL A N 1
ATOM 2835 C CA . VAL A 1 363 ? -17.328 25.469 2.014 1 97.44 363 VAL A CA 1
ATOM 2836 C C . VAL A 1 363 ? -18.391 26.438 1.543 1 97.44 363 VAL A C 1
ATOM 2838 O O . VAL A 1 363 ? -19.078 26.203 0.548 1 97.44 363 VAL A O 1
ATOM 2841 N N . GLU A 1 364 ? -18.5 27.656 2.16 1 97.19 364 GLU A N 1
ATOM 2842 C CA . GLU A 1 364 ? -19.5 28.656 1.8 1 97.19 364 GLU A CA 1
ATOM 2843 C C . GLU A 1 364 ? -18.875 29.781 0.985 1 97.19 364 GLU A C 1
ATOM 2845 O O . GLU A 1 364 ? -19.594 30.641 0.45 1 97.19 364 GLU A O 1
ATOM 2850 N N . ASN A 1 365 ? -17.531 29.75 0.912 1 98.19 365 ASN A N 1
ATOM 2851 C CA . ASN A 1 365 ? -16.875 30.938 0.366 1 98.19 365 ASN A CA 1
ATOM 2852 C C . ASN A 1 365 ? -15.805 30.562 -0.654 1 98.19 365 ASN A C 1
ATOM 2854 O O . ASN A 1 365 ? -14.844 31.312 -0.86 1 98.19 365 ASN A O 1
ATOM 2858 N N . TYR A 1 366 ? -15.867 29.359 -1.264 1 98.06 366 TYR A N 1
ATOM 2859 C CA . TYR A 1 366 ? -14.836 28.844 -2.162 1 98.06 366 TYR A CA 1
ATOM 2860 C C . TYR A 1 366 ? -14.742 29.703 -3.42 1 98.06 366 TYR A C 1
ATOM 2862 O O . TYR A 1 366 ? -13.781 29.609 -4.18 1 98.06 366 TYR A O 1
ATOM 2870 N N . LYS A 1 367 ? -15.688 30.672 -3.648 1 97.38 367 LYS A N 1
ATOM 2871 C CA . LYS A 1 367 ? -15.664 31.531 -4.82 1 97.38 367 LYS A CA 1
ATOM 2872 C C . LYS A 1 367 ? -15.055 32.906 -4.488 1 97.38 367 LYS A C 1
ATOM 2874 O O . LYS A 1 367 ? -14.828 33.719 -5.383 1 97.38 367 LYS A O 1
ATOM 2879 N N . ASP A 1 368 ? -14.883 33.125 -3.229 1 98.19 368 ASP A N 1
ATOM 2880 C CA . ASP A 1 368 ? -14.391 34.438 -2.799 1 98.19 368 ASP A CA 1
ATOM 2881 C C . ASP A 1 368 ? -13.008 34.719 -3.375 1 98.19 368 ASP A C 1
ATOM 2883 O O . ASP A 1 368 ? -12.18 33.812 -3.506 1 98.19 368 ASP A O 1
ATOM 2887 N N . ALA A 1 369 ? -12.672 35.938 -3.613 1 97.56 369 ALA A N 1
ATOM 2888 C CA . ALA A 1 369 ? -11.438 36.375 -4.266 1 97.56 369 ALA A CA 1
ATOM 2889 C C . ALA A 1 369 ? -10.219 36.031 -3.396 1 97.56 369 ALA A C 1
ATOM 2891 O O . ALA A 1 369 ? -9.109 35.906 -3.904 1 97.56 369 ALA A O 1
ATOM 2892 N N . SER A 1 370 ? -10.438 35.938 -2.111 1 98.31 370 SER A N 1
ATOM 2893 C CA . SER A 1 370 ? -9.336 35.625 -1.209 1 98.31 370 SER A CA 1
ATOM 2894 C C . SER A 1 370 ? -8.734 34.25 -1.534 1 98.31 370 SER A C 1
ATOM 2896 O O . SER A 1 370 ? -7.578 33.969 -1.207 1 98.31 370 SER A O 1
ATOM 2898 N N . CYS A 1 371 ? -9.477 33.312 -2.16 1 98.62 371 CYS A N 1
ATOM 2899 C CA . CYS A 1 371 ? -8.977 32.031 -2.572 1 98.62 371 CYS A CA 1
ATOM 2900 C C . CYS A 1 371 ? -7.863 32.156 -3.604 1 98.62 371 CYS A C 1
ATOM 2902 O O . CYS A 1 371 ? -6.863 31.438 -3.549 1 98.62 371 CYS A O 1
ATOM 2904 N N . GLU A 1 372 ? -8.055 33.062 -4.512 1 98.31 372 GLU A N 1
ATOM 2905 C CA . GLU A 1 372 ? -7.051 33.281 -5.547 1 98.31 372 GLU A CA 1
ATOM 2906 C C . GLU A 1 372 ? -5.727 33.75 -4.945 1 98.31 372 GLU A C 1
ATOM 2908 O O . GLU A 1 372 ? -4.656 33.312 -5.387 1 98.31 372 GLU A O 1
ATOM 2913 N N . LYS A 1 373 ? -5.812 34.656 -4 1 98.56 373 LYS A N 1
ATOM 2914 C CA . LYS A 1 373 ? -4.609 35.125 -3.33 1 98.56 373 LYS A CA 1
ATOM 2915 C C . LYS A 1 373 ? -3.859 34 -2.646 1 98.56 373 LYS A C 1
ATOM 2917 O O . LYS A 1 373 ? -2.629 33.938 -2.697 1 98.56 373 LYS A O 1
ATOM 2922 N N . ALA A 1 374 ? -4.609 33.125 -1.987 1 98.88 374 ALA A N 1
ATOM 2923 C CA . ALA A 1 374 ? -4.012 31.984 -1.329 1 98.88 374 ALA A CA 1
ATOM 2924 C C . ALA A 1 374 ? -3.383 31.031 -2.348 1 98.88 374 ALA A C 1
ATOM 2926 O O . ALA A 1 374 ? -2.273 30.531 -2.141 1 98.88 374 ALA A O 1
ATOM 2927 N N . MET A 1 375 ? -4.094 30.781 -3.465 1 98.88 375 MET A N 1
ATOM 2928 C CA . MET A 1 375 ? -3.572 29.922 -4.531 1 98.88 375 MET A CA 1
ATOM 2929 C C . MET A 1 375 ? -2.262 30.484 -5.078 1 98.88 375 MET A C 1
ATOM 2931 O O . MET A 1 375 ? -1.292 29.734 -5.254 1 98.88 375 MET A O 1
ATOM 2935 N N . ASP A 1 376 ? -2.215 31.781 -5.32 1 98.81 376 ASP A N 1
ATOM 2936 C CA . ASP A 1 376 ? -1.028 32.438 -5.855 1 98.81 376 ASP A CA 1
ATOM 2937 C C . ASP A 1 376 ? 0.145 32.344 -4.887 1 98.81 376 ASP A C 1
ATOM 2939 O O . ASP A 1 376 ? 1.285 32.125 -5.301 1 98.81 376 ASP A O 1
ATOM 2943 N N . ALA A 1 377 ? -0.133 32.5 -3.615 1 98.88 377 ALA A N 1
ATOM 2944 C CA . ALA A 1 377 ? 0.917 32.438 -2.604 1 98.88 377 ALA A CA 1
ATOM 2945 C C . ALA A 1 377 ? 1.481 31.016 -2.516 1 98.88 377 ALA A C 1
ATOM 2947 O O . ALA A 1 377 ? 2.686 30.828 -2.326 1 98.88 377 ALA A O 1
ATOM 2948 N N . CYS A 1 378 ? 0.626 30 -2.615 1 98.94 378 CYS A N 1
ATOM 2949 C CA . CYS A 1 378 ? 1.076 28.609 -2.613 1 98.94 378 CYS A CA 1
ATOM 2950 C C . CYS A 1 378 ? 1.95 28.328 -3.828 1 98.94 378 CYS A C 1
ATOM 2952 O O . CYS A 1 378 ? 2.961 27.625 -3.719 1 98.94 378 CYS A O 1
ATOM 2954 N N . LYS A 1 379 ? 1.532 28.844 -4.977 1 98.88 379 LYS A N 1
ATOM 2955 C CA . LYS A 1 379 ? 2.324 28.688 -6.195 1 98.88 379 LYS A CA 1
ATOM 2956 C C . LYS A 1 379 ? 3.695 29.344 -6.047 1 98.88 379 LYS A C 1
ATOM 2958 O O . LYS A 1 379 ? 4.707 28.766 -6.445 1 98.88 379 LYS A O 1
ATOM 2963 N N . ALA A 1 380 ? 3.73 30.531 -5.516 1 98.88 380 ALA A N 1
ATOM 2964 C CA . ALA A 1 380 ? 4.992 31.234 -5.305 1 98.88 380 ALA A CA 1
ATOM 2965 C C . ALA A 1 380 ? 5.906 30.453 -4.363 1 98.88 380 ALA A C 1
ATOM 2967 O O . ALA A 1 380 ? 7.117 30.391 -4.586 1 98.88 380 ALA A O 1
ATOM 2968 N N . LEU A 1 381 ? 5.309 29.938 -3.291 1 98.94 381 LEU A N 1
ATOM 2969 C CA . LEU A 1 381 ? 6.086 29.109 -2.371 1 98.94 381 LEU A CA 1
ATOM 2970 C C . LEU A 1 381 ? 6.633 27.875 -3.074 1 98.94 381 LEU A C 1
ATOM 2972 O O . LEU A 1 381 ? 7.805 27.516 -2.9 1 98.94 381 LEU A O 1
ATOM 2976 N N . ASP A 1 382 ? 5.84 27.203 -3.889 1 98.88 382 ASP A N 1
ATOM 2977 C CA . ASP A 1 382 ? 6.258 26.047 -4.664 1 98.88 382 ASP A CA 1
ATOM 2978 C C . ASP A 1 382 ? 7.449 26.375 -5.559 1 98.88 382 ASP A C 1
ATOM 2980 O O . ASP A 1 382 ? 8.438 25.641 -5.578 1 98.88 382 ASP A O 1
ATOM 2984 N N . GLU A 1 383 ? 7.387 27.469 -6.258 1 98.81 383 GLU A N 1
ATOM 2985 C CA . GLU A 1 383 ? 8.461 27.906 -7.145 1 98.81 383 GLU A CA 1
ATOM 2986 C C . GLU A 1 383 ? 9.727 28.234 -6.363 1 98.81 383 GLU A C 1
ATOM 2988 O O . GLU A 1 383 ? 10.836 27.906 -6.797 1 98.81 383 GLU A O 1
ATOM 2993 N N . THR A 1 384 ? 9.555 28.906 -5.262 1 98.88 384 THR A N 1
ATOM 2994 C CA . THR A 1 384 ? 10.68 29.234 -4.402 1 98.88 384 THR A CA 1
ATOM 2995 C C . THR A 1 384 ? 11.375 27.984 -3.893 1 98.88 384 THR A C 1
ATOM 2997 O O . THR A 1 384 ? 12.609 27.922 -3.846 1 98.88 384 THR A O 1
ATOM 3000 N N . LEU A 1 385 ? 10.594 26.984 -3.492 1 98.88 385 LEU A N 1
ATOM 3001 C CA . LEU A 1 385 ? 11.148 25.719 -3.012 1 98.88 385 LEU A CA 1
ATOM 3002 C C . LEU A 1 385 ? 11.914 25 -4.121 1 98.88 385 LEU A C 1
ATOM 3004 O O . LEU A 1 385 ? 12.914 24.328 -3.859 1 98.88 385 LEU A O 1
ATOM 3008 N N . SER A 1 386 ? 11.43 25.156 -5.355 1 98.56 386 SER A N 1
ATOM 3009 C CA . SER A 1 386 ? 12.156 24.578 -6.484 1 98.56 386 SER A CA 1
ATOM 3010 C C . SER A 1 386 ? 13.523 25.234 -6.645 1 98.56 386 SER A C 1
ATOM 3012 O O . SER A 1 386 ? 14.508 24.562 -6.969 1 98.56 386 SER A O 1
ATOM 3014 N N . LYS A 1 387 ? 13.609 26.531 -6.43 1 98.44 387 LYS A N 1
ATOM 3015 C CA . LYS A 1 387 ? 14.898 27.219 -6.422 1 98.44 387 LYS A CA 1
ATOM 3016 C C . LYS A 1 387 ? 15.781 26.719 -5.285 1 98.44 387 LYS A C 1
ATOM 3018 O O . LYS A 1 387 ? 16.984 26.531 -5.465 1 98.44 387 LYS A O 1
ATOM 3023 N N . LEU A 1 388 ? 15.133 26.562 -4.117 1 98.69 388 LEU A N 1
ATOM 3024 C CA . LEU A 1 388 ? 15.867 26.031 -2.971 1 98.69 388 LEU A CA 1
ATOM 3025 C C . LEU A 1 388 ? 16.469 24.672 -3.295 1 98.69 388 LEU A C 1
ATOM 3027 O O . LEU A 1 388 ? 17.625 24.406 -2.955 1 98.69 388 LEU A O 1
ATOM 3031 N N . LYS A 1 389 ? 15.695 23.75 -3.885 1 97.19 389 LYS A N 1
ATOM 3032 C CA . LYS A 1 389 ? 16.141 22.406 -4.262 1 97.19 389 LYS A CA 1
ATOM 3033 C C . LYS A 1 389 ? 17.391 22.484 -5.148 1 97.19 389 LYS A C 1
ATOM 3035 O O . LYS A 1 389 ? 18.344 21.719 -4.953 1 97.19 389 LYS A O 1
ATOM 3040 N N . SER A 1 390 ? 17.422 23.438 -6.066 1 96.06 390 SER A N 1
ATOM 3041 C CA . SER A 1 390 ? 18.562 23.656 -6.938 1 96.06 390 SER A CA 1
ATOM 3042 C C . SER A 1 390 ? 19.766 24.188 -6.152 1 96.06 390 SER A C 1
ATOM 3044 O O . SER A 1 390 ? 20.906 23.812 -6.422 1 96.06 390 SER A O 1
ATOM 3046 N N . ALA A 1 391 ? 19.5 25.031 -5.211 1 95.56 391 ALA A N 1
ATOM 3047 C CA . ALA A 1 391 ? 20.562 25.625 -4.398 1 95.56 391 ALA A CA 1
ATOM 3048 C C . ALA A 1 391 ? 21.25 24.562 -3.527 1 95.56 391 ALA A C 1
ATOM 3050 O O . ALA A 1 391 ? 22.438 24.672 -3.223 1 95.56 391 ALA A O 1
ATOM 3051 N N . LEU A 1 392 ? 20.516 23.547 -3.113 1 94.06 392 LEU A N 1
ATOM 3052 C CA . LEU A 1 392 ? 21.047 22.5 -2.26 1 94.06 392 LEU A CA 1
ATOM 3053 C C . LEU A 1 392 ? 22.031 21.609 -3.027 1 94.06 392 LEU A C 1
ATOM 3055 O O . LEU A 1 392 ? 22.812 20.875 -2.422 1 94.06 392 LEU A O 1
ATOM 3059 N N . GLU A 1 393 ? 21.984 21.641 -4.32 1 89.38 393 GLU A N 1
ATOM 3060 C CA . GLU A 1 393 ? 22.891 20.844 -5.145 1 89.38 393 GLU A CA 1
ATOM 3061 C C . GLU A 1 393 ? 24.281 21.469 -5.199 1 89.38 393 GLU A C 1
ATOM 3063 O O . GLU A 1 393 ? 25.266 20.797 -5.516 1 89.38 393 GLU A O 1
ATOM 3068 N N . LYS A 1 394 ? 24.469 22.781 -4.898 1 81.56 394 LYS A N 1
ATOM 3069 C CA . LYS A 1 394 ? 25.719 23.516 -5.031 1 81.56 394 LYS A CA 1
ATOM 3070 C C . LYS A 1 394 ? 26.531 23.484 -3.73 1 81.56 394 LYS A C 1
ATOM 3072 O O . LYS A 1 394 ? 25.953 23.484 -2.641 1 81.56 394 LYS A O 1
ATOM 3077 N N . MET B 1 1 ? 84.688 38.125 -62.312 1 18.81 1 MET B N 1
ATOM 3078 C CA . MET B 1 1 ? 84.688 38.969 -61.125 1 18.81 1 MET B CA 1
ATOM 3079 C C . MET B 1 1 ? 83.75 38.344 -60.031 1 18.81 1 MET B C 1
ATOM 3081 O O . MET B 1 1 ? 82.562 38.469 -60.094 1 18.81 1 MET B O 1
ATOM 3085 N N . LYS B 1 2 ? 84.062 37.188 -59.656 1 21.91 2 LYS B N 1
ATOM 3086 C CA . LYS B 1 2 ? 83.938 35.719 -59.719 1 21.91 2 LYS B CA 1
ATOM 3087 C C . LYS B 1 2 ? 83.562 35.125 -58.375 1 21.91 2 LYS B C 1
ATOM 3089 O O . LYS B 1 2 ? 83.25 33.938 -58.281 1 21.91 2 LYS B O 1
ATOM 3094 N N . LYS B 1 3 ? 83.875 36 -57.25 1 20.05 3 LYS B N 1
ATOM 3095 C CA . LYS B 1 3 ? 84.75 35.281 -56.312 1 20.05 3 LYS B CA 1
ATOM 3096 C C . LYS B 1 3 ? 83.938 34.281 -55.5 1 20.05 3 LYS B C 1
ATOM 3098 O O . LYS B 1 3 ? 82.688 34.281 -55.531 1 20.05 3 LYS B O 1
ATOM 3103 N N . VAL B 1 4 ? 84.062 34.312 -54.062 1 20.75 4 VAL B N 1
ATOM 3104 C CA . VAL B 1 4 ? 84.5 33.469 -52.938 1 20.75 4 VAL B CA 1
ATOM 3105 C C . VAL B 1 4 ? 83.312 32.812 -52.281 1 20.75 4 VAL B C 1
ATOM 3107 O O . VAL B 1 4 ? 82.438 33.5 -51.719 1 20.75 4 VAL B O 1
ATOM 3110 N N . PHE B 1 5 ? 82.688 31.703 -52.812 1 22.19 5 PHE B N 1
ATOM 3111 C CA . PHE B 1 5 ? 81.438 30.938 -52.625 1 22.19 5 PHE B CA 1
ATOM 3112 C C . PHE B 1 5 ? 81.438 30.25 -51.25 1 22.19 5 PHE B C 1
ATOM 3114 O O . PHE B 1 5 ? 80.625 29.391 -51 1 22.19 5 PHE B O 1
ATOM 3121 N N . ASN B 1 6 ? 82.625 30.484 -50.406 1 19.48 6 ASN B N 1
ATOM 3122 C CA . ASN B 1 6 ? 83.062 29.312 -49.656 1 19.48 6 ASN B CA 1
ATOM 3123 C C . ASN B 1 6 ? 81.938 28.766 -48.781 1 19.48 6 ASN B C 1
ATOM 3125 O O . ASN B 1 6 ? 80.875 29.359 -48.688 1 19.48 6 ASN B O 1
ATOM 3129 N N . TYR B 1 7 ? 82.188 28.609 -47.344 1 19.47 7 TYR B N 1
ATOM 3130 C CA . TYR B 1 7 ? 82.438 27.547 -46.406 1 19.47 7 TYR B CA 1
ATOM 3131 C C . TYR B 1 7 ? 81.188 27.203 -45.562 1 19.47 7 TYR B C 1
ATOM 3133 O O . TYR B 1 7 ? 81 26.047 -45.219 1 19.47 7 TYR B O 1
ATOM 3141 N N . ALA B 1 8 ? 80.312 28.109 -45 1 20.66 8 ALA B N 1
ATOM 3142 C CA . ALA B 1 8 ? 80.062 28.031 -43.594 1 20.66 8 ALA B CA 1
ATOM 3143 C C . ALA B 1 8 ? 79 26.969 -43.312 1 20.66 8 ALA B C 1
ATOM 3145 O O . ALA B 1 8 ? 77.812 27.203 -43.469 1 20.66 8 ALA B O 1
ATOM 3146 N N . PHE B 1 9 ? 79 25.672 -43.781 1 22.59 9 PHE B N 1
ATOM 3147 C CA . PHE B 1 9 ? 77.938 24.703 -43.719 1 22.59 9 PHE B CA 1
ATOM 3148 C C . PHE B 1 9 ? 77.75 24.203 -42.312 1 22.59 9 PHE B C 1
ATOM 3150 O O . PHE B 1 9 ? 77.812 23 -42.062 1 22.59 9 PHE B O 1
ATOM 3157 N N . LEU B 1 10 ? 78.25 24.984 -41.219 1 21.14 10 LEU B N 1
ATOM 3158 C CA . LEU B 1 10 ? 78.5 24.188 -40.031 1 21.14 10 LEU B CA 1
ATOM 3159 C C . LEU B 1 10 ? 77.25 23.438 -39.625 1 21.14 10 LEU B C 1
ATOM 3161 O O . LEU B 1 10 ? 76.125 23.766 -40.062 1 21.14 10 LEU B O 1
ATOM 3165 N N . ALA B 1 11 ? 77.25 22.797 -38.219 1 20.8 11 ALA B N 1
ATOM 3166 C CA . ALA B 1 11 ? 77.188 21.656 -37.312 1 20.8 11 ALA B CA 1
ATOM 3167 C C . ALA B 1 11 ? 75.812 21.625 -36.625 1 20.8 11 ALA B C 1
ATOM 3169 O O . ALA B 1 11 ? 75.625 20.984 -35.594 1 20.8 11 ALA B O 1
ATOM 3170 N N . PHE B 1 12 ? 74.688 22.156 -37.156 1 21.58 12 PHE B N 1
ATOM 3171 C CA . PHE B 1 12 ? 73.688 22.297 -36.156 1 21.58 12 PHE B CA 1
ATOM 3172 C C . PHE B 1 12 ? 73.188 20.922 -35.688 1 21.58 12 PHE B C 1
ATOM 3174 O O . PHE B 1 12 ? 72.562 20.188 -36.469 1 21.58 12 PHE B O 1
ATOM 3181 N N . LEU B 1 13 ? 74.125 20.047 -34.969 1 22.02 13 LEU B N 1
ATOM 3182 C CA . LEU B 1 13 ? 73.75 18.734 -34.469 1 22.02 13 LEU B CA 1
ATOM 3183 C C . LEU B 1 13 ? 72.5 18.828 -33.562 1 22.02 13 LEU B C 1
ATOM 3185 O O . LEU B 1 13 ? 72.562 19.453 -32.5 1 22.02 13 LEU B O 1
ATOM 3189 N N . ALA B 1 14 ? 71.375 19.109 -34 1 23.08 14 ALA B N 1
ATOM 3190 C CA . ALA B 1 14 ? 70.125 19.156 -33.219 1 23.08 14 ALA B CA 1
ATOM 3191 C C . ALA B 1 14 ? 69.938 17.844 -32.469 1 23.08 14 ALA B C 1
ATOM 3193 O O . ALA B 1 14 ? 69.812 16.781 -33.062 1 23.08 14 ALA B O 1
ATOM 3194 N N . LEU B 1 15 ? 70.688 17.688 -31.281 1 23.97 15 LEU B N 1
ATOM 3195 C CA . LEU B 1 15 ? 70.5 16.562 -30.375 1 23.97 15 LEU B CA 1
ATOM 3196 C C . LEU B 1 15 ? 69 16.312 -30.078 1 23.97 15 LEU B C 1
ATOM 3198 O O . LEU B 1 15 ? 68.312 17.219 -29.609 1 23.97 15 LEU B O 1
ATOM 3202 N N . SER B 1 16 ? 68.312 15.578 -30.953 1 24.94 16 SER B N 1
ATOM 3203 C CA . SER B 1 16 ? 66.938 15.07 -30.75 1 24.94 16 SER B CA 1
ATOM 3204 C C . SER B 1 16 ? 66.812 14.312 -29.422 1 24.94 16 SER B C 1
ATOM 3206 O O . SER B 1 16 ? 67.5 13.273 -29.25 1 24.94 16 SER B O 1
ATOM 3208 N N . LEU B 1 17 ? 67 15.016 -28.266 1 28.42 17 LEU B N 1
ATOM 3209 C CA . LEU B 1 17 ? 66.688 14.336 -27.016 1 28.42 17 LEU B CA 1
ATOM 3210 C C . LEU B 1 17 ? 65.375 13.609 -27.094 1 28.42 17 LEU B C 1
ATOM 3212 O O . LEU B 1 17 ? 64.312 14.242 -27.297 1 28.42 17 LEU B O 1
ATOM 3216 N N . SER B 1 18 ? 65.312 12.461 -27.75 1 27.72 18 SER B N 1
ATOM 3217 C CA . SER B 1 18 ? 64.188 11.562 -27.688 1 27.72 18 SER B CA 1
ATOM 3218 C C . SER B 1 18 ? 63.75 11.297 -26.234 1 27.72 18 SER B C 1
ATOM 3220 O O . SER B 1 18 ? 64.5 10.742 -25.453 1 27.72 18 SER B O 1
ATOM 3222 N N . THR B 1 19 ? 63.125 12.258 -25.594 1 31.67 19 THR B N 1
ATOM 3223 C CA . THR B 1 19 ? 62.531 11.914 -24.312 1 31.67 19 THR B CA 1
ATOM 3224 C C . THR B 1 19 ? 61.688 10.648 -24.438 1 31.67 19 THR B C 1
ATOM 3226 O O . THR B 1 19 ? 60.781 10.57 -25.297 1 31.67 19 THR B O 1
ATOM 3229 N N . THR B 1 20 ? 62.312 9.492 -24.375 1 30.73 20 THR B N 1
ATOM 3230 C CA . THR B 1 20 ? 61.562 8.258 -24.188 1 30.73 20 THR B CA 1
ATOM 3231 C C . THR B 1 20 ? 60.5 8.43 -23.094 1 30.73 20 THR B C 1
ATOM 3233 O O . THR B 1 20 ? 60.844 8.742 -21.953 1 30.73 20 THR B O 1
ATOM 3236 N N . PHE B 1 21 ? 59.344 8.961 -23.453 1 33.03 21 PHE B N 1
ATOM 3237 C CA . PHE B 1 21 ? 58.219 8.773 -22.547 1 33.03 21 PHE B CA 1
ATOM 3238 C C . PHE B 1 21 ? 58.094 7.316 -22.109 1 33.03 21 PHE B C 1
ATOM 3240 O O . PHE B 1 21 ? 57.969 6.418 -22.938 1 33.03 21 PHE B O 1
ATOM 3247 N N . VAL B 1 22 ? 58.906 6.93 -21.125 1 35.31 22 VAL B N 1
ATOM 3248 C CA . VAL B 1 22 ? 58.469 5.715 -20.438 1 35.31 22 VAL B CA 1
ATOM 3249 C C . VAL B 1 22 ? 56.969 5.746 -20.203 1 35.31 22 VAL B C 1
ATOM 3251 O O . VAL B 1 22 ? 56.469 6.617 -19.484 1 35.31 22 VAL B O 1
ATOM 3254 N N . SER B 1 23 ? 56.25 5.461 -21.266 1 35.16 23 SER B N 1
ATOM 3255 C CA . SER B 1 23 ? 54.844 5.102 -21.016 1 35.16 23 SER B CA 1
ATOM 3256 C C . SER B 1 23 ? 54.719 4.156 -19.812 1 35.16 23 SER B C 1
ATOM 3258 O O . SER B 1 23 ? 55.312 3.072 -19.828 1 35.16 23 SER B O 1
ATOM 3260 N N . CYS B 1 24 ? 54.781 4.613 -18.609 1 37.09 24 CYS B N 1
ATOM 3261 C CA . CYS B 1 24 ? 54.188 3.77 -17.578 1 37.09 24 CYS B CA 1
ATOM 3262 C C . CYS B 1 24 ? 52.938 3.088 -18.109 1 37.09 24 CYS B C 1
ATOM 3264 O O . CYS B 1 24 ? 51.906 3.74 -18.328 1 37.09 24 CYS B O 1
ATOM 3266 N N . SER B 1 25 ? 53.094 2.244 -19.078 1 34.91 25 SER B N 1
ATOM 3267 C CA . SER B 1 25 ? 52 1.299 -19.188 1 34.91 25 SER B CA 1
ATOM 3268 C C . SER B 1 25 ? 51.469 0.868 -17.812 1 34.91 25 SER B C 1
ATOM 3270 O O . SER B 1 25 ? 52.188 0.167 -17.078 1 34.91 25 SER B O 1
ATOM 3272 N N . ASP B 1 26 ? 50.969 1.748 -17.047 1 36.31 26 ASP B N 1
ATOM 3273 C CA . ASP B 1 26 ? 50.062 1.15 -16.062 1 36.31 26 ASP B CA 1
ATOM 3274 C C . ASP B 1 26 ? 49.312 -0.034 -16.656 1 36.31 26 ASP B C 1
ATOM 3276 O O . ASP B 1 26 ? 48.406 0.149 -17.453 1 36.31 26 ASP B O 1
ATOM 3280 N N . GLU B 1 27 ? 49.938 -1.008 -17.172 1 37.91 27 GLU B N 1
ATOM 3281 C CA . GLU B 1 27 ? 49.188 -2.258 -17.266 1 37.91 27 GLU B CA 1
ATOM 3282 C C . GLU B 1 27 ? 48.25 -2.43 -16.078 1 37.91 27 GLU B C 1
ATOM 3284 O O . GLU B 1 27 ? 48.688 -2.605 -14.945 1 37.91 27 GLU B O 1
ATOM 3289 N N . ASN B 1 28 ? 47.281 -1.645 -15.938 1 40.41 28 ASN B N 1
ATOM 3290 C CA . ASN B 1 28 ? 46.188 -2.193 -15.172 1 40.41 28 ASN B CA 1
ATOM 3291 C C . ASN B 1 28 ? 46.094 -3.711 -15.312 1 40.41 28 ASN B C 1
ATOM 3293 O O . ASN B 1 28 ? 45.562 -4.215 -16.312 1 40.41 28 ASN B O 1
ATOM 3297 N N . GLU B 1 29 ? 47.094 -4.445 -15.219 1 42.16 29 GLU B N 1
ATOM 3298 C CA . GLU B 1 29 ? 46.969 -5.895 -15.07 1 42.16 29 GLU B CA 1
ATOM 3299 C C . GLU B 1 29 ? 45.688 -6.285 -14.367 1 42.16 29 GLU B C 1
ATOM 3301 O O . GLU B 1 29 ? 45.312 -5.672 -13.367 1 42.16 29 GLU B O 1
ATOM 3306 N N . ASP B 1 30 ? 44.719 -6.836 -15.094 1 47.59 30 ASP B N 1
ATOM 3307 C CA . ASP B 1 30 ? 43.562 -7.531 -14.555 1 47.59 30 ASP B CA 1
ATOM 3308 C C . ASP B 1 30 ? 43.906 -8.281 -13.273 1 47.59 30 ASP B C 1
ATOM 3310 O O . ASP B 1 30 ? 44.406 -9.398 -13.328 1 47.59 30 ASP B O 1
ATOM 3314 N N . LYS B 1 31 ? 44.438 -7.633 -12.359 1 59.56 31 LYS B N 1
ATOM 3315 C CA . LYS B 1 31 ? 44.562 -8.359 -11.102 1 59.56 31 LYS B CA 1
ATOM 3316 C C . LYS B 1 31 ? 43.406 -9.328 -10.898 1 59.56 31 LYS B C 1
ATOM 3318 O O . LYS B 1 31 ? 42.25 -8.961 -11.094 1 59.56 31 LYS B O 1
ATOM 3323 N N . PRO B 1 32 ? 43.812 -10.633 -10.836 1 66.88 32 PRO B N 1
ATOM 3324 C CA . PRO B 1 32 ? 42.75 -11.586 -10.57 1 66.88 32 PRO B CA 1
ATOM 3325 C C . PRO B 1 32 ? 41.812 -11.125 -9.461 1 66.88 32 PRO B C 1
ATOM 3327 O O . PRO B 1 32 ? 42.25 -10.484 -8.5 1 66.88 32 PRO B O 1
ATOM 3330 N N . LEU B 1 33 ? 40.469 -11.219 -9.742 1 73 33 LEU B N 1
ATOM 3331 C CA . LEU B 1 33 ? 39.469 -10.852 -8.742 1 73 33 LEU B CA 1
ATOM 3332 C C . LEU B 1 33 ? 39.656 -11.641 -7.457 1 73 33 LEU B C 1
ATOM 3334 O O . LEU B 1 33 ? 40.062 -12.812 -7.496 1 73 33 LEU B O 1
ATOM 3338 N N . SER B 1 34 ? 39.625 -10.938 -6.266 1 84.31 34 SER B N 1
ATOM 3339 C CA . SER B 1 34 ? 39.562 -11.641 -4.988 1 84.31 34 SER B CA 1
ATOM 3340 C C . SER B 1 34 ? 38.375 -12.602 -4.953 1 84.31 34 SER B C 1
ATOM 3342 O O . SER B 1 34 ? 37.5 -12.539 -5.82 1 84.31 34 SER B O 1
ATOM 3344 N N . GLN B 1 35 ? 38.5 -13.539 -4.129 1 81.88 35 GLN B N 1
ATOM 3345 C CA . GLN B 1 35 ? 37.406 -14.484 -3.963 1 81.88 35 GLN B CA 1
ATOM 3346 C C . GLN B 1 35 ? 36.062 -13.758 -3.764 1 81.88 35 GLN B C 1
ATOM 3348 O O . GLN B 1 35 ? 35.031 -14.172 -4.309 1 81.88 35 GLN B O 1
ATOM 3353 N N . SER B 1 36 ? 36.125 -12.719 -2.99 1 85.31 36 SER B N 1
ATOM 3354 C CA . SER B 1 36 ? 34.906 -11.945 -2.74 1 85.31 36 SER B CA 1
ATOM 3355 C C . SER B 1 36 ? 34.438 -11.219 -4 1 85.31 36 SER B C 1
ATOM 3357 O O . SER B 1 36 ? 33.25 -11.125 -4.262 1 85.31 36 SER B O 1
ATOM 3359 N N . GLU B 1 37 ? 35.312 -10.812 -4.75 1 88.06 37 GLU B N 1
ATOM 3360 C CA . GLU B 1 37 ? 34.969 -10.117 -5.984 1 88.06 37 GLU B CA 1
ATOM 3361 C C . GLU B 1 37 ? 34.406 -11.078 -7.02 1 88.06 37 GLU B C 1
ATOM 3363 O O . GLU B 1 37 ? 33.469 -10.719 -7.758 1 88.06 37 GLU B O 1
ATOM 3368 N N . GLU B 1 38 ? 34.969 -12.234 -7.09 1 90.81 38 GLU B N 1
ATOM 3369 C CA . GLU B 1 38 ? 34.469 -13.258 -7.992 1 90.81 38 GLU B CA 1
ATOM 3370 C C . GLU B 1 38 ? 33.031 -13.664 -7.602 1 90.81 38 GLU B C 1
ATOM 3372 O O . GLU B 1 38 ? 32.188 -13.844 -8.469 1 90.81 38 GLU B O 1
ATOM 3377 N N . ARG B 1 39 ? 32.781 -13.812 -6.367 1 94.31 39 ARG B N 1
ATOM 3378 C CA . ARG B 1 39 ? 31.469 -14.141 -5.855 1 94.31 39 ARG B CA 1
ATOM 3379 C C . ARG B 1 39 ? 30.469 -13.047 -6.211 1 94.31 39 ARG B C 1
ATOM 3381 O O . ARG B 1 39 ? 29.359 -13.336 -6.688 1 94.31 39 ARG B O 1
ATOM 3388 N N . ASP B 1 40 ? 30.922 -11.828 -6.023 1 95.12 40 ASP B N 1
ATOM 3389 C CA . ASP B 1 40 ? 30.016 -10.711 -6.285 1 95.12 40 ASP B CA 1
ATOM 3390 C C . ASP B 1 40 ? 29.672 -10.625 -7.77 1 95.12 40 ASP B C 1
ATOM 3392 O O . ASP B 1 40 ? 28.531 -10.297 -8.125 1 95.12 40 ASP B O 1
ATOM 3396 N N . LYS B 1 41 ? 30.641 -10.891 -8.547 1 95.81 41 LYS B N 1
ATOM 3397 C CA . LYS B 1 41 ? 30.375 -10.922 -9.984 1 95.81 41 LYS B CA 1
ATOM 3398 C C . LYS B 1 41 ? 29.359 -12 -10.328 1 95.81 41 LYS B C 1
ATOM 3400 O O . LYS B 1 41 ? 28.406 -11.758 -11.086 1 95.81 41 LYS B O 1
ATOM 3405 N N . ALA B 1 42 ? 29.547 -13.156 -9.773 1 97.19 42 ALA B N 1
ATOM 3406 C CA . ALA B 1 42 ? 28.609 -14.258 -10 1 97.19 42 ALA B CA 1
ATOM 3407 C C . ALA B 1 42 ? 27.219 -13.922 -9.469 1 97.19 42 ALA B C 1
ATOM 3409 O O . ALA B 1 42 ? 26.219 -14.18 -10.125 1 97.19 42 ALA B O 1
ATOM 3410 N N . TYR B 1 43 ? 27.188 -13.336 -8.266 1 98.12 43 TYR B N 1
ATOM 3411 C CA . TYR B 1 43 ? 25.922 -13 -7.637 1 98.12 43 TYR B CA 1
ATOM 3412 C C . TYR B 1 43 ? 25.188 -11.922 -8.43 1 98.12 43 TYR B C 1
ATOM 3414 O O . TYR B 1 43 ? 23.953 -11.961 -8.547 1 98.12 43 TYR B O 1
ATOM 3422 N N . ASN B 1 44 ? 25.906 -11.008 -8.992 1 98.31 44 ASN B N 1
ATOM 3423 C CA . ASN B 1 44 ? 25.312 -10.008 -9.875 1 98.31 44 ASN B CA 1
ATOM 3424 C C . ASN B 1 44 ? 24.656 -10.656 -11.102 1 98.31 44 ASN B C 1
ATOM 3426 O O . ASN B 1 44 ? 23.547 -10.297 -11.484 1 98.31 44 ASN B O 1
ATOM 3430 N N . GLU B 1 45 ? 25.359 -11.586 -11.68 1 98.62 45 GLU B N 1
ATOM 3431 C CA . GLU B 1 45 ? 24.828 -12.281 -12.852 1 98.62 45 GLU B CA 1
ATOM 3432 C C . GLU B 1 45 ? 23.594 -13.094 -12.492 1 98.62 45 GLU B C 1
ATOM 3434 O O . GLU B 1 45 ? 22.641 -13.172 -13.281 1 98.62 45 GLU B O 1
ATOM 3439 N N . ILE B 1 46 ? 23.578 -13.695 -11.336 1 98.81 46 ILE B N 1
ATOM 3440 C CA . ILE B 1 46 ? 22.453 -14.477 -10.859 1 98.81 46 ILE B CA 1
ATOM 3441 C C . ILE B 1 46 ? 21.25 -13.555 -10.617 1 98.81 46 ILE B C 1
ATOM 3443 O O . ILE B 1 46 ? 20.125 -13.875 -11 1 98.81 46 ILE B O 1
ATOM 3447 N N . ALA B 1 47 ? 21.516 -12.375 -10.016 1 98.81 47 ALA B N 1
ATOM 3448 C CA . ALA B 1 47 ? 20.453 -11.398 -9.789 1 98.81 47 ALA B CA 1
ATOM 3449 C C . ALA B 1 47 ? 19.891 -10.898 -11.117 1 98.81 47 ALA B C 1
ATOM 3451 O O . ALA B 1 47 ? 18.688 -10.695 -11.242 1 98.81 47 ALA B O 1
ATOM 3452 N N . ASP B 1 48 ? 20.766 -10.695 -12.062 1 98.81 48 ASP B N 1
ATOM 3453 C CA . ASP B 1 48 ? 20.328 -10.273 -13.383 1 98.81 48 ASP B CA 1
ATOM 3454 C C . ASP B 1 48 ? 19.406 -11.32 -14.008 1 98.81 48 ASP B C 1
ATOM 3456 O O . ASP B 1 48 ? 18.344 -10.984 -14.555 1 98.81 48 ASP B O 1
ATOM 3460 N N . ALA B 1 49 ? 19.75 -12.578 -13.93 1 98.81 49 ALA B N 1
ATOM 3461 C CA . ALA B 1 49 ? 18.922 -13.664 -14.438 1 98.81 49 ALA B CA 1
ATOM 3462 C C . ALA B 1 49 ? 17.594 -13.75 -13.68 1 98.81 49 ALA B C 1
ATOM 3464 O O . ALA B 1 49 ? 16.547 -13.992 -14.273 1 98.81 49 ALA B O 1
ATOM 3465 N N . PHE B 1 50 ? 17.703 -13.562 -12.336 1 98.88 50 PHE B N 1
ATOM 3466 C CA . PHE B 1 50 ? 16.5 -13.539 -11.508 1 98.88 50 PHE B CA 1
ATOM 3467 C C . PHE B 1 50 ? 15.516 -12.484 -12.008 1 98.88 50 PHE B C 1
ATOM 3469 O O . PHE B 1 50 ? 14.328 -12.773 -12.188 1 98.88 50 PHE B O 1
ATOM 3476 N N . VAL B 1 51 ? 15.984 -11.289 -12.273 1 98.88 51 VAL B N 1
ATOM 3477 C CA . VAL B 1 51 ? 15.109 -10.195 -12.68 1 98.88 51 VAL B CA 1
ATOM 3478 C C . VAL B 1 51 ? 14.625 -10.438 -14.109 1 98.88 51 VAL B C 1
ATOM 3480 O O . VAL B 1 51 ? 13.414 -10.484 -14.359 1 98.88 51 VAL B O 1
ATOM 3483 N N . ASN B 1 52 ? 15.5 -10.727 -15.047 1 98.75 52 ASN B N 1
ATOM 3484 C CA . ASN B 1 52 ? 15.203 -10.617 -16.469 1 98.75 52 ASN B CA 1
ATOM 3485 C C . ASN B 1 52 ? 14.695 -11.945 -17.047 1 98.75 52 ASN B C 1
ATOM 3487 O O . ASN B 1 52 ? 14.047 -11.961 -18.094 1 98.75 52 ASN B O 1
ATOM 3491 N N . ASN B 1 53 ? 14.969 -13.031 -16.359 1 98.88 53 ASN B N 1
ATOM 3492 C CA . ASN B 1 53 ? 14.562 -14.328 -16.906 1 98.88 53 ASN B CA 1
ATOM 3493 C C . ASN B 1 53 ? 13.5 -14.984 -16.031 1 98.88 53 ASN B C 1
ATOM 3495 O O . ASN B 1 53 ? 12.859 -15.953 -16.453 1 98.88 53 ASN B O 1
ATOM 3499 N N . THR B 1 54 ? 13.266 -14.508 -14.805 1 98.88 54 THR B N 1
ATOM 3500 C CA . THR B 1 54 ? 12.289 -15.109 -13.906 1 98.88 54 THR B CA 1
ATOM 3501 C C . THR B 1 54 ? 11.164 -14.125 -13.602 1 98.88 54 THR B C 1
ATOM 3503 O O . THR B 1 54 ? 10.016 -14.328 -14.016 1 98.88 54 THR B O 1
ATOM 3506 N N . VAL B 1 55 ? 11.5 -12.961 -12.984 1 98.94 55 VAL B N 1
ATOM 3507 C CA . VAL B 1 55 ? 10.508 -12.039 -12.445 1 98.94 55 VAL B CA 1
ATOM 3508 C C . VAL B 1 55 ? 9.766 -11.359 -13.594 1 98.94 55 VAL B C 1
ATOM 3510 O O . VAL B 1 55 ? 8.539 -11.438 -13.68 1 98.94 55 VAL B O 1
ATOM 3513 N N . VAL B 1 56 ? 10.516 -10.75 -14.539 1 98.88 56 VAL B N 1
ATOM 3514 C CA . VAL B 1 56 ? 9.914 -9.93 -15.578 1 98.88 56 VAL B CA 1
ATOM 3515 C C . VAL B 1 56 ? 9.078 -10.805 -16.516 1 98.88 56 VAL B C 1
ATOM 3517 O O . VAL B 1 56 ? 7.906 -10.508 -16.766 1 98.88 56 VAL B O 1
ATOM 3520 N N . PRO B 1 57 ? 9.57 -11.961 -16.969 1 98.94 57 PRO B N 1
ATOM 3521 C CA . PRO B 1 57 ? 8.711 -12.766 -17.844 1 98.94 57 PRO B CA 1
ATOM 3522 C C . PRO B 1 57 ? 7.473 -13.297 -17.125 1 98.94 57 PRO B C 1
ATOM 3524 O O . PRO B 1 57 ? 6.418 -13.453 -17.75 1 98.94 57 PRO B O 1
ATOM 3527 N N . THR B 1 58 ? 7.57 -13.609 -15.852 1 98.94 58 THR B N 1
ATOM 3528 C C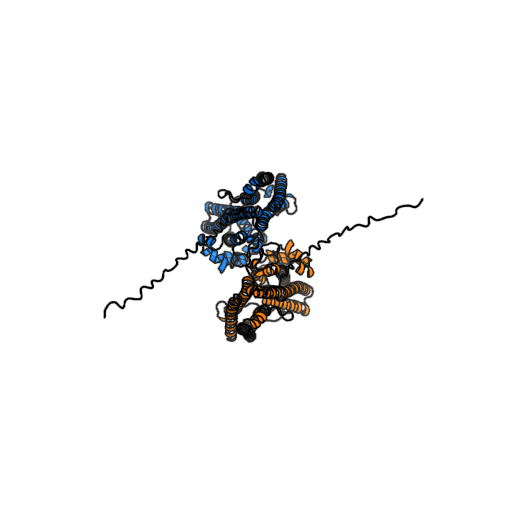A . THR B 1 58 ? 6.426 -14.078 -15.078 1 98.94 58 THR B CA 1
ATOM 3529 C C . THR B 1 58 ? 5.355 -12.992 -14.984 1 98.94 58 THR B C 1
ATOM 3531 O O . THR B 1 58 ? 4.195 -13.227 -15.32 1 98.94 58 THR B O 1
ATOM 3534 N N . TYR B 1 59 ? 5.77 -11.773 -14.578 1 98.88 59 TYR B N 1
ATOM 3535 C CA . TYR B 1 59 ? 4.809 -10.688 -14.422 1 98.88 59 TYR B CA 1
ATOM 3536 C C . TYR B 1 59 ? 4.273 -10.234 -15.773 1 98.88 59 TYR B C 1
ATOM 3538 O O . TYR B 1 59 ? 3.123 -9.797 -15.875 1 98.88 59 TYR B O 1
ATOM 3546 N N . GLU B 1 60 ? 5.121 -10.352 -16.828 1 98.94 60 GLU B N 1
ATOM 3547 C CA . GLU B 1 60 ? 4.637 -10.008 -18.156 1 98.94 60 GLU B CA 1
ATOM 3548 C C . GLU B 1 60 ? 3.48 -10.914 -18.578 1 98.94 60 GLU B C 1
ATOM 3550 O O . GLU B 1 60 ? 2.43 -10.422 -19 1 98.94 60 GLU B O 1
ATOM 3555 N N . GLN B 1 61 ? 3.684 -12.195 -18.406 1 98.88 61 GLN B N 1
ATOM 3556 C CA . GLN B 1 61 ? 2.625 -13.133 -18.781 1 98.88 61 GLN B CA 1
ATOM 3557 C C . GLN B 1 61 ? 1.387 -12.93 -17.906 1 98.88 61 GLN B C 1
ATOM 3559 O O . GLN B 1 61 ? 0.26 -12.953 -18.406 1 98.88 61 GLN B O 1
ATOM 3564 N N . MET B 1 62 ? 1.588 -12.727 -16.656 1 98.88 62 MET B N 1
ATOM 3565 C CA . MET B 1 62 ? 0.488 -12.484 -15.727 1 98.88 62 MET B CA 1
ATOM 3566 C C . MET B 1 62 ? -0.329 -11.273 -16.156 1 98.88 62 MET B C 1
ATOM 3568 O O . MET B 1 62 ? -1.557 -11.344 -16.234 1 98.88 62 MET B O 1
ATOM 3572 N N . ALA B 1 63 ? 0.355 -10.156 -16.438 1 98.88 63 ALA B N 1
ATOM 3573 C CA . ALA B 1 63 ? -0.277 -8.891 -16.812 1 98.88 63 ALA B CA 1
ATOM 3574 C C . ALA B 1 63 ? -1.044 -9.023 -18.125 1 98.88 63 ALA B C 1
ATOM 3576 O O . ALA B 1 63 ? -2.191 -8.578 -18.219 1 98.88 63 ALA B O 1
ATOM 3577 N N . LEU B 1 64 ? -0.45 -9.656 -19.094 1 98.94 64 LEU B N 1
ATOM 3578 C CA . LEU B 1 64 ? -1.085 -9.82 -20.391 1 98.94 64 LEU B CA 1
ATOM 3579 C C . LEU B 1 64 ? -2.332 -10.688 -20.281 1 98.94 64 LEU B C 1
ATOM 3581 O O . LEU B 1 64 ? -3.359 -10.391 -20.906 1 98.94 64 LEU B O 1
ATOM 3585 N N . LYS B 1 65 ? -2.26 -11.703 -19.484 1 98.94 65 LYS B N 1
ATOM 3586 C CA . LYS B 1 65 ? -3.418 -12.586 -19.359 1 98.94 65 LYS B CA 1
ATOM 3587 C C . LYS B 1 65 ? -4.523 -11.914 -18.547 1 98.94 65 LYS B C 1
ATOM 3589 O O . LYS B 1 65 ? -5.711 -12.141 -18.797 1 98.94 65 LYS B O 1
ATOM 3594 N N . ALA B 1 66 ? -4.156 -11.086 -17.578 1 98.94 66 ALA B N 1
ATOM 3595 C CA . ALA B 1 66 ? -5.164 -10.32 -16.859 1 98.94 66 ALA B CA 1
ATOM 3596 C C . ALA B 1 66 ? -5.891 -9.352 -17.797 1 98.94 66 ALA B C 1
ATOM 3598 O O . ALA B 1 66 ? -7.105 -9.18 -17.703 1 98.94 66 ALA B O 1
ATOM 3599 N N . SER B 1 67 ? -5.129 -8.719 -18.688 1 98.94 67 SER B N 1
ATOM 3600 C CA . SER B 1 67 ? -5.742 -7.855 -19.688 1 98.94 67 SER B CA 1
ATOM 3601 C C . SER B 1 67 ? -6.676 -8.641 -20.609 1 98.94 67 SER B C 1
ATOM 3603 O O . SER B 1 67 ? -7.789 -8.203 -20.891 1 98.94 67 SER B O 1
ATOM 3605 N N . ALA B 1 68 ? -6.219 -9.812 -21.031 1 98.94 68 ALA B N 1
ATOM 3606 C CA . ALA B 1 68 ? -7.039 -10.664 -21.891 1 98.94 68 ALA B CA 1
ATOM 3607 C C . ALA B 1 68 ? -8.328 -11.07 -21.188 1 98.94 68 ALA B C 1
ATOM 3609 O O . ALA B 1 68 ? -9.398 -11.109 -21.797 1 98.94 68 ALA B O 1
ATOM 3610 N N . LEU B 1 69 ? -8.242 -11.359 -19.906 1 98.94 69 LEU B N 1
ATOM 3611 C CA . LEU B 1 69 ? -9.398 -11.766 -19.109 1 98.94 69 LEU B CA 1
ATOM 3612 C C . LEU B 1 69 ? -10.477 -10.688 -19.141 1 98.94 69 LEU B C 1
ATOM 3614 O O . LEU B 1 69 ? -11.664 -10.992 -19.297 1 98.94 69 LEU B O 1
ATOM 3618 N N . VAL B 1 70 ? -10.062 -9.414 -18.953 1 98.94 70 VAL B N 1
ATOM 3619 C CA . VAL B 1 70 ? -11.023 -8.32 -18.969 1 98.94 70 VAL B CA 1
ATOM 3620 C C . VAL B 1 70 ? -11.758 -8.297 -20.312 1 98.94 70 VAL B C 1
ATOM 3622 O O . VAL B 1 70 ? -12.984 -8.227 -20.344 1 98.94 70 VAL B O 1
ATOM 3625 N N . GLU B 1 71 ? -11.039 -8.422 -21.406 1 98.88 71 GLU B N 1
ATOM 3626 C CA . GLU B 1 71 ? -11.633 -8.375 -22.734 1 98.88 71 GLU B CA 1
ATOM 3627 C C . GLU B 1 71 ? -12.508 -9.602 -23 1 98.88 71 GLU B C 1
ATOM 3629 O O . GLU B 1 71 ? -13.562 -9.5 -23.625 1 98.88 71 GLU B O 1
ATOM 3634 N N . ASP B 1 72 ? -12.039 -10.766 -22.516 1 98.94 72 ASP B N 1
ATOM 3635 C CA . ASP B 1 72 ? -12.812 -11.992 -22.672 1 98.94 72 ASP B CA 1
ATOM 3636 C C . ASP B 1 72 ? -14.156 -11.883 -21.969 1 98.94 72 ASP B C 1
ATOM 3638 O O . ASP B 1 72 ? -15.188 -12.305 -22.5 1 98.94 72 ASP B O 1
ATOM 3642 N N . LEU B 1 73 ? -14.156 -11.328 -20.75 1 98.94 73 LEU B N 1
ATOM 3643 C CA . LEU B 1 73 ? -15.391 -11.164 -19.984 1 98.94 73 LEU B CA 1
ATOM 3644 C C . LEU B 1 73 ? -16.344 -10.203 -20.688 1 98.94 73 LEU B C 1
ATOM 3646 O O . LEU B 1 73 ? -17.547 -10.453 -20.75 1 98.94 73 LEU B O 1
ATOM 3650 N N . LYS B 1 74 ? -15.797 -9.141 -21.234 1 98.88 74 LYS B N 1
ATOM 3651 C CA . LYS B 1 74 ? -16.609 -8.203 -22.016 1 98.88 74 LYS B CA 1
ATOM 3652 C C . LYS B 1 74 ? -17.219 -8.875 -23.234 1 98.88 74 LYS B C 1
ATOM 3654 O O . LYS B 1 74 ? -18.391 -8.688 -23.531 1 98.88 74 LYS B O 1
ATOM 3659 N N . THR B 1 75 ? -16.406 -9.633 -23.922 1 98.88 75 THR B N 1
ATOM 3660 C CA . THR B 1 75 ? -16.859 -10.359 -25.109 1 98.88 75 THR B CA 1
ATOM 3661 C C . THR B 1 75 ? -17.953 -11.359 -24.734 1 98.88 75 THR B C 1
ATOM 3663 O O . THR B 1 75 ? -18.969 -11.445 -25.422 1 98.88 75 THR B O 1
ATOM 3666 N N . TYR B 1 76 ? -17.781 -12.086 -23.672 1 98.81 76 TYR B N 1
ATOM 3667 C CA . TYR B 1 76 ? -18.781 -13.055 -23.234 1 98.81 76 TYR B CA 1
ATOM 3668 C C . TYR B 1 76 ? -20.094 -12.359 -22.891 1 98.81 76 TYR B C 1
ATOM 3670 O O . TYR B 1 76 ? -21.172 -12.844 -23.234 1 98.81 76 TYR B O 1
ATOM 3678 N N . ARG B 1 77 ? -19.969 -11.258 -22.156 1 98.75 77 ARG B N 1
ATOM 3679 C CA . ARG B 1 77 ? -21.188 -10.539 -21.781 1 98.75 77 ARG B CA 1
ATOM 3680 C C . ARG B 1 77 ? -21.969 -10.109 -23.016 1 98.75 77 ARG B C 1
ATOM 3682 O O . ARG B 1 77 ? -23.188 -10.195 -23.031 1 98.75 77 ARG B O 1
ATOM 3689 N N . LYS B 1 78 ? -21.25 -9.695 -24.094 1 98.44 78 LYS B N 1
ATOM 3690 C CA . LYS B 1 78 ? -21.891 -9.25 -25.344 1 98.44 78 LYS B CA 1
ATOM 3691 C C . LYS B 1 78 ? -22.438 -10.438 -26.125 1 98.44 78 LYS B C 1
ATOM 3693 O O . LYS B 1 78 ? -23.469 -10.32 -26.781 1 98.44 78 LYS B O 1
ATOM 3698 N N . ASN B 1 79 ? -21.719 -11.555 -26.109 1 98.44 79 ASN B N 1
ATOM 3699 C CA . ASN B 1 79 ? -22.062 -12.781 -26.828 1 98.44 79 ASN B CA 1
ATOM 3700 C C . ASN B 1 79 ? -21.875 -14.016 -25.938 1 98.44 79 ASN B C 1
ATOM 3702 O O . ASN B 1 79 ? -20.891 -14.734 -26.094 1 98.44 79 ASN B O 1
ATOM 3706 N N . PRO B 1 80 ? -22.891 -14.406 -25.219 1 98.31 80 PRO B N 1
ATOM 3707 C CA . PRO B 1 80 ? -22.75 -15.43 -24.172 1 98.31 80 PRO B CA 1
ATOM 3708 C C . PRO B 1 80 ? -22.766 -16.844 -24.734 1 98.31 80 PRO B C 1
ATOM 3710 O O . PRO B 1 80 ? -23.656 -17.641 -24.391 1 98.31 80 PRO B O 1
ATOM 3713 N N . THR B 1 81 ? -21.719 -17.203 -25.453 1 98.69 81 THR B N 1
ATOM 3714 C CA . THR B 1 81 ? -21.531 -18.562 -25.938 1 98.69 81 THR B CA 1
ATOM 3715 C C . THR B 1 81 ? -20.594 -19.344 -25.016 1 98.69 81 THR B C 1
ATOM 3717 O O . THR B 1 81 ? -19.812 -18.75 -24.266 1 98.69 81 THR B O 1
ATOM 3720 N N . GLN B 1 82 ? -20.734 -20.609 -25.078 1 98.69 82 GLN B N 1
ATOM 3721 C CA . GLN B 1 82 ? -19.875 -21.438 -24.25 1 98.69 82 GLN B CA 1
ATOM 3722 C C . GLN B 1 82 ? -18.406 -21.25 -24.625 1 98.69 82 GLN B C 1
ATOM 3724 O O . GLN B 1 82 ? -17.531 -21.297 -23.766 1 98.69 82 GLN B O 1
ATOM 3729 N N . ASP B 1 83 ? -18.172 -21.078 -25.922 1 98.81 83 ASP B N 1
ATOM 3730 C CA . ASP B 1 83 ? -16.797 -20.859 -26.391 1 98.81 83 ASP B CA 1
ATOM 3731 C C . ASP B 1 83 ? -16.203 -19.594 -25.75 1 98.81 83 ASP B C 1
ATOM 3733 O O . ASP B 1 83 ? -15.062 -19.594 -25.297 1 98.81 83 ASP B O 1
ATOM 3737 N N . ASN B 1 84 ? -17.016 -18.484 -25.719 1 98.88 84 ASN B N 1
ATOM 3738 C CA . ASN B 1 84 ? -16.531 -17.25 -25.125 1 98.88 84 ASN B CA 1
ATOM 3739 C C . ASN B 1 84 ? -16.328 -17.375 -23.625 1 98.88 84 ASN B C 1
ATOM 3741 O O . ASN B 1 84 ? -15.375 -16.828 -23.062 1 98.88 84 ASN B O 1
ATOM 3745 N N . LEU B 1 85 ? -17.156 -18.109 -22.938 1 98.88 85 LEU B N 1
ATOM 3746 C CA . LEU B 1 85 ? -16.984 -18.375 -21.516 1 98.88 85 LEU B CA 1
ATOM 3747 C C . LEU B 1 85 ? -15.742 -19.203 -21.25 1 98.88 85 LEU B C 1
ATOM 3749 O O . LEU B 1 85 ? -14.977 -18.922 -20.328 1 98.88 85 LEU B O 1
ATOM 3753 N N . ASN B 1 86 ? -15.547 -20.25 -22.062 1 98.88 86 ASN B N 1
ATOM 3754 C CA . ASN B 1 86 ? -14.359 -21.094 -21.922 1 98.88 86 ASN B CA 1
ATOM 3755 C C . ASN B 1 86 ? -13.078 -20.281 -22.078 1 98.88 86 ASN B C 1
ATOM 3757 O O . ASN B 1 86 ? -12.102 -20.516 -21.359 1 98.88 86 ASN B O 1
ATOM 3761 N N . LYS B 1 87 ? -13.125 -19.328 -23 1 98.88 87 LYS B N 1
ATOM 3762 C CA . LYS B 1 87 ? -11.945 -18.5 -23.234 1 98.88 87 LYS B CA 1
ATOM 3763 C C . LYS B 1 87 ? -11.648 -17.625 -22.016 1 98.88 87 LYS B C 1
ATOM 3765 O O . LYS B 1 87 ? -10.484 -17.469 -21.641 1 98.88 87 LYS B O 1
ATOM 3770 N N . ALA B 1 88 ? -12.672 -17.047 -21.422 1 98.94 88 ALA B N 1
ATOM 3771 C CA . ALA B 1 88 ? -12.5 -16.266 -20.203 1 98.94 88 ALA B CA 1
ATOM 3772 C C . ALA B 1 88 ? -11.93 -17.141 -19.078 1 98.94 88 ALA B C 1
ATOM 3774 O O . ALA B 1 88 ? -11.016 -16.719 -18.359 1 98.94 88 ALA B O 1
ATOM 3775 N N . CYS B 1 89 ? -12.477 -18.328 -18.953 1 98.94 89 CYS B N 1
ATOM 3776 C CA . CYS B 1 89 ? -12 -19.266 -17.938 1 98.94 89 CYS B CA 1
ATOM 3777 C C . CYS B 1 89 ? -10.539 -19.625 -18.172 1 98.94 89 CYS B C 1
ATOM 3779 O O . CYS B 1 89 ? -9.75 -19.703 -17.234 1 98.94 89 CYS B O 1
ATOM 3781 N N . GLU B 1 90 ? -10.18 -19.828 -19.406 1 98.88 90 GLU B N 1
ATOM 3782 C CA . GLU B 1 90 ? -8.805 -20.172 -19.766 1 98.88 90 GLU B CA 1
ATOM 3783 C C . GLU B 1 90 ? -7.84 -19.062 -19.375 1 98.88 90 GLU B C 1
ATOM 3785 O O . GLU B 1 90 ? -6.816 -19.312 -18.734 1 98.88 90 GLU B O 1
ATOM 3790 N N . ASP B 1 91 ? -8.188 -17.812 -19.719 1 98.88 91 ASP B N 1
ATOM 3791 C CA . ASP B 1 91 ? -7.277 -16.703 -19.438 1 98.88 91 ASP B CA 1
ATOM 3792 C C . ASP B 1 91 ? -7.262 -16.359 -17.938 1 98.88 91 ASP B C 1
ATOM 3794 O O . ASP B 1 91 ? -6.234 -15.953 -17.406 1 98.88 91 ASP B O 1
ATOM 3798 N N . PHE B 1 92 ? -8.406 -16.609 -17.25 1 98.88 92 PHE B N 1
ATOM 3799 C CA . PHE B 1 92 ? -8.406 -16.531 -15.805 1 98.88 92 PHE B CA 1
ATOM 3800 C C . PHE B 1 92 ? -7.402 -17.5 -15.195 1 98.88 92 PHE B C 1
ATOM 3802 O O . PHE B 1 92 ? -6.566 -17.109 -14.383 1 98.88 92 PHE B O 1
ATOM 3809 N N . LEU B 1 93 ? -7.441 -18.75 -15.633 1 98.88 93 LEU B N 1
ATOM 3810 C CA . LEU B 1 93 ? -6.578 -19.781 -15.078 1 98.88 93 LEU B CA 1
ATOM 3811 C C . LEU B 1 93 ? -5.113 -19.484 -15.391 1 98.88 93 LEU B C 1
ATOM 3813 O O . LEU B 1 93 ? -4.242 -19.719 -14.539 1 98.88 93 LEU B O 1
ATOM 3817 N N . LEU B 1 94 ? -4.859 -18.969 -16.531 1 98.88 94 LEU B N 1
ATOM 3818 C CA . LEU B 1 94 ? -3.479 -18.672 -16.906 1 98.88 94 LEU B CA 1
ATOM 3819 C C . LEU B 1 94 ? -2.949 -17.484 -16.125 1 98.88 94 LEU B C 1
ATOM 3821 O O . LEU B 1 94 ? -1.797 -17.484 -15.68 1 98.88 94 LEU B O 1
ATOM 3825 N N . SER B 1 95 ? -3.801 -16.453 -15.992 1 98.75 95 SER B N 1
ATOM 3826 C CA . SER B 1 95 ? -3.389 -15.328 -15.164 1 98.75 95 SER B CA 1
ATOM 3827 C C . SER B 1 95 ? -3.088 -15.758 -13.734 1 98.75 95 SER B C 1
ATOM 3829 O O . SER B 1 95 ? -2.064 -15.375 -13.164 1 98.75 95 SER B O 1
ATOM 3831 N N . ARG B 1 96 ? -3.955 -16.562 -13.164 1 98.69 96 ARG B N 1
ATOM 3832 C CA . ARG B 1 96 ? -3.764 -17.047 -11.797 1 98.69 96 ARG B CA 1
ATOM 3833 C C . ARG B 1 96 ? -2.537 -17.953 -11.703 1 98.69 96 ARG B C 1
ATOM 3835 O O . ARG B 1 96 ? -1.797 -17.906 -10.719 1 98.69 96 ARG B O 1
ATOM 3842 N N . GLN B 1 97 ? -2.318 -18.797 -12.727 1 98.81 97 GLN B N 1
ATOM 3843 C CA . GLN B 1 97 ? -1.121 -19.625 -12.766 1 98.81 97 GLN B CA 1
ATOM 3844 C C . GLN B 1 97 ? 0.142 -18.781 -12.641 1 98.81 97 GLN B C 1
ATOM 3846 O O . GLN B 1 97 ? 1.045 -19.109 -11.867 1 98.81 97 GLN B O 1
ATOM 3851 N N . TRP B 1 98 ? 0.206 -17.719 -13.344 1 98.88 98 TRP B N 1
ATOM 3852 C CA . TRP B 1 98 ? 1.396 -16.875 -13.32 1 98.88 98 TRP B CA 1
ATOM 3853 C C . TRP B 1 98 ? 1.501 -16.109 -12.008 1 98.88 98 TRP B C 1
ATOM 3855 O O . TRP B 1 98 ? 2.602 -15.867 -11.516 1 98.88 98 TRP B O 1
ATOM 3865 N N . TRP B 1 99 ? 0.335 -15.711 -11.398 1 98.81 99 TRP B N 1
ATOM 3866 C CA . TRP B 1 99 ? 0.366 -15.164 -10.047 1 98.81 99 TRP B CA 1
ATOM 3867 C C . TRP B 1 99 ? 0.989 -16.156 -9.07 1 98.81 99 TRP B C 1
ATOM 3869 O O . TRP B 1 99 ? 1.899 -15.805 -8.312 1 98.81 99 TRP B O 1
ATOM 3879 N N . GLU B 1 100 ? 0.558 -17.422 -9.172 1 98.81 100 GLU B N 1
ATOM 3880 C CA . GLU B 1 100 ? 1.082 -18.453 -8.281 1 98.81 100 GLU B CA 1
ATOM 3881 C C . GLU B 1 100 ? 2.566 -18.688 -8.531 1 98.81 100 GLU B C 1
ATOM 3883 O O . GLU B 1 100 ? 3.32 -18.984 -7.598 1 98.81 100 GLU B O 1
ATOM 3888 N N . ARG B 1 101 ? 3.004 -18.5 -9.719 1 98.88 101 ARG B N 1
ATOM 3889 C CA . ARG B 1 101 ? 4.406 -18.688 -10.078 1 98.88 101 ARG B CA 1
ATOM 3890 C C . ARG B 1 101 ? 5.223 -17.438 -9.758 1 98.88 101 ARG B C 1
ATOM 3892 O O . ARG B 1 101 ? 6.43 -17.406 -10.016 1 98.88 101 ARG B O 1
ATOM 3899 N N . SER B 1 102 ? 4.566 -16.469 -9.203 1 98.81 102 SER B N 1
ATOM 3900 C CA . SER B 1 102 ? 5.293 -15.273 -8.797 1 98.81 102 SER B CA 1
ATOM 3901 C C . SER B 1 102 ? 5.5 -15.242 -7.285 1 98.81 102 SER B C 1
ATOM 3903 O O . SER B 1 102 ? 6.27 -14.43 -6.773 1 98.81 102 SER B O 1
ATOM 3905 N N . GLU B 1 103 ? 4.949 -16.125 -6.516 1 98.38 103 GLU B N 1
ATOM 3906 C CA . GLU B 1 103 ? 4.789 -15.922 -5.078 1 98.38 103 GLU B CA 1
ATOM 3907 C C . GLU B 1 103 ? 6.082 -16.234 -4.328 1 98.38 103 GLU B C 1
ATOM 3909 O O . GLU B 1 103 ? 6.203 -15.938 -3.139 1 98.38 103 GLU B O 1
ATOM 3914 N N . ALA B 1 104 ? 7.164 -16.734 -5.031 1 98.81 104 ALA B N 1
ATOM 3915 C CA . ALA B 1 104 ? 8.477 -16.875 -4.406 1 98.81 104 ALA B CA 1
ATOM 3916 C C . ALA B 1 104 ? 9.188 -15.523 -4.324 1 98.81 104 ALA B C 1
ATOM 3918 O O . ALA B 1 104 ? 10.227 -15.398 -3.666 1 98.81 104 ALA B O 1
ATOM 3919 N N . PHE B 1 105 ? 8.625 -14.516 -4.977 1 98.31 105 PHE B N 1
ATOM 3920 C CA . PHE B 1 105 ? 9.289 -13.219 -4.945 1 98.31 105 PHE B CA 1
ATOM 3921 C C . PHE B 1 105 ? 8.281 -12.102 -4.75 1 98.31 105 PHE B C 1
ATOM 3923 O O . PHE B 1 105 ? 8.281 -11.109 -5.488 1 98.31 105 PHE B O 1
ATOM 3930 N N . LEU B 1 106 ? 7.465 -12.242 -3.727 1 96.75 106 LEU B N 1
ATOM 3931 C CA . LEU B 1 106 ? 6.488 -11.219 -3.361 1 96.75 106 LEU B CA 1
ATOM 3932 C C . LEU B 1 106 ? 7.148 -10.102 -2.568 1 96.75 106 LEU B C 1
ATOM 3934 O O . LEU B 1 106 ? 6.531 -9.062 -2.318 1 96.75 106 LEU B O 1
ATOM 3938 N N . PHE B 1 107 ? 8.445 -10.289 -2.174 1 94.75 107 PHE B N 1
ATOM 3939 C CA . PHE B 1 107 ? 9.164 -9.164 -1.591 1 94.75 107 PHE B CA 1
ATOM 3940 C C . PHE B 1 107 ? 9.258 -8.008 -2.582 1 94.75 107 PHE B C 1
ATOM 3942 O O . PHE B 1 107 ? 9.117 -8.203 -3.789 1 94.75 107 PHE B O 1
ATOM 3949 N N . GLY B 1 108 ? 9.484 -6.855 -2.141 1 92.94 108 GLY B N 1
ATOM 3950 C CA . GLY B 1 108 ? 9.484 -5.691 -3.01 1 92.94 108 GLY B CA 1
ATOM 3951 C C . GLY B 1 108 ? 8.086 -5.18 -3.316 1 92.94 108 GLY B C 1
ATOM 3952 O O . GLY B 1 108 ? 7.285 -4.969 -2.406 1 92.94 108 GLY B O 1
ATOM 3953 N N . ALA B 1 109 ? 7.762 -5.02 -4.551 1 95.62 109 ALA B N 1
ATOM 3954 C CA . ALA B 1 109 ? 6.59 -4.273 -5.004 1 95.62 109 ALA B CA 1
ATOM 3955 C C . ALA B 1 109 ? 5.309 -4.875 -4.434 1 95.62 109 ALA B C 1
ATOM 3957 O O . ALA B 1 109 ? 4.441 -4.148 -3.943 1 95.62 109 ALA B O 1
ATOM 3958 N N . ALA B 1 110 ? 5.156 -6.215 -4.504 1 96.44 110 ALA B N 1
ATOM 3959 C CA . ALA B 1 110 ? 3.924 -6.844 -4.035 1 96.44 110 ALA B CA 1
ATOM 3960 C C . ALA B 1 110 ? 3.684 -6.543 -2.559 1 96.44 110 ALA B C 1
ATOM 3962 O O . ALA B 1 110 ? 2.564 -6.207 -2.162 1 96.44 110 ALA B O 1
ATOM 3963 N N . SER B 1 111 ? 4.73 -6.66 -1.798 1 92.38 111 SER B N 1
ATOM 3964 C CA . SER B 1 111 ? 4.645 -6.41 -0.363 1 92.38 111 SER B CA 1
ATOM 3965 C C . SER B 1 111 ? 4.484 -4.922 -0.068 1 92.38 111 SER B C 1
ATOM 3967 O O . SER B 1 111 ? 3.617 -4.527 0.712 1 92.38 111 SER B O 1
ATOM 3969 N N . ASP B 1 112 ? 5.316 -4.109 -0.726 1 91 112 ASP B N 1
ATOM 3970 C CA . ASP B 1 112 ? 5.34 -2.678 -0.449 1 91 112 ASP B CA 1
ATOM 3971 C C . ASP B 1 112 ? 3.992 -2.033 -0.763 1 91 112 ASP B C 1
ATOM 3973 O O . ASP B 1 112 ? 3.521 -1.171 -0.018 1 91 112 ASP B O 1
ATOM 3977 N N . PHE B 1 113 ? 3.357 -2.51 -1.838 1 93.25 113 PHE B N 1
ATOM 3978 C CA . PHE B 1 113 ? 2.148 -1.838 -2.301 1 93.25 113 PHE B CA 1
ATOM 3979 C C . PHE B 1 113 ? 0.905 -2.607 -1.876 1 93.25 113 PHE B C 1
ATOM 3981 O O . PHE B 1 113 ? -0.208 -2.279 -2.291 1 93.25 113 PHE B O 1
ATOM 3988 N N . GLY B 1 114 ? 1.04 -3.688 -1.034 1 91.88 114 GLY B N 1
ATOM 3989 C CA . GLY B 1 114 ? -0.097 -4.445 -0.536 1 91.88 114 GLY B CA 1
ATOM 3990 C C . GLY B 1 114 ? -0.875 -5.145 -1.634 1 91.88 114 GLY B C 1
ATOM 3991 O O . GLY B 1 114 ? -2.102 -5.234 -1.571 1 91.88 114 GLY B O 1
ATOM 3992 N N . ILE B 1 115 ? -0.198 -5.641 -2.645 1 96.19 115 ILE B N 1
ATOM 3993 C CA . ILE B 1 115 ? -0.885 -6.176 -3.814 1 96.19 115 ILE B CA 1
ATOM 3994 C C . ILE B 1 115 ? -1.426 -7.566 -3.504 1 96.19 115 ILE B C 1
ATOM 3996 O O . ILE B 1 115 ? -2.527 -7.922 -3.934 1 96.19 115 ILE B O 1
ATOM 4000 N N . ASP B 1 116 ? -0.707 -8.32 -2.74 1 94.62 116 ASP B N 1
ATOM 4001 C CA . ASP B 1 116 ? -1.11 -9.688 -2.432 1 94.62 116 ASP B CA 1
ATOM 4002 C C . ASP B 1 116 ? -2.465 -9.719 -1.726 1 94.62 116 ASP B C 1
ATOM 4004 O O . ASP B 1 116 ? -3.428 -10.281 -2.242 1 94.62 116 ASP B O 1
ATOM 4008 N N . PRO B 1 117 ? -2.672 -9 -0.609 1 92.44 117 PRO B N 1
ATOM 4009 C CA . PRO B 1 117 ? -4 -9.039 0.007 1 92.44 117 PRO B CA 1
ATOM 4010 C C . PRO B 1 117 ? -5.074 -8.383 -0.866 1 92.44 117 PRO B C 1
ATOM 4012 O O . PRO B 1 117 ? -6.254 -8.719 -0.753 1 92.44 117 PRO B O 1
ATOM 4015 N N . HIS B 1 118 ? -4.633 -7.551 -1.76 1 95.56 118 HIS B N 1
ATOM 4016 C CA . HIS B 1 118 ? -5.586 -6.844 -2.604 1 95.56 118 HIS B CA 1
ATOM 4017 C C . HIS B 1 118 ? -6.145 -7.758 -3.689 1 95.56 118 HIS B C 1
ATOM 4019 O O . HIS B 1 118 ? -7.328 -7.672 -4.027 1 95.56 118 HIS B O 1
ATOM 4025 N N . ILE B 1 119 ? -5.332 -8.68 -4.211 1 97.94 119 ILE B N 1
ATOM 4026 C CA . ILE B 1 119 ? -5.801 -9.406 -5.387 1 97.94 119 ILE B CA 1
ATOM 4027 C C . ILE B 1 119 ? -6.027 -10.875 -5.031 1 97.94 119 ILE B C 1
ATOM 4029 O O . ILE B 1 119 ? -6.59 -11.633 -5.824 1 97.94 119 ILE B O 1
ATOM 4033 N N . ASP B 1 120 ? -5.629 -11.25 -3.82 1 95.56 120 ASP B N 1
ATOM 4034 C CA . ASP B 1 120 ? -5.617 -12.688 -3.549 1 95.56 120 ASP B CA 1
ATOM 4035 C C . ASP B 1 120 ? -6.094 -12.977 -2.127 1 95.56 120 ASP B C 1
ATOM 4037 O O . ASP B 1 120 ? -5.734 -14.008 -1.549 1 95.56 120 ASP B O 1
ATOM 4041 N N . SER B 1 121 ? -6.902 -12.125 -1.551 1 89 121 SER B N 1
ATOM 4042 C CA . SER B 1 121 ? -7.43 -12.359 -0.208 1 89 121 SER B CA 1
ATOM 4043 C C . SER B 1 121 ? -8.516 -13.422 -0.213 1 89 121 SER B C 1
ATOM 4045 O O . SER B 1 121 ? -9.406 -13.406 -1.067 1 89 121 SER B O 1
ATOM 4047 N N . TRP B 1 122 ? -8.391 -14.359 0.675 1 90.69 122 TRP B N 1
ATOM 4048 C CA . TRP B 1 122 ? -9.391 -15.391 0.926 1 90.69 122 TRP B CA 1
ATOM 4049 C C . TRP B 1 122 ? -10.008 -15.219 2.311 1 90.69 122 TRP B C 1
ATOM 4051 O O . TRP B 1 122 ? -9.312 -14.891 3.271 1 90.69 122 TRP B O 1
ATOM 4061 N N . PRO B 1 123 ? -11.336 -15.492 2.492 1 92.06 123 PRO B N 1
ATOM 4062 C CA . PRO B 1 123 ? -12.32 -15.945 1.506 1 92.06 123 PRO B CA 1
ATOM 4063 C C . PRO B 1 123 ? -13.023 -14.789 0.794 1 92.06 123 PRO B C 1
ATOM 4065 O O . PRO B 1 123 ? -12.977 -13.648 1.267 1 92.06 123 PRO B O 1
ATOM 4068 N N . LEU B 1 124 ? -13.617 -15.133 -0.326 1 95.31 124 LEU B N 1
ATOM 4069 C CA . LEU B 1 124 ? -14.648 -14.258 -0.864 1 95.31 124 LEU B CA 1
ATOM 4070 C C . LEU B 1 124 ? -15.797 -14.102 0.124 1 95.31 124 LEU B C 1
ATOM 4072 O O . LEU B 1 124 ? -16.312 -15.102 0.644 1 95.31 124 LEU B O 1
ATOM 4076 N N . ASP B 1 125 ? -16.203 -12.906 0.39 1 94.69 125 ASP B N 1
ATOM 4077 C CA . ASP B 1 125 ? -17.391 -12.664 1.188 1 94.69 125 ASP B CA 1
ATOM 4078 C C . ASP B 1 125 ? -18.656 -12.742 0.327 1 94.69 125 ASP B C 1
ATOM 4080 O O . ASP B 1 125 ? -19.203 -11.719 -0.079 1 94.69 125 ASP B O 1
ATOM 4084 N N . LEU B 1 126 ? -19.172 -13.977 0.174 1 94.88 126 LEU B N 1
ATOM 4085 C CA . LEU B 1 126 ? -20.25 -14.234 -0.759 1 94.88 126 LEU B CA 1
ATOM 4086 C C . LEU B 1 126 ? -21.531 -13.539 -0.303 1 94.88 126 LEU B C 1
ATOM 4088 O O . LEU B 1 126 ? -22.234 -12.922 -1.11 1 94.88 126 LEU B O 1
ATOM 4092 N N . PRO B 1 127 ? -21.891 -13.57 1.007 1 92.69 127 PRO B N 1
ATOM 4093 C CA . PRO B 1 127 ? -23.078 -12.844 1.436 1 92.69 127 PRO B CA 1
ATOM 4094 C C . PRO B 1 127 ? -22.984 -11.344 1.145 1 92.69 127 PRO B C 1
ATOM 4096 O O . PRO B 1 127 ? -23.969 -10.742 0.687 1 92.69 127 PRO B O 1
ATOM 4099 N N . ALA B 1 128 ? -21.812 -10.812 1.351 1 92.94 128 ALA B N 1
ATOM 4100 C CA . ALA B 1 128 ? -21.641 -9.391 1.076 1 92.94 128 ALA B CA 1
ATOM 4101 C C . ALA B 1 128 ? -21.75 -9.102 -0.417 1 92.94 128 ALA B C 1
ATOM 4103 O O . ALA B 1 128 ? -22.297 -8.07 -0.817 1 92.94 128 ALA B O 1
ATOM 4104 N N . LEU B 1 129 ? -21.203 -9.969 -1.217 1 96 129 LEU B N 1
ATOM 4105 C CA . LEU B 1 129 ? -21.297 -9.797 -2.662 1 96 129 LEU B CA 1
ATOM 4106 C C . LEU B 1 129 ? -22.75 -9.812 -3.123 1 96 129 LEU B C 1
ATOM 4108 O O . LEU B 1 129 ? -23.172 -8.945 -3.893 1 96 129 LEU B O 1
ATOM 4112 N N . GLN B 1 130 ? -23.5 -10.75 -2.658 1 95 130 GLN B N 1
ATOM 4113 C CA . GLN B 1 130 ? -24.906 -10.875 -3.037 1 95 130 GLN B CA 1
ATOM 4114 C C . GLN B 1 130 ? -25.703 -9.648 -2.615 1 95 130 GLN B C 1
ATOM 4116 O O . GLN B 1 130 ? -26.516 -9.133 -3.385 1 95 130 GLN B O 1
ATOM 4121 N N . LYS B 1 131 ? -25.406 -9.18 -1.425 1 92.12 131 LYS B N 1
ATOM 4122 C CA . LYS B 1 131 ? -26.062 -7.969 -0.942 1 92.12 131 LYS B CA 1
ATOM 4123 C C . LYS B 1 131 ? -25.688 -6.758 -1.794 1 92.12 131 LYS B C 1
ATOM 4125 O O . LYS B 1 131 ? -26.547 -5.938 -2.129 1 92.12 131 LYS B O 1
ATOM 4130 N N . TYR B 1 132 ? -24.438 -6.688 -2.133 1 93.94 132 TYR B N 1
ATOM 4131 C CA . TYR B 1 132 ? -23.953 -5.574 -2.938 1 93.94 132 TYR B CA 1
ATOM 4132 C C . TYR B 1 132 ? -24.609 -5.551 -4.305 1 93.94 132 TYR B C 1
ATOM 4134 O O . TYR B 1 132 ? -25.078 -4.504 -4.766 1 93.94 132 TYR B O 1
ATOM 4142 N N . LEU B 1 133 ? -24.828 -6.66 -4.891 1 95.69 133 LEU B N 1
ATOM 4143 C CA . LEU B 1 133 ? -25.328 -6.766 -6.258 1 95.69 133 LEU B CA 1
ATOM 4144 C C . LEU B 1 133 ? -26.859 -6.75 -6.281 1 95.69 133 LEU B C 1
ATOM 4146 O O . LEU B 1 133 ? -27.469 -6.73 -7.352 1 95.69 133 LEU B O 1
ATOM 4150 N N . ALA B 1 134 ? -27.453 -6.754 -5.145 1 93.5 134 ALA B N 1
ATOM 4151 C CA . ALA B 1 134 ? -28.906 -6.613 -5.07 1 93.5 134 ALA B CA 1
ATOM 4152 C C . ALA B 1 134 ? -29.328 -5.152 -5.238 1 93.5 134 ALA B C 1
ATOM 4154 O O . ALA B 1 134 ? -30.516 -4.859 -5.441 1 93.5 134 ALA B O 1
ATOM 4155 N N . THR B 1 135 ? -28.375 -4.25 -5.219 1 91.19 135 THR B N 1
ATOM 4156 C CA . THR B 1 135 ? -28.641 -2.82 -5.316 1 91.19 135 THR B CA 1
ATOM 4157 C C . THR B 1 135 ? -28.328 -2.305 -6.719 1 91.19 135 THR B C 1
ATOM 4159 O O . THR B 1 135 ? -27.172 -2.273 -7.133 1 91.19 135 THR B O 1
ATOM 4162 N N . ALA B 1 136 ? -29.312 -1.713 -7.348 1 92.31 136 ALA B N 1
ATOM 4163 C CA . ALA B 1 136 ? -29.219 -1.322 -8.75 1 92.31 136 ALA B CA 1
ATOM 4164 C C . ALA B 1 136 ? -28.156 -0.246 -8.945 1 92.31 136 ALA B C 1
ATOM 4166 O O . ALA B 1 136 ? -27.406 -0.279 -9.922 1 92.31 136 ALA B O 1
ATOM 4167 N N . THR B 1 137 ? -28.016 0.647 -8.055 1 92.75 137 THR B N 1
ATOM 4168 C CA . THR B 1 137 ? -27.062 1.751 -8.211 1 92.75 137 THR B CA 1
ATOM 4169 C C . THR B 1 137 ? -25.625 1.255 -8.102 1 92.75 137 THR B C 1
ATOM 4171 O O . THR B 1 137 ? -24.719 1.819 -8.719 1 92.75 137 THR B O 1
ATOM 4174 N N . ASN B 1 138 ? -25.422 0.199 -7.277 1 94 138 ASN B N 1
ATOM 4175 C CA . ASN B 1 138 ? -24.109 -0.402 -7.195 1 94 138 ASN B CA 1
ATOM 4176 C C . ASN B 1 138 ? -23.688 -1.029 -8.523 1 94 138 ASN B C 1
ATOM 4178 O O . ASN B 1 138 ? -22.531 -0.901 -8.945 1 94 138 ASN B O 1
ATOM 4182 N N . ILE B 1 139 ? -24.641 -1.641 -9.172 1 96 139 ILE B N 1
ATOM 4183 C CA . ILE B 1 139 ? -24.375 -2.25 -10.469 1 96 139 ILE B CA 1
ATOM 4184 C C . ILE B 1 139 ? -24.047 -1.166 -11.492 1 96 139 ILE B C 1
ATOM 4186 O O . ILE B 1 139 ? -23.109 -1.318 -12.281 1 96 139 ILE B O 1
ATOM 4190 N N . GLU B 1 140 ? -24.781 -0.109 -11.469 1 96.19 140 GLU B N 1
ATOM 4191 C CA . GLU B 1 140 ? -24.562 1.009 -12.375 1 96.19 140 GLU B CA 1
ATOM 4192 C C . GLU B 1 140 ? -23.156 1.603 -12.18 1 96.19 140 GLU B C 1
ATOM 4194 O O . GLU B 1 140 ? -22.484 1.946 -13.148 1 96.19 140 GLU B O 1
ATOM 4199 N N . ASP B 1 141 ? -22.75 1.688 -10.93 1 94.31 141 ASP B N 1
ATOM 4200 C CA . ASP B 1 141 ? -21.422 2.217 -10.602 1 94.31 141 ASP B CA 1
ATOM 4201 C C . ASP B 1 141 ? -20.328 1.368 -11.227 1 94.31 141 ASP B C 1
ATOM 4203 O O . ASP B 1 141 ? -19.328 1.901 -11.727 1 94.31 141 ASP B O 1
ATOM 4207 N N . LEU B 1 142 ? -20.469 0.09 -11.211 1 97.69 142 LEU B N 1
ATOM 4208 C CA . LEU B 1 142 ? -19.453 -0.844 -11.688 1 97.69 142 LEU B CA 1
ATOM 4209 C C . LEU B 1 142 ? -19.5 -0.975 -13.203 1 97.69 142 LEU B C 1
ATOM 4211 O O . LEU B 1 142 ? -18.578 -1.506 -13.812 1 97.69 142 LEU B O 1
ATOM 4215 N N . ASN B 1 143 ? -20.578 -0.514 -13.828 1 97.62 143 ASN B N 1
ATOM 4216 C CA . ASN B 1 143 ? -20.812 -0.748 -15.242 1 97.62 143 ASN B CA 1
ATOM 4217 C C . ASN B 1 143 ? -20.406 0.462 -16.094 1 97.62 143 ASN B C 1
ATOM 4219 O O . ASN B 1 143 ? -20.766 0.545 -17.266 1 97.62 143 ASN B O 1
ATOM 4223 N N . GLY B 1 144 ? -19.719 1.357 -15.562 1 96.12 144 GLY B N 1
ATOM 4224 C CA . GLY B 1 144 ? -19.328 2.559 -16.281 1 96.12 144 GLY B CA 1
ATOM 4225 C C . GLY B 1 144 ? -17.984 2.42 -16.969 1 96.12 144 GLY B C 1
ATOM 4226 O O . GLY B 1 144 ? -17.391 1.339 -16.984 1 96.12 144 GLY B O 1
ATOM 4227 N N . GLU B 1 145 ? -17.484 3.553 -17.516 1 95 145 GLU B N 1
ATOM 4228 C CA . GLU B 1 145 ? -16.203 3.59 -18.234 1 95 145 GLU B CA 1
ATOM 4229 C C . GLU B 1 145 ? -15.031 3.398 -17.281 1 95 145 GLU B C 1
ATOM 4231 O O . GLU B 1 145 ? -14 2.838 -17.656 1 95 145 GLU B O 1
ATOM 4236 N N . ASP B 1 146 ? -15.219 3.783 -16.062 1 97.06 146 ASP B N 1
ATOM 4237 C CA . ASP B 1 146 ? -14.18 3.676 -15.039 1 97.06 146 ASP B CA 1
ATOM 4238 C C . ASP B 1 146 ? -14.43 2.479 -14.125 1 97.06 146 ASP B C 1
ATOM 4240 O O . ASP B 1 146 ? -14.25 2.574 -12.906 1 97.06 146 ASP B O 1
ATOM 4244 N N . PHE B 1 147 ? -14.836 1.376 -14.75 1 98.38 147 PHE B N 1
ATOM 4245 C CA . PHE B 1 147 ? -15.25 0.178 -14.031 1 98.38 147 PHE B CA 1
ATOM 4246 C C . PHE B 1 147 ? -14.125 -0.333 -13.141 1 98.38 147 PHE B C 1
ATOM 4248 O O . PHE B 1 147 ? -14.375 -0.8 -12.023 1 98.38 147 PHE B O 1
ATOM 4255 N N . ASP B 1 148 ? -12.898 -0.22 -13.602 1 98.5 148 ASP B N 1
ATOM 4256 C CA . ASP B 1 148 ? -11.75 -0.736 -12.859 1 98.5 148 ASP B CA 1
ATOM 4257 C C . ASP B 1 148 ? -11.453 0.128 -11.641 1 98.5 148 ASP B C 1
ATOM 4259 O O . ASP B 1 148 ? -11.164 -0.393 -10.555 1 98.5 148 ASP B O 1
ATOM 4263 N N . ILE B 1 149 ? -11.609 1.439 -11.734 1 97.44 149 ILE B N 1
ATOM 4264 C CA . ILE B 1 149 ? -11.422 2.371 -10.633 1 97.44 149 ILE B CA 1
ATOM 4265 C C . ILE B 1 149 ? -12.586 2.254 -9.656 1 97.44 149 ILE B C 1
ATOM 4267 O O . ILE B 1 149 ? -12.391 2.279 -8.438 1 97.44 149 ILE B O 1
ATOM 4271 N N . ALA B 1 150 ? -13.797 2.07 -10.203 1 97.19 150 ALA B N 1
ATOM 4272 C CA . ALA B 1 150 ? -14.977 1.906 -9.352 1 97.19 150 ALA B CA 1
ATOM 4273 C C . ALA B 1 150 ? -14.836 0.679 -8.453 1 97.19 150 ALA B C 1
ATOM 4275 O O . ALA B 1 150 ? -15.133 0.741 -7.258 1 97.19 150 ALA B O 1
ATOM 4276 N N . ALA B 1 151 ? -14.375 -0.419 -9.062 1 98.06 151 ALA B N 1
ATOM 4277 C CA . ALA B 1 151 ? -14.172 -1.614 -8.242 1 98.06 151 ALA B CA 1
ATOM 4278 C C . ALA B 1 151 ? -13.18 -1.345 -7.117 1 98.06 151 ALA B C 1
ATOM 4280 O O . ALA B 1 151 ? -13.438 -1.674 -5.957 1 98.06 151 ALA B O 1
ATOM 4281 N N . ARG B 1 152 ? -12.102 -0.689 -7.418 1 96 152 ARG B N 1
ATOM 4282 C CA . ARG B 1 152 ? -11 -0.456 -6.484 1 96 152 ARG B CA 1
ATOM 4283 C C . ARG B 1 152 ? -11.445 0.434 -5.328 1 96 152 ARG B C 1
ATOM 4285 O O . ARG B 1 152 ? -11.039 0.225 -4.184 1 96 152 ARG B O 1
ATOM 4292 N N . THR B 1 153 ? -12.25 1.405 -5.598 1 93.81 153 THR B N 1
ATOM 4293 C CA . THR B 1 153 ? -12.516 2.434 -4.598 1 93.81 153 THR B CA 1
ATOM 4294 C C . THR B 1 153 ? -13.805 2.127 -3.84 1 93.81 153 THR B C 1
ATOM 4296 O O . THR B 1 153 ? -13.977 2.555 -2.695 1 93.81 153 THR B O 1
ATOM 4299 N N . LYS B 1 154 ? -14.719 1.306 -4.43 1 94.56 154 LYS B N 1
ATOM 4300 C CA . LYS B 1 154 ? -16.031 1.136 -3.83 1 94.56 154 LYS B CA 1
ATOM 4301 C C . LYS B 1 154 ? -16.156 -0.225 -3.152 1 94.56 154 LYS B C 1
ATOM 4303 O O . LYS B 1 154 ? -16.984 -0.405 -2.256 1 94.56 154 LYS B O 1
ATOM 4308 N N . LEU B 1 155 ? -15.344 -1.192 -3.602 1 95.94 155 LEU B N 1
ATOM 4309 C CA . LEU B 1 155 ? -15.445 -2.533 -3.037 1 95.94 155 LEU B CA 1
ATOM 4310 C C . LEU B 1 155 ? -14.406 -2.744 -1.941 1 95.94 155 LEU B C 1
ATOM 4312 O O . LEU B 1 155 ? -13.273 -2.275 -2.061 1 95.94 155 LEU B O 1
ATOM 4316 N N . GLY B 1 156 ? -14.836 -3.457 -0.835 1 93.5 156 GLY B N 1
ATOM 4317 C CA . GLY B 1 156 ? -13.867 -3.92 0.149 1 93.5 156 GLY B CA 1
ATOM 4318 C C . GLY B 1 156 ? -12.961 -5.012 -0.375 1 93.5 156 GLY B C 1
ATOM 4319 O O . GLY B 1 156 ? -13.281 -5.68 -1.36 1 93.5 156 GLY B O 1
ATOM 4320 N N . GLN B 1 157 ? -11.93 -5.262 0.285 1 93.12 157 GLN B N 1
ATOM 4321 C CA . GLN B 1 157 ? -10.883 -6.188 -0.132 1 93.12 157 GLN B CA 1
ATOM 4322 C C . GLN B 1 157 ? -11.438 -7.598 -0.32 1 93.12 157 GLN B C 1
ATOM 4324 O O . GLN B 1 157 ? -10.984 -8.336 -1.2 1 93.12 157 GLN B O 1
ATOM 4329 N N . GLU B 1 158 ? -12.43 -7.953 0.458 1 94.12 158 GLU B N 1
ATOM 4330 C CA . GLU B 1 158 ? -12.961 -9.312 0.437 1 94.12 158 GLU B CA 1
ATOM 4331 C C . GLU B 1 158 ? -13.844 -9.547 -0.789 1 94.12 158 GLU B C 1
ATOM 4333 O O . GLU B 1 158 ? -14.289 -10.664 -1.04 1 94.12 158 GLU B O 1
ATOM 4338 N N . LEU B 1 159 ? -14.031 -8.469 -1.591 1 97.44 159 LEU B N 1
ATOM 4339 C CA . LEU B 1 159 ? -14.828 -8.57 -2.811 1 97.44 159 LEU B CA 1
ATOM 4340 C C . LEU B 1 159 ? -13.953 -8.367 -4.043 1 97.44 159 LEU B C 1
ATOM 4342 O O . LEU B 1 159 ? -14.461 -8.367 -5.172 1 97.44 159 LEU B O 1
ATOM 4346 N N . LEU B 1 160 ? -12.648 -8.234 -3.832 1 98 160 LEU B N 1
ATOM 4347 C CA . LEU B 1 160 ? -11.734 -7.953 -4.93 1 98 160 LEU B CA 1
ATOM 4348 C C . LEU B 1 160 ? -10.867 -9.164 -5.242 1 98 160 LEU B C 1
ATOM 4350 O O . LEU B 1 160 ? -10.828 -10.125 -4.465 1 98 160 LEU B O 1
ATOM 4354 N N . GLY B 1 161 ? -10.273 -9.133 -6.473 1 98.25 161 GLY B N 1
ATOM 4355 C CA . GLY B 1 161 ? -9.203 -10.062 -6.789 1 98.25 161 GLY B CA 1
ATOM 4356 C C . GLY B 1 161 ? -9.695 -11.32 -7.48 1 98.25 161 GLY B C 1
ATOM 4357 O O . GLY B 1 161 ? -10.75 -11.312 -8.117 1 98.25 161 GLY B O 1
ATOM 4358 N N . TYR B 1 162 ? -8.914 -12.328 -7.41 1 98.75 162 TYR B N 1
ATOM 4359 C CA . TYR B 1 162 ? -9.086 -13.547 -8.195 1 98.75 162 TYR B CA 1
ATOM 4360 C C . TYR B 1 162 ? -10.312 -14.32 -7.73 1 98.75 162 TYR B C 1
ATOM 4362 O O . TYR B 1 162 ? -11.07 -14.852 -8.547 1 98.75 162 TYR B O 1
ATOM 4370 N N . HIS B 1 163 ? -10.594 -14.367 -6.5 1 97.75 163 HIS B N 1
ATOM 4371 C CA . HIS B 1 163 ? -11.547 -15.344 -5.98 1 97.75 163 HIS B CA 1
ATOM 4372 C C . HIS B 1 163 ? -12.977 -14.984 -6.363 1 97.75 163 HIS B C 1
ATOM 4374 O O . HIS B 1 163 ? -13.789 -15.867 -6.629 1 97.75 163 HIS B O 1
ATOM 4380 N N . GLY B 1 164 ? -13.289 -13.719 -6.371 1 98 164 GLY B N 1
ATOM 4381 C CA . GLY B 1 164 ? -14.609 -13.328 -6.832 1 98 164 GLY B CA 1
ATOM 4382 C C . GLY B 1 164 ? -14.859 -13.664 -8.297 1 98 164 GLY B C 1
ATOM 4383 O O . GLY B 1 164 ? -15.93 -14.156 -8.656 1 98 164 GLY B O 1
ATOM 4384 N N . VAL B 1 165 ? -13.852 -13.43 -9.125 1 98.88 165 VAL B N 1
ATOM 4385 C CA . VAL B 1 165 ? -13.961 -13.734 -10.547 1 98.88 165 VAL B CA 1
ATOM 4386 C C . VAL B 1 165 ? -14.047 -15.25 -10.742 1 98.88 165 VAL B C 1
ATOM 4388 O O . VAL B 1 165 ? -14.836 -15.734 -11.555 1 98.88 165 VAL B O 1
ATOM 4391 N N . GLU B 1 166 ? -13.281 -15.992 -9.992 1 98.81 166 GLU B N 1
ATOM 4392 C CA . GLU B 1 166 ? -13.328 -17.453 -10.016 1 98.81 166 GLU B CA 1
ATOM 4393 C C . GLU B 1 166 ? -14.734 -17.953 -9.727 1 98.81 166 GLU B C 1
ATOM 4395 O O . GLU B 1 166 ? -15.242 -18.828 -10.43 1 98.81 166 GLU B O 1
ATOM 4400 N N . TYR B 1 167 ? -15.352 -17.375 -8.695 1 98.5 167 TYR B N 1
ATOM 4401 C CA . TYR B 1 167 ? -16.703 -17.766 -8.289 1 98.5 167 TYR B CA 1
ATOM 4402 C C . TYR B 1 167 ? -17.688 -17.594 -9.422 1 98.5 167 TYR B C 1
ATOM 4404 O O . TYR B 1 167 ? -18.578 -18.422 -9.625 1 98.5 167 TYR B O 1
ATOM 4412 N N . ILE B 1 168 ? -17.516 -16.562 -10.156 1 98.69 168 ILE B N 1
ATOM 4413 C CA . ILE B 1 168 ? -18.453 -16.234 -11.219 1 98.69 168 ILE B CA 1
ATOM 4414 C C . ILE B 1 168 ? -18.25 -17.188 -12.398 1 98.69 168 ILE B C 1
ATOM 4416 O O . ILE B 1 168 ? -19.219 -17.578 -13.055 1 98.69 168 ILE B O 1
ATOM 4420 N N . LEU B 1 169 ? -17.016 -17.609 -12.633 1 98.81 169 LEU B N 1
ATOM 4421 C CA . LEU B 1 169 ? -16.672 -18.297 -13.867 1 98.81 169 LEU B CA 1
ATOM 4422 C C . LEU B 1 169 ? -16.828 -19.812 -13.703 1 98.81 169 LEU B C 1
ATOM 4424 O O . LEU B 1 169 ? -17.125 -20.516 -14.672 1 98.81 169 LEU B O 1
ATOM 4428 N N . PHE B 1 170 ? -16.672 -20.281 -12.523 1 98.75 170 PHE B N 1
ATOM 4429 C CA . PHE B 1 170 ? -16.547 -21.719 -12.367 1 98.75 170 PHE B CA 1
ATOM 4430 C C . PHE B 1 170 ? -17.578 -22.25 -11.383 1 98.75 170 PHE B C 1
ATOM 4432 O O . PHE B 1 170 ? -17.984 -21.547 -10.461 1 98.75 170 PHE B O 1
ATOM 4439 N N . ASP B 1 171 ? -18 -23.484 -11.594 1 97.44 171 ASP B N 1
ATOM 4440 C CA . ASP B 1 171 ? -18.812 -24.281 -10.68 1 97.44 171 ASP B CA 1
ATOM 4441 C C . ASP B 1 171 ? -18.328 -25.734 -10.625 1 97.44 171 ASP B C 1
ATOM 4443 O O . ASP B 1 171 ? -18.297 -26.422 -11.648 1 97.44 171 ASP B O 1
ATOM 4447 N N . GLU B 1 172 ? -17.875 -26.156 -9.477 1 96.56 172 GLU B N 1
ATOM 4448 C CA . GLU B 1 172 ? -17.422 -27.516 -9.211 1 96.56 172 GLU B CA 1
ATOM 4449 C C . GLU B 1 172 ? -16.328 -27.938 -10.188 1 96.56 172 GLU B C 1
ATOM 4451 O O . GLU B 1 172 ? -16.391 -29.016 -10.773 1 96.56 172 GLU B O 1
ATOM 4456 N N . GLY B 1 173 ? -15.461 -27 -10.484 1 98 173 GLY B N 1
ATOM 4457 C CA . GLY B 1 173 ? -14.25 -27.344 -11.219 1 98 173 GLY B CA 1
ATOM 4458 C C . GLY B 1 173 ? -14.398 -27.172 -12.719 1 98 173 GLY B C 1
ATOM 4459 O O . GLY B 1 173 ? -13.461 -27.406 -13.477 1 98 173 GLY B O 1
ATOM 4460 N N . LYS B 1 174 ? -15.594 -26.75 -13.102 1 98.19 174 LYS B N 1
ATOM 4461 C CA . LYS B 1 174 ? -15.852 -26.594 -14.531 1 98.19 174 LYS B CA 1
ATOM 4462 C C . LYS B 1 174 ? -16.359 -25.188 -14.844 1 98.19 174 LYS B C 1
ATOM 4464 O O . LYS B 1 174 ? -16.984 -24.547 -13.992 1 98.19 174 LYS B O 1
ATOM 4469 N N . PRO B 1 175 ? -16.016 -24.719 -16.078 1 98.69 175 PRO B N 1
ATOM 4470 C CA . PRO B 1 175 ? -16.703 -23.5 -16.469 1 98.69 175 PRO B CA 1
ATOM 4471 C C . PRO B 1 175 ? -18.234 -23.609 -16.328 1 98.69 175 PRO B C 1
ATOM 4473 O O . PRO B 1 175 ? -18.797 -24.656 -16.609 1 98.69 175 PRO B O 1
ATOM 4476 N N . ARG B 1 176 ? -18.828 -22.562 -15.852 1 98.69 176 ARG B N 1
ATOM 4477 C CA . ARG B 1 176 ? -20.281 -22.547 -15.797 1 98.69 176 ARG B CA 1
ATOM 4478 C C . ARG B 1 176 ? -20.891 -22.688 -17.188 1 98.69 176 ARG B C 1
ATOM 4480 O O . ARG B 1 176 ? -20.156 -22.719 -18.188 1 98.69 176 ARG B O 1
ATOM 4487 N N . ILE B 1 177 ? -22.234 -22.828 -17.234 1 98.31 177 ILE B N 1
ATOM 4488 C CA . ILE B 1 177 ? -22.953 -22.953 -18.5 1 98.31 177 ILE B CA 1
ATOM 4489 C C . ILE B 1 177 ? -23.266 -21.578 -19.062 1 98.31 177 ILE B C 1
ATOM 4491 O O . ILE B 1 177 ? -23.781 -20.719 -18.344 1 98.31 177 ILE B O 1
ATOM 4495 N N . ALA B 1 178 ? -22.844 -21.453 -20.344 1 97.81 178 ALA B N 1
ATOM 4496 C CA . ALA B 1 178 ? -23.109 -20.156 -20.953 1 97.81 178 ALA B CA 1
ATOM 4497 C C . ALA B 1 178 ? -24.578 -19.781 -20.812 1 97.81 178 ALA B C 1
ATOM 4499 O O . ALA B 1 178 ? -25.469 -20.609 -20.969 1 97.81 178 ALA B O 1
ATOM 4500 N N . GLY B 1 179 ? -24.797 -18.531 -20.484 1 96.81 179 GLY B N 1
ATOM 4501 C CA . GLY B 1 179 ? -26.156 -18.016 -20.344 1 96.81 179 GLY B CA 1
ATOM 4502 C C . GLY B 1 179 ? -26.703 -18.172 -18.938 1 96.81 179 GLY B C 1
ATOM 4503 O O . GLY B 1 179 ? -27.719 -17.562 -18.594 1 96.81 179 GLY B O 1
ATOM 4504 N N . SER B 1 180 ? -26 -18.891 -18.078 1 97.44 180 SER B N 1
ATOM 4505 C CA . SER B 1 180 ? -26.516 -19.141 -16.734 1 97.44 180 SER B CA 1
ATOM 4506 C C . SER B 1 180 ? -26.078 -18.062 -15.766 1 97.44 180 SER B C 1
ATOM 4508 O O . SER B 1 180 ? -26.578 -17.969 -14.648 1 97.44 180 SER B O 1
ATOM 4510 N N . ILE B 1 181 ? -25.141 -17.203 -16.094 1 98.25 181 ILE B N 1
ATOM 4511 C CA . ILE B 1 181 ? -24.609 -16.141 -15.234 1 98.25 181 ILE B CA 1
ATOM 4512 C C . ILE B 1 181 ? -25.438 -14.875 -15.414 1 98.25 181 ILE B C 1
ATOM 4514 O O . ILE B 1 181 ? -25.531 -14.336 -16.516 1 98.25 181 ILE B O 1
ATOM 4518 N N . GLU B 1 182 ? -26.031 -14.43 -14.328 1 97.69 182 GLU B N 1
ATOM 4519 C CA . GLU B 1 182 ? -26.828 -13.203 -14.398 1 97.69 182 GLU B CA 1
ATOM 4520 C C . GLU B 1 182 ? -25.953 -12.008 -14.773 1 97.69 182 GLU B C 1
ATOM 4522 O O . GLU B 1 182 ? -24.781 -11.945 -14.391 1 97.69 182 GLU B O 1
ATOM 4527 N N . ASP B 1 183 ? -26.5 -11.031 -15.438 1 98.12 183 ASP B N 1
ATOM 4528 C CA . ASP B 1 183 ? -25.781 -9.883 -15.977 1 98.12 183 ASP B CA 1
ATOM 4529 C C . ASP B 1 183 ? -25.062 -9.125 -14.859 1 98.12 183 ASP B C 1
ATOM 4531 O O . ASP B 1 183 ? -23.922 -8.656 -15.047 1 98.12 183 ASP B O 1
ATOM 4535 N N . LYS B 1 184 ? -25.672 -8.961 -13.672 1 98.06 184 LYS B N 1
ATOM 4536 C CA . LYS B 1 184 ? -25.062 -8.195 -12.578 1 98.06 184 LYS B CA 1
ATOM 4537 C C . LYS B 1 184 ? -23.75 -8.828 -12.117 1 98.06 184 LYS B C 1
ATOM 4539 O O . LYS B 1 184 ? -22.812 -8.125 -11.75 1 98.06 184 LYS B O 1
ATOM 4544 N N . TYR B 1 185 ? -23.672 -10.148 -12.211 1 98.5 185 TYR B N 1
ATOM 4545 C CA . TYR B 1 185 ? -22.438 -10.852 -11.836 1 98.5 185 TYR B CA 1
ATOM 4546 C C . TYR B 1 185 ? -21.359 -10.648 -12.891 1 98.5 185 TYR B C 1
ATOM 4548 O O . TYR B 1 185 ? -20.172 -10.602 -12.57 1 98.5 185 TYR B O 1
ATOM 4556 N N . LEU B 1 186 ? -21.781 -10.539 -14.156 1 98.81 186 LEU B N 1
ATOM 4557 C CA . LEU B 1 186 ? -20.828 -10.266 -15.219 1 98.81 186 LEU B CA 1
ATOM 4558 C C . LEU B 1 186 ? -20.281 -8.844 -15.109 1 98.81 186 LEU B C 1
ATOM 4560 O O . LEU B 1 186 ? -19.094 -8.609 -15.336 1 98.81 186 LEU B O 1
ATOM 4564 N N . VAL B 1 187 ? -21.141 -7.875 -14.781 1 98.81 187 VAL B N 1
ATOM 4565 C CA . VAL B 1 187 ? -20.719 -6.5 -14.539 1 98.81 187 VAL B CA 1
ATOM 4566 C C . VAL B 1 187 ? -19.672 -6.473 -13.43 1 98.81 187 VAL B C 1
ATOM 4568 O O . VAL B 1 187 ? -18.609 -5.852 -13.57 1 98.81 187 VAL B O 1
ATOM 4571 N N . TYR B 1 188 ? -19.953 -7.164 -12.32 1 98.69 188 TYR B N 1
ATOM 4572 C CA . TYR B 1 188 ? -19.016 -7.289 -11.203 1 98.69 188 TYR B CA 1
ATOM 4573 C C . TYR B 1 188 ? -17.703 -7.918 -11.664 1 98.69 188 TYR B C 1
ATOM 4575 O O . TYR B 1 188 ? -16.625 -7.402 -11.367 1 98.69 188 TYR B O 1
ATOM 4583 N N . ALA B 1 189 ? -17.75 -9 -12.359 1 98.94 189 ALA B N 1
ATOM 4584 C CA . ALA B 1 189 ? -16.562 -9.727 -12.789 1 98.94 189 ALA B CA 1
ATOM 4585 C C . ALA B 1 189 ? -15.672 -8.859 -13.68 1 98.94 189 ALA B C 1
ATOM 4587 O O . ALA B 1 189 ? -14.445 -8.883 -13.547 1 98.94 189 ALA B O 1
ATOM 4588 N N . ILE B 1 190 ? -16.312 -8.117 -14.594 1 98.94 190 ILE B N 1
ATOM 4589 C CA . ILE B 1 190 ? -15.57 -7.246 -15.484 1 98.94 190 ILE B CA 1
ATOM 4590 C C . ILE B 1 190 ? -14.867 -6.152 -14.68 1 98.94 190 ILE B C 1
ATOM 4592 O O . ILE B 1 190 ? -13.688 -5.883 -14.883 1 98.94 190 ILE B O 1
ATOM 4596 N N . ALA B 1 191 ? -15.57 -5.547 -13.711 1 98.94 191 ALA B N 1
ATOM 4597 C CA . ALA B 1 191 ? -15.008 -4.473 -12.906 1 98.94 191 ALA B CA 1
ATOM 4598 C C . ALA B 1 191 ? -13.852 -4.977 -12.047 1 98.94 191 ALA B C 1
ATOM 4600 O O . ALA B 1 191 ? -12.781 -4.363 -12.016 1 98.94 191 ALA B O 1
ATOM 4601 N N . VAL B 1 192 ? -14.031 -6.094 -11.398 1 98.88 192 VAL B N 1
ATOM 4602 C CA . VAL B 1 192 ? -13.031 -6.652 -10.492 1 98.88 192 VAL B CA 1
ATOM 4603 C C . VAL B 1 192 ? -11.844 -7.184 -11.297 1 98.88 192 VAL B C 1
ATOM 4605 O O . VAL B 1 192 ? -10.688 -7.031 -10.891 1 98.88 192 VAL B O 1
ATOM 4608 N N . ALA B 1 193 ? -12.125 -7.758 -12.445 1 98.94 193 ALA B N 1
ATOM 4609 C CA . ALA B 1 193 ? -11.031 -8.156 -13.336 1 98.94 193 ALA B CA 1
ATOM 4610 C C . ALA B 1 193 ? -10.234 -6.941 -13.805 1 98.94 193 ALA B C 1
ATOM 4612 O O . ALA B 1 193 ? -9.016 -7.023 -13.992 1 98.94 193 ALA B O 1
ATOM 4613 N N . GLY B 1 194 ? -10.906 -5.852 -14.094 1 98.94 194 GLY B N 1
ATOM 4614 C CA . GLY B 1 194 ? -10.211 -4.617 -14.438 1 98.94 194 GLY B CA 1
ATOM 4615 C C . GLY B 1 194 ? -9.273 -4.141 -13.344 1 98.94 194 GLY B C 1
ATOM 4616 O O . GLY B 1 194 ? -8.133 -3.762 -13.625 1 98.94 194 GLY B O 1
ATOM 4617 N N . ASP B 1 195 ? -9.766 -4.121 -12.109 1 98.81 195 ASP B N 1
ATOM 4618 C CA . ASP B 1 195 ? -8.922 -3.768 -10.977 1 98.81 195 ASP B CA 1
ATOM 4619 C C . ASP B 1 195 ? -7.762 -4.754 -10.828 1 98.81 195 ASP B C 1
ATOM 4621 O O . ASP B 1 195 ? -6.625 -4.352 -10.57 1 98.81 195 ASP B O 1
ATOM 4625 N N . LEU B 1 196 ? -8.023 -6.051 -10.969 1 98.88 196 LEU B N 1
ATOM 4626 C CA . LEU B 1 196 ? -7 -7.094 -10.945 1 98.88 196 LEU B CA 1
ATOM 4627 C C . LEU B 1 196 ? -5.934 -6.832 -12 1 98.88 196 LEU B C 1
ATOM 4629 O O . LEU B 1 196 ? -4.738 -6.891 -11.703 1 98.88 196 LEU B O 1
ATOM 4633 N N . ARG B 1 197 ? -6.363 -6.496 -13.18 1 98.94 197 ARG B N 1
ATOM 4634 C CA . ARG B 1 197 ? -5.453 -6.137 -14.266 1 98.94 197 ARG B CA 1
ATOM 4635 C C . ARG B 1 197 ? -4.527 -5 -13.844 1 98.94 197 ARG B C 1
ATOM 4637 O O . ARG B 1 197 ? -3.316 -5.07 -14.055 1 98.94 197 ARG B O 1
ATOM 4644 N N . ASN B 1 198 ? -5.094 -4.008 -13.312 1 98.88 198 ASN B N 1
ATOM 4645 C CA . ASN B 1 198 ? -4.297 -2.855 -12.906 1 98.88 198 ASN B CA 1
ATOM 4646 C C . ASN B 1 198 ? -3.189 -3.254 -11.938 1 98.88 198 ASN B C 1
ATOM 4648 O O . ASN B 1 198 ? -2.049 -2.811 -12.07 1 98.88 198 ASN B O 1
ATOM 4652 N N . SER B 1 199 ? -3.482 -4.109 -11 1 98.75 199 SER B N 1
ATOM 4653 C CA . SER B 1 199 ? -2.5 -4.559 -10.023 1 98.75 199 SER B CA 1
ATOM 4654 C C . SER B 1 199 ? -1.438 -5.441 -10.664 1 98.75 199 SER B C 1
ATOM 4656 O O . SER B 1 199 ? -0.262 -5.371 -10.305 1 98.75 199 SER B O 1
ATOM 4658 N N . CYS B 1 200 ? -1.829 -6.277 -11.602 1 98.88 200 CYS B N 1
ATOM 4659 C CA . CYS B 1 200 ? -0.876 -7.109 -12.32 1 98.88 200 CYS B CA 1
ATOM 4660 C C . CYS B 1 200 ? 0.091 -6.258 -13.133 1 98.88 200 CYS B C 1
ATOM 4662 O O . CYS B 1 200 ? 1.296 -6.516 -13.141 1 98.88 200 CYS B O 1
ATOM 4664 N N . TRP B 1 201 ? -0.427 -5.254 -13.75 1 98.94 201 TRP B N 1
ATOM 4665 C CA . TRP B 1 201 ? 0.407 -4.355 -14.539 1 98.94 201 TRP B CA 1
ATOM 4666 C C . TRP B 1 201 ? 1.277 -3.486 -13.633 1 98.94 201 TRP B C 1
ATOM 4668 O O . TRP B 1 201 ? 2.391 -3.111 -14.008 1 98.94 201 TRP B O 1
ATOM 4678 N N . GLN B 1 202 ? 0.749 -3.158 -12.453 1 98.69 202 GLN B N 1
ATOM 4679 C CA . GLN B 1 202 ? 1.577 -2.484 -11.461 1 98.69 202 GLN B CA 1
ATOM 4680 C C . GLN B 1 202 ? 2.822 -3.305 -11.133 1 98.69 202 GLN B C 1
ATOM 4682 O O . GLN B 1 202 ? 3.93 -2.768 -11.078 1 98.69 202 GLN B O 1
ATOM 4687 N N . LEU B 1 203 ? 2.684 -4.605 -10.977 1 98.88 203 LEU B N 1
ATOM 4688 C CA . LEU B 1 203 ? 3.803 -5.484 -10.664 1 98.88 203 LEU B CA 1
ATOM 4689 C C . LEU B 1 203 ? 4.801 -5.523 -11.82 1 98.88 203 LEU B C 1
ATOM 4691 O O . LEU B 1 203 ? 6.012 -5.406 -11.602 1 98.88 203 LEU B O 1
ATOM 4695 N N . LEU B 1 204 ? 4.289 -5.664 -13.031 1 98.94 204 LEU B N 1
ATOM 4696 C CA . LEU B 1 204 ? 5.172 -5.66 -14.195 1 98.94 204 LEU B CA 1
ATOM 4697 C C . LEU B 1 204 ? 5.945 -4.352 -14.289 1 98.94 204 LEU B C 1
ATOM 4699 O O . LEU B 1 204 ? 7.172 -4.359 -14.414 1 98.94 204 LEU B O 1
ATOM 4703 N N . THR B 1 205 ? 5.242 -3.26 -14.148 1 98.88 205 THR B N 1
ATOM 4704 C CA . THR B 1 205 ? 5.852 -1.941 -14.281 1 98.88 205 THR B CA 1
ATOM 4705 C C . THR B 1 205 ? 6.871 -1.698 -13.172 1 98.88 205 THR B C 1
ATOM 4707 O O . THR B 1 205 ? 7.938 -1.129 -13.422 1 98.88 205 THR B O 1
ATOM 4710 N N . SER B 1 206 ? 6.559 -2.166 -12 1 98.44 206 SER B N 1
ATOM 4711 C CA . SER B 1 206 ? 7.414 -1.94 -10.836 1 98.44 206 SER B CA 1
ATOM 4712 C C . SER B 1 206 ? 8.734 -2.691 -10.969 1 98.44 206 SER B C 1
ATOM 4714 O O . SER B 1 206 ? 9.773 -2.213 -10.516 1 98.44 206 SER B O 1
ATOM 4716 N N . TRP B 1 207 ? 8.695 -3.861 -11.594 1 98.81 207 TRP B N 1
ATOM 4717 C CA . TRP B 1 207 ? 9.906 -4.676 -11.648 1 98.81 207 TRP B CA 1
ATOM 4718 C C . TRP B 1 207 ? 10.656 -4.453 -12.961 1 98.81 207 TRP B C 1
ATOM 4720 O O . TRP B 1 207 ? 11.883 -4.293 -12.961 1 98.81 207 TRP B O 1
ATOM 4730 N N . ALA B 1 208 ? 9.969 -4.355 -14.039 1 98.81 208 ALA B N 1
ATOM 4731 C CA . ALA B 1 208 ? 10.602 -4.273 -15.352 1 98.81 208 ALA B CA 1
ATOM 4732 C C . ALA B 1 208 ? 10.922 -2.83 -15.719 1 98.81 208 ALA B C 1
ATOM 4734 O O . ALA B 1 208 ? 11.734 -2.576 -16.609 1 98.81 208 ALA B O 1
ATOM 4735 N N . GLY B 1 209 ? 10.203 -1.908 -15.109 1 98.56 209 GLY B N 1
ATOM 4736 C CA . GLY B 1 209 ? 10.336 -0.499 -15.438 1 98.56 209 GLY B CA 1
ATOM 4737 C C . GLY B 1 209 ? 9.242 -0.001 -16.375 1 98.56 209 GLY B C 1
ATOM 4738 O O . GLY B 1 209 ? 8.711 -0.767 -17.172 1 98.56 209 GLY B O 1
ATOM 4739 N N . LYS B 1 210 ? 8.992 1.241 -16.25 1 97.94 210 LYS B N 1
ATOM 4740 C CA . LYS B 1 210 ? 7.934 1.89 -17.016 1 97.94 210 LYS B CA 1
ATOM 4741 C C . LYS B 1 210 ? 8.172 1.762 -18.516 1 97.94 210 LYS B C 1
ATOM 4743 O O . LYS B 1 210 ? 7.238 1.533 -19.281 1 97.94 210 LYS B O 1
ATOM 4748 N N . GLU B 1 211 ? 9.391 1.913 -18.938 1 98 211 GLU B N 1
ATOM 4749 C CA . GLU B 1 211 ? 9.711 1.849 -20.359 1 98 211 GLU B CA 1
ATOM 4750 C C . GLU B 1 211 ? 9.375 0.476 -20.938 1 98 211 GLU B C 1
ATOM 4752 O O . GLU B 1 211 ? 8.734 0.376 -21.984 1 98 211 GLU B O 1
ATOM 4757 N N . TYR B 1 212 ? 9.773 -0.521 -20.234 1 98.62 212 TYR B N 1
ATOM 4758 C CA . TYR B 1 212 ? 9.5 -1.88 -20.688 1 98.62 212 TYR B CA 1
ATOM 4759 C C . TYR B 1 212 ? 8 -2.133 -20.781 1 98.62 212 TYR B C 1
ATOM 4761 O O . TYR B 1 212 ? 7.508 -2.59 -21.828 1 98.62 212 TYR B O 1
ATOM 4769 N N . ALA B 1 213 ? 7.285 -1.857 -19.703 1 98.81 213 ALA B N 1
ATOM 4770 C CA . ALA B 1 213 ? 5.848 -2.115 -19.656 1 98.81 213 ALA B CA 1
ATOM 4771 C C . ALA B 1 213 ? 5.109 -1.305 -20.719 1 98.81 213 ALA B C 1
ATOM 4773 O O . ALA B 1 213 ? 4.148 -1.79 -21.328 1 98.81 213 ALA B O 1
ATOM 4774 N N . SER B 1 214 ? 5.605 -0.093 -20.984 1 98.69 214 SER B N 1
ATOM 4775 C CA . SER B 1 214 ? 4.945 0.79 -21.938 1 98.69 214 SER B CA 1
ATOM 4776 C C . SER B 1 214 ? 5.094 0.272 -23.359 1 98.69 214 SER B C 1
ATOM 4778 O O . SER B 1 214 ? 4.246 0.543 -24.219 1 98.69 214 SER B O 1
ATOM 4780 N N . LYS B 1 215 ? 6.141 -0.447 -23.672 1 98.69 215 LYS B N 1
ATOM 4781 C CA . LYS B 1 215 ? 6.289 -1.057 -24.984 1 98.69 215 LYS B CA 1
ATOM 4782 C C . LYS B 1 215 ? 5.184 -2.072 -25.25 1 98.69 215 LYS B C 1
ATOM 4784 O O . LYS B 1 215 ? 4.797 -2.293 -26.406 1 98.69 215 LYS B O 1
ATOM 4789 N N . LEU B 1 216 ? 4.688 -2.598 -24.188 1 98.75 216 LEU B N 1
ATOM 4790 C CA . LEU B 1 216 ? 3.629 -3.592 -24.328 1 98.75 216 LEU B CA 1
ATOM 4791 C C . LEU B 1 216 ? 2.26 -2.92 -24.406 1 98.75 216 LEU B C 1
ATOM 4793 O O . LEU B 1 216 ? 1.412 -3.314 -25.203 1 98.75 216 LEU B O 1
ATOM 4797 N N . ASP B 1 217 ? 2.043 -1.936 -23.594 1 98.75 217 ASP B N 1
ATOM 4798 C CA . ASP B 1 217 ? 0.787 -1.191 -23.562 1 98.75 217 ASP B CA 1
ATOM 4799 C C . ASP B 1 217 ? 0.962 0.163 -22.875 1 98.75 217 ASP B C 1
ATOM 4801 O O . ASP B 1 217 ? 0.799 0.276 -21.672 1 98.75 217 ASP B O 1
ATOM 4805 N N . ALA B 1 218 ? 1.268 1.158 -23.625 1 98.62 218 ALA B N 1
ATOM 4806 C CA . ALA B 1 218 ? 1.588 2.482 -23.094 1 98.62 218 ALA B CA 1
ATOM 4807 C C . ALA B 1 218 ? 0.367 3.123 -22.438 1 98.62 218 ALA B C 1
ATOM 4809 O O . ALA B 1 218 ? 0.486 3.787 -21.406 1 98.62 218 ALA B O 1
ATOM 4810 N N . ASP B 1 219 ? -0.767 2.926 -23.062 1 98.62 219 ASP B N 1
ATOM 4811 C CA . ASP B 1 219 ? -1.99 3.535 -22.547 1 98.62 219 ASP B CA 1
ATOM 4812 C C . ASP B 1 219 ? -2.359 2.963 -21.188 1 98.62 219 ASP B C 1
ATOM 4814 O O . ASP B 1 219 ? -2.756 3.703 -20.281 1 98.62 219 ASP B O 1
ATOM 4818 N N . LEU B 1 220 ? -2.209 1.68 -21.047 1 98.69 220 LEU B N 1
ATOM 4819 C CA . LEU B 1 220 ? -2.553 1.051 -19.781 1 98.69 220 LEU B CA 1
ATOM 4820 C C . LEU B 1 220 ? -1.565 1.454 -18.688 1 98.69 220 LEU B C 1
ATOM 4822 O O . LEU B 1 220 ? -1.96 1.685 -17.547 1 98.69 220 LEU B O 1
ATOM 4826 N N . VAL B 1 221 ? -0.282 1.548 -19.016 1 98.75 221 VAL B N 1
ATOM 4827 C CA . VAL B 1 221 ? 0.723 1.982 -18.047 1 98.75 221 VAL B CA 1
ATOM 4828 C C . VAL B 1 221 ? 0.423 3.41 -17.594 1 98.75 221 VAL B C 1
ATOM 4830 O O . VAL B 1 221 ? 0.487 3.717 -16.406 1 98.75 221 VAL B O 1
ATOM 4833 N N . ARG B 1 222 ? 0.064 4.285 -18.531 1 98.38 222 ARG B N 1
ATOM 4834 C CA . ARG B 1 222 ? -0.336 5.645 -18.172 1 98.38 222 ARG B CA 1
ATOM 4835 C C . ARG B 1 222 ? -1.562 5.637 -17.266 1 98.38 222 ARG B C 1
ATOM 4837 O O . ARG B 1 222 ? -1.617 6.371 -16.281 1 98.38 222 ARG B O 1
ATOM 4844 N N . HIS B 1 223 ? -2.547 4.789 -17.609 1 98.31 223 HIS B N 1
ATOM 4845 C CA . HIS B 1 223 ? -3.791 4.703 -16.844 1 98.31 223 HIS B CA 1
ATOM 4846 C C . HIS B 1 223 ? -3.531 4.297 -15.406 1 98.31 223 HIS B C 1
ATOM 4848 O O . HIS B 1 223 ? -4.035 4.93 -14.477 1 98.31 223 HIS B O 1
ATOM 4854 N N . ILE B 1 224 ? -2.658 3.262 -15.148 1 97.88 224 ILE B N 1
ATOM 4855 C CA . ILE B 1 224 ? -2.492 2.773 -13.789 1 97.88 224 ILE B CA 1
ATOM 4856 C C . ILE B 1 224 ? -1.698 3.789 -12.969 1 97.88 224 ILE B C 1
ATOM 4858 O O . ILE B 1 224 ? -1.892 3.904 -11.758 1 97.88 224 ILE B O 1
ATOM 4862 N N . ILE B 1 225 ? -0.875 4.59 -13.625 1 94.81 225 ILE B N 1
ATOM 4863 C CA . ILE B 1 225 ? -0.031 5.539 -12.906 1 94.81 225 ILE B CA 1
ATOM 4864 C C . ILE B 1 225 ? -0.778 6.859 -12.719 1 94.81 225 ILE B C 1
ATOM 4866 O O . ILE B 1 225 ? -0.78 7.43 -11.625 1 94.81 225 ILE B O 1
ATOM 4870 N N . GLU B 1 226 ? -1.468 7.328 -13.742 1 91.81 226 GLU B N 1
ATOM 4871 C CA . GLU B 1 226 ? -2.002 8.688 -13.727 1 91.81 226 GLU B CA 1
ATOM 4872 C C . GLU B 1 226 ? -3.461 8.703 -13.281 1 91.81 226 GLU B C 1
ATOM 4874 O O . GLU B 1 226 ? -3.875 9.586 -12.531 1 91.81 226 GLU B O 1
ATOM 4879 N N . ASP B 1 227 ? -4.234 7.727 -13.805 1 93.25 227 ASP B N 1
ATOM 4880 C CA . ASP B 1 227 ? -5.664 7.719 -13.508 1 93.25 227 ASP B CA 1
ATOM 4881 C C . ASP B 1 227 ? -5.949 6.98 -12.203 1 93.25 227 ASP B C 1
ATOM 4883 O O . ASP B 1 227 ? -6.66 7.492 -11.336 1 93.25 227 ASP B O 1
ATOM 4887 N N . VAL B 1 228 ? -5.352 5.781 -12.102 1 94.5 228 VAL B N 1
ATOM 4888 C CA . VAL B 1 228 ? -5.586 4.973 -10.906 1 94.5 228 VAL B CA 1
ATOM 4889 C C . VAL B 1 228 ? -4.68 5.445 -9.773 1 94.5 228 VAL B C 1
ATOM 4891 O O . VAL B 1 228 ? -4.969 5.211 -8.602 1 94.5 228 VAL B O 1
ATOM 4894 N N . GLU B 1 229 ? -3.477 6.055 -10.117 1 89.88 229 GLU B N 1
ATOM 4895 C CA . GLU B 1 229 ? -2.52 6.68 -9.211 1 89.88 229 GLU B CA 1
ATOM 4896 C C . GLU B 1 229 ? -1.804 5.637 -8.359 1 89.88 229 GLU B C 1
ATOM 4898 O O . GLU B 1 229 ? -1.689 5.797 -7.141 1 89.88 229 GLU B O 1
ATOM 4903 N N . LEU B 1 230 ? -1.308 4.547 -9.031 1 93.94 230 LEU B N 1
ATOM 4904 C CA . LEU B 1 230 ? -0.545 3.5 -8.359 1 93.94 230 LEU B CA 1
ATOM 4905 C C . LEU B 1 230 ? 0.945 3.822 -8.367 1 93.94 230 LEU B C 1
ATOM 4907 O O . LEU B 1 230 ? 1.475 4.305 -9.375 1 93.94 230 LEU B O 1
ATOM 4911 N N . SER B 1 231 ? 1.587 3.568 -7.227 1 92.38 231 SER B N 1
ATOM 4912 C CA . SER B 1 231 ? 3.041 3.67 -7.148 1 92.38 231 SER B CA 1
ATOM 4913 C C . SER B 1 231 ? 3.713 2.469 -7.805 1 92.38 231 SER B C 1
ATOM 4915 O O . SER B 1 231 ? 3.24 1.338 -7.676 1 92.38 231 SER B O 1
ATOM 4917 N N . VAL B 1 232 ? 4.879 2.762 -8.484 1 96.06 232 VAL B N 1
ATOM 4918 C CA . VAL B 1 232 ? 5.441 1.655 -9.25 1 96.06 232 VAL B CA 1
ATOM 4919 C C . VAL B 1 232 ? 6.953 1.59 -9.031 1 96.06 232 VAL B C 1
ATOM 4921 O O . VAL B 1 232 ? 7.633 0.736 -9.609 1 96.06 232 VAL B O 1
ATOM 4924 N N . THR B 1 233 ? 7.566 2.506 -8.156 1 94.38 233 THR B N 1
ATOM 4925 C CA . THR B 1 233 ? 9.016 2.521 -7.969 1 94.38 233 THR B CA 1
ATOM 4926 C C . THR B 1 233 ? 9.375 2.369 -6.496 1 94.38 233 THR B C 1
ATOM 4928 O O . THR B 1 233 ? 8.516 2.525 -5.621 1 94.38 233 THR B O 1
ATOM 4931 N N . VAL B 1 234 ? 10.648 2.078 -6.254 1 9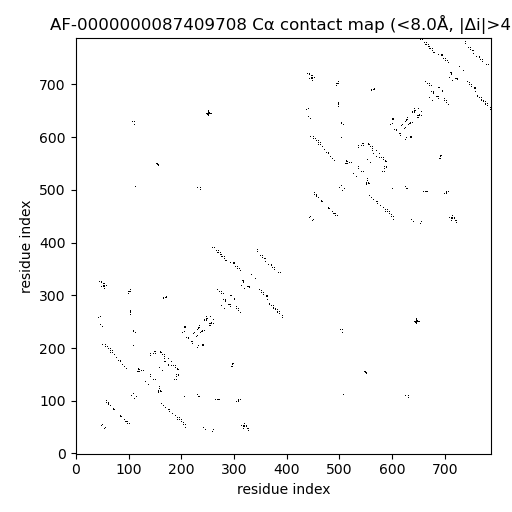1.44 234 VAL B N 1
ATOM 4932 C CA . VAL B 1 234 ? 11.148 1.916 -4.895 1 91.44 234 VAL B CA 1
ATOM 4933 C C . VAL B 1 234 ? 11.117 3.258 -4.168 1 91.44 234 VAL B C 1
ATOM 4935 O O . VAL B 1 234 ? 11.812 4.199 -4.547 1 91.44 234 VAL B O 1
ATOM 4938 N N . GLY B 1 235 ? 10.305 3.346 -3.162 1 85.19 235 GLY B N 1
ATOM 4939 C CA . GLY B 1 235 ? 10.25 4.547 -2.342 1 85.19 235 GLY B CA 1
ATOM 4940 C C . GLY B 1 235 ? 9.766 5.766 -3.105 1 85.19 235 GLY B C 1
ATOM 4941 O O . GLY B 1 235 ? 10.133 6.895 -2.771 1 85.19 235 GLY B O 1
ATOM 4942 N N . GLY B 1 236 ? 9.047 5.523 -4.215 1 83.94 236 GLY B N 1
ATOM 4943 C CA . GLY B 1 236 ? 8.562 6.633 -5.016 1 83.94 236 GLY B CA 1
ATOM 4944 C C . GLY B 1 236 ? 9.672 7.363 -5.758 1 83.94 236 GLY B C 1
ATOM 4945 O O . GLY B 1 236 ? 9.484 8.492 -6.203 1 83.94 236 GLY B O 1
ATOM 4946 N N . LYS B 1 237 ? 10.789 6.762 -5.797 1 82.56 237 LYS B N 1
ATOM 4947 C CA . LYS B 1 237 ? 11.945 7.391 -6.434 1 82.56 237 LYS B CA 1
ATOM 4948 C C . LYS B 1 237 ? 12.094 6.938 -7.883 1 82.56 237 LYS B C 1
ATOM 4950 O O . LYS B 1 237 ? 11.094 6.727 -8.578 1 82.56 237 LYS B O 1
ATOM 4955 N N . ASP B 1 238 ? 13.391 6.855 -8.359 1 86.75 238 ASP B N 1
ATOM 4956 C CA . ASP B 1 238 ? 13.578 6.762 -9.805 1 86.75 238 ASP B CA 1
ATOM 4957 C C . ASP B 1 238 ? 13.852 5.32 -10.227 1 86.75 238 ASP B C 1
ATOM 4959 O O . ASP B 1 238 ? 13.914 5.02 -11.422 1 86.75 238 ASP B O 1
ATOM 4963 N N . LEU B 1 239 ? 13.977 4.43 -9.289 1 94.19 239 LEU B N 1
ATOM 4964 C CA . LEU B 1 239 ? 14.391 3.084 -9.68 1 94.19 239 LEU B CA 1
ATOM 4965 C C . LEU B 1 239 ? 13.219 2.109 -9.578 1 94.19 239 LEU B C 1
ATOM 4967 O O . LEU B 1 239 ? 12.484 2.113 -8.586 1 94.19 239 LEU B O 1
ATOM 4971 N N . SER B 1 240 ? 13.078 1.29 -10.641 1 97.62 240 SER B N 1
ATOM 4972 C CA . SER B 1 240 ? 12.242 0.1 -10.516 1 97.62 240 SER B CA 1
ATOM 4973 C C . SER B 1 240 ? 12.828 -0.893 -9.523 1 97.62 240 SER B C 1
ATOM 4975 O O . SER B 1 240 ? 13.977 -0.741 -9.094 1 97.62 240 SER B O 1
ATOM 4977 N N . TYR B 1 241 ? 12.07 -1.846 -9.133 1 97.62 241 TYR B N 1
ATOM 4978 C CA . TYR B 1 241 ? 12.562 -2.865 -8.211 1 97.62 241 TYR B CA 1
ATOM 4979 C C . TYR B 1 241 ? 13.641 -3.717 -8.875 1 97.62 241 TYR B C 1
ATOM 4981 O O . TYR B 1 241 ? 14.586 -4.16 -8.219 1 97.62 241 TYR B O 1
ATOM 4989 N N . GLY B 1 242 ? 13.508 -3.98 -10.203 1 98.62 242 GLY B N 1
ATOM 4990 C CA . GLY B 1 242 ? 14.555 -4.672 -10.945 1 98.62 242 GLY B CA 1
ATOM 4991 C C . GLY B 1 242 ? 15.859 -3.902 -10.992 1 98.62 242 GLY B C 1
ATOM 4992 O O . GLY B 1 242 ? 16.922 -4.453 -10.695 1 98.62 242 GLY B O 1
ATOM 4993 N N . GLU B 1 243 ? 15.758 -2.588 -11.32 1 98.19 243 GLU B N 1
ATOM 4994 C CA . GLU B 1 243 ? 16.953 -1.745 -11.336 1 98.19 243 GLU B CA 1
ATOM 4995 C C . GLU B 1 243 ? 17.594 -1.667 -9.953 1 98.19 243 GLU B C 1
ATOM 4997 O O . GLU B 1 243 ? 18.812 -1.677 -9.828 1 98.19 243 GLU B O 1
ATOM 5002 N N . ASN B 1 244 ? 16.781 -1.605 -8.945 1 97.38 244 ASN B N 1
ATOM 5003 C CA . ASN B 1 244 ? 17.266 -1.416 -7.582 1 97.38 244 ASN B CA 1
ATOM 5004 C C . ASN B 1 244 ? 18.078 -2.615 -7.102 1 97.38 244 ASN B C 1
ATOM 5006 O O . ASN B 1 244 ? 19.172 -2.449 -6.543 1 97.38 244 ASN B O 1
ATOM 5010 N N . ILE B 1 245 ? 17.609 -3.832 -7.336 1 97.94 245 ILE B N 1
ATOM 5011 C CA . ILE B 1 245 ? 18.312 -5.012 -6.848 1 97.94 245 ILE B CA 1
ATOM 5012 C C . ILE B 1 245 ? 19.609 -5.195 -7.637 1 97.94 245 ILE B C 1
ATOM 5014 O O . ILE B 1 245 ? 20.609 -5.668 -7.098 1 97.94 245 ILE B O 1
ATOM 5018 N N . LEU B 1 246 ? 19.688 -4.73 -8.875 1 98.44 246 LEU B N 1
ATOM 5019 C CA . LEU B 1 246 ? 20.859 -4.883 -9.711 1 98.44 246 LEU B CA 1
ATOM 5020 C C . LEU B 1 246 ? 21.922 -3.832 -9.367 1 98.44 246 LEU B C 1
ATOM 5022 O O . LEU B 1 246 ? 23.016 -3.842 -9.922 1 98.44 246 LEU B O 1
ATOM 5026 N N . MET B 1 247 ? 21.562 -2.984 -8.383 1 97.12 247 MET B N 1
ATOM 5027 C CA . MET B 1 247 ? 22.484 -1.993 -7.859 1 97.12 247 MET B CA 1
ATOM 5028 C C . MET B 1 247 ? 22.953 -2.367 -6.453 1 97.12 247 MET B C 1
ATOM 5030 O O . MET B 1 247 ? 23.5 -1.53 -5.73 1 97.12 247 MET B O 1
ATOM 5034 N N . ALA B 1 248 ? 22.797 -3.631 -6.102 1 97.06 248 ALA B N 1
ATOM 5035 C CA . ALA B 1 248 ? 23.172 -4.066 -4.754 1 97.06 248 ALA B CA 1
ATOM 5036 C C . ALA B 1 248 ? 24.594 -3.635 -4.41 1 97.06 248 ALA B C 1
ATOM 5038 O O . ALA B 1 248 ? 25.484 -3.73 -5.242 1 97.06 248 ALA B O 1
ATOM 5039 N N . GLY B 1 249 ? 24.734 -3.17 -3.164 1 96.56 249 GLY B N 1
ATOM 5040 C CA . GLY B 1 249 ? 26.047 -2.758 -2.682 1 96.56 249 GLY B CA 1
ATOM 5041 C C . GLY B 1 249 ? 26.391 -1.32 -3.023 1 96.56 249 GLY B C 1
ATOM 5042 O O . GLY B 1 249 ? 27.438 -0.813 -2.631 1 96.56 249 GLY B O 1
ATOM 5043 N N . LYS B 1 250 ? 25.516 -0.654 -3.779 1 96.06 250 LYS B N 1
ATOM 5044 C CA . LYS B 1 250 ? 25.719 0.745 -4.145 1 96.06 250 LYS B CA 1
ATOM 5045 C C . LYS B 1 250 ? 24.672 1.644 -3.492 1 96.06 250 LYS B C 1
ATOM 5047 O O . LYS B 1 250 ? 23.562 1.204 -3.215 1 96.06 250 LYS B O 1
ATOM 5052 N N . PRO B 1 251 ? 25.031 2.906 -3.227 1 94.5 251 PRO B N 1
ATOM 5053 C CA . PRO B 1 251 ? 24.016 3.84 -2.74 1 94.5 251 PRO B CA 1
ATOM 5054 C C . PRO B 1 251 ? 22.797 3.914 -3.654 1 94.5 251 PRO B C 1
ATOM 5056 O O . PRO B 1 251 ? 22.938 3.9 -4.879 1 94.5 251 PRO B O 1
ATOM 5059 N N . GLY B 1 252 ? 21.625 3.986 -3.051 1 93.56 252 GLY B N 1
ATOM 5060 C CA . GLY B 1 252 ? 20.391 4.012 -3.822 1 93.56 252 GLY B CA 1
ATOM 5061 C C . GLY B 1 252 ? 19.688 2.67 -3.859 1 93.56 252 GLY B C 1
ATOM 5062 O O . GLY B 1 252 ? 18.484 2.602 -4.16 1 93.56 252 GLY B O 1
ATOM 5063 N N . SER B 1 253 ? 20.484 1.625 -3.559 1 95.25 253 SER B N 1
ATOM 5064 C CA . SER B 1 253 ? 19.891 0.292 -3.48 1 95.25 253 SER B CA 1
ATOM 5065 C C . SER B 1 253 ? 19.531 -0.07 -2.045 1 95.25 253 SER B C 1
ATOM 5067 O O . SER B 1 253 ? 20.281 0.212 -1.117 1 95.25 253 SER B O 1
ATOM 5069 N N . ILE B 1 254 ? 18.422 -0.747 -1.903 1 94.31 254 ILE B N 1
ATOM 5070 C CA . ILE B 1 254 ? 18 -1.144 -0.563 1 94.31 254 ILE B CA 1
ATOM 5071 C C . ILE B 1 254 ? 18.734 -2.414 -0.147 1 94.31 254 ILE B C 1
ATOM 5073 O O . ILE B 1 254 ? 18.625 -2.865 0.995 1 94.31 254 ILE B O 1
ATOM 5077 N N . TYR B 1 255 ? 19.562 -2.955 -1.04 1 96.25 255 TYR B N 1
ATOM 5078 C CA . TYR B 1 255 ? 20.359 -4.137 -0.757 1 96.25 255 TYR B CA 1
ATOM 5079 C C . TYR B 1 255 ? 21.812 -3.748 -0.448 1 96.25 255 TYR B C 1
ATOM 5081 O O . TYR B 1 255 ? 22.531 -3.297 -1.331 1 96.25 255 TYR B O 1
ATOM 5089 N N . ARG B 1 256 ? 22.25 -4.027 0.766 1 94.56 256 ARG B N 1
ATOM 5090 C CA . ARG B 1 256 ? 23.516 -3.543 1.281 1 94.56 256 ARG B CA 1
ATOM 5091 C C . ARG B 1 256 ? 24.688 -4.227 0.578 1 94.56 256 ARG B C 1
ATOM 5093 O O . ARG B 1 256 ? 25.812 -3.727 0.609 1 94.56 256 ARG B O 1
ATOM 5100 N N . SER B 1 257 ? 24.484 -5.465 0.054 1 95.56 257 SER B N 1
ATOM 5101 C CA . SER B 1 257 ? 25.5 -6.266 -0.634 1 95.56 257 SER B CA 1
ATOM 5102 C C . SER B 1 257 ? 24.844 -7.285 -1.564 1 95.56 257 SER B C 1
ATOM 5104 O O . SER B 1 257 ? 23.641 -7.492 -1.52 1 95.56 257 SER B O 1
ATOM 5106 N N . TRP B 1 258 ? 25.656 -7.816 -2.416 1 97.25 258 TRP B N 1
ATOM 5107 C CA . TRP B 1 258 ? 25.141 -8.875 -3.285 1 97.25 258 TRP B CA 1
ATOM 5108 C C . TRP B 1 258 ? 24.703 -10.078 -2.467 1 97.25 258 TRP B C 1
ATOM 5110 O O . TRP B 1 258 ? 23.719 -10.75 -2.82 1 97.25 258 TRP B O 1
ATOM 5120 N N . VAL B 1 259 ? 25.391 -10.391 -1.325 1 96.94 259 VAL B N 1
ATOM 5121 C CA . VAL B 1 259 ? 24.984 -11.461 -0.424 1 96.94 259 VAL B CA 1
ATOM 5122 C C . VAL B 1 259 ? 23.594 -11.172 0.123 1 96.94 259 VAL B C 1
ATOM 5124 O O . VAL B 1 259 ? 22.719 -12.047 0.106 1 96.94 259 VAL B O 1
ATOM 5127 N N . ASN B 1 260 ? 23.406 -9.93 0.543 1 95.94 260 ASN B N 1
ATOM 5128 C CA . ASN B 1 260 ? 22.109 -9.516 1.069 1 95.94 260 ASN B CA 1
ATOM 5129 C C . ASN B 1 260 ? 21.016 -9.648 0.02 1 95.94 260 ASN B C 1
ATOM 5131 O O . ASN B 1 260 ? 19.891 -10.078 0.333 1 95.94 260 ASN B O 1
ATOM 5135 N N . ALA B 1 261 ? 21.312 -9.312 -1.197 1 97.25 261 ALA B N 1
ATOM 5136 C CA . ALA B 1 261 ? 20.359 -9.414 -2.293 1 97.25 261 ALA B CA 1
ATOM 5137 C C . ALA B 1 261 ? 19.953 -10.867 -2.525 1 97.25 261 ALA B C 1
ATOM 5139 O O . ALA B 1 261 ? 18.75 -11.18 -2.586 1 97.25 261 ALA B O 1
ATOM 5140 N N . LEU B 1 262 ? 20.891 -11.766 -2.623 1 98.31 262 LEU B N 1
ATOM 5141 C CA . LEU B 1 262 ? 20.578 -13.164 -2.896 1 98.31 262 LEU B CA 1
ATOM 5142 C C . LEU B 1 262 ? 19.859 -13.805 -1.71 1 98.31 262 LEU B C 1
ATOM 5144 O O . LEU B 1 262 ? 18.969 -14.633 -1.891 1 98.31 262 LEU B O 1
ATOM 5148 N N . GLN B 1 263 ? 20.281 -13.422 -0.518 1 96.88 263 GLN B N 1
ATOM 5149 C CA . GLN B 1 263 ? 19.578 -13.938 0.656 1 96.88 263 GLN B CA 1
ATOM 5150 C C . GLN B 1 263 ? 18.125 -13.492 0.674 1 96.88 263 GLN B C 1
ATOM 5152 O O . GLN B 1 263 ? 17.234 -14.25 1.085 1 96.88 263 GLN B O 1
ATOM 5157 N N . SER B 1 264 ? 17.844 -12.273 0.234 1 96.5 264 SER B N 1
ATOM 5158 C CA . SER B 1 264 ? 16.469 -11.781 0.141 1 96.5 264 SER B CA 1
ATOM 5159 C C . SER B 1 264 ? 15.664 -12.594 -0.865 1 96.5 264 SER B C 1
ATOM 5161 O O . SER B 1 264 ? 14.5 -12.898 -0.625 1 96.5 264 SER B O 1
ATOM 5163 N N . ILE B 1 265 ? 16.281 -12.914 -1.956 1 98.5 265 ILE B N 1
ATOM 5164 C CA . ILE B 1 265 ? 15.633 -13.734 -2.973 1 98.5 265 ILE B CA 1
ATOM 5165 C C . ILE B 1 265 ? 15.266 -15.094 -2.381 1 98.5 265 ILE B C 1
ATOM 5167 O O . ILE B 1 265 ? 14.133 -15.555 -2.52 1 98.5 265 ILE B O 1
ATOM 5171 N N . VAL B 1 266 ? 16.188 -15.703 -1.652 1 98.75 266 VAL B N 1
ATOM 5172 C CA . VAL B 1 266 ? 15.953 -17.016 -1.066 1 98.75 266 VAL B CA 1
ATOM 5173 C C . VAL B 1 266 ? 14.898 -16.906 0.03 1 98.75 266 VAL B C 1
ATOM 5175 O O . VAL B 1 266 ? 14.078 -17.812 0.199 1 98.75 266 VAL B O 1
ATOM 5178 N N . SER B 1 267 ? 14.891 -15.82 0.765 1 97.5 267 SER B N 1
ATOM 5179 C CA . SER B 1 267 ? 13.883 -15.625 1.798 1 97.5 267 SER B CA 1
ATOM 5180 C C . SER B 1 267 ? 12.477 -15.625 1.205 1 97.5 267 SER B C 1
ATOM 5182 O O . SER B 1 267 ? 11.531 -16.125 1.825 1 97.5 267 SER B O 1
ATOM 5184 N N . GLY B 1 268 ? 12.32 -15 0.031 1 98 268 GLY B N 1
ATOM 5185 C CA . GLY B 1 268 ? 11.039 -15.078 -0.656 1 98 268 GLY B CA 1
ATOM 5186 C C . GLY B 1 268 ? 10.602 -16.5 -0.938 1 98 268 GLY B C 1
ATOM 5187 O O . GLY B 1 268 ? 9.422 -16.844 -0.777 1 98 268 GLY B O 1
ATOM 5188 N N . CYS B 1 269 ? 11.555 -17.312 -1.329 1 98.81 269 CYS B N 1
ATOM 5189 C CA . CYS B 1 269 ? 11.289 -18.734 -1.555 1 98.81 269 CYS B CA 1
ATOM 5190 C C . CYS B 1 269 ? 10.898 -19.438 -0.255 1 98.81 269 CYS B C 1
ATOM 5192 O O . CYS B 1 269 ? 9.961 -20.234 -0.232 1 98.81 269 CYS B O 1
ATOM 5194 N N . ASN B 1 270 ? 11.633 -19.109 0.871 1 98.69 270 ASN B N 1
ATOM 5195 C CA . ASN B 1 270 ? 11.289 -19.641 2.182 1 98.69 270 ASN B CA 1
ATOM 5196 C C . ASN B 1 270 ? 9.836 -19.328 2.547 1 98.69 270 ASN B C 1
ATOM 5198 O O . ASN B 1 270 ? 9.094 -20.219 2.973 1 98.69 270 ASN B O 1
ATOM 5202 N N . ASP B 1 271 ? 9.461 -18.125 2.311 1 97.38 271 ASP B N 1
ATOM 5203 C CA . ASP B 1 271 ? 8.141 -17.656 2.723 1 97.38 271 ASP B CA 1
ATOM 5204 C C . ASP B 1 271 ? 7.031 -18.453 2.047 1 97.38 271 ASP B C 1
ATOM 5206 O O . ASP B 1 271 ? 6.082 -18.891 2.705 1 97.38 271 ASP B O 1
ATOM 5210 N N . ILE B 1 272 ? 7.16 -18.688 0.731 1 98.62 272 ILE B N 1
ATOM 5211 C CA . ILE B 1 272 ? 6.062 -19.344 0.023 1 98.62 272 ILE B CA 1
ATOM 5212 C C . ILE B 1 272 ? 6.051 -20.828 0.35 1 98.62 272 ILE B C 1
ATOM 5214 O O . ILE B 1 272 ? 4.984 -21.453 0.433 1 98.62 272 ILE B O 1
ATOM 5218 N N . CYS B 1 273 ? 7.234 -21.438 0.585 1 98.88 273 CYS B N 1
ATOM 5219 C CA . CYS B 1 273 ? 7.262 -22.844 0.996 1 98.88 273 CYS B CA 1
ATOM 5220 C C . CYS B 1 273 ? 6.551 -23.031 2.328 1 98.88 273 CYS B C 1
ATOM 5222 O O . CYS B 1 273 ? 5.754 -23.969 2.484 1 98.88 273 CYS B O 1
ATOM 5224 N N . ASP B 1 274 ? 6.879 -22.188 3.232 1 98.5 274 ASP B N 1
ATOM 5225 C CA . ASP B 1 274 ? 6.219 -22.234 4.535 1 98.5 274 ASP B CA 1
ATOM 5226 C C . ASP B 1 274 ? 4.715 -22.016 4.395 1 98.5 274 ASP B C 1
ATOM 5228 O O . ASP B 1 274 ? 3.92 -22.75 4.988 1 98.5 274 ASP B O 1
ATOM 5232 N N . GLU B 1 275 ? 4.312 -21.062 3.586 1 97.62 275 GLU B N 1
ATOM 5233 C CA . GLU B 1 275 ? 2.9 -20.734 3.426 1 97.62 275 GLU B CA 1
ATOM 5234 C C . GLU B 1 275 ? 2.129 -21.891 2.795 1 97.62 275 GLU B C 1
ATOM 5236 O O . GLU B 1 275 ? 1.026 -22.219 3.238 1 97.62 275 GLU B O 1
ATOM 5241 N N . VAL B 1 276 ? 2.703 -22.484 1.733 1 98.69 276 VAL B N 1
ATOM 5242 C CA . VAL B 1 276 ? 2.029 -23.609 1.085 1 98.69 276 VAL B CA 1
ATOM 5243 C C . VAL B 1 276 ? 1.807 -24.734 2.094 1 98.69 276 VAL B C 1
ATOM 5245 O O . VAL B 1 276 ? 0.698 -25.25 2.213 1 98.69 276 VAL B O 1
ATOM 5248 N N . GLY B 1 277 ? 2.799 -25.062 2.865 1 98.5 277 GLY B N 1
ATOM 5249 C CA . GLY B 1 277 ? 2.717 -26.156 3.811 1 98.5 277 GLY B CA 1
ATOM 5250 C C . GLY B 1 277 ? 1.805 -25.875 4.988 1 98.5 277 GLY B C 1
ATOM 5251 O O . GLY B 1 277 ? 0.891 -26.641 5.273 1 98.5 277 GLY B O 1
ATOM 5252 N N . THR B 1 278 ? 1.97 -24.719 5.625 1 97.62 278 THR B N 1
ATOM 5253 C CA . THR B 1 278 ? 1.359 -24.5 6.93 1 97.62 278 THR B CA 1
ATOM 5254 C C . THR B 1 278 ? 0 -23.828 6.781 1 97.62 278 THR B C 1
ATOM 5256 O O . THR B 1 278 ? -0.889 -24.016 7.613 1 97.62 278 THR B O 1
ATOM 5259 N N . SER B 1 279 ? -0.135 -23.047 5.707 1 96 279 SER B N 1
ATOM 5260 C CA . SER B 1 279 ? -1.362 -22.266 5.59 1 96 279 SER B CA 1
ATOM 5261 C C . SER B 1 279 ? -2.246 -22.781 4.461 1 96 279 SER B C 1
ATOM 5263 O O . SER B 1 279 ? -3.371 -23.234 4.703 1 96 279 SER B O 1
ATOM 5265 N N . LYS B 1 280 ? -1.732 -22.844 3.248 1 97.81 280 LYS B N 1
ATOM 5266 C CA . LYS B 1 280 ? -2.562 -23.172 2.09 1 97.81 280 LYS B CA 1
ATOM 5267 C C . LYS B 1 280 ? -3.066 -24.609 2.154 1 97.81 280 LYS B C 1
ATOM 5269 O O . LYS B 1 280 ? -4.238 -24.875 1.881 1 97.81 280 LYS B O 1
ATOM 5274 N N . ILE B 1 281 ? -2.197 -25.531 2.529 1 98.5 281 ILE B N 1
ATOM 5275 C CA . ILE B 1 281 ? -2.604 -26.906 2.727 1 98.5 281 ILE B CA 1
ATOM 5276 C C . ILE B 1 281 ? -2.98 -27.141 4.191 1 98.5 281 ILE B C 1
ATOM 5278 O O . ILE B 1 281 ? -4.039 -27.703 4.488 1 98.5 281 ILE B O 1
ATOM 5282 N N . GLY B 1 282 ? -2.184 -26.656 5.07 1 98.06 282 GLY B N 1
ATOM 5283 C CA . GLY B 1 282 ? -2.193 -27.016 6.477 1 98.06 282 GLY B CA 1
ATOM 5284 C C . GLY B 1 282 ? -3.432 -26.547 7.211 1 98.06 282 GLY B C 1
ATOM 5285 O O . GLY B 1 282 ? -3.977 -27.266 8.047 1 98.06 282 GLY B O 1
ATOM 5286 N N . SER B 1 283 ? -3.877 -25.312 6.902 1 96.75 283 SER B N 1
ATOM 5287 C CA . SER B 1 283 ? -5.004 -24.781 7.656 1 96.75 283 SER B CA 1
ATOM 5288 C C . SER B 1 283 ? -6.23 -25.672 7.539 1 96.75 283 SER B C 1
ATOM 5290 O O . SER B 1 283 ? -6.879 -25.984 8.539 1 96.75 283 SER B O 1
ATOM 5292 N N . ALA B 1 284 ? -6.52 -26.125 6.309 1 96.69 284 ALA B N 1
ATOM 5293 C CA . ALA B 1 284 ? -7.68 -26.984 6.105 1 96.69 284 ALA B CA 1
ATOM 5294 C C . ALA B 1 284 ? -7.398 -28.406 6.602 1 96.69 284 ALA B C 1
ATOM 5296 O O . ALA B 1 284 ? -8.227 -29 7.289 1 96.69 284 ALA B O 1
ATOM 5297 N N . HIS B 1 285 ? -6.266 -28.875 6.352 1 98.06 285 HIS B N 1
ATOM 5298 C CA . HIS B 1 285 ? -5.941 -30.266 6.637 1 98.06 285 HIS B CA 1
ATOM 5299 C C . HIS B 1 285 ? -5.906 -30.531 8.141 1 98.06 285 HIS B C 1
ATOM 5301 O O . HIS B 1 285 ? -6.371 -31.578 8.602 1 98.06 285 HIS B O 1
ATOM 5307 N N . THR B 1 286 ? -5.328 -29.641 8.922 1 97.19 286 THR B N 1
ATOM 5308 C CA . THR B 1 286 ? -5.172 -29.828 10.359 1 97.19 286 THR B CA 1
ATOM 5309 C C . THR B 1 286 ? -6.473 -29.516 11.094 1 97.19 286 THR B C 1
ATOM 5311 O O . THR B 1 286 ? -6.625 -29.859 12.266 1 97.19 286 THR B O 1
ATOM 5314 N N . GLY B 1 287 ? -7.359 -28.828 10.414 1 95.12 287 GLY B N 1
ATOM 5315 C CA . GLY B 1 287 ? -8.625 -28.469 11.031 1 95.12 287 GLY B CA 1
ATOM 5316 C C . GLY B 1 287 ? -8.609 -27.109 11.688 1 95.12 287 GLY B C 1
ATOM 5317 O O . GLY B 1 287 ? -9.617 -26.672 12.242 1 95.12 287 GLY B O 1
ATOM 5318 N N . GLN B 1 288 ? -7.492 -26.453 11.641 1 93.5 288 GLN B N 1
ATOM 5319 C CA . GLN B 1 288 ? -7.41 -25.109 12.195 1 93.5 288 GLN B CA 1
ATOM 5320 C C . GLN B 1 288 ? -8.445 -24.188 11.555 1 93.5 288 GLN B C 1
ATOM 5322 O O . GLN B 1 288 ? -9.109 -23.406 12.25 1 93.5 288 GLN B O 1
ATOM 5327 N N . ASP B 1 289 ? -8.555 -24.203 10.219 1 94.5 289 ASP B N 1
ATOM 5328 C CA . ASP B 1 289 ? -9.578 -23.5 9.445 1 94.5 289 ASP B CA 1
ATOM 5329 C C . ASP B 1 289 ? -9.945 -24.297 8.188 1 94.5 289 ASP B C 1
ATOM 5331 O O . ASP B 1 289 ? -9.352 -24.094 7.129 1 94.5 289 ASP B O 1
ATOM 5335 N N . ILE B 1 290 ? -10.922 -25.047 8.234 1 94.19 290 ILE B N 1
ATOM 5336 C CA . ILE B 1 290 ? -11.289 -25.984 7.176 1 94.19 290 ILE B CA 1
ATOM 5337 C C . ILE B 1 290 ? -11.844 -25.203 5.98 1 94.19 290 ILE B C 1
ATOM 5339 O O . ILE B 1 290 ? -11.977 -25.75 4.883 1 94.19 290 ILE B O 1
ATOM 5343 N N . SER B 1 291 ? -12.148 -23.906 6.211 1 92.31 291 SER B N 1
ATOM 5344 C CA . SER B 1 291 ? -12.695 -23.094 5.133 1 92.31 291 SER B CA 1
ATOM 5345 C C . SER B 1 291 ? -11.586 -22.422 4.324 1 92.31 291 SER B C 1
ATOM 5347 O O . SER B 1 291 ? -11.836 -21.875 3.244 1 92.31 291 SER B O 1
ATOM 5349 N N . TYR B 1 292 ? -10.375 -22.453 4.848 1 93.62 292 TYR B N 1
ATOM 5350 C CA . TYR B 1 292 ? -9.258 -21.812 4.156 1 93.62 292 TYR B CA 1
ATOM 5351 C C . TYR B 1 292 ? -8.789 -22.672 2.984 1 93.62 292 TYR B C 1
ATOM 5353 O O . TYR B 1 292 ? -7.746 -23.328 3.066 1 93.62 292 TYR B O 1
ATOM 5361 N N . ILE B 1 293 ? -9.523 -22.641 1.896 1 95.69 293 ILE B N 1
ATOM 5362 C CA . ILE B 1 293 ? -9.219 -23.359 0.66 1 95.69 293 ILE B CA 1
ATOM 5363 C C . ILE B 1 293 ? -9.266 -22.375 -0.518 1 95.69 293 ILE B C 1
ATOM 5365 O O . ILE B 1 293 ? -10.344 -21.969 -0.945 1 95.69 293 ILE B O 1
ATOM 5369 N N . GLU B 1 294 ? -8.102 -22.062 -0.99 1 93.12 294 GLU B N 1
ATOM 5370 C CA . GLU B 1 294 ? -8.039 -21.172 -2.146 1 93.12 294 GLU B CA 1
ATOM 5371 C C . GLU B 1 294 ? -8.328 -21.922 -3.441 1 93.12 294 GLU B C 1
ATOM 5373 O O . GLU B 1 294 ? -7.949 -23.094 -3.582 1 93.12 294 GLU B O 1
ATOM 5378 N N . SER B 1 295 ? -8.984 -21.281 -4.355 1 96.56 295 SER B N 1
ATOM 5379 C CA . SER B 1 295 ? -9.367 -21.781 -5.672 1 96.56 295 SER B CA 1
ATOM 5380 C C . SER B 1 295 ? -10.273 -23 -5.562 1 96.56 295 SER B C 1
ATOM 5382 O O . SER B 1 295 ? -10.047 -24.016 -6.238 1 96.56 295 SER B O 1
ATOM 5384 N N . PRO B 1 296 ? -11.289 -22.938 -4.727 1 96.25 296 PRO B N 1
ATOM 5385 C CA . PRO B 1 296 ? -12.18 -24.078 -4.586 1 96.25 296 PRO B CA 1
ATOM 5386 C C . PRO B 1 296 ? -13.164 -24.203 -5.75 1 96.25 296 PRO B C 1
ATOM 5388 O O . PRO B 1 296 ? -13.594 -25.312 -6.078 1 96.25 296 PRO B O 1
ATOM 5391 N N . TYR B 1 297 ? -13.508 -23.109 -6.363 1 97.38 297 TYR B N 1
ATOM 5392 C CA . TYR B 1 297 ? -14.555 -23.109 -7.379 1 97.38 297 TYR B CA 1
ATOM 5393 C C . TYR B 1 297 ? -14.055 -23.734 -8.68 1 97.38 297 TYR B C 1
ATOM 5395 O O . TYR B 1 297 ? -14.781 -24.469 -9.344 1 97.38 297 TYR B O 1
ATOM 5403 N N . SER B 1 298 ? -12.844 -23.422 -9.031 1 98.31 298 SER B N 1
ATOM 5404 C CA . SER B 1 298 ? -12.211 -24.016 -10.203 1 98.31 298 SER B CA 1
ATOM 5405 C C . SER B 1 298 ? -11.57 -25.359 -9.867 1 98.31 298 SER B C 1
ATOM 5407 O O . SER B 1 298 ? -11.195 -26.109 -10.758 1 98.31 298 SER B O 1
ATOM 5409 N N . ARG B 1 299 ? -11.453 -25.625 -8.547 1 98.12 299 ARG B N 1
ATOM 5410 C CA . ARG B 1 299 ? -10.836 -26.828 -8 1 98.12 299 ARG B CA 1
ATOM 5411 C C . ARG B 1 299 ? -9.375 -26.938 -8.438 1 98.12 299 ARG B C 1
ATOM 5413 O O . ARG B 1 299 ? -8.898 -28.031 -8.758 1 98.12 299 ARG B O 1
ATOM 5420 N N . MET B 1 300 ? -8.711 -25.781 -8.445 1 98.19 300 MET B N 1
ATOM 5421 C CA . MET B 1 300 ? -7.344 -25.719 -8.938 1 98.19 300 MET B CA 1
ATOM 5422 C C . MET B 1 300 ? -6.355 -25.562 -7.785 1 98.19 300 MET B C 1
ATOM 5424 O O . MET B 1 300 ? -5.191 -25.219 -8 1 98.19 300 MET B O 1
ATOM 5428 N N . SER B 1 301 ? -6.762 -25.828 -6.57 1 98.5 301 SER B N 1
ATOM 5429 C CA . SER B 1 301 ? -5.93 -25.609 -5.395 1 98.5 301 SER B CA 1
ATOM 5430 C C . SER B 1 301 ? -4.59 -26.328 -5.52 1 98.5 301 SER B C 1
ATOM 5432 O O . SER B 1 301 ? -3.533 -25.719 -5.309 1 98.5 301 SER B O 1
ATOM 5434 N N . ILE B 1 302 ? -4.598 -27.578 -5.879 1 98.75 302 ILE B N 1
ATOM 5435 C CA . ILE B 1 302 ? -3.377 -28.375 -5.945 1 98.75 302 ILE B CA 1
ATOM 5436 C C . ILE B 1 302 ? -2.465 -27.844 -7.043 1 98.75 302 ILE B C 1
ATOM 5438 O O . ILE B 1 302 ? -1.246 -27.781 -6.871 1 98.75 302 ILE B O 1
ATOM 5442 N N . GLU B 1 303 ? -3.059 -27.438 -8.172 1 98.56 303 GLU B N 1
ATOM 5443 C CA . GLU B 1 303 ? -2.279 -26.797 -9.227 1 98.56 303 GLU B CA 1
ATOM 5444 C C . GLU B 1 303 ? -1.636 -25.5 -8.734 1 98.56 303 GLU B C 1
ATOM 5446 O O . GLU B 1 303 ? -0.49 -25.203 -9.07 1 98.56 303 GLU B O 1
ATOM 5451 N N . ASP B 1 304 ? -2.395 -24.688 -7.938 1 98.69 304 ASP B N 1
ATOM 5452 C CA . ASP B 1 304 ? -1.85 -23.469 -7.352 1 98.69 304 ASP B CA 1
ATOM 5453 C C . ASP B 1 304 ? -0.641 -23.781 -6.469 1 98.69 304 ASP B C 1
ATOM 5455 O O . ASP B 1 304 ? 0.397 -23.125 -6.582 1 98.69 304 ASP B O 1
ATOM 5459 N N . PHE B 1 305 ? -0.776 -24.859 -5.609 1 98.88 305 PHE B N 1
ATOM 5460 C CA . PHE B 1 305 ? 0.324 -25.25 -4.738 1 98.88 305 PHE B CA 1
ATOM 5461 C C . PHE B 1 305 ? 1.546 -25.641 -5.559 1 98.88 305 PHE B C 1
ATOM 5463 O O . PHE B 1 305 ? 2.67 -25.25 -5.238 1 98.88 305 PHE B O 1
ATOM 5470 N N . HIS B 1 306 ? 1.283 -26.438 -6.555 1 98.88 306 HIS B N 1
ATOM 5471 C CA . HIS B 1 306 ? 2.363 -26.906 -7.418 1 98.88 306 HIS B CA 1
ATOM 5472 C C . HIS B 1 306 ? 3.062 -25.734 -8.102 1 98.88 306 HIS B C 1
ATOM 5474 O O . HIS B 1 306 ? 4.293 -25.703 -8.18 1 98.88 306 HIS B O 1
ATOM 5480 N N . ASN B 1 307 ? 2.301 -24.766 -8.594 1 98.88 307 ASN B N 1
ATOM 5481 C CA . ASN B 1 307 ? 2.857 -23.578 -9.25 1 98.88 307 ASN B CA 1
ATOM 5482 C C . ASN B 1 307 ? 3.672 -22.734 -8.281 1 98.88 307 ASN B C 1
ATOM 5484 O O . ASN B 1 307 ? 4.66 -22.109 -8.672 1 98.88 307 ASN B O 1
ATOM 5488 N N . ASN B 1 308 ? 3.287 -22.719 -6.973 1 98.88 308 ASN B N 1
ATOM 5489 C CA . ASN B 1 308 ? 4.109 -22.047 -5.973 1 98.88 308 ASN B CA 1
ATOM 5490 C C . ASN B 1 308 ? 5.512 -22.641 -5.91 1 98.88 308 ASN B C 1
ATOM 5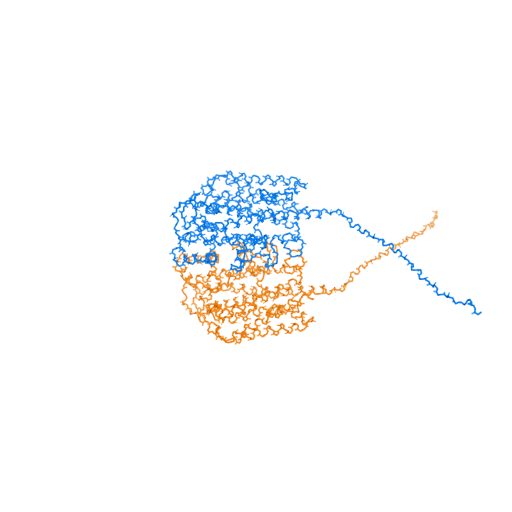492 O O . ASN B 1 308 ? 6.5 -21.906 -5.844 1 98.88 308 ASN B O 1
ATOM 5496 N N . ILE B 1 309 ? 5.602 -23.953 -5.988 1 98.94 309 ILE B N 1
ATOM 5497 C CA . ILE B 1 309 ? 6.91 -24.609 -5.922 1 98.94 309 ILE B CA 1
ATOM 5498 C C . ILE B 1 309 ? 7.637 -24.438 -7.25 1 98.94 309 ILE B C 1
ATOM 5500 O O . ILE B 1 309 ? 8.867 -24.297 -7.281 1 98.94 309 ILE B O 1
ATOM 5504 N N . ILE B 1 310 ? 6.926 -24.359 -8.367 1 98.94 310 ILE B N 1
ATOM 5505 C CA . ILE B 1 310 ? 7.543 -24.031 -9.648 1 98.94 310 ILE B CA 1
ATOM 5506 C C . ILE B 1 310 ? 8.172 -22.641 -9.578 1 98.94 310 ILE B C 1
ATOM 5508 O O . ILE B 1 310 ? 9.234 -22.406 -10.156 1 98.94 310 ILE B O 1
ATOM 5512 N N . SER B 1 311 ? 7.523 -21.703 -8.867 1 98.94 311 SER B N 1
ATOM 5513 C CA . SER B 1 311 ? 8.117 -20.391 -8.648 1 98.94 311 SER B CA 1
ATOM 5514 C C . SER B 1 311 ? 9.484 -20.5 -7.984 1 98.94 311 SER B C 1
ATOM 5516 O O . SER B 1 311 ? 10.445 -19.859 -8.406 1 98.94 311 SER B O 1
ATOM 5518 N N . VAL B 1 312 ? 9.586 -21.344 -6.965 1 98.94 312 VAL B N 1
ATOM 5519 C CA . VAL B 1 312 ? 10.836 -21.578 -6.25 1 98.94 312 VAL B CA 1
ATOM 5520 C C . VAL B 1 312 ? 11.867 -22.188 -7.199 1 98.94 312 VAL B C 1
ATOM 5522 O O . VAL B 1 312 ? 13.023 -21.766 -7.227 1 98.94 312 VAL B O 1
ATOM 5525 N N . GLU B 1 313 ? 11.414 -23.141 -7.988 1 98.94 313 GLU B N 1
ATOM 5526 C CA . GLU B 1 313 ? 12.273 -23.797 -8.977 1 98.94 313 GLU B CA 1
ATOM 5527 C C . GLU B 1 313 ? 12.828 -22.781 -9.969 1 98.94 313 GLU B C 1
ATOM 5529 O O . GLU B 1 313 ? 14.031 -22.781 -10.258 1 98.94 313 GLU B O 1
ATOM 5534 N N . ASN B 1 314 ? 11.953 -21.938 -10.508 1 98.94 314 ASN B N 1
ATOM 5535 C CA . ASN B 1 314 ? 12.367 -20.938 -11.477 1 98.94 314 ASN B CA 1
ATOM 5536 C C . ASN B 1 314 ? 13.398 -19.984 -10.883 1 98.94 314 ASN B C 1
ATOM 5538 O O . ASN B 1 314 ? 14.352 -19.594 -11.562 1 98.94 314 ASN B O 1
ATOM 5542 N N . VAL B 1 315 ? 13.211 -19.625 -9.594 1 98.94 315 VAL B N 1
ATOM 5543 C CA . VAL B 1 315 ? 14.164 -18.75 -8.922 1 98.94 315 VAL B CA 1
ATOM 5544 C C . VAL B 1 315 ? 15.516 -19.453 -8.805 1 98.94 315 VAL B C 1
ATOM 5546 O O . VAL B 1 315 ? 16.547 -18.891 -9.141 1 98.94 315 VAL B O 1
ATOM 5549 N N . TYR B 1 316 ? 15.523 -20.719 -8.391 1 98.88 316 TYR B N 1
ATOM 5550 C CA . TYR B 1 316 ? 16.766 -21.438 -8.133 1 98.88 316 TYR B CA 1
ATOM 5551 C C . TYR B 1 316 ? 17.531 -21.688 -9.43 1 98.88 316 TYR B C 1
ATOM 5553 O O . TYR B 1 316 ? 18.75 -21.594 -9.461 1 98.88 316 TYR B O 1
ATOM 5561 N N . TYR B 1 317 ? 16.797 -21.906 -10.484 1 98.81 317 TYR B N 1
ATOM 5562 C CA . TYR B 1 317 ? 17.422 -22.25 -11.758 1 98.81 317 TYR B CA 1
ATOM 5563 C C . TYR B 1 317 ? 17.672 -20.984 -12.586 1 98.81 317 TYR B C 1
ATOM 5565 O O . TYR B 1 317 ? 18.25 -21.062 -13.672 1 98.81 317 TYR B O 1
ATOM 5573 N N . GLY B 1 318 ? 17.234 -19.844 -12.133 1 98.62 318 GLY B N 1
ATOM 5574 C CA . GLY B 1 318 ? 17.562 -18.562 -12.742 1 98.62 318 GLY B CA 1
ATOM 5575 C C . GLY B 1 318 ? 16.75 -18.281 -13.992 1 98.62 318 GLY B C 1
ATOM 5576 O O . GLY B 1 318 ? 17.281 -17.734 -14.969 1 98.62 318 GLY B O 1
ATOM 5577 N N . GLY B 1 319 ? 15.469 -18.719 -14.023 1 98.69 319 GLY B N 1
ATOM 5578 C CA . GLY B 1 319 ? 14.602 -18.453 -15.164 1 98.69 319 GLY B CA 1
ATOM 5579 C C . GLY B 1 319 ? 13.375 -19.344 -15.211 1 98.69 319 GLY B C 1
ATOM 5580 O O . GLY B 1 319 ? 13.383 -20.438 -14.648 1 98.69 319 GLY B O 1
ATOM 5581 N N . ILE B 1 320 ? 12.391 -18.844 -15.859 1 98.75 320 ILE B N 1
ATOM 5582 C CA . ILE B 1 320 ? 11.266 -19.719 -16.172 1 98.75 320 ILE B CA 1
ATOM 5583 C C . ILE B 1 320 ? 11.688 -20.734 -17.234 1 98.75 320 ILE B C 1
ATOM 5585 O O . ILE B 1 320 ? 12.75 -20.609 -17.844 1 98.75 320 ILE B O 1
ATOM 5589 N N . GLU B 1 321 ? 10.875 -21.797 -17.438 1 97 321 GLU B N 1
ATOM 5590 C CA . GLU B 1 321 ? 11.195 -22.781 -18.469 1 97 321 GLU B CA 1
ATOM 5591 C C . GLU B 1 321 ? 11.406 -22.109 -19.828 1 97 321 GLU B C 1
ATOM 5593 O O . GLU B 1 321 ? 10.625 -21.25 -20.234 1 97 321 GLU B O 1
ATOM 5598 N N . GLY B 1 322 ? 12.508 -22.406 -20.484 1 97.44 322 GLY B N 1
ATOM 5599 C CA . GLY B 1 322 ? 12.82 -21.844 -21.797 1 97.44 322 GLY B CA 1
ATOM 5600 C C . GLY B 1 322 ? 13.711 -20.625 -21.734 1 97.44 322 GLY B C 1
ATOM 5601 O O . GLY B 1 322 ? 14.258 -20.188 -22.75 1 97.44 322 GLY B O 1
ATOM 5602 N N . LYS B 1 323 ? 13.945 -20.094 -20.484 1 97.69 323 LYS B N 1
ATOM 5603 C CA . LYS B 1 323 ? 14.75 -18.891 -20.359 1 97.69 323 LYS B CA 1
ATOM 5604 C C . LYS B 1 323 ? 15.891 -19.078 -19.359 1 97.69 323 LYS B C 1
ATOM 5606 O O . LYS B 1 323 ? 16.484 -18.109 -18.906 1 97.69 323 LYS B O 1
ATOM 5611 N N . ARG B 1 324 ? 16.141 -20.312 -19.047 1 97.94 324 ARG B N 1
ATOM 5612 C CA . ARG B 1 324 ? 17.203 -20.609 -18.094 1 97.94 324 ARG B CA 1
ATOM 5613 C C . ARG B 1 324 ? 18.578 -20.547 -18.75 1 97.94 324 ARG B C 1
ATOM 5615 O O . ARG B 1 324 ? 18.75 -21.031 -19.875 1 97.94 324 ARG B O 1
ATOM 5622 N N . GLY B 1 325 ? 19.484 -19.812 -18.219 1 94.75 325 GLY B N 1
ATOM 5623 C CA . GLY B 1 325 ? 20.844 -19.703 -18.719 1 94.75 325 GLY B CA 1
ATOM 5624 C C . GLY B 1 325 ? 21.875 -20.234 -17.75 1 94.75 325 GLY B C 1
ATOM 5625 O O . GLY B 1 325 ? 21.562 -21.031 -16.875 1 94.75 325 GLY B O 1
ATOM 5626 N N . LYS B 1 326 ? 23.109 -19.797 -17.938 1 96.19 326 LYS B N 1
ATOM 5627 C CA . LYS B 1 326 ? 24.234 -20.281 -17.141 1 96.19 326 LYS B CA 1
ATOM 5628 C C . LYS B 1 326 ? 24.234 -19.641 -15.75 1 96.19 326 LYS B C 1
ATOM 5630 O O . LYS B 1 326 ? 24.641 -20.266 -14.773 1 96.19 326 LYS B O 1
ATOM 5635 N N . ALA B 1 327 ? 23.812 -18.406 -15.688 1 98.06 327 ALA B N 1
ATOM 5636 C CA . ALA B 1 327 ? 23.828 -17.703 -14.406 1 98.06 327 ALA B CA 1
ATOM 5637 C C . ALA B 1 327 ? 22.625 -18.109 -13.547 1 98.06 327 ALA B C 1
ATOM 5639 O O . ALA B 1 327 ? 21.5 -17.688 -13.82 1 98.06 327 ALA B O 1
ATOM 5640 N N . SER B 1 328 ? 22.875 -18.938 -12.547 1 98.62 328 SER B N 1
ATOM 5641 C CA . SER B 1 328 ? 21.844 -19.391 -11.625 1 98.62 328 SER B CA 1
ATOM 5642 C C . SER B 1 328 ? 22.438 -19.828 -10.297 1 98.62 328 SER B C 1
ATOM 5644 O O . SER B 1 328 ? 23.625 -20.156 -10.219 1 98.62 328 SER B O 1
ATOM 5646 N N . MET B 1 329 ? 21.578 -19.797 -9.234 1 98.62 329 MET B N 1
ATOM 5647 C CA . MET B 1 329 ? 22.031 -20.328 -7.957 1 98.62 329 MET B CA 1
ATOM 5648 C C . MET B 1 329 ? 22.344 -21.828 -8.078 1 98.62 329 MET B C 1
ATOM 5650 O O . MET B 1 329 ? 23.297 -22.312 -7.461 1 98.62 329 MET B O 1
ATOM 5654 N N . HIS B 1 330 ? 21.609 -22.531 -8.898 1 98.62 330 HIS B N 1
ATOM 5655 C CA . HIS B 1 330 ? 21.859 -23.953 -9.18 1 98.62 330 HIS B CA 1
ATOM 5656 C C . HIS B 1 330 ? 23.281 -24.156 -9.703 1 98.62 330 HIS B C 1
ATOM 5658 O O . HIS B 1 330 ? 24.047 -24.938 -9.125 1 98.62 330 HIS B O 1
ATOM 5664 N N . ASN B 1 331 ? 23.625 -23.438 -10.766 1 98.56 331 ASN B N 1
ATOM 5665 C CA . ASN B 1 331 ? 24.938 -23.625 -11.375 1 98.56 331 ASN B CA 1
ATOM 5666 C C . ASN B 1 331 ? 26.062 -23.156 -10.453 1 98.56 331 ASN B C 1
ATOM 5668 O O . ASN B 1 331 ? 27.141 -23.75 -10.414 1 98.56 331 ASN B O 1
ATOM 5672 N N . TYR B 1 332 ? 25.812 -22.062 -9.727 1 98.12 332 TYR B N 1
ATOM 5673 C CA . TYR B 1 332 ? 26.812 -21.562 -8.781 1 98.12 332 TYR B CA 1
ATOM 5674 C C . TYR B 1 332 ? 27.078 -22.594 -7.688 1 98.12 332 TYR B C 1
ATOM 5676 O O . TYR B 1 332 ? 28.25 -22.859 -7.363 1 98.12 332 TYR B O 1
ATOM 5684 N N . MET B 1 333 ? 26.016 -23.188 -7.102 1 98.06 333 MET B N 1
ATOM 5685 C CA . MET B 1 333 ? 26.172 -24.172 -6.035 1 98.06 333 MET B CA 1
ATOM 5686 C C . MET B 1 333 ? 26.75 -25.469 -6.586 1 98.06 333 MET B C 1
ATOM 5688 O O . MET B 1 333 ? 27.531 -26.141 -5.918 1 98.06 333 MET B O 1
ATOM 5692 N N . ALA B 1 334 ? 26.297 -25.859 -7.805 1 97.94 334 ALA B N 1
ATOM 5693 C CA . ALA B 1 334 ? 26.859 -27.062 -8.414 1 97.94 334 ALA B CA 1
ATOM 5694 C C . ALA B 1 334 ? 28.375 -26.984 -8.523 1 97.94 334 ALA B C 1
ATOM 5696 O O . ALA B 1 334 ? 29.078 -27.984 -8.375 1 97.94 334 ALA B O 1
ATOM 5697 N N . LYS B 1 335 ? 28.891 -25.766 -8.75 1 96.69 335 LYS B N 1
ATOM 5698 C CA . LYS B 1 335 ? 30.312 -25.531 -8.914 1 96.69 335 LYS B CA 1
ATOM 5699 C C . LYS B 1 335 ? 31.016 -25.375 -7.566 1 96.69 335 LYS B C 1
ATOM 5701 O O . LYS B 1 335 ? 32.125 -25.859 -7.371 1 96.69 335 LYS B O 1
ATOM 5706 N N . ASN B 1 336 ? 30.422 -24.719 -6.605 1 95.88 336 ASN B N 1
ATOM 5707 C CA . ASN B 1 336 ? 31.109 -24.266 -5.406 1 95.88 336 ASN B CA 1
ATOM 5708 C C . ASN B 1 336 ? 30.719 -25.094 -4.184 1 95.88 336 ASN B C 1
ATOM 5710 O O . ASN B 1 336 ? 31.422 -25.094 -3.176 1 95.88 336 ASN B O 1
ATOM 5714 N N . ASN B 1 337 ? 29.547 -25.719 -4.23 1 97.12 337 ASN B N 1
ATOM 5715 C CA . ASN B 1 337 ? 29 -26.531 -3.16 1 97.12 337 ASN B CA 1
ATOM 5716 C C . ASN B 1 337 ? 28.016 -27.578 -3.699 1 97.12 337 ASN B C 1
ATOM 5718 O O . ASN B 1 337 ? 26.812 -27.5 -3.441 1 97.12 337 ASN B O 1
ATOM 5722 N N . LYS B 1 338 ? 28.531 -28.609 -4.289 1 97.94 338 LYS B N 1
ATOM 5723 C CA . LYS B 1 338 ? 27.75 -29.609 -5.02 1 97.94 338 LYS B CA 1
ATOM 5724 C C . LYS B 1 338 ? 26.734 -30.281 -4.113 1 97.94 338 LYS B C 1
ATOM 5726 O O . LYS B 1 338 ? 25.609 -30.578 -4.539 1 97.94 338 LYS B O 1
ATOM 5731 N N . ALA B 1 339 ? 27.078 -30.531 -2.889 1 98.25 339 ALA B N 1
ATOM 5732 C CA . ALA B 1 339 ? 26.172 -31.172 -1.945 1 98.25 339 ALA B CA 1
ATOM 5733 C C . ALA B 1 339 ? 24.938 -30.312 -1.693 1 98.25 339 ALA B C 1
ATOM 5735 O O . ALA B 1 339 ? 23.812 -30.812 -1.665 1 98.25 339 ALA B O 1
ATOM 5736 N N . MET B 1 340 ? 25.188 -28.984 -1.508 1 98.31 340 MET B N 1
ATOM 5737 C CA . MET B 1 340 ? 24.094 -28.062 -1.312 1 98.31 340 MET B CA 1
ATOM 5738 C C . MET B 1 340 ? 23.188 -28.016 -2.537 1 98.31 340 MET B C 1
ATOM 5740 O O . MET B 1 340 ? 21.953 -28.016 -2.406 1 98.31 340 MET B O 1
ATOM 5744 N N . ASP B 1 341 ? 23.75 -28 -3.723 1 98.56 341 ASP B N 1
ATOM 5745 C CA . ASP B 1 341 ? 22.984 -28.016 -4.957 1 98.56 341 ASP B CA 1
ATOM 5746 C C . ASP B 1 341 ? 22.078 -29.25 -5.02 1 98.56 341 ASP B C 1
ATOM 5748 O O . ASP B 1 341 ? 20.875 -29.125 -5.301 1 98.56 341 ASP B O 1
ATOM 5752 N N . MET B 1 342 ? 22.656 -30.391 -4.734 1 98.69 342 MET B N 1
ATOM 5753 C CA . MET B 1 342 ? 21.906 -31.641 -4.809 1 98.69 342 MET B CA 1
ATOM 5754 C C . MET B 1 342 ? 20.766 -31.656 -3.797 1 98.69 342 MET B C 1
ATOM 5756 O O . MET B 1 342 ? 19.672 -32.125 -4.105 1 98.69 342 MET B O 1
ATOM 5760 N N . GLU B 1 343 ? 21.047 -31.141 -2.629 1 98.81 343 GLU B N 1
ATOM 5761 C CA . GLU B 1 343 ? 20.031 -31.094 -1.59 1 98.81 343 GLU B CA 1
ATOM 5762 C C . GLU B 1 343 ? 18.844 -30.219 -2.008 1 98.81 343 GLU B C 1
ATOM 5764 O O . GLU B 1 343 ? 17.688 -30.594 -1.833 1 98.81 343 GLU B O 1
ATOM 5769 N N . VAL B 1 344 ? 19.141 -29.062 -2.602 1 98.88 344 VAL B N 1
ATOM 5770 C CA . VAL B 1 344 ? 18.078 -28.125 -3.008 1 98.88 344 VAL B CA 1
ATOM 5771 C C . VAL B 1 344 ? 17.281 -28.734 -4.164 1 98.88 344 VAL B C 1
ATOM 5773 O O . VAL B 1 344 ? 16.047 -28.719 -4.145 1 98.88 344 VAL B O 1
ATOM 5776 N N . VAL B 1 345 ? 17.953 -29.266 -5.152 1 98.88 345 VAL B N 1
ATOM 5777 C CA . VAL B 1 345 ? 17.312 -29.859 -6.324 1 98.88 345 VAL B CA 1
ATOM 5778 C C . VAL B 1 345 ? 16.375 -30.984 -5.891 1 98.88 345 VAL B C 1
ATOM 5780 O O . VAL B 1 345 ? 15.234 -31.062 -6.34 1 98.88 345 VAL B O 1
ATOM 5783 N N . ASN B 1 346 ? 16.875 -31.812 -5.016 1 98.88 346 ASN B N 1
ATOM 5784 C CA . ASN B 1 346 ? 16.078 -32.938 -4.543 1 98.88 346 ASN B CA 1
ATOM 5785 C C . ASN B 1 346 ? 14.867 -32.469 -3.746 1 98.88 346 ASN B C 1
ATOM 5787 O O . ASN B 1 346 ? 13.766 -33 -3.898 1 98.88 346 ASN B O 1
ATOM 5791 N N . ALA B 1 347 ? 15.078 -31.484 -2.873 1 98.94 347 ALA B N 1
ATOM 5792 C CA . ALA B 1 347 ? 13.977 -30.969 -2.059 1 98.94 347 ALA B CA 1
ATOM 5793 C C . ALA B 1 347 ? 12.891 -30.359 -2.93 1 98.94 347 ALA B C 1
ATOM 5795 O O . ALA B 1 347 ? 11.703 -30.531 -2.664 1 98.94 347 ALA B O 1
ATOM 5796 N N . ILE B 1 348 ? 13.281 -29.609 -4 1 98.94 348 ILE B N 1
ATOM 5797 C CA . ILE B 1 348 ? 12.32 -29.031 -4.934 1 98.94 348 ILE B CA 1
ATOM 5798 C C . ILE B 1 348 ? 11.523 -30.141 -5.625 1 98.94 348 ILE B C 1
ATOM 5800 O O . ILE B 1 348 ? 10.297 -30.078 -5.676 1 98.94 348 ILE B O 1
ATOM 5804 N N . LYS B 1 349 ? 12.242 -31.125 -6.113 1 98.88 349 LYS B N 1
ATOM 5805 C CA . LYS B 1 349 ? 11.602 -32.25 -6.797 1 98.88 349 LYS B CA 1
ATOM 5806 C C . LYS B 1 349 ? 10.625 -32.969 -5.871 1 98.88 349 LYS B C 1
ATOM 5808 O O . LYS B 1 349 ? 9.508 -33.312 -6.273 1 98.88 349 LYS B O 1
ATOM 5813 N N . GLU B 1 350 ? 11.008 -33.219 -4.676 1 98.88 350 GLU B N 1
ATOM 5814 C CA . GLU B 1 350 ? 10.18 -33.969 -3.721 1 98.88 350 GLU B CA 1
ATOM 5815 C C . GLU B 1 350 ? 8.914 -33.156 -3.379 1 98.88 350 GLU B C 1
ATOM 5817 O O . GLU B 1 350 ? 7.836 -33.75 -3.258 1 98.88 350 GLU B O 1
ATOM 5822 N N . ALA B 1 351 ? 9.055 -31.859 -3.184 1 98.94 351 ALA B N 1
ATOM 5823 C CA . ALA B 1 351 ? 7.891 -31.031 -2.885 1 98.94 351 ALA B CA 1
ATOM 5824 C C . ALA B 1 351 ? 6.906 -31.016 -4.055 1 98.94 351 ALA B C 1
ATOM 5826 O O . ALA B 1 351 ? 5.703 -31.203 -3.861 1 98.94 351 ALA B O 1
ATOM 5827 N N . LYS B 1 352 ? 7.43 -30.844 -5.27 1 98.88 352 LYS B N 1
ATOM 5828 C CA . LYS B 1 352 ? 6.57 -30.859 -6.453 1 98.88 352 LYS B CA 1
ATOM 5829 C C . LYS B 1 352 ? 5.852 -32.188 -6.59 1 98.88 352 LYS B C 1
ATOM 5831 O O . LYS B 1 352 ? 4.645 -32.219 -6.844 1 98.88 352 LYS B O 1
ATOM 5836 N N . ASP B 1 353 ? 6.59 -33.312 -6.41 1 98.81 353 ASP B N 1
ATOM 5837 C CA . ASP B 1 353 ? 6.027 -34.656 -6.555 1 98.81 353 ASP B CA 1
ATOM 5838 C C . ASP B 1 353 ? 4.965 -34.906 -5.492 1 98.81 353 ASP B C 1
ATOM 5840 O O . ASP B 1 353 ? 3.914 -35.5 -5.785 1 98.81 353 ASP B O 1
ATOM 5844 N N . ALA B 1 354 ? 5.25 -34.5 -4.266 1 98.88 354 ALA B N 1
ATOM 5845 C CA . ALA B 1 354 ? 4.301 -34.719 -3.178 1 98.88 354 ALA B CA 1
ATOM 5846 C C . ALA B 1 354 ? 3 -33.969 -3.426 1 98.88 354 ALA B C 1
ATOM 5848 O O . ALA B 1 354 ? 1.909 -34.5 -3.215 1 98.88 354 ALA B O 1
ATOM 5849 N N . ILE B 1 355 ? 3.111 -32.75 -3.875 1 98.88 355 ILE B N 1
ATOM 5850 C CA . ILE B 1 355 ? 1.933 -31.922 -4.129 1 98.88 355 ILE B CA 1
ATOM 5851 C C . ILE B 1 355 ? 1.136 -32.5 -5.293 1 98.88 355 ILE B C 1
ATOM 5853 O O . ILE B 1 355 ? -0.088 -32.656 -5.207 1 98.88 355 ILE B O 1
ATOM 5857 N N . LYS B 1 356 ? 1.84 -32.906 -6.344 1 98.19 356 LYS B N 1
ATOM 5858 C CA . LYS B 1 356 ? 1.174 -33.531 -7.492 1 98.19 356 LYS B CA 1
ATOM 5859 C C . LYS B 1 356 ? 0.492 -34.844 -7.102 1 98.19 356 LYS B C 1
ATOM 5861 O O . LYS B 1 356 ? -0.493 -35.219 -7.727 1 98.19 356 LYS B O 1
ATOM 5866 N N . GLY B 1 357 ? 0.941 -35.469 -6.129 1 98.31 357 GLY B N 1
ATOM 5867 C CA . GLY B 1 357 ? 0.432 -36.75 -5.684 1 98.31 357 GLY B CA 1
ATOM 5868 C C . GLY B 1 357 ? -0.746 -36.625 -4.734 1 98.31 357 GLY B C 1
ATOM 5869 O O . GLY B 1 357 ? -1.341 -37.656 -4.34 1 98.31 357 GLY B O 1
ATOM 5870 N N . MET B 1 358 ? -1.125 -35.438 -4.367 1 98.75 358 MET B N 1
ATOM 5871 C CA . MET B 1 358 ? -2.262 -35.25 -3.475 1 98.75 358 MET B CA 1
ATOM 5872 C C . MET B 1 358 ? -3.557 -35.719 -4.121 1 98.75 358 MET B C 1
ATOM 5874 O O . MET B 1 358 ? -3.734 -35.594 -5.332 1 98.75 358 MET B O 1
ATOM 5878 N N . LYS B 1 359 ? -4.441 -36.219 -3.316 1 98.56 359 LYS B N 1
ATOM 5879 C CA . LYS B 1 359 ? -5.762 -36.594 -3.814 1 98.56 359 LYS B CA 1
ATOM 5880 C C . LYS B 1 359 ? -6.555 -35.375 -4.242 1 98.56 359 LYS B C 1
ATOM 5882 O O . LYS B 1 359 ? -6.656 -34.406 -3.49 1 98.56 359 LYS B O 1
ATOM 5887 N N . ALA B 1 360 ? -7.062 -35.406 -5.363 1 97.62 360 ALA B N 1
ATOM 5888 C CA . ALA B 1 360 ? -7.758 -34.25 -5.941 1 97.62 360 ALA B CA 1
ATOM 5889 C C . ALA B 1 360 ? -9.258 -34.5 -6.02 1 97.62 360 ALA B C 1
ATOM 5891 O O . ALA B 1 360 ? -9.703 -35.656 -6.098 1 97.62 360 ALA B O 1
ATOM 5892 N N . PRO B 1 361 ? -10.062 -33.469 -6.113 1 98.06 361 PRO B N 1
ATOM 5893 C CA . PRO B 1 361 ? -9.68 -32.094 -5.84 1 98.06 361 PRO B CA 1
ATOM 5894 C C . PRO B 1 361 ? -9.477 -31.812 -4.352 1 98.06 361 PRO B C 1
ATOM 5896 O O . PRO B 1 361 ? -10.102 -32.469 -3.51 1 98.06 361 PRO B O 1
ATOM 5899 N N . PHE B 1 362 ? -8.703 -30.844 -3.982 1 98.31 362 PHE B N 1
ATOM 5900 C CA . PHE B 1 362 ? -8.328 -30.547 -2.605 1 98.31 362 PHE B CA 1
ATOM 5901 C C . PHE B 1 362 ? -9.555 -30.25 -1.76 1 98.31 362 PHE B C 1
ATOM 5903 O O . PHE B 1 362 ? -9.664 -30.719 -0.625 1 98.31 362 PHE B O 1
ATOM 5910 N N . VAL B 1 363 ? -10.484 -29.469 -2.324 1 97.38 363 VAL B N 1
ATOM 5911 C CA . VAL B 1 363 ? -11.648 -29 -1.594 1 97.38 363 VAL B CA 1
ATOM 5912 C C . VAL B 1 363 ? -12.453 -30.188 -1.063 1 97.38 363 VAL B C 1
ATOM 5914 O O . VAL B 1 363 ? -13.109 -30.078 -0.024 1 97.38 363 VAL B O 1
ATOM 5917 N N . GLU B 1 364 ? -12.336 -31.391 -1.681 1 97.19 364 GLU B N 1
ATOM 5918 C CA . GLU B 1 364 ? -13.078 -32.562 -1.266 1 97.19 364 GLU B CA 1
ATOM 5919 C C . GLU B 1 364 ? -12.18 -33.562 -0.506 1 97.19 364 GLU B C 1
ATOM 5921 O O . GLU B 1 364 ? -12.664 -34.531 0.063 1 97.19 364 GLU B O 1
ATOM 5926 N N . ASN B 1 365 ? -10.867 -33.219 -0.516 1 98.12 365 ASN B N 1
ATOM 5927 C CA . ASN B 1 365 ? -9.938 -34.25 -0.028 1 98.12 365 ASN B CA 1
ATOM 5928 C C . ASN B 1 365 ? -8.898 -33.656 0.923 1 98.12 365 ASN B C 1
ATOM 5930 O O . ASN B 1 365 ? -7.801 -34.188 1.064 1 98.12 365 ASN B O 1
ATOM 5934 N N . TYR B 1 366 ? -9.188 -32.469 1.551 1 98.06 366 TYR B N 1
ATOM 5935 C CA . TYR B 1 366 ? -8.227 -31.766 2.385 1 98.06 366 TYR B CA 1
ATOM 5936 C C . TYR B 1 366 ? -7.875 -32.562 3.627 1 98.06 366 TYR B C 1
ATOM 5938 O O . TYR B 1 366 ? -6.906 -32.25 4.328 1 98.06 366 TYR B O 1
ATOM 5946 N N . LYS B 1 367 ? -8.578 -33.719 3.902 1 97.38 367 LYS B N 1
ATOM 5947 C CA . LYS B 1 367 ? -8.305 -34.531 5.062 1 97.38 367 LYS B CA 1
ATOM 5948 C C . LYS B 1 367 ? -7.441 -35.75 4.684 1 97.38 367 LYS B C 1
ATOM 5950 O O . LYS B 1 367 ? -6.992 -36.5 5.551 1 97.38 367 LYS B O 1
ATOM 5955 N N . ASP B 1 368 ? -7.289 -35.938 3.416 1 98.19 368 ASP B N 1
ATOM 5956 C CA . ASP B 1 368 ? -6.562 -37.125 2.943 1 98.19 368 ASP B CA 1
ATOM 5957 C C . ASP B 1 368 ? -5.113 -37.094 3.424 1 98.19 368 ASP B C 1
ATOM 5959 O O . ASP B 1 368 ? -4.496 -36.031 3.504 1 98.19 368 ASP B O 1
ATOM 5963 N N . ALA B 1 369 ? -4.523 -38.219 3.633 1 97.5 369 ALA B N 1
ATOM 5964 C CA . ALA B 1 369 ? -3.184 -38.344 4.199 1 97.5 369 ALA B CA 1
ATOM 5965 C C . ALA B 1 369 ? -2.123 -37.812 3.256 1 97.5 369 ALA B C 1
ATOM 5967 O O . ALA B 1 369 ? -1.029 -37.438 3.689 1 97.5 369 ALA B O 1
ATOM 5968 N N . SER B 1 370 ? -2.436 -37.75 1.991 1 98.31 370 SER B N 1
ATOM 5969 C CA . SER B 1 370 ? -1.491 -37.219 1.021 1 98.31 370 SER B CA 1
ATOM 5970 C C . SER B 1 370 ? -1.175 -35.75 1.316 1 98.31 370 SER B C 1
ATOM 5972 O O . SER B 1 370 ? -0.127 -35.219 0.913 1 98.31 370 SER B O 1
ATOM 5974 N N . CYS B 1 371 ? -2.059 -35 1.997 1 98.62 371 CYS B N 1
ATOM 5975 C CA . CYS B 1 371 ? -1.824 -33.625 2.389 1 98.62 371 CYS B CA 1
ATOM 5976 C C . CYS B 1 371 ? -0.641 -33.5 3.344 1 98.62 371 CYS B C 1
ATOM 5978 O O . CYS B 1 371 ? 0.178 -32.594 3.227 1 98.62 371 CYS B O 1
ATOM 5980 N N . GLU B 1 372 ? -0.57 -34.438 4.246 1 98.31 372 GLU B N 1
ATOM 5981 C CA . GLU B 1 372 ? 0.525 -34.438 5.211 1 98.31 372 GLU B CA 1
ATOM 5982 C C . GLU B 1 372 ? 1.873 -34.594 4.516 1 98.31 372 GLU B C 1
ATOM 5984 O O . GLU B 1 372 ? 2.859 -33.969 4.891 1 98.31 372 GLU B O 1
ATOM 5989 N N . LYS B 1 373 ? 1.918 -35.5 3.578 1 98.56 373 LYS B N 1
ATOM 5990 C CA . LYS B 1 373 ? 3.148 -35.719 2.824 1 98.56 373 LYS B CA 1
ATOM 5991 C C . LYS B 1 373 ? 3.594 -34.469 2.105 1 98.56 373 LYS B C 1
ATOM 5993 O O . LYS B 1 373 ? 4.785 -34.156 2.076 1 98.56 373 LYS B O 1
ATOM 5998 N N . ALA B 1 374 ? 2.637 -33.781 1.504 1 98.88 374 ALA B N 1
ATOM 5999 C CA . ALA B 1 374 ? 2.934 -32.531 0.818 1 98.88 374 ALA B CA 1
ATOM 6000 C C . ALA B 1 374 ? 3.416 -31.469 1.802 1 98.88 374 ALA B C 1
ATOM 6002 O O . ALA B 1 374 ? 4.379 -30.75 1.527 1 98.88 374 ALA B O 1
ATOM 6003 N N . MET B 1 375 ? 2.742 -31.359 2.963 1 98.88 375 MET B N 1
ATOM 6004 C CA . MET B 1 375 ? 3.143 -30.406 4 1 98.88 375 MET B CA 1
ATOM 6005 C C . MET B 1 375 ? 4.574 -30.672 4.457 1 98.88 375 MET B C 1
ATOM 6007 O O . MET B 1 375 ? 5.371 -29.75 4.578 1 98.88 375 MET B O 1
ATOM 6011 N N . ASP B 1 376 ? 4.906 -31.938 4.676 1 98.81 376 ASP B N 1
ATOM 6012 C CA . ASP B 1 376 ? 6.238 -32.344 5.129 1 98.81 376 ASP B CA 1
ATOM 6013 C C . ASP B 1 376 ? 7.297 -31.984 4.082 1 98.81 376 ASP B C 1
ATOM 6015 O O . ASP B 1 376 ? 8.391 -31.531 4.426 1 98.81 376 ASP B O 1
ATOM 6019 N N . ALA B 1 377 ? 6.973 -32.219 2.836 1 98.88 377 ALA B N 1
ATOM 6020 C CA . ALA B 1 377 ? 7.914 -31.922 1.76 1 98.88 377 ALA B CA 1
ATOM 6021 C C . ALA B 1 377 ? 8.156 -30.422 1.647 1 98.88 377 ALA B C 1
ATOM 6023 O O . ALA B 1 377 ? 9.281 -29.984 1.381 1 98.88 377 ALA B O 1
ATOM 6024 N N . CYS B 1 378 ? 7.117 -29.609 1.809 1 98.94 378 CYS B N 1
ATOM 6025 C CA . CYS B 1 378 ? 7.266 -28.156 1.791 1 98.94 378 CYS B CA 1
ATOM 6026 C C . CYS B 1 378 ? 8.133 -27.688 2.947 1 98.94 378 CYS B C 1
ATOM 6028 O O . CYS B 1 378 ? 8.969 -26.797 2.777 1 98.94 378 CYS B O 1
ATOM 6030 N N . LYS B 1 379 ? 7.918 -28.281 4.117 1 98.88 379 LYS B N 1
ATOM 6031 C CA . LYS B 1 379 ? 8.742 -27.953 5.281 1 98.88 379 LYS B CA 1
ATOM 6032 C C . LYS B 1 379 ? 10.203 -28.312 5.039 1 98.88 379 LYS B C 1
ATOM 6034 O O . LYS B 1 379 ? 11.102 -27.531 5.375 1 98.88 379 LYS B O 1
ATOM 6039 N N . ALA B 1 380 ? 10.453 -29.469 4.492 1 98.88 380 ALA B N 1
ATOM 6040 C CA . ALA B 1 380 ? 11.82 -29.891 4.188 1 98.88 380 ALA B CA 1
ATOM 6041 C C . ALA B 1 380 ? 12.484 -28.938 3.199 1 98.88 380 ALA B C 1
ATOM 6043 O O . ALA B 1 380 ? 13.664 -28.609 3.344 1 98.88 380 ALA B O 1
ATOM 6044 N N . LEU B 1 381 ? 11.719 -28.547 2.18 1 98.94 381 LEU B N 1
ATOM 6045 C CA . LEU B 1 381 ? 12.242 -27.594 1.217 1 98.94 381 LEU B CA 1
ATOM 6046 C C . LEU B 1 381 ? 12.562 -26.266 1.895 1 98.94 381 LEU B C 1
ATOM 6048 O O . LEU B 1 381 ? 13.617 -25.672 1.647 1 98.94 381 LEU B O 1
ATOM 6052 N N . ASP B 1 382 ? 11.695 -25.781 2.762 1 98.88 382 ASP B N 1
ATOM 6053 C CA . ASP B 1 382 ? 11.906 -24.547 3.518 1 98.88 382 ASP B CA 1
ATOM 6054 C C . ASP B 1 382 ? 13.203 -24.609 4.332 1 98.88 382 ASP B C 1
ATOM 6056 O O . ASP B 1 382 ? 14.016 -23.688 4.289 1 98.88 382 ASP B O 1
ATOM 6060 N N . GLU B 1 383 ? 13.422 -25.688 5.02 1 98.81 383 GLU B N 1
ATOM 6061 C CA . GLU B 1 383 ? 14.617 -25.891 5.832 1 98.81 383 GLU B CA 1
ATOM 6062 C C . GLU B 1 383 ? 15.867 -25.938 4.965 1 98.81 383 GLU B C 1
ATOM 6064 O O . GLU B 1 383 ? 16.906 -25.391 5.332 1 98.81 383 GLU B O 1
ATOM 6069 N N . THR B 1 384 ? 15.766 -26.641 3.875 1 98.88 384 THR B N 1
ATOM 6070 C CA . THR B 1 384 ? 16.891 -26.734 2.943 1 98.88 384 THR B CA 1
ATOM 6071 C C . THR B 1 384 ? 17.266 -25.359 2.398 1 98.88 384 THR B C 1
ATOM 6073 O O . THR B 1 384 ? 18.453 -25.047 2.275 1 98.88 384 THR B O 1
ATOM 6076 N N . LEU B 1 385 ? 16.266 -24.547 2.055 1 98.88 385 LEU B N 1
ATOM 6077 C CA . LEU B 1 385 ? 16.5 -23.203 1.549 1 98.88 385 LEU B CA 1
ATOM 6078 C C . LEU B 1 385 ? 17.172 -22.328 2.609 1 98.88 385 LEU B C 1
ATOM 6080 O O . LEU B 1 385 ? 18 -21.469 2.285 1 98.88 385 LEU B O 1
ATOM 6084 N N . SER B 1 386 ? 16.812 -22.578 3.871 1 98.56 386 SER B N 1
ATOM 6085 C CA . SER B 1 386 ? 17.484 -21.859 4.953 1 98.56 386 SER B CA 1
ATOM 6086 C C . SER B 1 386 ? 18.953 -22.203 5.023 1 98.56 386 SER B C 1
ATOM 6088 O O . SER B 1 386 ? 19.797 -21.344 5.281 1 98.56 386 SER B O 1
ATOM 6090 N N . LYS B 1 387 ? 19.312 -23.469 4.781 1 98.44 387 LYS B N 1
ATOM 6091 C CA . LYS B 1 387 ? 20.703 -23.859 4.684 1 98.44 387 LYS B CA 1
ATOM 6092 C C . LYS B 1 387 ? 21.391 -23.188 3.498 1 98.44 387 LYS B C 1
ATOM 6094 O O . LYS B 1 387 ? 22.531 -22.766 3.602 1 98.44 387 LYS B O 1
ATOM 6099 N N . LEU B 1 388 ? 20.641 -23.188 2.387 1 98.69 388 LEU B N 1
ATOM 6100 C CA . LEU B 1 388 ? 21.172 -22.516 1.197 1 98.69 388 LEU B CA 1
ATOM 6101 C C . LEU B 1 388 ? 21.5 -21.062 1.489 1 98.69 388 LEU B C 1
ATOM 6103 O O . LEU B 1 388 ? 22.547 -20.562 1.075 1 98.69 388 LEU B O 1
ATOM 6107 N N . LYS B 1 389 ? 20.578 -20.312 2.137 1 97.12 389 LYS B N 1
ATOM 6108 C CA . LYS B 1 389 ? 20.766 -18.906 2.494 1 97.12 389 LYS B CA 1
ATOM 6109 C C . LYS B 1 389 ? 22.047 -18.719 3.293 1 97.12 389 LYS B C 1
ATOM 6111 O O . LYS B 1 389 ? 22.797 -17.766 3.041 1 97.12 389 LYS B O 1
ATOM 6116 N N . SER B 1 390 ? 22.344 -19.641 4.195 1 96.06 390 SER B N 1
ATOM 6117 C CA . SER B 1 390 ? 23.578 -19.609 4.988 1 96.06 390 SER B CA 1
ATOM 6118 C C . SER B 1 390 ? 24.797 -19.875 4.117 1 96.06 390 SER B C 1
ATOM 6120 O O . SER B 1 390 ? 25.859 -19.266 4.316 1 96.06 390 SER B O 1
ATOM 6122 N N . ALA B 1 391 ? 24.672 -20.766 3.193 1 95.62 391 ALA B N 1
ATOM 6123 C CA . ALA B 1 391 ? 25.766 -21.125 2.309 1 95.62 391 ALA B CA 1
ATOM 6124 C C . ALA B 1 391 ? 26.156 -19.953 1.404 1 95.62 391 ALA B C 1
ATOM 6126 O O . ALA B 1 391 ? 27.312 -19.812 1.021 1 95.62 391 ALA B O 1
ATOM 6127 N N . LEU B 1 392 ? 25.203 -19.125 1.047 1 94.06 392 LEU B N 1
ATOM 6128 C CA . LEU B 1 392 ? 25.438 -17.984 0.17 1 94.06 392 LEU B CA 1
ATOM 6129 C C . LEU B 1 392 ? 26.25 -16.906 0.878 1 94.06 392 LEU B C 1
ATOM 6131 O O . LEU B 1 392 ? 26.828 -16.031 0.229 1 94.06 392 LEU B O 1
ATOM 6135 N N . GLU B 1 393 ? 26.312 -16.922 2.176 1 89.25 393 GLU B N 1
ATOM 6136 C CA . GLU B 1 393 ? 27.078 -15.953 2.947 1 89.25 393 GLU B CA 1
ATOM 6137 C C . GLU B 1 393 ? 28.562 -16.266 2.9 1 89.25 393 GLU B C 1
ATOM 6139 O O . GLU B 1 393 ? 29.406 -15.391 3.162 1 89.25 393 GLU B O 1
ATOM 6144 N N . LYS B 1 394 ? 29.016 -17.516 2.564 1 81.62 394 LYS B N 1
ATOM 6145 C CA . LYS B 1 394 ? 30.406 -17.969 2.605 1 81.62 394 LYS B CA 1
ATOM 6146 C C . LYS B 1 394 ? 31.094 -17.75 1.259 1 81.62 394 LYS B C 1
ATOM 6148 O O . LYS B 1 394 ? 30.453 -17.859 0.208 1 81.62 394 LYS B O 1
#

InterPro domains:
  IPR018976 Imelysin-like domain [PF09375] (56-387)
  IPR034982 Iron-regulated protein A, imelysin-like domain [cd14658] (45-389)
  IPR038352 Imelysin-like domain superfamily [G3DSA:1.20.1420.20] (18-394)

Nearest PDB structures (foldseek):
  4ecg-assembly1_A  TM=8.220E-01  e=1.595E-15  Parabacteroides distasonis ATCC 8503
  7xrx-assembly2_B  TM=6.958E-01  e=1.331E-09  Pseudomonas aeruginosa PAO1
  3n8u-assembly1_A  TM=9.236E-01  e=1.689E-03  Bacteroides ovatus ATCC 8483
  4k0d-assembly1_B  TM=3.202E-01  e=9.569E+00  Anaeromyxobacter dehalogenans 2CP-C
  8uao-assembly1_B  TM=2.053E-01  e=5.100E+00  synthetic construct

Sequence (788 aa):
MKKVFNYAFLAFLALSLSTTFVSCSDENEDKPLSQSEERDKAYNEIADAFVNNTVVPTYEQMALKASALVEDLKTYRKNPTQDNLNKACEDFLLSRQWWERSEAFLFGAASDFGIDPHIDSWPLDLPALQKYLATATNIEDLNGEDFDIAARTKLGQELLGYHGVEYILFDEGKPRIAGSIEDKYLVYAIAVAGDLRNSCWQLLTSWAGKEYASKLDADLVRHIIEDVELSVTVGGKDLSYGENILMAGKPGSIYRSWVNALQSIVSGCNDICDEVGTSKIGSAHTGQDISYIESPYSRMSIEDFHNNIISVENVYYGGIEGKRGKASMHNYMAKNNKAMDMEVVNAIKEAKDAIKGMKAPFVENYKDASCEKAMDACKALDETLSKLKSALEKMKKVFNYAFLAFLALSLSTTFVSCSDENEDKPLSQSEERDKAYNEIADAFVNNTVVPTYEQMALKASALVEDLKTYRKNPTQDNLNKACEDFLLSRQWWERSEAFLFGAASDFGIDPHIDSWPLDLPALQKYLATATNIEDLNGEDFDIAARTKLGQELLGYHGVEYILFDEGKPRIAGSIEDKYLVYAIAVAGDLRNSCWQLLTSWAGKEYASKLDADLVRHIIEDVELSVTVGGKDLSYGENILMAGKPGSIYRSWVNALQSIVSGCNDICDEVGTSKIGSAHTGQDISYIESPYSRMSIEDFHNNIISVENVYYGGIEGKRGKASMHNYMAKNNKAMDMEVVNAIKEAKDAIKGMKAPFVENYKDASCEKAMDACKALDETLSKLKSALEK

Solvent-accessible surface area (backbone atoms only — not comparable to full-atom values): 38892 Å² total; per-residue (Å²): 147,72,88,73,73,92,72,77,81,72,77,79,80,75,76,75,75,75,70,73,72,73,67,72,69,69,66,75,62,80,63,78,68,50,72,68,51,48,48,44,54,52,42,50,44,23,50,47,22,33,37,66,26,26,50,38,54,36,30,46,51,19,20,53,24,27,50,47,24,30,54,28,41,52,47,17,72,78,47,56,37,54,68,35,45,48,49,23,49,51,27,45,51,50,18,49,46,29,51,27,38,40,45,18,58,38,63,40,61,39,52,41,58,48,43,54,58,43,35,63,34,81,64,59,46,59,72,59,50,55,58,48,64,69,34,68,67,55,47,54,52,29,60,46,96,54,10,28,57,36,32,58,36,62,41,13,35,34,65,26,20,53,51,47,41,39,53,71,43,21,52,86,47,32,71,54,61,54,74,70,67,57,67,66,58,51,37,48,35,36,9,26,34,35,33,37,20,44,54,34,41,38,51,26,24,13,36,57,20,61,70,57,42,30,75,76,39,45,68,58,50,47,39,37,41,69,73,68,58,50,80,43,35,53,64,75,51,92,35,22,50,37,56,26,61,75,34,36,46,31,45,36,4,67,23,54,26,47,53,52,43,54,37,51,52,44,47,22,31,32,52,39,27,45,39,43,18,56,43,60,48,28,23,25,41,73,54,80,35,66,77,48,56,64,50,52,32,48,44,42,34,51,58,44,52,35,28,34,49,48,15,38,49,20,54,39,41,5,10,36,94,95,44,56,58,78,40,14,57,42,52,51,25,50,73,76,36,46,67,60,29,52,52,46,54,48,29,53,51,48,24,43,52,30,36,68,62,33,60,75,47,39,86,83,31,43,73,43,70,41,48,55,53,21,26,51,27,19,46,51,32,26,54,47,46,53,51,49,43,57,53,58,71,106,145,75,79,87,82,78,78,88,74,78,74,87,73,74,76,75,76,71,73,72,71,75,69,73,68,70,66,75,63,79,65,78,68,51,73,68,50,49,49,43,53,50,42,49,43,23,50,46,21,32,37,68,26,25,50,39,54,37,30,46,51,20,21,53,23,26,50,46,24,29,53,28,42,52,48,17,72,76,48,56,37,54,68,37,46,49,50,22,48,50,28,45,51,50,18,50,46,29,50,28,38,39,46,19,57,37,62,40,62,37,52,40,58,48,42,53,59,44,35,64,34,80,64,58,44,60,71,58,50,55,58,49,63,70,35,69,67,55,48,54,53,28,62,45,94,54,10,29,57,36,32,58,38,61,41,14,36,35,65,26,19,53,53,45,40,39,53,71,43,22,51,84,46,32,71,54,60,54,74,70,66,56,67,67,58,51,38,48,36,35,10,25,35,36,33,39,20,45,54,33,40,39,50,26,24,12,36,56,20,59,70,58,42,30,74,76,39,45,68,60,50,48,39,36,42,68,73,68,57,51,80,43,37,54,65,76,52,92,37,20,50,38,57,26,59,76,34,36,46,32,45,36,4,69,23,54,26,48,54,52,43,52,36,50,52,44,47,23,30,33,51,40,27,43,39,43,19,57,42,58,49,28,22,26,41,73,55,80,35,65,78,49,56,63,52,51,32,48,43,40,35,52,59,44,53,36,28,33,49,47,16,36,49,19,54,39,41,6,10,36,94,94,44,56,59,78,41,13,56,42,52,51,24,50,72,76,37,47,68,58,29,53,51,47,53,49,29,51,51,47,25,42,52,29,38,70,62,33,58,75,45,37,86,83,31,42,74,42,69,40,50,56,53,21,27,50,26,19,47,51,30,26,54,46,45,52,51,49,44,57,54,59,72,106

Secondary structure (DSSP, 8-state):
--S-------------------------------HHHHHHHHHHHHHHHIIIIIIHHHHHHHHHHHHHHHHHHHHHHHS--HHHHHHHHHHHHHHHHHHHTTGGG-TTHHHHTTHHHHHH-SS--HHHHHHHHTSHHHHHHHTSTTHHHHHHHHS-GGGSSHHHHHHHHEETTEEPPTT-S-HHHHHHHHHHHHHHHHHHHHHHHHHH-HHHHHHHHHHHHHIIIIIS----SGGGSS--HHHHHTTTTSBT-S-SSHHHHHHHHHHHHHHHHHIIIIIIIHHHHHSS-TT--SSTTTT-HHHHHHHHHHHHHHHHHTSSTT---S-SHHHHHHHH-HHHHHHHHHHHHHHHHHHHTS-S-HHHHTTSTHHHHHHHHHHHHHHHHHHHHHHTT-/----------------------------------HHHHHHHHHHHHHHHIIIIIIHHHHHHHHHHHHHHHHHHHHHHHS--HHHHHHHHHHHHHHHHHHHTTGGG-TTHHHHTTHHHHHH-SS--HHHHHHHHTSHHHHHHHTSTTHHHHHHHHS-GGGSSHHHHHHHHEETTEEPPTT-S-HHHHHHHHHHHHHHHHHHHHHHHHHH-HHHHHHHHHHHHHIIIIIS----SGGGSS--HHHHHTTTTSBT-S-SSHHHHHHHHHHHHHHHHHIIIIIIIHHHHHSS-TT--SSTTTT-HHHHHHHHHHHHHHHHHTSSTT---S-SHHHHHHHH-HHHHHHHHHHHHHHHHHHHTS-S-HHHHTTSTHHHHHHHHHHHHHHHHHHHHHHTT-

Organism: NCBI:txid2508867